Protein AF-0000000076971430 (afdb_homodimer)

Sequence (1250 aa):
MPGMEDLVKLFNVWEIQLLVLLSFTLQIFLFFTGSLRRHSSSMLLRLSIWAAYLGADFVAVYTLGLVSRLGDITTKGDITTEMHTPGKISPLAFFWAPFLLIHLAGQDTITAFAMEDNNLWLRHLLNLVVQAVLAIYVFWKSIGRHSPMLIVSGVFVFVVGIIKYAERTWSLKSGCYKSFESSGGHHYKKLPDHDCVEDMNKDGYDDIVYIALWSTPRAHNIISGHNILSIPDDLPDWPGRDESKTIIKMVGIILSVMYADLYTKALVVRTKSGIILRCISQMSAVVAFGMFLASDKQRYSKTDIAITYSLFGGGFFLELCAVFISMMSPWTWAWLKVRKWHKLAMLSWLIFSSDLGWPEKKQCFVKSMGQYNFSSWMTGSTQARTFRQRVMAMVKWFARLVHVEKKKIFWMSKLLDTEYVDVDETTMECIAEQICLLRDHEGSTQFSSKWINWFGNIPDFGIGIVVLHLITEKHLSEIHEAKSAGVGMNMMEVCRKLSRYLMYLLATHPSMLPLNASPEAIFLKDPVELEGIVRDALDVVVSSNRNLLKLEELAYVWARLLIYAAGKSRPERHMEQLGTGGELITFVWMLMYIHGLGDSQWRRIALGNADDRGRRMEEVYAFPSMPGMEDLVKLFNVWEIQLLVLLSFTLQIFLFFTGSLRRHSSSMLLRLSIWAAYLGADFVAVYTLGLVSRLGDITTKGDITTEMHTPGKISPLAFFWAPFLLIHLAGQDTITAFAMEDNNLWLRHLLNLVVQAVLAIYVFWKSIGRHSPMLIVSGVFVFVVGIIKYAERTWSLKSGCYKSFESSGGHHYKKLPDHDCVEDMNKDGYDDIVYIALWSTPRAHNIISGHNILSIPDDLPDWPGRDESKTIIKMVGIILSVMYADLYTKALVVRTKSGIILRCISQMSAVVAFGMFLASDKQRYSKTDIAITYSLFGGGFFLELCAVFISMMSPWTWAWLKVRKWHKLAMLSWLIFSSDLGWPEKKQCFVKSMGQYNFSSWMTGSTQARTFRQRVMAMVKWFARLVHVEKKKIFWMSKLLDTEYVDVDETTMECIAEQICLLRDHEGSTQFSSKWINWFGNIPDFGIGIVVLHLITEKHLSEIHEAKSAGVGMNMMEVCRKLSRYLMYLLATHPSMLPLNASPEAIFLKDPVELEGIVRDALDVVVSSNRNLLKLEELAYVWARLLIYAAGKSRPERHMEQLGTGGELITFVWMLMYIHGLGDSQWRRIALGNADDRGRRMEEVYAFPS

Nearest PDB structures (foldseek):
  8ga7-assembly1_A  TM=1.452E-01  e=3.710E+00  synthetic construct
  4hyj-assembly2_B  TM=1.465E-01  e=7.655E+00  Exiguobacterium artemiae

pLDDT: mean 80.22, std 14.4, range [31.47, 96.88]

Structure (mmCIF, N/CA/C/O backbone):
data_AF-0000000076971430-model_v1
#
loop_
_entity.id
_entity.type
_entity.pdbx_description
1 polymer 'DUF4220 domain-containing protein'
#
loop_
_atom_site.group_PDB
_atom_site.id
_atom_site.type_symbol
_atom_site.label_atom_id
_atom_site.label_alt_id
_atom_site.label_comp_id
_atom_site.label_asym_id
_atom_site.label_entity_id
_atom_site.label_seq_id
_atom_site.pdbx_PDB_ins_code
_atom_site.Cartn_x
_atom_site.Cartn_y
_atom_site.Cartn_z
_atom_site.occupancy
_atom_site.B_iso_or_equiv
_atom_site.auth_seq_id
_atom_site.auth_comp_id
_atom_site.auth_asym_id
_atom_site.auth_atom_id
_atom_site.pdbx_PDB_model_num
ATOM 1 N N . MET A 1 1 ? 10.242 28.953 36.75 1 39.78 1 MET A N 1
ATOM 2 C CA . MET A 1 1 ? 11.516 28.906 36.031 1 39.78 1 MET A CA 1
ATOM 3 C C . MET A 1 1 ? 11.578 29.984 34.969 1 39.78 1 MET A C 1
ATOM 5 O O . MET A 1 1 ? 10.805 29.953 34 1 39.78 1 MET A O 1
ATOM 9 N N . PRO A 1 2 ? 12.016 31.094 35.156 1 55.59 2 PRO A N 1
ATOM 10 C CA . PRO A 1 2 ? 12.148 32.281 34.281 1 55.59 2 PRO A CA 1
ATOM 11 C C . PRO A 1 2 ? 12.828 31.984 32.969 1 55.59 2 PRO A C 1
ATOM 13 O O . PRO A 1 2 ? 12.445 32.562 31.938 1 55.59 2 PRO A O 1
ATOM 16 N N . GLY A 1 3 ? 13.742 31.109 33.031 1 52.34 3 GLY A N 1
ATOM 17 C CA . GLY A 1 3 ? 14.484 30.766 31.828 1 52.34 3 GLY A CA 1
ATOM 18 C C . GLY A 1 3 ? 13.609 30.141 30.75 1 52.34 3 GLY A C 1
ATOM 19 O O . GLY A 1 3 ? 13.742 30.453 29.578 1 52.34 3 GLY A O 1
ATOM 20 N N . MET A 1 4 ? 12.859 29.25 31.188 1 57.53 4 MET A N 1
ATOM 21 C CA . MET A 1 4 ? 11.938 28.594 30.266 1 57.53 4 MET A CA 1
ATOM 22 C C . MET A 1 4 ? 10.93 29.609 29.703 1 57.53 4 MET A C 1
ATOM 24 O O . MET A 1 4 ? 10.586 29.547 28.531 1 57.53 4 MET A O 1
ATOM 28 N N . GLU A 1 5 ? 10.555 30.484 30.5 1 58.97 5 GLU A N 1
ATOM 29 C CA . GLU A 1 5 ? 9.625 31.516 30.047 1 58.97 5 GLU A CA 1
ATOM 30 C C . GLU A 1 5 ? 10.266 32.438 29.016 1 58.97 5 GLU A C 1
ATOM 32 O O . GLU A 1 5 ? 9.625 32.844 28.047 1 58.97 5 GLU A O 1
ATOM 37 N N . ASP A 1 6 ? 11.531 32.719 29.266 1 60.03 6 ASP A N 1
ATOM 38 C CA . ASP A 1 6 ? 12.234 33.562 28.297 1 60.03 6 ASP A CA 1
ATOM 39 C C . ASP A 1 6 ? 12.406 32.812 26.969 1 60.03 6 ASP A C 1
ATOM 41 O O . ASP A 1 6 ? 12.297 33.438 25.906 1 60.03 6 ASP A O 1
ATOM 45 N N . LEU A 1 7 ? 12.609 31.609 27.094 1 60.22 7 LEU A N 1
ATOM 46 C CA . LEU A 1 7 ? 12.766 30.812 25.875 1 60.22 7 LEU A CA 1
ATOM 47 C C . LEU A 1 7 ? 11.453 30.734 25.094 1 60.22 7 LEU A C 1
ATOM 49 O O . LEU A 1 7 ? 11.453 30.812 23.875 1 60.22 7 LEU A O 1
ATOM 53 N N . VAL A 1 8 ? 10.523 30.641 25.812 1 64.06 8 VAL A N 1
ATOM 54 C CA . VAL A 1 8 ? 9.211 30.578 25.188 1 64.06 8 VAL A CA 1
ATOM 55 C C . VAL A 1 8 ? 8.867 31.938 24.562 1 64.06 8 VAL A C 1
ATOM 57 O O . VAL A 1 8 ? 8.297 32 23.469 1 64.06 8 VAL A O 1
ATOM 60 N N . LYS A 1 9 ? 9.258 33 25.281 1 61.19 9 LYS A N 1
ATOM 61 C CA . LYS A 1 9 ? 9.039 34.344 24.719 1 61.19 9 LYS A CA 1
ATOM 62 C C . LYS A 1 9 ? 9.844 34.531 23.438 1 61.19 9 LYS A C 1
ATOM 64 O O . LYS A 1 9 ? 9.328 35.094 22.453 1 61.19 9 LYS A O 1
ATOM 69 N N . LEU A 1 10 ? 11.047 34.125 23.531 1 58.41 10 LEU A N 1
ATOM 70 C CA . LEU A 1 10 ? 11.914 34.219 22.359 1 58.41 10 LEU A CA 1
ATOM 71 C C . LEU A 1 10 ? 11.375 33.375 21.219 1 58.41 10 LEU A C 1
ATOM 73 O O . LEU A 1 10 ? 11.406 33.781 20.062 1 58.41 10 LEU A O 1
ATOM 77 N N . PHE A 1 11 ? 10.906 32.281 21.547 1 64.44 11 PHE A N 1
ATOM 78 C CA . PHE A 1 11 ? 10.344 31.391 20.547 1 64.44 11 PHE A CA 1
ATOM 79 C C . PHE A 1 11 ? 9.102 32 19.906 1 64.44 11 PHE A C 1
ATOM 81 O O . PHE A 1 11 ? 8.898 31.922 18.703 1 64.44 11 PHE A O 1
ATOM 88 N N . ASN A 1 12 ? 8.492 32.656 20.625 1 63.53 12 ASN A N 1
ATOM 89 C CA . ASN A 1 12 ? 7.254 33.219 20.125 1 63.53 12 ASN A CA 1
ATOM 90 C C . ASN A 1 12 ? 7.523 34.406 19.188 1 63.53 12 ASN A C 1
ATOM 92 O O . ASN A 1 12 ? 6.805 34.594 18.203 1 63.53 12 ASN A O 1
ATOM 96 N N . VAL A 1 13 ? 8.609 35.156 19.516 1 64.88 13 VAL A N 1
ATOM 97 C CA . VAL A 1 13 ? 8.953 36.312 18.672 1 64.88 13 VAL A CA 1
ATOM 98 C C . VAL A 1 13 ? 9.562 35.812 17.359 1 64.88 13 VAL A C 1
ATOM 100 O O . VAL A 1 13 ? 9.312 36.375 16.297 1 64.88 13 VAL A O 1
ATOM 103 N N . TRP A 1 14 ? 10.234 34.656 17.469 1 79.44 14 TRP A N 1
ATOM 104 C CA . TRP A 1 14 ? 10.969 34.156 16.312 1 79.44 14 TRP A CA 1
ATOM 105 C C . TRP A 1 14 ? 10.344 32.844 15.789 1 79.44 14 TRP A C 1
ATOM 107 O O . TRP A 1 14 ? 11.031 32.031 15.164 1 79.44 14 TRP A O 1
ATOM 117 N N . GLU A 1 15 ? 9.117 32.688 16.031 1 82.69 15 GLU A N 1
ATOM 118 C CA . GLU A 1 15 ? 8.492 31.406 15.734 1 82.69 15 GLU A CA 1
ATOM 119 C C . GLU A 1 15 ? 8.5 31.125 14.242 1 82.69 15 GLU A C 1
ATOM 121 O O . GLU A 1 15 ? 8.953 30.047 13.805 1 82.69 15 GLU A O 1
ATOM 126 N N . ILE A 1 16 ? 8.141 32.094 13.484 1 86 16 ILE A N 1
ATOM 127 C CA . ILE A 1 16 ? 8.023 31.859 12.047 1 86 16 ILE A CA 1
ATOM 128 C C . ILE A 1 16 ? 9.414 31.703 11.438 1 86 16 ILE A C 1
ATOM 130 O O . ILE A 1 16 ? 9.633 30.844 10.586 1 86 16 ILE A O 1
ATOM 134 N N . GLN A 1 17 ? 10.352 32.5 11.93 1 91.25 17 GLN A N 1
ATOM 135 C CA . GLN A 1 17 ? 11.719 32.438 11.422 1 91.25 17 GLN A CA 1
ATOM 136 C C . GLN A 1 17 ? 12.359 31.094 11.734 1 91.25 17 GLN A C 1
ATOM 138 O O . GLN A 1 17 ? 12.984 30.484 10.859 1 91.25 17 GLN A O 1
ATOM 143 N N . LEU A 1 18 ? 12.062 30.641 12.867 1 90.31 18 LEU A N 1
ATOM 144 C CA . LEU A 1 18 ? 12.641 29.359 13.258 1 90.31 18 LEU A CA 1
ATOM 145 C C . LEU A 1 18 ? 12 28.219 12.492 1 90.31 18 LEU A C 1
ATOM 147 O O . LEU A 1 18 ? 12.68 27.25 12.117 1 90.31 18 LEU A O 1
ATOM 151 N N . LEU A 1 19 ? 10.758 28.312 12.25 1 92.25 19 LEU A N 1
ATOM 152 C CA . LEU A 1 19 ? 10.055 27.25 11.531 1 92.25 19 LEU A CA 1
ATOM 153 C C . LEU A 1 19 ? 10.469 27.219 10.062 1 92.25 19 LEU A C 1
ATOM 155 O O . LEU A 1 19 ? 10.617 26.141 9.477 1 92.25 19 LEU A O 1
ATOM 159 N N . VAL A 1 20 ? 10.648 28.375 9.523 1 94.06 20 VAL A N 1
ATOM 160 C CA . VAL A 1 20 ? 11.086 28.453 8.133 1 94.06 20 VAL A CA 1
ATOM 161 C C . VAL A 1 20 ? 12.492 27.875 7.996 1 94.06 20 VAL A C 1
ATOM 163 O O . VAL A 1 20 ? 12.766 27.094 7.082 1 94.06 20 VAL A O 1
ATOM 166 N N . LEU A 1 21 ? 13.312 28.203 8.961 1 94.81 21 LEU A N 1
ATOM 167 C CA . LEU A 1 21 ? 14.672 27.672 8.945 1 94.81 21 LEU A CA 1
ATOM 168 C C . LEU A 1 21 ? 14.688 26.172 9.211 1 94.81 21 LEU A C 1
ATOM 170 O O . LEU A 1 21 ? 15.492 25.438 8.633 1 94.81 21 LEU A O 1
ATOM 174 N N . LEU A 1 22 ? 13.797 25.781 10.055 1 95.19 22 LEU A N 1
ATOM 175 C CA . LEU A 1 22 ? 13.688 24.344 10.312 1 95.19 22 LEU A CA 1
ATOM 176 C C . LEU A 1 22 ? 13.234 23.594 9.062 1 95.19 22 LEU A C 1
ATOM 178 O O . LEU A 1 22 ? 13.773 22.531 8.742 1 95.19 22 LEU A O 1
ATOM 182 N N . SER A 1 23 ? 12.297 24.125 8.414 1 95.75 23 SER A N 1
ATOM 183 C CA . SER A 1 23 ? 11.836 23.516 7.168 1 95.75 23 SER A CA 1
ATOM 184 C C . SER A 1 23 ? 12.969 23.422 6.152 1 95.75 23 SER A C 1
ATOM 186 O O . SER A 1 23 ? 13.141 22.391 5.5 1 95.75 23 SER A O 1
ATOM 188 N N . PHE A 1 24 ? 13.758 24.453 6.098 1 96.56 24 PHE A N 1
ATOM 189 C CA . PHE A 1 24 ? 14.875 24.484 5.168 1 96.56 24 PHE A CA 1
ATOM 190 C C . PHE A 1 24 ? 15.938 23.469 5.566 1 96.56 24 PHE A C 1
ATOM 192 O O . PHE A 1 24 ? 16.484 22.766 4.715 1 96.56 24 PHE A O 1
ATOM 199 N N . THR A 1 25 ? 16.188 23.375 6.793 1 96.69 25 THR A N 1
ATOM 200 C CA . THR A 1 25 ? 17.188 22.438 7.293 1 96.69 25 THR A CA 1
ATOM 201 C C . THR A 1 25 ? 16.766 21 7.016 1 96.69 25 THR A C 1
ATOM 203 O O . THR A 1 25 ? 17.594 20.156 6.66 1 96.69 25 THR A O 1
ATOM 206 N N . LEU A 1 26 ? 15.516 20.75 7.152 1 96.56 26 LEU A N 1
ATOM 207 C CA . LEU A 1 26 ? 15.016 19.406 6.875 1 96.56 26 LEU A CA 1
ATOM 208 C C . LEU A 1 26 ? 15.164 19.062 5.395 1 96.56 26 LEU A C 1
ATOM 210 O O . LEU A 1 26 ? 15.445 17.922 5.039 1 96.56 26 LEU A O 1
ATOM 214 N N . GLN A 1 27 ? 15.039 20.062 4.555 1 95.75 27 GLN A N 1
ATOM 215 C CA . GLN A 1 27 ? 15.219 19.828 3.123 1 95.75 27 GLN A CA 1
ATOM 216 C C . GLN A 1 27 ? 16.672 19.484 2.799 1 95.75 27 GLN A C 1
ATOM 218 O O . GLN A 1 27 ? 16.938 18.578 2.002 1 95.75 27 GLN A O 1
ATOM 223 N N . ILE A 1 28 ? 17.531 20.188 3.395 1 95.5 28 ILE A N 1
ATOM 224 C CA . ILE A 1 28 ? 18.953 19.922 3.176 1 95.5 28 ILE A CA 1
ATOM 225 C C . ILE A 1 28 ? 19.297 18.531 3.672 1 95.5 28 ILE A C 1
ATOM 227 O O . ILE A 1 28 ? 19.984 17.766 2.979 1 95.5 28 ILE A O 1
ATOM 231 N N . PHE A 1 29 ? 18.812 18.172 4.801 1 95.56 29 PHE A N 1
ATOM 232 C CA . PHE A 1 29 ? 19.047 16.859 5.391 1 95.56 29 PHE A CA 1
ATOM 233 C C . PHE A 1 29 ? 18.516 15.758 4.48 1 95.56 29 PHE A C 1
ATOM 235 O O . PHE A 1 29 ? 19.219 14.773 4.215 1 95.56 29 PHE A O 1
ATOM 242 N N . LEU A 1 30 ? 17.312 15.922 3.963 1 95.5 30 LEU A N 1
ATOM 243 C CA . LEU A 1 30 ? 16.688 14.906 3.125 1 95.5 30 LEU A CA 1
ATOM 244 C C . LEU A 1 30 ? 17.406 14.797 1.782 1 95.5 30 LEU A C 1
ATOM 246 O O . LEU A 1 30 ? 17.5 13.703 1.214 1 95.5 30 LEU A O 1
ATOM 250 N N . PHE A 1 31 ? 17.906 15.852 1.275 1 94.19 31 PHE A N 1
ATOM 251 C CA . PHE A 1 31 ? 18.609 15.828 0.001 1 94.19 31 PHE A CA 1
ATOM 252 C C . PHE A 1 31 ? 19.844 14.93 0.076 1 94.19 31 PHE A C 1
ATOM 254 O O . PHE A 1 31 ? 20.047 14.078 -0.794 1 94.19 31 PHE A O 1
ATOM 261 N N . PHE A 1 32 ? 20.516 14.953 1.13 1 90.06 32 PHE A N 1
ATOM 262 C CA . PHE A 1 32 ? 21.766 14.219 1.226 1 90.06 32 PHE A CA 1
ATOM 263 C C . PHE A 1 32 ? 21.531 12.805 1.741 1 90.06 32 PHE A C 1
ATOM 265 O O . PHE A 1 32 ? 22.188 11.859 1.311 1 90.06 32 PHE A O 1
ATOM 272 N N . THR A 1 33 ? 20.562 12.648 2.551 1 90.5 33 THR A N 1
ATOM 273 C CA . THR A 1 33 ? 20.328 11.328 3.125 1 90.5 33 THR A CA 1
ATOM 274 C C . THR A 1 33 ? 19.484 10.477 2.184 1 90.5 33 THR A C 1
ATOM 276 O O . THR A 1 33 ? 19.469 9.25 2.281 1 90.5 33 THR A O 1
ATOM 279 N N . GLY A 1 34 ? 18.75 11.125 1.346 1 86.69 34 GLY A N 1
ATOM 280 C CA . GLY A 1 34 ? 17.969 10.375 0.38 1 86.69 34 GLY A CA 1
ATOM 281 C C . GLY A 1 34 ? 18.797 9.461 -0.493 1 86.69 34 GLY A C 1
ATOM 282 O O . GLY A 1 34 ? 18.406 8.32 -0.771 1 86.69 34 GLY A O 1
ATOM 283 N N . SER A 1 35 ? 19.984 9.797 -0.788 1 81.31 35 SER A N 1
ATOM 284 C CA . SER A 1 35 ? 20.875 9.008 -1.625 1 81.31 35 SER A CA 1
ATOM 285 C C . SER A 1 35 ? 21.516 7.875 -0.83 1 81.31 35 SER A C 1
ATOM 287 O O . SER A 1 35 ? 21.844 6.828 -1.388 1 81.31 35 SER A O 1
ATOM 289 N N . LEU A 1 36 ? 21.594 8.086 0.438 1 83.31 36 LEU A N 1
ATOM 290 C CA . LEU A 1 36 ? 22.219 7.082 1.298 1 83.31 36 LEU A CA 1
ATOM 291 C C . LEU A 1 36 ? 21.25 5.934 1.579 1 83.31 36 LEU A C 1
ATOM 293 O O . LEU A 1 36 ? 21.672 4.805 1.822 1 83.31 36 LEU A O 1
ATOM 297 N N . ARG A 1 37 ? 20.047 6.223 1.503 1 85.69 37 ARG A N 1
ATOM 298 C CA . ARG A 1 37 ? 19.016 5.254 1.831 1 85.69 37 ARG A CA 1
ATOM 299 C C . ARG A 1 37 ? 19.016 4.09 0.844 1 85.69 37 ARG A C 1
ATOM 301 O O . ARG A 1 37 ? 18.641 2.969 1.196 1 85.69 37 ARG A O 1
ATOM 308 N N . ARG A 1 38 ? 19.5 4.277 -0.266 1 81.44 38 ARG A N 1
ATOM 309 C CA . ARG A 1 38 ? 19.5 3.281 -1.331 1 81.44 38 ARG A CA 1
ATOM 310 C C . ARG A 1 38 ? 20.344 2.066 -0.948 1 81.44 38 ARG A C 1
ATOM 312 O O . ARG A 1 38 ? 20 0.937 -1.308 1 81.44 38 ARG A O 1
ATOM 319 N N . HIS A 1 39 ? 21.391 2.316 -0.151 1 77.94 39 HIS A N 1
ATOM 320 C CA . HIS A 1 39 ? 22.344 1.234 0.093 1 77.94 39 HIS A CA 1
ATOM 321 C C . HIS A 1 39 ? 22.469 0.939 1.583 1 77.94 39 HIS A C 1
ATOM 323 O O . HIS A 1 39 ? 23.297 0.118 1.989 1 77.94 39 HIS A O 1
ATOM 329 N N . SER A 1 40 ? 21.688 1.623 2.297 1 78.75 40 SER A N 1
ATOM 330 C CA . SER A 1 40 ? 21.891 1.454 3.732 1 78.75 40 SER A CA 1
ATOM 331 C C . SER A 1 40 ? 20.688 0.773 4.379 1 78.75 40 SER A C 1
ATOM 333 O O . SER A 1 40 ? 19.547 1.163 4.141 1 78.75 40 SER A O 1
ATOM 335 N N . SER A 1 41 ? 21.109 -0.226 5.141 1 77.19 41 SER A N 1
ATOM 336 C CA . SER A 1 41 ? 20.062 -0.928 5.875 1 77.19 41 SER A CA 1
ATOM 337 C C . SER A 1 41 ? 20.047 -0.512 7.34 1 77.19 41 SER A C 1
ATOM 339 O O . SER A 1 41 ? 19.406 -1.168 8.172 1 77.19 41 SER A O 1
ATOM 341 N N . SER A 1 42 ? 20.688 0.619 7.617 1 79.88 42 SER A N 1
ATOM 342 C CA . SER A 1 42 ? 20.75 1.063 9.008 1 79.88 42 SER A CA 1
ATOM 343 C C . SER A 1 42 ? 19.375 1.521 9.5 1 79.88 42 SER A C 1
ATOM 345 O O . SER A 1 42 ? 18.734 2.35 8.859 1 79.88 42 SER A O 1
ATOM 347 N N . MET A 1 43 ? 19.062 1.025 10.602 1 82.06 43 MET A N 1
ATOM 348 C CA . MET A 1 43 ? 17.766 1.362 11.18 1 82.06 43 MET A CA 1
ATOM 349 C C . MET A 1 43 ? 17.75 2.812 11.656 1 82.06 43 MET A C 1
ATOM 351 O O . MET A 1 43 ? 16.734 3.496 11.531 1 82.06 43 MET A O 1
ATOM 355 N N . LEU A 1 44 ? 18.812 3.24 12.195 1 86 44 LEU A N 1
ATOM 356 C CA . LEU A 1 44 ? 18.875 4.605 12.695 1 86 44 LEU A CA 1
ATOM 357 C C . LEU A 1 44 ? 18.766 5.613 11.562 1 86 44 LEU A C 1
ATOM 359 O O . LEU A 1 44 ? 18.078 6.629 11.695 1 86 44 LEU A O 1
ATOM 363 N N . LEU A 1 45 ? 19.422 5.316 10.539 1 89.69 45 LEU A N 1
ATOM 364 C CA . LEU A 1 45 ? 19.328 6.195 9.375 1 89.69 45 LEU A CA 1
ATOM 365 C C . LEU A 1 45 ? 17.906 6.199 8.82 1 89.69 45 LEU A C 1
ATOM 367 O O . LEU A 1 45 ? 17.359 7.254 8.484 1 89.69 45 LEU A O 1
ATOM 371 N N . ARG A 1 46 ? 17.328 5.098 8.844 1 91 46 ARG A N 1
ATOM 372 C CA . ARG A 1 46 ? 15.969 4.98 8.328 1 91 46 ARG A CA 1
ATOM 373 C C . ARG A 1 46 ? 14.984 5.75 9.203 1 91 46 ARG A C 1
ATOM 375 O O . ARG A 1 46 ? 14.109 6.449 8.688 1 91 46 ARG A O 1
ATOM 382 N N . LEU A 1 47 ? 15.18 5.633 10.477 1 92.06 47 LEU A N 1
ATOM 383 C CA . LEU A 1 47 ? 14.289 6.332 11.398 1 92.06 47 LEU A CA 1
ATOM 384 C C . LEU A 1 47 ? 14.469 7.844 11.289 1 92.06 47 LEU A C 1
ATOM 386 O O . LEU A 1 47 ? 13.492 8.594 11.336 1 92.06 47 LEU A O 1
ATOM 390 N N . SER A 1 48 ? 15.648 8.242 11.117 1 94.75 48 SER A N 1
ATOM 391 C CA . SER A 1 48 ? 15.914 9.672 10.992 1 94.75 48 SER A CA 1
ATOM 392 C C . SER A 1 48 ? 15.344 10.234 9.695 1 94.75 48 SER A C 1
ATOM 394 O O . SER A 1 48 ? 14.75 11.32 9.688 1 94.75 48 SER A O 1
ATOM 396 N N . ILE A 1 49 ? 15.492 9.5 8.609 1 94.75 49 ILE A N 1
ATOM 397 C CA . ILE A 1 49 ? 14.953 9.945 7.332 1 94.75 49 ILE A CA 1
ATOM 398 C C . ILE A 1 49 ? 13.43 9.953 7.383 1 94.75 49 ILE A C 1
ATOM 400 O O . ILE A 1 49 ? 12.789 10.867 6.863 1 94.75 49 ILE A O 1
ATOM 404 N N . TRP A 1 50 ? 12.922 8.945 8.016 1 94.56 50 TRP A N 1
ATOM 405 C CA . TRP A 1 50 ? 11.469 8.852 8.164 1 94.56 50 TRP A CA 1
ATOM 406 C C . TRP A 1 50 ? 10.93 10.047 8.938 1 94.56 50 TRP A C 1
ATOM 408 O O . TRP A 1 50 ? 9.953 10.68 8.516 1 94.56 50 TRP A O 1
ATOM 418 N N . ALA A 1 51 ? 11.562 10.398 10 1 94.19 51 ALA A N 1
ATOM 419 C CA . ALA A 1 51 ? 11.148 11.531 10.82 1 94.19 51 ALA A CA 1
ATOM 420 C C . ALA A 1 51 ? 11.289 12.844 10.055 1 94.19 51 ALA A C 1
ATOM 422 O O . ALA A 1 51 ? 10.398 13.703 10.109 1 94.19 51 ALA A O 1
ATOM 423 N N . ALA A 1 52 ? 12.328 12.938 9.383 1 95.81 52 ALA A N 1
ATOM 424 C CA . ALA A 1 52 ? 12.562 14.156 8.602 1 95.81 52 ALA A CA 1
ATOM 425 C C . ALA A 1 52 ? 11.555 14.273 7.461 1 95.81 52 ALA A C 1
ATOM 427 O O . ALA A 1 52 ? 11.078 15.367 7.156 1 95.81 52 ALA A O 1
ATOM 428 N N . TYR A 1 53 ? 11.289 13.203 6.844 1 95.56 53 TYR A N 1
ATOM 429 C CA . TYR A 1 53 ? 10.352 13.18 5.73 1 95.56 53 TYR A CA 1
ATOM 430 C C . TYR A 1 53 ? 8.961 13.609 6.176 1 95.56 53 TYR A C 1
ATOM 432 O O . TYR A 1 53 ? 8.32 14.438 5.531 1 95.56 53 TYR A O 1
ATOM 440 N N . LEU A 1 54 ? 8.531 13.102 7.273 1 93.75 54 LEU A N 1
ATOM 441 C CA . LEU A 1 54 ? 7.23 13.469 7.812 1 93.75 54 LEU A CA 1
ATOM 442 C C . LEU A 1 54 ? 7.262 14.875 8.406 1 93.75 54 LEU A C 1
ATOM 444 O O . LEU A 1 54 ? 6.309 15.641 8.25 1 93.75 54 LEU A O 1
ATOM 448 N N . GLY A 1 55 ? 8.352 15.141 9.008 1 93.31 55 GLY A N 1
ATOM 449 C CA . GLY A 1 55 ? 8.5 16.453 9.625 1 93.31 55 GLY A CA 1
ATOM 450 C C . GLY A 1 55 ? 8.539 17.578 8.617 1 93.31 55 GLY A C 1
ATOM 451 O O . GLY A 1 55 ? 8.016 18.672 8.875 1 93.31 55 GLY A O 1
ATOM 452 N N . ALA A 1 56 ? 9.125 17.312 7.5 1 94.62 56 ALA A N 1
ATOM 453 C CA . ALA A 1 56 ? 9.25 18.359 6.484 1 94.62 56 ALA A CA 1
ATOM 454 C C . ALA A 1 56 ? 7.875 18.812 6 1 94.62 56 ALA A C 1
ATOM 456 O O . ALA A 1 56 ? 7.613 20.016 5.91 1 94.62 56 ALA A O 1
ATOM 457 N N . ASP A 1 57 ? 7.023 17.891 5.738 1 91.31 57 ASP A N 1
ATOM 458 C CA . ASP A 1 57 ? 5.68 18.234 5.293 1 91.31 57 ASP A CA 1
ATOM 459 C C . ASP A 1 57 ? 4.879 18.906 6.414 1 91.31 57 ASP A C 1
ATOM 461 O O . ASP A 1 57 ? 4.195 19.906 6.188 1 91.31 57 ASP A O 1
ATOM 465 N N . PHE A 1 58 ? 5.082 18.422 7.543 1 89.31 58 PHE A N 1
ATOM 466 C CA . PHE A 1 58 ? 4.34 18.938 8.688 1 89.31 58 PHE A CA 1
ATOM 467 C C . PHE A 1 58 ? 4.734 20.375 8.984 1 89.31 58 PHE A C 1
ATOM 469 O O . PHE A 1 58 ? 3.871 21.25 9.141 1 89.31 58 PHE A O 1
ATOM 476 N N . VAL A 1 59 ? 5.965 20.641 9.055 1 90.81 59 VAL A N 1
ATOM 477 C CA . VAL A 1 59 ? 6.469 21.969 9.406 1 90.81 59 VAL A CA 1
ATOM 478 C C . VAL A 1 59 ? 6.062 22.984 8.328 1 90.81 59 VAL A C 1
ATOM 480 O O . VAL A 1 59 ? 5.641 24.094 8.648 1 90.81 59 VAL A O 1
ATOM 483 N N . ALA A 1 60 ? 6.152 22.531 7.137 1 92.38 60 ALA A N 1
ATOM 484 C CA . ALA A 1 60 ? 5.816 23.453 6.043 1 92.38 60 ALA A CA 1
ATOM 485 C C . ALA A 1 60 ? 4.328 23.797 6.059 1 92.38 60 ALA A C 1
ATOM 487 O O . ALA A 1 60 ? 3.959 24.969 5.934 1 92.38 60 ALA A O 1
ATOM 488 N N . VAL A 1 61 ? 3.518 22.859 6.238 1 88.5 61 VAL A N 1
ATOM 489 C CA . VAL A 1 61 ? 2.078 23.094 6.254 1 88.5 61 VAL A CA 1
ATOM 490 C C . VAL A 1 61 ? 1.701 23.922 7.48 1 88.5 61 VAL A C 1
ATOM 492 O O . VAL A 1 61 ? 0.915 24.859 7.383 1 88.5 61 VAL A O 1
ATOM 495 N N . TYR A 1 62 ? 2.297 23.609 8.562 1 84.69 62 TYR A N 1
ATOM 496 C CA . TYR A 1 62 ? 2.025 24.328 9.797 1 84.69 62 TYR A CA 1
ATOM 497 C C . TYR A 1 62 ? 2.445 25.797 9.68 1 84.69 62 TYR A C 1
ATOM 499 O O . TYR A 1 62 ? 1.708 26.688 10.094 1 84.69 62 TYR A O 1
ATOM 507 N N . THR A 1 63 ? 3.549 26 9.164 1 88.25 63 THR A N 1
ATOM 508 C CA . THR A 1 63 ? 4.07 27.359 9.016 1 88.25 63 THR A CA 1
ATOM 509 C C . THR A 1 63 ? 3.227 28.156 8.031 1 88.25 63 THR A C 1
ATOM 511 O O . THR A 1 63 ? 2.947 29.344 8.258 1 88.25 63 THR A O 1
ATOM 514 N N . LEU A 1 64 ? 2.889 27.516 6.973 1 87.88 64 LEU A N 1
ATOM 515 C CA . LEU A 1 64 ? 2.045 28.188 5.996 1 87.88 64 LEU A CA 1
ATOM 516 C C . LEU A 1 64 ? 0.709 28.594 6.613 1 87.88 64 LEU A C 1
ATOM 518 O O . LEU A 1 64 ? 0.196 29.672 6.34 1 87.88 64 LEU A O 1
ATOM 522 N N . GLY A 1 65 ? 0.194 27.734 7.398 1 81.94 65 GLY A N 1
ATOM 523 C CA . GLY A 1 65 ? -1.023 28.062 8.125 1 81.94 65 GLY A CA 1
ATOM 524 C C . GLY A 1 65 ? -0.846 29.219 9.086 1 81.94 65 GLY A C 1
ATOM 525 O O . GLY A 1 65 ? -1.721 30.078 9.195 1 81.94 65 GLY A O 1
ATOM 526 N N . LEU A 1 66 ? 0.28 29.312 9.68 1 81.94 66 LEU A N 1
ATOM 527 C CA . LEU A 1 66 ? 0.586 30.391 10.617 1 81.94 66 LEU A CA 1
ATOM 528 C C . LEU A 1 66 ? 0.736 31.719 9.891 1 81.94 66 LEU A C 1
ATOM 530 O O . LEU A 1 66 ? 0.237 32.75 10.352 1 81.94 66 LEU A O 1
ATOM 534 N N . VAL A 1 67 ? 1.394 31.688 8.812 1 83.5 67 VAL A N 1
ATOM 535 C CA . VAL A 1 67 ? 1.616 32.906 8.023 1 83.5 67 VAL A CA 1
ATOM 536 C C . VAL A 1 67 ? 0.285 33.406 7.492 1 83.5 67 VAL A C 1
ATOM 538 O O . VAL A 1 67 ? 0.058 34.625 7.453 1 83.5 67 VAL A O 1
ATOM 541 N N . SER A 1 68 ? -0.561 32.562 7.117 1 78.31 68 SER A N 1
ATOM 542 C CA . SER A 1 68 ? -1.861 32.969 6.586 1 78.31 68 SER A CA 1
ATOM 543 C C . SER A 1 68 ? -2.723 33.625 7.66 1 78.31 68 SER A C 1
ATOM 545 O O . SER A 1 68 ? -3.459 34.562 7.379 1 78.31 68 SER A O 1
ATOM 547 N N . ARG A 1 69 ? -2.555 33.25 8.812 1 74 69 ARG A N 1
ATOM 548 C CA . ARG A 1 69 ? -3.357 33.781 9.922 1 74 69 ARG A CA 1
ATOM 549 C C . ARG A 1 69 ? -2.84 35.125 10.398 1 74 69 ARG A C 1
ATOM 551 O O . ARG A 1 69 ? -3.627 36 10.742 1 74 69 ARG A O 1
ATOM 558 N N . LEU A 1 70 ? -1.618 35.219 10.477 1 67.19 70 LEU A N 1
ATOM 559 C CA . LEU A 1 70 ? -1.017 36.469 10.945 1 67.19 70 LEU A CA 1
ATOM 560 C C . LEU A 1 70 ? -1.303 37.625 9.969 1 67.19 70 LEU A C 1
ATOM 562 O O . LEU A 1 70 ? -1.46 38.75 10.391 1 67.19 70 LEU A O 1
ATOM 566 N N . GLY A 1 71 ? -1.41 37.281 8.711 1 61.22 71 GLY A N 1
ATOM 567 C CA . GLY A 1 71 ? -1.793 38.312 7.746 1 61.22 71 GLY A CA 1
ATOM 568 C C . GLY A 1 71 ? -3.18 38.875 7.992 1 61.22 71 GLY A C 1
ATOM 569 O O . GLY A 1 71 ? -3.439 40.031 7.707 1 61.22 71 GLY A O 1
ATOM 570 N N . ASP A 1 72 ? -4.008 38.156 8.641 1 58.91 72 ASP A N 1
ATOM 571 C CA . ASP A 1 72 ? -5.379 38.562 8.914 1 58.91 72 ASP A CA 1
ATOM 572 C C . ASP A 1 72 ? -5.434 39.531 10.102 1 58.91 72 ASP A C 1
ATOM 574 O O . ASP A 1 72 ? -6.188 40.5 10.086 1 58.91 72 ASP A O 1
ATOM 578 N N . ILE A 1 73 ? -4.59 39.312 11.094 1 51.81 73 ILE A N 1
ATOM 579 C CA . ILE A 1 73 ? -4.566 40.156 12.289 1 51.81 73 ILE A CA 1
ATOM 580 C C . ILE A 1 73 ? -4.012 41.531 11.953 1 51.81 73 ILE A C 1
ATOM 582 O O . ILE A 1 73 ? -4.504 42.531 12.453 1 51.81 73 ILE A O 1
ATOM 586 N N . THR A 1 74 ? -3.008 41.625 11.125 1 50.62 74 THR A N 1
ATOM 587 C CA . THR A 1 74 ? -2.398 42.906 10.758 1 50.62 74 THR A CA 1
ATOM 588 C C . THR A 1 74 ? -3.334 43.719 9.875 1 50.62 74 THR A C 1
ATOM 590 O O . THR A 1 74 ? -3.295 44.938 9.891 1 50.62 74 THR A O 1
ATOM 593 N N . THR A 1 75 ? -4.016 43.125 9.016 1 47.72 75 THR A N 1
ATOM 594 C CA . THR A 1 75 ? -4.91 43.906 8.172 1 47.72 75 THR A CA 1
ATOM 595 C C . THR A 1 75 ? -6.016 44.562 9 1 47.72 75 THR A C 1
ATOM 597 O O . THR A 1 75 ? -6.539 45.625 8.633 1 47.72 75 THR A O 1
ATOM 600 N N . LYS A 1 76 ? -6.461 44.094 10.117 1 49.12 76 LYS A N 1
ATOM 601 C CA . LYS A 1 76 ? -7.559 44.688 10.883 1 49.12 76 LYS A CA 1
ATOM 602 C C . LYS A 1 76 ? -7.062 45.812 11.773 1 49.12 76 LYS A C 1
ATOM 604 O O . LYS A 1 76 ? -7.863 46.625 12.289 1 49.12 76 LYS A O 1
ATOM 609 N N . GLY A 1 77 ? -6.051 45.719 12.547 1 39.78 77 GLY A N 1
ATOM 610 C CA . GLY A 1 77 ? -5.703 46.844 13.422 1 39.78 77 GLY A CA 1
ATOM 611 C C . GLY A 1 77 ? -5.293 48.094 12.664 1 39.78 77 GLY A C 1
ATOM 612 O O . GLY A 1 77 ? -4.746 48 11.562 1 39.78 77 GLY A O 1
ATOM 613 N N . ASP A 1 78 ? -5.984 49.25 12.945 1 34.59 78 ASP A N 1
ATOM 614 C CA . ASP A 1 78 ? -5.582 50.656 12.836 1 34.59 78 ASP A CA 1
ATOM 615 C C . ASP A 1 78 ? -4.07 50.812 13.016 1 34.59 78 ASP A C 1
ATOM 617 O O . ASP A 1 78 ? -3.498 50.281 13.977 1 34.59 78 ASP A O 1
ATOM 621 N N . ILE A 1 79 ? -3.227 51.219 12.078 1 35.22 79 ILE A N 1
ATOM 622 C CA . ILE A 1 79 ? -1.861 51.719 12.016 1 35.22 79 ILE A CA 1
ATOM 623 C C . ILE A 1 79 ? -1.466 52.312 13.367 1 35.22 79 ILE A C 1
ATOM 625 O O . ILE A 1 79 ? -0.282 52.531 13.633 1 35.22 79 ILE A O 1
ATOM 629 N N . THR A 1 80 ? -2.342 53.094 14.102 1 31.52 80 THR A N 1
ATOM 630 C CA . THR A 1 80 ? -1.907 54 15.156 1 31.52 80 THR A CA 1
ATOM 631 C C . THR A 1 80 ? -1.309 53.219 16.328 1 31.52 80 THR A C 1
ATOM 633 O O . THR A 1 80 ? -0.408 53.719 17.016 1 31.52 80 THR A O 1
ATOM 636 N N . THR A 1 81 ? -2.051 52.469 17.031 1 32.28 81 THR A N 1
ATOM 637 C CA . THR A 1 81 ? -1.517 51.906 18.266 1 32.28 81 THR A CA 1
ATOM 638 C C . THR A 1 81 ? -0.625 50.688 17.969 1 32.28 81 THR A C 1
ATOM 640 O O . THR A 1 81 ? -0.477 49.781 18.797 1 32.28 81 THR A O 1
ATOM 643 N N . GLU A 1 82 ? -0.418 50.312 16.812 1 36.78 82 GLU A N 1
ATOM 644 C CA . GLU A 1 82 ? 0.36 49.125 16.422 1 36.78 82 GLU A CA 1
ATOM 645 C C . GLU A 1 82 ? 1.818 49.281 16.844 1 36.78 82 GLU A C 1
ATOM 647 O O . GLU A 1 82 ? 2.695 48.594 16.312 1 36.78 82 GLU A O 1
ATOM 652 N N . MET A 1 83 ? 2.172 50.375 17.5 1 32.72 83 MET A N 1
ATOM 653 C CA . MET A 1 83 ? 3.596 50.406 17.828 1 32.72 83 MET A CA 1
ATOM 654 C C . MET A 1 83 ? 4.078 49.031 18.312 1 32.72 83 MET A C 1
ATOM 656 O O . MET A 1 83 ? 5.055 48.5 17.797 1 32.72 83 MET A O 1
ATOM 660 N N . HIS A 1 84 ? 4.398 48.906 19.766 1 31.94 84 HIS A N 1
ATOM 661 C CA . HIS A 1 84 ? 5.297 48.094 20.562 1 31.94 84 HIS A CA 1
ATOM 662 C C . HIS A 1 84 ? 4.723 46.688 20.781 1 31.94 84 HIS A C 1
ATOM 664 O O . HIS A 1 84 ? 5.086 46 21.75 1 31.94 84 HIS A O 1
ATOM 670 N N . THR A 1 85 ? 3.617 46.406 20.297 1 36.12 85 THR A N 1
ATOM 671 C CA . THR A 1 85 ? 3.367 45.062 20.797 1 36.12 85 THR A CA 1
ATOM 672 C C . THR A 1 85 ? 4.473 44.094 20.344 1 36.12 85 THR A C 1
ATOM 674 O O . THR A 1 85 ? 4.809 44.031 19.156 1 36.12 85 THR A O 1
ATOM 677 N N . PRO A 1 86 ? 5.43 43.781 21.141 1 39.94 86 PRO A N 1
ATOM 678 C CA . PRO A 1 86 ? 6.691 43.031 20.984 1 39.94 86 PRO A CA 1
ATOM 679 C C . PRO A 1 86 ? 6.582 41.875 20 1 39.94 86 PRO A C 1
ATOM 681 O O . PRO A 1 86 ? 7.586 41.25 19.688 1 39.94 86 PRO A O 1
ATOM 684 N N . GLY A 1 87 ? 5.465 41.406 19.625 1 43.81 87 GLY A N 1
ATOM 685 C CA . GLY A 1 87 ? 5.477 40.25 18.766 1 43.81 87 GLY A CA 1
ATOM 686 C C . GLY A 1 87 ? 5.352 40.594 17.297 1 43.81 87 GLY A C 1
ATOM 687 O O . GLY A 1 87 ? 4.277 40.438 16.703 1 43.81 87 GLY A O 1
ATOM 688 N N . LYS A 1 88 ? 5.863 41.656 16.781 1 47.66 88 LYS A N 1
ATOM 689 C CA . LYS A 1 88 ? 5.941 42.219 15.438 1 47.66 88 LYS A CA 1
ATOM 690 C C . LYS A 1 88 ? 6.133 41.094 14.398 1 47.66 88 LYS A C 1
ATOM 692 O O . LYS A 1 88 ? 7.102 40.344 14.469 1 47.66 88 LYS A O 1
ATOM 697 N N . ILE A 1 89 ? 5.039 40.625 13.852 1 55.69 89 ILE A N 1
ATOM 698 C CA . ILE A 1 89 ? 5.047 39.719 12.711 1 55.69 89 ILE A CA 1
ATOM 699 C C . ILE A 1 89 ? 5.977 40.25 11.625 1 55.69 89 ILE A C 1
ATOM 701 O O . ILE A 1 89 ? 5.906 41.438 11.266 1 55.69 89 ILE A O 1
ATOM 705 N N . SER A 1 90 ? 7.035 39.531 11.344 1 64.62 90 SER A N 1
ATOM 706 C CA . SER A 1 90 ? 8 39.906 10.32 1 64.62 90 SER A CA 1
ATOM 707 C C . SER A 1 90 ? 7.312 40.281 9.016 1 64.62 90 SER A C 1
ATOM 709 O O . SER A 1 90 ? 6.523 39.5 8.477 1 64.62 90 SER A O 1
ATOM 711 N N . PRO A 1 91 ? 7.27 41.5 8.633 1 73.69 91 PRO A N 1
ATOM 712 C CA . PRO A 1 91 ? 6.629 41.938 7.391 1 73.69 91 PRO A CA 1
ATOM 713 C C . PRO A 1 91 ? 7.016 41.062 6.195 1 73.69 91 PRO A C 1
ATOM 715 O O . PRO A 1 91 ? 6.285 41.031 5.199 1 73.69 91 PRO A O 1
ATOM 718 N N . LEU A 1 92 ? 8.102 40.344 6.312 1 83.81 92 LEU A N 1
ATOM 719 C CA . LEU A 1 92 ? 8.547 39.562 5.184 1 83.81 92 LEU A CA 1
ATOM 720 C C . LEU A 1 92 ? 7.988 38.125 5.27 1 83.81 92 LEU A C 1
ATOM 722 O O . LEU A 1 92 ? 8.273 37.312 4.41 1 83.81 92 LEU A O 1
ATOM 726 N N . ALA A 1 93 ? 7.129 37.906 6.199 1 84.81 93 ALA A N 1
ATOM 727 C CA . ALA A 1 93 ? 6.598 36.562 6.41 1 84.81 93 ALA A CA 1
ATOM 728 C C . ALA A 1 93 ? 5.758 36.094 5.219 1 84.81 93 ALA A C 1
ATOM 730 O O . ALA A 1 93 ? 5.754 34.938 4.863 1 84.81 93 ALA A O 1
ATOM 731 N N . PHE A 1 94 ? 5.133 37.031 4.586 1 84.38 94 PHE A N 1
ATOM 732 C CA . PHE A 1 94 ? 4.312 36.688 3.428 1 84.38 94 PHE A CA 1
ATOM 733 C C . PHE A 1 94 ? 5.18 36.188 2.279 1 84.38 94 PHE A C 1
ATOM 735 O O . PHE A 1 94 ? 4.75 35.344 1.492 1 84.38 94 PHE A O 1
ATOM 742 N N . PHE A 1 95 ? 6.438 36.656 2.273 1 89.62 95 PHE A N 1
ATOM 743 C CA . PHE A 1 95 ? 7.359 36.312 1.194 1 89.62 95 PHE A CA 1
ATOM 744 C C . PHE A 1 95 ? 7.91 34.906 1.366 1 89.62 95 PHE A C 1
ATOM 746 O O . PHE A 1 95 ? 8.406 34.312 0.411 1 89.62 95 PHE A O 1
ATOM 753 N N . TRP A 1 96 ? 7.734 34.344 2.465 1 92.75 96 TRP A N 1
ATOM 754 C CA . TRP A 1 96 ? 8.273 33 2.721 1 92.75 96 TRP A CA 1
ATOM 755 C C . TRP A 1 96 ? 7.242 31.938 2.4 1 92.75 96 TRP A C 1
ATOM 757 O O . TRP A 1 96 ? 7.578 30.75 2.314 1 92.75 96 TRP A O 1
ATOM 767 N N . ALA A 1 97 ? 5.98 32.25 2.16 1 91.69 97 ALA A N 1
ATOM 768 C CA . ALA A 1 97 ? 4.93 31.281 1.843 1 91.69 97 ALA A CA 1
ATOM 769 C C . ALA A 1 97 ? 5.262 30.5 0.574 1 91.69 97 ALA A C 1
ATOM 771 O O . ALA A 1 97 ? 5.207 29.266 0.562 1 91.69 97 ALA A O 1
ATOM 772 N N . PRO A 1 98 ? 5.727 31.156 -0.419 1 93.06 98 PRO A N 1
ATOM 773 C CA . PRO A 1 98 ? 6.078 30.391 -1.615 1 93.06 98 PRO A CA 1
ATOM 774 C C . PRO A 1 98 ? 7.293 29.484 -1.399 1 93.06 98 PRO A C 1
ATOM 776 O O . PRO A 1 98 ? 7.398 28.438 -2.029 1 93.06 98 PRO A O 1
ATOM 779 N N . PHE A 1 99 ? 8.188 29.906 -0.542 1 94.81 99 PHE A N 1
ATOM 780 C CA . PHE A 1 99 ? 9.32 29.047 -0.238 1 94.81 99 PHE A CA 1
ATOM 781 C C . PHE A 1 99 ? 8.867 27.781 0.471 1 94.81 99 PHE A C 1
ATOM 783 O O . PHE A 1 99 ? 9.438 26.703 0.258 1 94.81 99 PHE A O 1
ATOM 790 N N . LEU A 1 100 ? 7.867 27.938 1.239 1 94.62 100 LEU A N 1
ATOM 791 C CA . LEU A 1 100 ? 7.336 26.766 1.921 1 94.62 100 LEU A CA 1
ATOM 792 C C . LEU A 1 100 ? 6.68 25.812 0.929 1 94.62 100 LEU A C 1
ATOM 794 O O . LEU A 1 100 ? 6.711 24.594 1.118 1 94.62 100 LEU A O 1
ATOM 798 N N . LEU A 1 101 ? 6.152 26.328 -0.094 1 93.81 101 LEU A N 1
ATOM 799 C CA . LEU A 1 101 ? 5.621 25.5 -1.162 1 93.81 101 LEU A CA 1
ATOM 800 C C . LEU A 1 101 ? 6.738 24.719 -1.854 1 93.81 101 LEU A C 1
ATOM 802 O O . LEU A 1 101 ? 6.559 23.547 -2.215 1 93.81 101 LEU A O 1
ATOM 806 N N . ILE A 1 102 ? 7.848 25.391 -2.014 1 94.94 102 ILE A N 1
ATOM 807 C CA . ILE A 1 102 ? 9.008 24.734 -2.605 1 94.94 102 ILE A CA 1
ATOM 808 C C . ILE A 1 102 ? 9.477 23.594 -1.697 1 94.94 102 ILE A C 1
ATOM 810 O O . ILE A 1 102 ? 9.836 22.516 -2.176 1 94.94 102 ILE A O 1
ATOM 814 N N . HIS A 1 103 ? 9.422 23.891 -0.432 1 94.62 103 HIS A N 1
ATOM 815 C CA . HIS A 1 103 ? 9.852 22.875 0.52 1 94.62 103 HIS A CA 1
ATOM 816 C C . HIS A 1 103 ? 8.898 21.672 0.514 1 94.62 103 HIS A C 1
ATOM 818 O O . HIS A 1 103 ? 9.328 20.531 0.698 1 94.62 103 HIS A O 1
ATOM 824 N N . LEU A 1 104 ? 7.66 21.859 0.223 1 90.38 104 LEU A N 1
ATOM 825 C CA . LEU A 1 104 ? 6.68 20.797 0.166 1 90.38 104 LEU A CA 1
ATOM 826 C C . LEU A 1 104 ? 6.883 19.938 -1.078 1 90.38 104 LEU A C 1
ATOM 828 O O . LEU A 1 104 ? 6.402 18.797 -1.142 1 90.38 104 LEU A O 1
ATOM 832 N N . ALA A 1 105 ? 7.516 20.469 -2.018 1 92 105 ALA A N 1
ATOM 833 C CA . ALA A 1 105 ? 7.805 19.734 -3.246 1 92 105 ALA A CA 1
ATOM 834 C C . ALA A 1 105 ? 8.836 18.641 -3 1 92 105 ALA A C 1
ATOM 836 O O . ALA A 1 105 ? 8.984 17.719 -3.809 1 92 105 ALA A O 1
ATOM 837 N N . GLY A 1 106 ? 9.469 18.672 -1.91 1 85.19 106 GLY A N 1
ATOM 838 C CA . GLY A 1 106 ? 10.461 17.656 -1.607 1 85.19 106 GLY A CA 1
ATOM 839 C C . GLY A 1 106 ? 11.703 17.75 -2.471 1 85.19 106 GLY A C 1
ATOM 840 O O . GLY A 1 106 ? 11.766 18.578 -3.385 1 85.19 106 GLY A O 1
ATOM 841 N N . GLN A 1 107 ? 12.586 16.922 -2.23 1 89.44 107 GLN A N 1
ATOM 842 C CA . GLN A 1 107 ? 13.867 16.953 -2.928 1 89.44 107 GLN A CA 1
ATOM 843 C C . GLN A 1 107 ? 13.906 15.898 -4.039 1 89.44 107 GLN A C 1
ATOM 845 O O . GLN A 1 107 ? 13.109 14.961 -4.039 1 89.44 107 GLN A O 1
ATOM 850 N N . ASP A 1 108 ? 14.773 16.031 -4.93 1 90.94 108 ASP A N 1
ATOM 851 C CA . ASP A 1 108 ? 14.898 15.148 -6.078 1 90.94 108 ASP A CA 1
ATOM 852 C C . ASP A 1 108 ? 15.367 13.758 -5.648 1 90.94 108 ASP A C 1
ATOM 854 O O . ASP A 1 108 ? 15.086 12.766 -6.328 1 90.94 108 ASP A O 1
ATOM 858 N N . THR A 1 109 ? 16 13.68 -4.551 1 91.12 109 THR A N 1
ATOM 859 C CA . THR A 1 109 ? 16.641 12.438 -4.129 1 91.12 109 THR A CA 1
ATOM 860 C C . THR A 1 109 ? 15.672 11.578 -3.324 1 91.12 109 THR A C 1
ATOM 862 O O . THR A 1 109 ? 15.945 10.406 -3.062 1 91.12 109 THR A O 1
ATOM 865 N N . ILE A 1 110 ? 14.555 12.148 -2.912 1 93.12 110 ILE A N 1
ATOM 866 C CA . ILE A 1 110 ? 13.578 11.367 -2.15 1 93.12 110 ILE A CA 1
ATOM 867 C C . ILE A 1 110 ? 12.18 11.938 -2.363 1 93.12 110 ILE A C 1
ATOM 869 O O . ILE A 1 110 ? 11.867 13.031 -1.877 1 93.12 110 ILE A O 1
ATOM 873 N N . THR A 1 111 ? 11.406 11.328 -3.082 1 93 111 THR A N 1
ATOM 874 C CA . THR A 1 111 ? 10.039 11.766 -3.316 1 93 111 THR A CA 1
ATOM 875 C C . THR A 1 111 ? 9.062 10.945 -2.477 1 93 111 THR A C 1
ATOM 877 O O . THR A 1 111 ? 8.008 11.445 -2.076 1 93 111 THR A O 1
ATOM 880 N N . ALA A 1 112 ? 9.375 9.734 -2.287 1 95.19 112 ALA A N 1
ATOM 881 C CA . ALA A 1 112 ? 8.555 8.82 -1.492 1 95.19 112 ALA A CA 1
ATOM 882 C C . ALA A 1 112 ? 9.414 8.039 -0.505 1 95.19 112 ALA A C 1
ATOM 884 O O . ALA A 1 112 ? 10.539 7.641 -0.828 1 95.19 112 ALA A O 1
ATOM 885 N N . PHE A 1 113 ? 8.922 7.91 0.654 1 94.69 113 PHE A N 1
ATOM 886 C CA . PHE A 1 113 ? 9.617 7.086 1.635 1 94.69 113 PHE A CA 1
ATOM 887 C C . PHE A 1 113 ? 9.164 5.637 1.55 1 94.69 113 PHE A C 1
ATOM 889 O O . PHE A 1 113 ? 9.977 4.715 1.66 1 94.69 113 PHE A O 1
ATOM 896 N N . ALA A 1 114 ? 7.871 5.473 1.393 1 94.31 114 ALA A N 1
ATOM 897 C CA . ALA A 1 114 ? 7.262 4.152 1.242 1 94.31 114 ALA A CA 1
ATOM 898 C C . ALA A 1 114 ? 6.406 4.086 -0.018 1 94.31 114 ALA A C 1
ATOM 900 O O . ALA A 1 114 ? 6.004 5.117 -0.562 1 94.31 114 ALA A O 1
ATOM 901 N N . MET A 1 115 ? 6.156 2.885 -0.458 1 94.69 115 MET A N 1
ATOM 902 C CA . MET A 1 115 ? 5.34 2.693 -1.653 1 94.69 115 MET A CA 1
ATOM 903 C C . MET A 1 115 ? 3.939 3.262 -1.451 1 94.69 115 MET A C 1
ATOM 905 O O . MET A 1 115 ? 3.311 3.73 -2.402 1 94.69 115 MET A O 1
ATOM 909 N N . GLU A 1 116 ? 3.494 3.279 -0.216 1 95.44 116 GLU A N 1
ATOM 910 C CA . GLU A 1 116 ? 2.174 3.805 0.114 1 95.44 116 GLU A CA 1
ATOM 911 C C . GLU A 1 116 ? 2.078 5.293 -0.198 1 95.44 116 GLU A C 1
ATOM 913 O O . GLU A 1 116 ? 0.999 5.801 -0.515 1 95.44 116 GLU A O 1
ATOM 918 N N . ASP A 1 117 ? 3.197 5.969 -0.14 1 95.62 117 ASP A N 1
ATOM 919 C CA . ASP A 1 117 ? 3.209 7.387 -0.491 1 95.62 117 ASP A CA 1
ATOM 920 C C . ASP A 1 117 ? 2.908 7.586 -1.975 1 95.62 117 ASP A C 1
ATOM 922 O O . ASP A 1 117 ? 2.186 8.516 -2.346 1 95.62 117 ASP A O 1
ATOM 926 N N . ASN A 1 118 ? 3.518 6.711 -2.744 1 95.94 118 ASN A N 1
ATOM 927 C CA . ASN A 1 118 ? 3.227 6.766 -4.172 1 95.94 118 ASN A CA 1
ATOM 928 C C . ASN A 1 118 ? 1.758 6.461 -4.457 1 95.94 118 ASN A C 1
ATOM 930 O O . ASN A 1 118 ? 1.111 7.168 -5.23 1 95.94 118 ASN A O 1
ATOM 934 N N . ASN A 1 119 ? 1.263 5.496 -3.77 1 94.25 119 ASN A N 1
ATOM 935 C CA . ASN A 1 119 ? -0.101 5.043 -4.023 1 94.25 119 ASN A CA 1
ATOM 936 C C . ASN A 1 119 ? -1.126 6.094 -3.602 1 94.25 119 ASN A C 1
ATOM 938 O O . ASN A 1 119 ? -2.238 6.129 -4.133 1 94.25 119 ASN A O 1
ATOM 942 N N . LEU A 1 120 ? -0.717 6.926 -2.699 1 95.62 120 LEU A N 1
ATOM 943 C CA . LEU A 1 120 ? -1.621 7.961 -2.211 1 95.62 120 LEU A CA 1
ATOM 944 C C . LEU A 1 120 ? -1.319 9.305 -2.871 1 95.62 120 LEU A C 1
ATOM 946 O O . LEU A 1 120 ? -1.427 10.352 -2.23 1 95.62 120 LEU A O 1
ATOM 950 N N . TRP A 1 121 ? -0.901 9.266 -4.105 1 94.75 121 TRP A N 1
ATOM 951 C CA . TRP A 1 121 ? -0.518 10.484 -4.816 1 94.75 121 TRP A CA 1
ATOM 952 C C . TRP A 1 121 ? -1.691 11.453 -4.914 1 94.75 121 TRP A C 1
ATOM 954 O O . TRP A 1 121 ? -1.498 12.672 -4.941 1 94.75 121 TRP A O 1
ATOM 964 N N . LEU A 1 122 ? -2.943 10.969 -4.887 1 94 122 LEU A N 1
ATOM 965 C CA . LEU A 1 122 ? -4.113 11.836 -4.969 1 94 122 LEU A CA 1
ATOM 966 C C . LEU A 1 122 ? -4.207 12.742 -3.746 1 94 122 LEU A C 1
ATOM 968 O O . LEU A 1 122 ? -4.66 13.883 -3.846 1 94 122 LEU A O 1
ATOM 972 N N . ARG A 1 123 ? -3.807 12.211 -2.629 1 93.25 123 ARG A N 1
ATOM 973 C CA . ARG A 1 123 ? -3.781 13.031 -1.424 1 93.25 123 ARG A CA 1
ATOM 974 C C . ARG A 1 123 ? -2.74 14.141 -1.537 1 93.25 123 ARG A C 1
ATOM 976 O O . ARG A 1 123 ? -2.959 15.25 -1.056 1 93.25 123 ARG A O 1
ATOM 983 N N . HIS A 1 124 ? -1.672 13.828 -2.178 1 92 124 HIS A N 1
ATOM 984 C CA . HIS A 1 124 ? -0.642 14.828 -2.406 1 92 124 HIS A CA 1
ATOM 985 C C . HIS A 1 124 ? -1.115 15.891 -3.4 1 92 124 HIS A C 1
ATOM 987 O O . HIS A 1 124 ? -0.772 17.062 -3.271 1 92 124 HIS A O 1
ATOM 993 N N . LEU A 1 125 ? -1.872 15.453 -4.336 1 94.19 125 LEU A N 1
ATOM 994 C CA . LEU A 1 125 ? -2.443 16.406 -5.285 1 94.19 125 LEU A CA 1
ATOM 995 C C . LEU A 1 125 ? -3.418 17.344 -4.59 1 94.19 125 LEU A C 1
ATOM 997 O O . L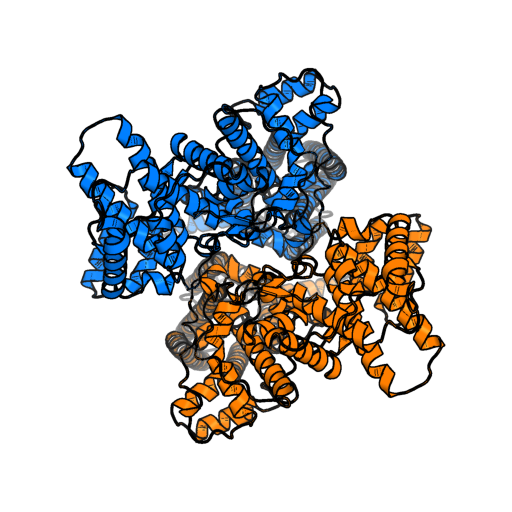EU A 1 125 ? -3.396 18.562 -4.828 1 94.19 125 LEU A O 1
ATOM 1001 N N . LEU A 1 126 ? -4.18 16.797 -3.742 1 92.62 126 LEU A N 1
ATOM 1002 C CA . LEU A 1 126 ? -5.102 17.625 -2.967 1 92.62 126 LEU A CA 1
ATOM 1003 C C . LEU A 1 126 ? -4.344 18.609 -2.088 1 92.62 126 LEU A C 1
ATOM 1005 O O . LEU A 1 126 ? -4.707 19.781 -2.008 1 92.62 126 LEU A O 1
ATOM 1009 N N . ASN A 1 127 ? -3.322 18.109 -1.494 1 89.75 127 ASN A N 1
ATOM 1010 C CA . ASN A 1 127 ? -2.498 18.969 -0.651 1 89.75 127 ASN A CA 1
ATOM 1011 C C . ASN A 1 127 ? -1.856 20.094 -1.457 1 89.75 127 ASN A C 1
ATOM 1013 O O . ASN A 1 127 ? -1.739 21.219 -0.972 1 89.75 127 ASN A O 1
ATOM 1017 N N . LEU A 1 128 ? -1.461 19.781 -2.619 1 91.88 128 LEU A N 1
ATOM 1018 C CA . LEU A 1 128 ? -0.895 20.797 -3.498 1 91.88 128 LEU A CA 1
ATOM 1019 C C . LEU A 1 128 ? -1.913 21.891 -3.785 1 91.88 128 LEU A C 1
ATOM 1021 O O . LEU A 1 128 ? -1.601 23.078 -3.672 1 91.88 128 LEU A O 1
ATOM 1025 N N . VAL A 1 129 ? -3.092 21.516 -4.031 1 92.31 129 VAL A N 1
ATOM 1026 C CA . VAL A 1 129 ? -4.137 22.484 -4.367 1 92.31 129 VAL A CA 1
ATOM 1027 C C . VAL A 1 129 ? -4.461 23.344 -3.148 1 92.31 129 VAL A C 1
ATOM 1029 O O . VAL A 1 129 ? -4.516 24.562 -3.242 1 92.31 129 VAL A O 1
ATOM 1032 N N . VAL A 1 130 ? -4.535 22.719 -2.055 1 89.31 130 VAL A N 1
ATOM 1033 C CA . VAL A 1 130 ? -4.887 23.422 -0.831 1 89.31 130 VAL A CA 1
ATOM 1034 C C . VAL A 1 130 ? -3.766 24.391 -0.449 1 89.31 130 VAL A C 1
ATOM 1036 O O . VAL A 1 130 ? -4.02 25.547 -0.125 1 89.31 130 VAL A O 1
ATOM 1039 N N . GLN A 1 131 ? -2.596 23.953 -0.536 1 90.31 131 GLN A N 1
ATOM 1040 C CA . GLN A 1 131 ? -1.466 24.797 -0.138 1 90.31 131 GLN A CA 1
ATOM 1041 C C . GLN A 1 131 ? -1.225 25.906 -1.149 1 90.31 131 GLN A C 1
ATOM 1043 O O . GLN A 1 131 ? -0.809 27 -0.78 1 90.31 131 GLN A O 1
ATOM 1048 N N . ALA A 1 132 ? -1.464 25.609 -2.371 1 92 132 ALA A N 1
ATOM 1049 C CA . ALA A 1 132 ? -1.358 26.656 -3.389 1 92 132 ALA A CA 1
ATOM 1050 C C . ALA A 1 132 ? -2.391 27.75 -3.156 1 92 132 ALA A C 1
ATOM 1052 O O . ALA A 1 132 ? -2.066 28.938 -3.219 1 92 132 ALA A O 1
ATOM 1053 N N . VAL A 1 133 ? -3.553 27.359 -2.852 1 89.88 133 VAL A N 1
ATOM 1054 C CA . VAL A 1 133 ? -4.621 28.312 -2.604 1 89.88 133 VAL A CA 1
ATOM 1055 C C . VAL A 1 133 ? -4.297 29.141 -1.361 1 89.88 133 VAL A C 1
ATOM 1057 O O . VAL A 1 133 ? -4.496 30.359 -1.349 1 89.88 133 VAL A O 1
ATOM 1060 N N . LEU A 1 134 ? -3.787 28.484 -0.392 1 86.19 134 LEU A N 1
ATOM 1061 C CA . LEU A 1 134 ? -3.406 29.188 0.829 1 86.19 134 LEU A CA 1
ATOM 1062 C C . LEU A 1 134 ? -2.293 30.188 0.555 1 86.19 134 LEU A C 1
ATOM 1064 O O . LEU A 1 134 ? -2.318 31.312 1.071 1 86.19 134 LEU A O 1
ATOM 1068 N N . ALA A 1 135 ? -1.377 29.781 -0.193 1 88.19 135 ALA A N 1
ATOM 1069 C CA . ALA A 1 135 ? -0.278 30.672 -0.534 1 88.19 135 ALA A CA 1
ATOM 1070 C C . ALA A 1 135 ? -0.775 31.875 -1.347 1 88.19 135 ALA A C 1
ATOM 1072 O O . ALA A 1 135 ? -0.356 33 -1.114 1 88.19 135 ALA A O 1
ATOM 1073 N N . ILE A 1 136 ? -1.672 31.641 -2.242 1 88.12 136 ILE A N 1
ATOM 1074 C CA . ILE A 1 136 ? -2.254 32.719 -3.037 1 88.12 136 ILE A CA 1
ATOM 1075 C C . ILE A 1 136 ? -3.021 33.656 -2.129 1 88.12 136 ILE A C 1
ATOM 1077 O O . ILE A 1 136 ? -2.947 34.875 -2.299 1 88.12 136 ILE A O 1
ATOM 1081 N N . TYR A 1 137 ? -3.65 33.094 -1.213 1 84.19 137 TYR A N 1
ATOM 1082 C CA . TYR A 1 137 ? -4.41 33.906 -0.259 1 84.19 137 TYR A CA 1
ATOM 1083 C C . TYR A 1 137 ? -3.49 34.812 0.544 1 84.19 137 TYR A C 1
ATOM 1085 O O . TYR A 1 137 ? -3.795 36 0.745 1 84.19 137 TYR A O 1
ATOM 1093 N N . VAL A 1 138 ? -2.424 34.312 0.968 1 82.38 138 VAL A N 1
ATOM 1094 C CA . VAL A 1 138 ? -1.448 35.094 1.718 1 82.38 138 VAL A CA 1
ATOM 1095 C C . VAL A 1 138 ? -0.908 36.219 0.842 1 82.38 138 VAL A C 1
ATOM 1097 O O . VAL A 1 138 ? -0.771 37.375 1.298 1 82.38 138 VAL A O 1
ATOM 1100 N N . PHE A 1 139 ? -0.69 36 -0.401 1 82.44 139 PHE A N 1
ATOM 1101 C CA . PHE A 1 139 ? -0.192 37 -1.337 1 82.44 139 PHE A CA 1
ATOM 1102 C C . PHE A 1 139 ? -1.252 38.062 -1.61 1 82.44 139 PHE A C 1
ATOM 1104 O O . PHE A 1 139 ? -0.942 39.25 -1.682 1 82.44 139 PHE A O 1
ATOM 1111 N N . TRP A 1 140 ? -2.385 37.594 -1.749 1 81.31 140 TRP A N 1
ATOM 1112 C CA . TRP A 1 140 ? -3.479 38.5 -2.055 1 81.31 140 TRP A CA 1
ATOM 1113 C C . TRP A 1 140 ? -3.678 39.5 -0.927 1 81.31 140 TRP A C 1
ATOM 1115 O O . TRP A 1 140 ? -3.93 40.688 -1.178 1 81.31 140 TRP A O 1
ATOM 1125 N N . LYS A 1 141 ? -3.441 39.125 0.218 1 78.06 141 LYS A N 1
ATOM 1126 C CA . LYS A 1 141 ? -3.6 40 1.379 1 78.06 141 LYS A CA 1
ATOM 1127 C C . LYS A 1 141 ? -2.436 41 1.493 1 78.06 141 LYS A C 1
ATOM 1129 O O . LYS A 1 141 ? -2.568 42.031 2.107 1 78.06 141 LYS A O 1
ATOM 1134 N N . SER A 1 142 ? -1.368 40.625 0.955 1 76.69 142 SER A N 1
ATOM 1135 C CA . SER A 1 142 ? -0.163 41.438 1.106 1 76.69 142 SER A CA 1
ATOM 1136 C C . SER A 1 142 ? -0.011 42.406 -0.047 1 76.69 142 SER A C 1
ATOM 1138 O O . SER A 1 142 ? 0.845 43.312 -0.005 1 76.69 142 SER A O 1
ATOM 1140 N N . ILE A 1 143 ? -0.952 42.281 -0.992 1 76.81 143 ILE A N 1
ATOM 1141 C CA . ILE A 1 143 ? -0.89 43.156 -2.143 1 76.81 143 ILE A CA 1
ATOM 1142 C C . ILE A 1 143 ? -1.169 44.594 -1.699 1 76.81 143 ILE A C 1
ATOM 1144 O O . ILE A 1 143 ? -2.123 44.844 -0.959 1 76.81 143 ILE A O 1
ATOM 1148 N N . GLY A 1 144 ? -0.347 45.656 -1.947 1 73.5 144 GLY A N 1
ATOM 1149 C CA . GLY A 1 144 ? -0.519 47.062 -1.638 1 73.5 144 GLY A CA 1
ATOM 1150 C C . GLY A 1 144 ? 0.302 47.531 -0.445 1 73.5 144 GLY A C 1
ATOM 1151 O O . GLY A 1 144 ? 0.483 48.719 -0.23 1 73.5 144 GLY A O 1
ATOM 1152 N N . ARG A 1 145 ? 0.863 46.594 0.279 1 76.81 145 ARG A N 1
ATOM 1153 C CA . ARG A 1 145 ? 1.572 46.938 1.502 1 76.81 145 ARG A CA 1
ATOM 1154 C C . ARG A 1 145 ? 3.082 46.938 1.282 1 76.81 145 ARG A C 1
ATOM 1156 O O . ARG A 1 145 ? 3.834 47.469 2.096 1 76.81 145 ARG A O 1
ATOM 1163 N N . HIS A 1 146 ? 3.418 46.281 0.226 1 82.81 146 HIS A N 1
ATOM 1164 C CA . HIS A 1 146 ? 4.844 46.094 -0.006 1 82.81 146 HIS A CA 1
ATOM 1165 C C . HIS A 1 146 ? 5.254 46.625 -1.373 1 82.81 146 HIS A C 1
ATOM 1167 O O . HIS A 1 146 ? 4.398 47 -2.182 1 82.81 146 HIS A O 1
ATOM 1173 N N . SER A 1 147 ? 6.465 46.781 -1.579 1 84.81 147 SER A N 1
ATOM 1174 C CA . SER A 1 147 ? 7.004 47.281 -2.84 1 84.81 147 SER A CA 1
ATOM 1175 C C . SER A 1 147 ? 6.637 46.344 -4 1 84.81 147 SER A C 1
ATOM 1177 O O . SER A 1 147 ? 6.586 45.125 -3.838 1 84.81 147 SER A O 1
ATOM 1179 N N . PRO A 1 148 ? 6.316 46.875 -5.129 1 87.12 148 PRO A N 1
ATOM 1180 C CA . PRO A 1 148 ? 5.949 46.094 -6.301 1 87.12 148 PRO A CA 1
ATOM 1181 C C . PRO A 1 148 ? 7.043 45.094 -6.707 1 87.12 148 PRO A C 1
ATOM 1183 O O . PRO A 1 148 ? 6.746 44 -7.16 1 87.12 148 PRO A O 1
ATOM 1186 N N . MET A 1 149 ? 8.281 45.531 -6.566 1 91.06 149 MET A N 1
ATOM 1187 C CA . MET A 1 149 ? 9.375 44.625 -6.934 1 91.06 149 MET A CA 1
ATOM 1188 C C . MET A 1 149 ? 9.383 43.375 -6.059 1 91.06 149 MET A C 1
ATOM 1190 O O . MET A 1 149 ? 9.664 42.281 -6.539 1 91.06 149 MET A O 1
ATOM 1194 N N . LEU A 1 150 ? 9.039 43.531 -4.848 1 91.31 150 LEU A N 1
ATOM 1195 C CA . LEU A 1 150 ? 9 42.406 -3.932 1 91.31 150 LEU A CA 1
ATOM 1196 C C . LEU A 1 150 ? 7.836 41.469 -4.258 1 91.31 150 LEU A C 1
ATOM 1198 O O . LEU A 1 150 ? 7.965 40.25 -4.18 1 91.31 150 LEU A O 1
ATOM 1202 N N . ILE A 1 151 ? 6.766 42 -4.672 1 89.75 151 ILE A N 1
ATOM 1203 C CA . ILE A 1 151 ? 5.59 41.219 -5.027 1 89.75 151 ILE A CA 1
ATOM 1204 C C . ILE A 1 151 ? 5.871 40.406 -6.293 1 89.75 151 ILE A C 1
ATOM 1206 O O . ILE A 1 151 ? 5.523 39.25 -6.375 1 89.75 151 ILE A O 1
ATOM 1210 N N . VAL A 1 152 ? 6.52 41.062 -7.242 1 92.06 152 VAL A N 1
ATOM 1211 C CA . VAL A 1 152 ? 6.863 40.375 -8.477 1 92.06 152 VAL A CA 1
ATOM 1212 C C . VAL A 1 152 ? 7.855 39.25 -8.18 1 92.06 152 VAL A C 1
ATOM 1214 O O . VAL A 1 152 ? 7.754 38.156 -8.734 1 92.06 152 VAL A O 1
ATOM 1217 N N . SER A 1 153 ? 8.789 39.531 -7.309 1 94.38 153 SER A N 1
ATOM 1218 C CA . SER A 1 153 ? 9.719 38.5 -6.879 1 94.38 153 SER A CA 1
ATOM 1219 C C . SER A 1 153 ? 8.969 37.312 -6.254 1 94.38 153 SER A C 1
ATOM 1221 O O . SER A 1 153 ? 9.25 36.156 -6.57 1 94.38 153 SER A O 1
ATOM 1223 N N . GLY A 1 154 ? 7.973 37.594 -5.43 1 92.75 154 GLY A N 1
ATOM 1224 C CA . GLY A 1 154 ? 7.18 36.562 -4.793 1 92.75 154 GLY A CA 1
ATOM 1225 C C . GLY A 1 154 ? 6.383 35.719 -5.777 1 92.75 154 GLY A C 1
ATOM 1226 O O . GLY A 1 154 ? 6.23 34.531 -5.594 1 92.75 154 GLY A O 1
ATOM 1227 N N . VAL A 1 155 ? 5.914 36.344 -6.797 1 93.56 155 VAL A N 1
ATOM 1228 C CA . VAL A 1 155 ? 5.141 35.625 -7.812 1 93.56 155 VAL A CA 1
ATOM 1229 C C . VAL A 1 155 ? 6.039 34.656 -8.539 1 93.56 155 VAL A C 1
ATOM 1231 O O . VAL A 1 155 ? 5.633 33.5 -8.805 1 93.56 155 VAL A O 1
ATOM 1234 N N . PHE A 1 156 ? 7.23 35.031 -8.812 1 95.88 156 PHE A N 1
ATOM 1235 C CA . PHE A 1 156 ? 8.148 34.125 -9.5 1 95.88 156 PHE A CA 1
ATOM 1236 C C . PHE A 1 156 ? 8.547 32.969 -8.586 1 95.88 156 PHE A C 1
ATOM 1238 O O . PHE A 1 156 ? 8.68 31.844 -9.047 1 95.88 156 PHE A O 1
ATOM 1245 N N . VAL A 1 157 ? 8.719 33.25 -7.309 1 95.62 157 VAL A N 1
ATOM 1246 C CA . VAL A 1 157 ? 9.008 32.156 -6.379 1 95.62 157 VAL A CA 1
ATOM 1247 C C . VAL A 1 157 ? 7.809 31.219 -6.289 1 95.62 157 VAL A C 1
ATOM 1249 O O . VAL A 1 157 ? 7.973 30 -6.168 1 95.62 157 VAL A O 1
ATOM 1252 N N . PHE A 1 158 ? 6.645 31.828 -6.367 1 95.44 158 PHE A N 1
ATOM 1253 C CA . PHE A 1 158 ? 5.422 31.031 -6.348 1 95.44 158 PHE A CA 1
ATOM 1254 C C . PHE A 1 158 ? 5.359 30.109 -7.551 1 95.44 158 PHE A C 1
ATOM 1256 O O . PHE A 1 158 ? 4.984 28.938 -7.418 1 95.44 158 PHE A O 1
ATOM 1263 N N . VAL A 1 159 ? 5.742 30.578 -8.648 1 95.69 159 VAL A N 1
ATOM 1264 C CA . VAL A 1 159 ? 5.762 29.75 -9.859 1 95.69 159 VAL A CA 1
ATOM 1265 C C . VAL A 1 159 ? 6.75 28.609 -9.68 1 95.69 159 VAL A C 1
ATOM 1267 O O . VAL A 1 159 ? 6.445 27.469 -10.031 1 95.69 159 VAL A O 1
ATOM 1270 N N . VAL A 1 160 ? 7.883 28.859 -9.109 1 96.19 160 VAL A N 1
ATOM 1271 C CA . VAL A 1 160 ? 8.859 27.812 -8.828 1 96.19 160 VAL A CA 1
ATOM 1272 C C . VAL A 1 160 ? 8.258 26.766 -7.895 1 96.19 160 VAL A C 1
ATOM 1274 O O . VAL A 1 160 ? 8.383 25.562 -8.133 1 96.19 160 VAL A O 1
ATOM 1277 N N . GLY A 1 161 ? 7.566 27.281 -6.891 1 95.44 161 GLY A N 1
ATOM 1278 C CA . GLY A 1 161 ? 6.957 26.391 -5.926 1 95.44 161 GLY A CA 1
ATOM 1279 C C . GLY A 1 161 ? 5.898 25.484 -6.535 1 95.44 161 GLY A C 1
ATOM 1280 O O . GLY A 1 161 ? 5.867 24.281 -6.266 1 95.44 161 GLY A O 1
ATOM 1281 N N . ILE A 1 162 ? 5.133 25.984 -7.371 1 95.38 162 ILE A N 1
ATOM 1282 C CA . ILE A 1 162 ? 4.062 25.219 -7.996 1 95.38 162 ILE A CA 1
ATOM 1283 C C . ILE A 1 162 ? 4.652 24.188 -8.945 1 95.38 162 ILE A C 1
ATOM 1285 O O . ILE A 1 162 ? 4.207 23.031 -8.984 1 95.38 162 ILE A O 1
ATOM 1289 N N . ILE A 1 163 ? 5.621 24.531 -9.633 1 95.62 163 ILE A N 1
ATOM 1290 C CA . ILE A 1 163 ? 6.234 23.625 -10.594 1 95.62 163 ILE A CA 1
ATOM 1291 C C . ILE A 1 163 ? 6.91 22.469 -9.859 1 95.62 163 ILE A C 1
ATOM 1293 O O . ILE A 1 163 ? 6.719 21.297 -10.211 1 95.62 163 ILE A O 1
ATOM 1297 N N . LYS A 1 164 ? 7.625 22.781 -8.883 1 95.12 164 LYS A N 1
ATOM 1298 C CA . LYS A 1 164 ? 8.344 21.734 -8.141 1 95.12 164 LYS A CA 1
ATOM 1299 C C . LYS A 1 164 ? 7.371 20.812 -7.422 1 95.12 164 LYS A C 1
ATOM 1301 O O . LYS A 1 164 ? 7.594 19.594 -7.371 1 95.12 164 LYS A O 1
ATOM 1306 N N . TYR A 1 165 ? 6.383 21.391 -6.891 1 95.56 165 TYR A N 1
ATOM 1307 C CA . TYR A 1 165 ? 5.391 20.562 -6.211 1 95.56 165 TYR A CA 1
ATOM 1308 C C . TYR A 1 165 ? 4.617 19.719 -7.207 1 95.56 165 TYR A C 1
ATOM 1310 O O . TYR A 1 165 ? 4.281 18.562 -6.922 1 95.56 165 TYR A O 1
ATOM 1318 N N . ALA A 1 166 ? 4.387 20.297 -8.328 1 95 166 ALA A N 1
ATOM 1319 C CA . ALA A 1 166 ? 3.734 19.531 -9.383 1 95 166 ALA A CA 1
ATOM 1320 C C . ALA A 1 166 ? 4.625 18.375 -9.852 1 95 166 ALA A C 1
ATOM 1322 O O . ALA A 1 166 ? 4.141 17.281 -10.117 1 95 166 ALA A O 1
ATOM 1323 N N . GLU A 1 167 ? 5.867 18.609 -9.891 1 95 167 GLU A N 1
ATOM 1324 C CA . GLU A 1 167 ? 6.82 17.562 -10.25 1 95 167 GLU A CA 1
ATOM 1325 C C . GLU A 1 167 ? 6.793 16.422 -9.242 1 95 167 GLU A C 1
ATOM 1327 O O . GLU A 1 167 ? 6.852 15.25 -9.617 1 95 167 GLU A O 1
ATOM 1332 N N . ARG A 1 168 ? 6.723 16.734 -8.031 1 95.31 168 ARG A N 1
ATOM 1333 C CA . ARG A 1 168 ? 6.66 15.719 -6.988 1 95.31 168 ARG A CA 1
ATOM 1334 C C . ARG A 1 168 ? 5.41 14.859 -7.133 1 95.31 168 ARG A C 1
ATOM 1336 O O . ARG A 1 168 ? 5.484 13.633 -7.082 1 95.31 168 ARG A O 1
ATOM 1343 N N . THR A 1 169 ? 4.344 15.547 -7.332 1 95.81 169 THR A N 1
ATOM 1344 C CA . THR A 1 169 ? 3.072 14.836 -7.465 1 95.81 169 THR A CA 1
ATOM 1345 C C . THR A 1 169 ? 3.074 13.953 -8.711 1 95.81 169 THR A C 1
ATOM 1347 O O . THR A 1 169 ? 2.586 12.82 -8.672 1 95.81 169 THR A O 1
ATOM 1350 N N . TRP A 1 170 ? 3.686 14.516 -9.688 1 94.81 170 TRP A N 1
ATOM 1351 C CA . TRP A 1 170 ? 3.803 13.75 -10.93 1 94.81 170 TRP A CA 1
ATOM 1352 C C . TRP A 1 170 ? 4.695 12.531 -10.742 1 94.81 170 TRP A C 1
ATOM 1354 O O . TRP A 1 170 ? 4.406 11.453 -11.258 1 94.81 170 TRP A O 1
ATOM 1364 N N . SER A 1 171 ? 5.719 12.68 -10.07 1 94.5 171 SER A N 1
ATOM 1365 C CA . SER A 1 171 ? 6.621 11.562 -9.797 1 94.5 171 SER A CA 1
ATOM 1366 C C . SER A 1 171 ? 5.945 10.508 -8.938 1 94.5 171 SER A C 1
ATOM 1368 O O . SER A 1 171 ? 6.117 9.305 -9.172 1 94.5 171 SER A O 1
ATOM 1370 N N . LEU A 1 172 ? 5.152 10.945 -7.957 1 96.44 172 LEU A N 1
ATOM 1371 C CA . LEU A 1 172 ? 4.418 10.008 -7.117 1 96.44 172 LEU A CA 1
ATOM 1372 C C . LEU A 1 172 ? 3.4 9.227 -7.941 1 96.44 172 LEU A C 1
ATOM 1374 O O . LEU A 1 172 ? 3.252 8.016 -7.762 1 96.44 172 LEU A O 1
ATOM 1378 N N . LYS A 1 173 ? 2.809 9.883 -8.836 1 94.62 173 LYS A N 1
ATOM 1379 C CA . LYS A 1 173 ? 1.833 9.227 -9.703 1 94.62 173 LYS A CA 1
ATOM 1380 C C . LYS A 1 173 ? 2.506 8.195 -10.609 1 94.62 173 LYS A C 1
ATOM 1382 O O . LYS A 1 173 ? 2.006 7.082 -10.773 1 94.62 173 LYS A O 1
ATOM 1387 N N . SER A 1 174 ? 3.615 8.555 -11.086 1 91.88 174 SER A N 1
ATOM 1388 C CA . SER A 1 174 ? 4.328 7.664 -11.992 1 91.88 174 SER A CA 1
ATOM 1389 C C . SER A 1 174 ? 4.906 6.465 -11.25 1 91.88 174 SER A C 1
ATOM 1391 O O . SER A 1 174 ? 5.09 5.395 -11.836 1 91.88 174 SER A O 1
ATOM 1393 N N . GLY A 1 175 ? 5.211 6.645 -10.016 1 92 175 GLY A N 1
ATOM 1394 C CA . GLY A 1 175 ? 5.809 5.578 -9.227 1 92 175 GLY A CA 1
ATOM 1395 C C . GLY A 1 175 ? 4.781 4.715 -8.516 1 92 175 GLY A C 1
ATOM 1396 O O . GLY A 1 175 ? 5.141 3.758 -7.824 1 92 175 GLY A O 1
ATOM 1397 N N . CYS A 1 176 ? 3.492 5.066 -8.648 1 93.06 176 CYS A N 1
ATOM 1398 C CA . CYS A 1 176 ? 2.463 4.254 -8 1 93.06 176 CYS A CA 1
ATOM 1399 C C . CYS A 1 176 ? 2.32 2.906 -8.695 1 93.06 176 CYS A C 1
ATOM 1401 O O . CYS A 1 176 ? 2.549 2.797 -9.906 1 93.06 176 CYS A O 1
ATOM 1403 N N . TYR A 1 177 ? 1.911 1.924 -7.945 1 88.56 177 TYR A N 1
ATOM 1404 C CA . TYR A 1 177 ? 1.855 0.552 -8.438 1 88.56 177 TYR A CA 1
ATOM 1405 C C . TYR A 1 177 ? 0.979 0.453 -9.68 1 88.56 177 TYR A C 1
ATOM 1407 O O . TYR A 1 177 ? 1.394 -0.11 -10.695 1 88.56 177 TYR A O 1
ATOM 1415 N N . LYS A 1 178 ? -0.152 1.047 -9.688 1 85.06 178 LYS A N 1
ATOM 1416 C CA . LYS A 1 178 ? -1.12 0.927 -10.773 1 85.06 178 LYS A CA 1
ATOM 1417 C C . LYS A 1 178 ? -0.605 1.595 -12.047 1 85.06 178 LYS A C 1
ATOM 1419 O O . LYS A 1 178 ? -0.697 1.023 -13.141 1 85.06 178 LYS A O 1
ATOM 1424 N N . SER A 1 179 ? -0.003 2.727 -11.875 1 85 179 SER A N 1
ATOM 1425 C CA . SER A 1 179 ? 0.531 3.439 -13.031 1 85 179 SER A CA 1
ATOM 1426 C C . SER A 1 179 ? 1.8 2.775 -13.555 1 85 179 SER A C 1
ATOM 1428 O O . SER A 1 179 ? 2.01 2.691 -14.766 1 85 179 SER A O 1
ATOM 1430 N N . PHE A 1 180 ? 2.553 2.289 -12.688 1 86.31 180 PHE A N 1
ATOM 1431 C CA . PHE A 1 180 ? 3.811 1.65 -13.055 1 86.31 180 PHE A CA 1
ATOM 1432 C C . PHE A 1 180 ? 3.561 0.377 -13.852 1 86.31 180 PHE A C 1
ATOM 1434 O O . PHE A 1 180 ? 4.223 0.13 -14.859 1 86.31 180 PHE A O 1
ATOM 1441 N N . GLU A 1 181 ? 2.611 -0.312 -13.406 1 82.19 181 GLU A N 1
ATOM 1442 C CA . GLU A 1 181 ? 2.225 -1.546 -14.086 1 82.19 181 GLU A CA 1
ATOM 1443 C C . GLU A 1 181 ? 1.606 -1.255 -15.453 1 82.19 181 GLU A C 1
ATOM 1445 O O . GLU A 1 181 ? 1.804 -2.014 -16.406 1 82.19 181 GLU A O 1
ATOM 1450 N N . SER A 1 182 ? 0.952 -0.169 -15.516 1 77.19 182 SER A N 1
ATOM 1451 C CA . SER A 1 182 ? 0.23 0.138 -16.75 1 77.19 182 SER A CA 1
ATOM 1452 C C . SER A 1 182 ? 1.155 0.753 -17.797 1 77.19 182 SER A C 1
ATOM 1454 O O . SER A 1 182 ? 0.83 0.774 -18.984 1 77.19 182 SER A O 1
ATOM 1456 N N . SER A 1 183 ? 2.322 1.162 -17.281 1 76.38 183 SER A N 1
ATOM 1457 C CA . SER A 1 183 ? 3.262 1.761 -18.219 1 76.38 183 SER A CA 1
ATOM 1458 C C . SER A 1 183 ? 4.211 0.714 -18.781 1 76.38 183 SER A C 1
ATOM 1460 O O . SER A 1 183 ? 4.578 -0.241 -18.094 1 76.38 183 SER A O 1
ATOM 1462 N N . GLY A 1 184 ? 4.301 0.353 -20.031 1 65.75 184 GLY A N 1
ATOM 1463 C CA . GLY A 1 184 ? 5.164 -0.631 -20.672 1 65.75 184 GLY A CA 1
ATOM 1464 C C . GLY A 1 184 ? 6.633 -0.249 -20.625 1 65.75 184 GLY A C 1
ATOM 1465 O O . GLY A 1 184 ? 7.426 -0.723 -21.438 1 65.75 184 GLY A O 1
ATOM 1466 N N . GLY A 1 185 ? 6.977 0.621 -19.625 1 64.5 185 GLY A N 1
ATOM 1467 C CA . GLY A 1 185 ? 8.367 1.038 -19.594 1 64.5 185 GLY A CA 1
ATOM 1468 C C . GLY A 1 185 ? 8.711 2.023 -20.703 1 64.5 185 GLY A C 1
ATOM 1469 O O . GLY A 1 185 ? 9.891 2.25 -20.984 1 64.5 185 GLY A O 1
ATOM 1470 N N . HIS A 1 186 ? 7.746 2.473 -21.281 1 63.16 186 HIS A N 1
ATOM 1471 C CA . HIS A 1 186 ? 7.957 3.381 -22.406 1 63.16 186 HIS A CA 1
ATOM 1472 C C . HIS A 1 186 ? 8.711 4.633 -21.969 1 63.16 186 HIS A C 1
ATOM 1474 O O . HIS A 1 186 ? 9.305 5.328 -22.797 1 63.16 186 HIS A O 1
ATOM 1480 N N . HIS A 1 187 ? 8.656 4.633 -20.703 1 65.75 187 HIS A N 1
ATOM 1481 C CA . HIS A 1 187 ? 9.375 5.816 -20.234 1 65.75 187 HIS A CA 1
ATOM 1482 C C . HIS A 1 187 ? 10.875 5.68 -20.484 1 65.75 187 HIS A C 1
ATOM 1484 O O . HIS A 1 187 ? 11.602 6.68 -20.484 1 65.75 187 HIS A O 1
ATOM 1490 N N . TYR A 1 188 ? 11.219 4.324 -20.766 1 67.81 188 TYR A N 1
ATOM 1491 C CA . TYR A 1 188 ? 12.633 4.117 -21.031 1 67.81 188 TYR A CA 1
ATOM 1492 C C . TYR A 1 188 ? 12.914 4.172 -22.531 1 67.81 188 TYR A C 1
ATOM 1494 O O . TYR A 1 188 ? 12.211 3.541 -23.328 1 67.81 188 TYR A O 1
ATOM 1502 N N . LYS A 1 189 ? 13.445 5.324 -22.906 1 63.97 189 LYS A N 1
ATOM 1503 C CA . LYS A 1 189 ? 13.797 5.406 -24.328 1 63.97 189 LYS A CA 1
ATOM 1504 C C . LYS A 1 189 ? 14.641 4.207 -24.75 1 63.97 189 LYS A C 1
ATOM 1506 O O . LYS A 1 189 ? 15.609 3.85 -24.078 1 63.97 189 LYS A O 1
ATOM 1511 N N . LYS A 1 190 ? 14.125 3.504 -25.641 1 69.62 190 LYS A N 1
ATOM 1512 C CA . LYS A 1 190 ? 14.828 2.338 -26.156 1 69.62 190 LYS A CA 1
ATOM 1513 C C . LYS A 1 190 ? 16.234 2.709 -26.625 1 69.62 190 LYS A C 1
ATOM 1515 O O . LYS A 1 190 ? 16.406 3.617 -27.438 1 69.62 190 LYS A O 1
ATOM 1520 N N . LEU A 1 191 ? 17.234 2.225 -25.906 1 77.12 191 LEU A N 1
ATOM 1521 C CA . LEU A 1 191 ? 18.625 2.391 -26.312 1 77.12 191 LEU A CA 1
ATOM 1522 C C . LEU A 1 191 ? 18.969 1.479 -27.484 1 77.12 191 LEU A C 1
ATOM 1524 O O . LEU A 1 191 ? 18.469 0.357 -27.578 1 77.12 191 LEU A O 1
ATOM 1528 N N . PRO A 1 192 ? 19.672 2.141 -28.406 1 72.44 192 PRO A N 1
ATOM 1529 C CA . PRO A 1 192 ? 20.109 1.271 -29.5 1 72.44 192 PRO A CA 1
ATOM 1530 C C . PRO A 1 192 ? 20.906 0.066 -29.016 1 72.44 192 PRO A C 1
ATOM 1532 O O . PRO A 1 192 ? 21.422 0.076 -27.891 1 72.44 192 PRO A O 1
ATOM 1535 N N . ASP A 1 193 ? 20.891 -0.912 -29.859 1 71.62 193 ASP A N 1
ATOM 1536 C CA . ASP A 1 193 ? 21.609 -2.137 -29.531 1 71.62 193 ASP A CA 1
ATOM 1537 C C . ASP A 1 193 ? 23.094 -1.85 -29.297 1 71.62 193 ASP A C 1
ATOM 1539 O O . ASP A 1 193 ? 23.656 -0.926 -29.906 1 71.62 193 ASP A O 1
ATOM 1543 N N . HIS A 1 194 ? 23.672 -2.537 -28.406 1 67.44 194 HIS A N 1
ATOM 1544 C CA . HIS A 1 194 ? 25.047 -2.406 -27.938 1 67.44 194 HIS A CA 1
ATOM 1545 C C . HIS A 1 194 ? 26.016 -2.383 -29.125 1 67.44 194 HIS A C 1
ATOM 1547 O O . HIS A 1 194 ? 27.016 -1.65 -29.109 1 67.44 194 HIS A O 1
ATOM 1553 N N . ASP A 1 195 ? 25.672 -3.117 -30.016 1 65.69 195 ASP A N 1
ATOM 1554 C CA . ASP A 1 195 ? 26.578 -3.26 -31.156 1 65.69 195 ASP A CA 1
ATOM 1555 C C . ASP A 1 195 ? 26.609 -1.983 -31.984 1 65.69 195 ASP A C 1
ATOM 1557 O O . ASP A 1 195 ? 27.562 -1.753 -32.75 1 65.69 195 ASP A O 1
ATOM 1561 N N . CYS A 1 196 ? 25.672 -1.19 -31.703 1 64.31 196 CYS A N 1
ATOM 1562 C CA . CYS A 1 196 ? 25.547 0.001 -32.531 1 64.31 196 CYS A CA 1
ATOM 1563 C C . CYS A 1 196 ? 26.281 1.183 -31.906 1 64.31 196 CYS A C 1
ATOM 1565 O O . CYS A 1 196 ? 26.422 2.234 -32.531 1 64.31 196 CYS A O 1
ATOM 1567 N N . VAL A 1 197 ? 26.688 0.937 -30.719 1 68.69 197 VAL A N 1
ATOM 1568 C CA . VAL A 1 197 ? 27.328 2.076 -30.062 1 68.69 197 VAL A CA 1
ATOM 1569 C C . VAL A 1 197 ? 28.844 1.989 -30.25 1 68.69 197 VAL A C 1
ATOM 1571 O O . VAL A 1 197 ? 29.453 0.978 -29.906 1 68.69 197 VAL A O 1
ATOM 1574 N N . GLU A 1 198 ? 29.359 2.92 -30.922 1 66.81 198 GLU A N 1
ATOM 1575 C CA . GLU A 1 198 ? 30.781 2.998 -31.25 1 66.81 198 GLU A CA 1
ATOM 1576 C C . GLU A 1 198 ? 31.609 3.248 -30 1 66.81 198 GLU A C 1
ATOM 1578 O O . GLU A 1 198 ? 31.141 3.863 -29.031 1 66.81 198 GLU A O 1
ATOM 1583 N N . ASP A 1 199 ? 32.812 2.699 -29.844 1 68.69 199 ASP A N 1
ATOM 1584 C CA . ASP A 1 199 ? 33.875 3.035 -28.891 1 68.69 199 ASP A CA 1
ATOM 1585 C C . ASP A 1 199 ? 33.562 2.504 -27.5 1 68.69 199 ASP A C 1
ATOM 1587 O O . ASP A 1 199 ? 33.844 3.164 -26.5 1 68.69 199 ASP A O 1
ATOM 1591 N N . MET A 1 200 ? 32.781 1.493 -27.547 1 76 200 MET A N 1
ATOM 1592 C CA . MET A 1 200 ? 32.594 0.868 -26.25 1 76 200 MET A CA 1
ATOM 1593 C C . MET A 1 200 ? 33.594 -0.26 -26.016 1 76 200 MET A C 1
ATOM 1595 O O . MET A 1 200 ? 33.875 -1.022 -26.938 1 76 200 MET A O 1
ATOM 1599 N N . ASN A 1 201 ? 34.406 -0.158 -24.984 1 70.81 201 ASN A N 1
ATOM 1600 C CA . ASN A 1 201 ? 35.281 -1.274 -24.641 1 70.81 201 ASN A CA 1
ATOM 1601 C C . ASN A 1 201 ? 34.5 -2.523 -24.281 1 70.81 201 ASN A C 1
ATOM 1603 O O . ASN A 1 201 ? 33.781 -2.545 -23.281 1 70.81 201 ASN A O 1
ATOM 1607 N N . LYS A 1 202 ? 34.656 -3.424 -25.156 1 69.81 202 LYS A N 1
ATOM 1608 C CA . LYS A 1 202 ? 33.969 -4.688 -24.922 1 69.81 202 LYS A CA 1
ATOM 1609 C C . LYS A 1 202 ? 34.406 -5.32 -23.609 1 69.81 202 LYS A C 1
ATOM 1611 O O . LYS A 1 202 ? 35.594 -5.438 -23.344 1 69.81 202 LYS A O 1
ATOM 1616 N N . ASP A 1 203 ? 33.719 -5.332 -22.5 1 71.56 203 ASP A N 1
ATOM 1617 C CA . ASP A 1 203 ? 33.969 -5.984 -21.219 1 71.56 203 ASP A CA 1
ATOM 1618 C C . ASP A 1 203 ? 34.281 -4.953 -20.125 1 71.56 203 ASP A C 1
ATOM 1620 O O . ASP A 1 203 ? 34.688 -5.316 -19.031 1 71.56 203 ASP A O 1
ATOM 1624 N N . GLY A 1 204 ? 34.312 -3.701 -20.594 1 80 204 GLY A N 1
ATOM 1625 C CA . GLY A 1 204 ? 34.531 -2.67 -19.578 1 80 204 GLY A CA 1
ATOM 1626 C C . GLY A 1 204 ? 33.281 -2.365 -18.766 1 80 204 GLY A C 1
ATOM 1627 O O . GLY A 1 204 ? 32.219 -2.906 -19.031 1 80 204 GLY A O 1
ATOM 1628 N N . TYR A 1 205 ? 33.562 -1.602 -17.75 1 84.62 205 TYR A N 1
ATOM 1629 C CA . TYR A 1 205 ? 32.469 -1.188 -16.891 1 84.62 205 TYR A CA 1
ATOM 1630 C C . TYR A 1 205 ? 31.422 -0.413 -17.688 1 84.62 205 TYR A C 1
ATOM 1632 O O . TYR A 1 205 ? 30.234 -0.507 -17.406 1 84.62 205 TYR A O 1
ATOM 1640 N N . ASP A 1 206 ? 31.844 0.306 -18.719 1 84.38 206 ASP A N 1
ATOM 1641 C CA . ASP A 1 206 ? 30.922 1.078 -19.562 1 84.38 206 ASP A CA 1
ATOM 1642 C C . ASP A 1 206 ? 29.984 0.16 -20.344 1 84.38 206 ASP A C 1
ATOM 1644 O O . ASP A 1 206 ? 28.797 0.465 -20.5 1 84.38 206 ASP A O 1
ATOM 1648 N N . ASP A 1 207 ? 30.5 -0.914 -20.719 1 85.56 207 ASP A N 1
ATOM 1649 C CA . ASP A 1 207 ? 29.688 -1.89 -21.438 1 85.56 207 ASP A CA 1
ATOM 1650 C C . ASP A 1 207 ? 28.641 -2.516 -20.516 1 85.56 207 ASP A C 1
ATOM 1652 O O . ASP A 1 207 ? 27.484 -2.699 -20.906 1 85.56 207 ASP A O 1
ATOM 1656 N N . ILE A 1 208 ? 29.062 -2.814 -19.312 1 84.06 208 ILE A N 1
ATOM 1657 C CA . ILE A 1 208 ? 28.172 -3.406 -18.328 1 84.06 208 ILE A CA 1
ATOM 1658 C C . ILE A 1 208 ? 27.016 -2.449 -18.031 1 84.06 208 ILE A C 1
ATOM 1660 O O . ILE A 1 208 ? 25.859 -2.863 -17.984 1 84.06 208 ILE A O 1
ATOM 1664 N N . VAL A 1 209 ? 27.359 -1.231 -17.922 1 87.25 209 VAL A N 1
ATOM 1665 C CA . VAL A 1 209 ? 26.359 -0.212 -17.609 1 87.25 209 VAL A CA 1
ATOM 1666 C C . VAL A 1 209 ? 25.375 -0.063 -18.766 1 87.25 209 VAL A C 1
ATOM 1668 O O . VAL A 1 209 ? 24.172 0.017 -18.562 1 87.25 209 VAL A O 1
ATOM 1671 N N . TYR A 1 210 ? 25.906 -0.06 -19.969 1 87.62 210 TYR A N 1
ATOM 1672 C CA . TYR A 1 210 ? 25.062 0.123 -21.141 1 87.62 210 TYR A CA 1
ATOM 1673 C C . TYR A 1 210 ? 24.094 -1.043 -21.312 1 87.62 210 TYR A C 1
ATOM 1675 O O . TYR A 1 210 ? 22.906 -0.839 -21.562 1 87.62 210 TYR A O 1
ATOM 1683 N N . ILE A 1 211 ? 24.594 -2.227 -21.109 1 84.25 211 ILE A N 1
ATOM 1684 C CA . ILE A 1 211 ? 23.766 -3.414 -21.25 1 84.25 211 ILE A CA 1
ATOM 1685 C C . ILE A 1 211 ? 22.688 -3.432 -20.156 1 84.25 211 ILE A C 1
ATOM 1687 O O . ILE A 1 211 ? 21.547 -3.822 -20.406 1 84.25 211 ILE A O 1
ATOM 1691 N N . ALA A 1 212 ? 23.062 -3.062 -18.984 1 87.06 212 ALA A N 1
ATOM 1692 C CA . ALA A 1 212 ? 22.109 -2.98 -17.875 1 87.06 212 ALA A CA 1
ATOM 1693 C C . ALA A 1 212 ? 20.984 -2.008 -18.203 1 87.06 212 ALA A C 1
ATOM 1695 O O . ALA A 1 212 ? 19.812 -2.314 -17.984 1 87.06 212 ALA A O 1
ATOM 1696 N N . LEU A 1 213 ? 21.344 -0.886 -18.797 1 88.5 213 LEU A N 1
ATOM 1697 C CA . LEU A 1 213 ? 20.359 0.124 -19.125 1 88.5 213 LEU A CA 1
ATOM 1698 C C . LEU A 1 213 ? 19.469 -0.347 -20.281 1 88.5 213 LEU A C 1
ATOM 1700 O O . LEU A 1 213 ? 18.266 -0.081 -20.297 1 88.5 213 LEU A O 1
ATOM 1704 N N . TRP A 1 214 ? 20.109 -0.994 -21.141 1 86.5 214 TRP A N 1
ATOM 1705 C CA . TRP A 1 214 ? 19.375 -1.532 -22.297 1 86.5 214 TRP A CA 1
ATOM 1706 C C . TRP A 1 214 ? 18.344 -2.564 -21.844 1 86.5 214 TRP A C 1
ATOM 1708 O O . TRP A 1 214 ? 17.312 -2.719 -22.484 1 86.5 214 TRP A O 1
ATOM 1718 N N . SER A 1 215 ? 18.531 -3.221 -20.734 1 83.44 215 SER A N 1
ATOM 1719 C CA . SER A 1 215 ? 17.656 -4.273 -20.219 1 83.44 215 SER A CA 1
ATOM 1720 C C . SER A 1 215 ? 16.594 -3.707 -19.281 1 83.44 215 SER A C 1
ATOM 1722 O O . SER A 1 215 ? 15.75 -4.445 -18.781 1 83.44 215 SER A O 1
ATOM 1724 N N . THR A 1 216 ? 16.594 -2.434 -19.062 1 87.12 216 THR A N 1
ATOM 1725 C CA . THR A 1 216 ? 15.734 -1.828 -18.047 1 87.12 216 THR A CA 1
ATOM 1726 C C . THR A 1 216 ? 14.266 -1.959 -18.438 1 87.12 216 THR A C 1
ATOM 1728 O O . THR A 1 216 ? 13.406 -2.172 -17.578 1 87.12 216 THR A O 1
ATOM 1731 N N . PRO A 1 217 ? 13.883 -1.845 -19.719 1 83.88 217 PRO A N 1
ATOM 1732 C CA . PRO A 1 217 ? 12.469 -2.053 -20.062 1 83.88 217 PRO A CA 1
ATOM 1733 C C . PRO A 1 217 ? 11.977 -3.455 -19.703 1 83.88 217 PRO A C 1
ATOM 1735 O O . PRO A 1 217 ? 10.836 -3.621 -19.281 1 83.88 217 PRO A O 1
ATOM 1738 N N . ARG A 1 218 ? 12.805 -4.379 -19.844 1 82 218 ARG A N 1
ATOM 1739 C CA . ARG A 1 218 ? 12.461 -5.746 -19.453 1 82 218 ARG A CA 1
ATOM 1740 C C . ARG A 1 218 ? 12.344 -5.871 -17.938 1 82 218 ARG A C 1
ATOM 1742 O O . ARG A 1 218 ? 11.43 -6.523 -17.438 1 82 218 ARG A O 1
ATOM 1749 N N . ALA A 1 219 ? 13.328 -5.281 -17.312 1 86.31 219 ALA A N 1
ATOM 1750 C CA . ALA A 1 219 ? 13.281 -5.285 -15.852 1 86.31 219 ALA A CA 1
ATOM 1751 C C . ALA A 1 219 ? 12.016 -4.605 -15.336 1 86.31 219 ALA A C 1
ATOM 1753 O O . ALA A 1 219 ? 11.438 -5.031 -14.328 1 86.31 219 ALA A O 1
ATOM 1754 N N . HIS A 1 220 ? 11.57 -3.607 -16.031 1 88.19 220 HIS A N 1
ATOM 1755 C CA . HIS A 1 220 ? 10.336 -2.92 -15.688 1 88.19 220 HIS A CA 1
ATOM 1756 C C . HIS A 1 220 ? 9.133 -3.859 -15.789 1 88.19 220 HIS A C 1
ATOM 1758 O O . HIS A 1 220 ? 8.266 -3.861 -14.914 1 88.19 220 HIS A O 1
ATOM 1764 N N . ASN A 1 221 ? 9.125 -4.633 -16.766 1 83.5 221 ASN A N 1
ATOM 1765 C CA . ASN A 1 221 ? 8.031 -5.586 -16.953 1 83.5 221 ASN A CA 1
ATOM 1766 C C . ASN A 1 221 ? 8.039 -6.66 -15.867 1 83.5 221 ASN A C 1
ATOM 1768 O O . ASN A 1 221 ? 6.984 -7.074 -15.391 1 83.5 221 ASN A O 1
ATOM 1772 N N . ILE A 1 222 ? 9.203 -7.02 -15.492 1 83.75 222 ILE A N 1
ATOM 1773 C CA . ILE A 1 222 ? 9.352 -8.039 -14.461 1 83.75 222 ILE A CA 1
ATOM 1774 C C . ILE A 1 222 ? 8.859 -7.496 -13.125 1 83.75 222 ILE A C 1
ATOM 1776 O O . ILE A 1 222 ? 8.078 -8.148 -12.422 1 83.75 222 ILE A O 1
ATOM 1780 N N . ILE A 1 223 ? 9.273 -6.312 -12.836 1 87.56 223 ILE A N 1
ATOM 1781 C CA . ILE A 1 223 ? 8.953 -5.727 -11.539 1 87.56 223 ILE A CA 1
ATOM 1782 C C . ILE A 1 223 ? 7.461 -5.391 -11.484 1 87.56 223 ILE A C 1
ATOM 1784 O O . ILE A 1 223 ? 6.863 -5.375 -10.406 1 87.56 223 ILE A O 1
ATOM 1788 N N . SER A 1 224 ? 6.852 -5.199 -12.688 1 85.38 224 SER A N 1
ATOM 1789 C CA . SER A 1 224 ? 5.426 -4.898 -12.766 1 85.38 224 SER A CA 1
ATOM 1790 C C . SER A 1 224 ? 4.59 -6.172 -12.695 1 85.38 224 SER A C 1
ATOM 1792 O O . SER A 1 224 ? 3.361 -6.105 -12.586 1 85.38 224 SER A O 1
ATOM 1794 N N . GLY A 1 225 ? 5.219 -7.348 -12.695 1 78.25 225 GLY A N 1
ATOM 1795 C CA . GLY A 1 225 ? 4.52 -8.617 -12.562 1 78.25 225 GLY A CA 1
ATOM 1796 C C . GLY A 1 225 ? 3.936 -9.117 -13.867 1 78.25 225 GLY A C 1
ATOM 1797 O O . GLY A 1 225 ? 2.992 -9.914 -13.867 1 78.25 225 GLY A O 1
ATOM 1798 N N . HIS A 1 226 ? 4.391 -8.617 -14.945 1 79.31 226 HIS A N 1
ATOM 1799 C CA . HIS A 1 226 ? 3.908 -9.094 -16.234 1 79.31 226 HIS A CA 1
ATOM 1800 C C . HIS A 1 226 ? 4.484 -10.469 -16.562 1 79.31 226 HIS A C 1
ATOM 1802 O O . HIS A 1 226 ? 5.629 -10.766 -16.219 1 79.31 226 HIS A O 1
ATOM 1808 N N . ASN A 1 227 ? 3.576 -11.305 -17.078 1 69.06 227 ASN A N 1
ATOM 1809 C CA . ASN A 1 227 ? 4.012 -12.641 -17.484 1 69.06 227 ASN A CA 1
ATOM 1810 C C . ASN A 1 227 ? 4.77 -12.617 -18.812 1 69.06 227 ASN A C 1
ATOM 1812 O O . ASN A 1 227 ? 4.242 -12.148 -19.812 1 69.06 227 ASN A O 1
ATOM 1816 N N . ILE A 1 228 ? 6.016 -12.906 -18.656 1 61.94 228 ILE A N 1
ATOM 1817 C CA . ILE A 1 228 ? 6.828 -12.93 -19.875 1 61.94 228 ILE A CA 1
ATOM 1818 C C . ILE A 1 228 ? 6.926 -14.359 -20.406 1 61.94 228 ILE A C 1
ATOM 1820 O O . ILE A 1 228 ? 7.684 -15.172 -19.875 1 61.94 228 ILE A O 1
ATOM 1824 N N . LEU A 1 229 ? 5.961 -14.758 -21.25 1 59.31 229 LEU A N 1
ATOM 1825 C CA . LEU A 1 229 ? 5.844 -16.125 -21.734 1 59.31 229 LEU A CA 1
ATOM 1826 C C . LEU A 1 229 ? 6.883 -16.422 -22.812 1 59.31 229 LEU A C 1
ATOM 1828 O O . LEU A 1 229 ? 7.145 -17.578 -23.141 1 59.31 229 LEU A O 1
ATOM 1832 N N . SER A 1 230 ? 7.352 -15.383 -23.469 1 55.69 230 SER A N 1
ATOM 1833 C CA . SER A 1 230 ? 8.328 -15.695 -24.5 1 55.69 230 SER A CA 1
ATOM 1834 C C . SER A 1 230 ? 9.703 -15.117 -24.172 1 55.69 230 SER A C 1
ATOM 1836 O O . SER A 1 230 ? 9.797 -14.07 -23.531 1 55.69 230 SER A O 1
ATOM 1838 N N . ILE A 1 231 ? 10.641 -16.047 -24.172 1 51.97 231 ILE A N 1
ATOM 1839 C CA . ILE A 1 231 ? 12.016 -15.578 -24.047 1 51.97 231 ILE A CA 1
ATOM 1840 C C . ILE A 1 231 ? 12.297 -14.5 -25.094 1 51.97 231 ILE A C 1
ATOM 1842 O O . ILE A 1 231 ? 12.156 -14.742 -26.297 1 51.97 231 ILE A O 1
ATOM 1846 N N . PRO A 1 232 ? 12.312 -13.273 -24.625 1 54.09 232 PRO A N 1
ATOM 1847 C CA . PRO A 1 232 ? 12.641 -12.344 -25.719 1 54.09 232 PRO A CA 1
ATOM 1848 C C . PRO A 1 232 ? 13.898 -12.75 -26.469 1 54.09 232 PRO A C 1
ATOM 1850 O O . PRO A 1 232 ? 14.852 -13.258 -25.875 1 54.09 232 PRO A O 1
ATOM 1853 N N . ASP A 1 233 ? 13.805 -12.906 -27.75 1 50.03 233 ASP A N 1
ATOM 1854 C CA . ASP A 1 233 ? 14.93 -13.18 -28.625 1 50.03 233 ASP A CA 1
ATOM 1855 C C . ASP A 1 233 ? 16.141 -12.336 -28.266 1 50.03 233 ASP A C 1
ATOM 1857 O O . ASP A 1 233 ? 17.281 -12.68 -28.609 1 50.03 233 ASP A O 1
ATOM 1861 N N . ASP A 1 234 ? 15.984 -11.289 -27.688 1 51.47 234 ASP A N 1
ATOM 1862 C CA . ASP A 1 234 ? 17.078 -10.328 -27.531 1 51.47 234 ASP A CA 1
ATOM 1863 C C . ASP A 1 234 ? 17.719 -10.469 -26.156 1 51.47 234 ASP A C 1
ATOM 1865 O O . ASP A 1 234 ? 18.062 -9.469 -25.516 1 51.47 234 ASP A O 1
ATOM 1869 N N . LEU A 1 235 ? 17.625 -11.609 -25.578 1 54.47 235 LEU A N 1
ATOM 1870 C CA . LEU A 1 235 ? 18.422 -11.703 -24.375 1 54.47 235 LEU A CA 1
ATOM 1871 C C . LEU A 1 235 ? 19.906 -11.523 -24.688 1 54.47 235 LEU A C 1
ATOM 1873 O O . LEU A 1 235 ? 20.438 -12.211 -25.562 1 54.47 235 LEU A O 1
ATOM 1877 N N . PRO A 1 236 ? 20.516 -10.445 -24.328 1 53 236 PRO A N 1
ATOM 1878 C CA . PRO A 1 236 ? 21.953 -10.367 -24.609 1 53 236 PRO A CA 1
ATOM 1879 C C . PRO A 1 236 ? 22.688 -11.656 -24.266 1 53 236 PRO A C 1
ATOM 1881 O O . PRO A 1 236 ? 22.328 -12.344 -23.297 1 53 236 PRO A O 1
ATOM 1884 N N . ASP A 1 237 ? 23.219 -12.305 -25.25 1 50.31 237 ASP A N 1
ATOM 1885 C CA . ASP A 1 237 ? 24.156 -13.391 -24.969 1 50.31 237 ASP A CA 1
ATOM 1886 C C . ASP A 1 237 ? 25.047 -13.055 -23.781 1 50.31 237 ASP A C 1
ATOM 1888 O O . ASP A 1 237 ? 25.859 -12.125 -23.844 1 50.31 237 ASP A O 1
ATOM 1892 N N . TRP A 1 238 ? 24.531 -13.227 -22.625 1 52.25 238 TRP A N 1
ATOM 1893 C CA . TRP A 1 238 ? 25.375 -12.961 -21.453 1 52.25 238 TRP A CA 1
ATOM 1894 C C . TRP A 1 238 ? 26.688 -13.727 -21.547 1 52.25 238 TRP A C 1
ATOM 1896 O O . TRP A 1 238 ? 26.703 -14.945 -21.719 1 52.25 238 TRP A O 1
ATOM 1906 N N . PRO A 1 239 ? 27.781 -13.273 -21.891 1 46.25 239 PRO A N 1
ATOM 1907 C CA . PRO A 1 239 ? 29.031 -14.023 -22.078 1 46.25 239 PRO A CA 1
ATOM 1908 C C . PRO A 1 239 ? 29.25 -15.078 -21 1 46.25 239 PRO A C 1
ATOM 1910 O O . PRO A 1 239 ? 28.594 -15.039 -19.953 1 46.25 239 PRO A O 1
ATOM 1913 N N . GLY A 1 240 ? 30.406 -16 -20.906 1 42.41 240 GLY A N 1
ATOM 1914 C CA . GLY A 1 240 ? 31.031 -17.125 -20.25 1 42.41 240 GLY A CA 1
ATOM 1915 C C . GLY A 1 240 ? 31.062 -17 -18.734 1 42.41 240 GLY A C 1
ATOM 1916 O O . GLY A 1 240 ? 30.578 -16 -18.188 1 42.41 240 GLY A O 1
ATOM 1917 N N . ARG A 1 241 ? 31.906 -17.953 -17.938 1 47.66 241 ARG A N 1
ATOM 1918 C CA . ARG A 1 241 ? 32.188 -18.234 -16.547 1 47.66 241 ARG A CA 1
ATOM 1919 C C . ARG A 1 241 ? 32.438 -16.953 -15.766 1 47.66 241 ARG A C 1
ATOM 1921 O O . ARG A 1 241 ? 31.953 -16.812 -14.633 1 47.66 241 ARG A O 1
ATOM 1928 N N . ASP A 1 242 ? 33.281 -15.977 -16.203 1 53.28 242 ASP A N 1
ATOM 1929 C CA . ASP A 1 242 ? 33.594 -14.664 -15.641 1 53.28 242 ASP A CA 1
ATOM 1930 C C . ASP A 1 242 ? 32.375 -13.742 -15.68 1 53.28 242 ASP A C 1
ATOM 1932 O O . ASP A 1 242 ? 32.438 -12.586 -15.258 1 53.28 242 ASP A O 1
ATOM 1936 N N . GLU A 1 243 ? 31.156 -14.484 -15.805 1 61.44 243 GLU A N 1
ATOM 1937 C CA . GLU A 1 243 ? 29.844 -13.961 -16.172 1 61.44 243 GLU A CA 1
ATOM 1938 C C . GLU A 1 243 ? 28.984 -13.688 -14.945 1 61.44 243 GLU A C 1
ATOM 1940 O O . GLU A 1 243 ? 28.219 -12.719 -14.914 1 61.44 243 GLU A O 1
ATOM 1945 N N . SER A 1 244 ? 29.531 -14.438 -13.922 1 71.94 244 SER A N 1
ATOM 1946 C CA . SER A 1 244 ? 28.672 -14.258 -12.75 1 71.94 244 SER A CA 1
ATOM 1947 C C . SER A 1 244 ? 28.891 -12.891 -12.109 1 71.94 244 SER A C 1
ATOM 1949 O O . SER A 1 244 ? 27.938 -12.211 -11.742 1 71.94 244 SER A O 1
ATOM 1951 N N . LYS A 1 245 ? 30.219 -12.469 -12.117 1 76.62 245 LYS A N 1
ATOM 1952 C CA . LYS A 1 245 ? 30.516 -11.172 -11.508 1 76.62 245 LYS A CA 1
ATOM 1953 C C . LYS A 1 245 ? 29.906 -10.031 -12.328 1 76.62 245 LYS A C 1
ATOM 1955 O O . LYS A 1 245 ? 29.391 -9.062 -11.766 1 76.62 245 LYS A O 1
ATOM 1960 N N . THR A 1 246 ? 29.984 -10.203 -13.539 1 79.62 246 THR A N 1
ATOM 1961 C CA . THR A 1 246 ? 29.438 -9.172 -14.43 1 79.62 246 THR A CA 1
ATOM 1962 C C . THR A 1 246 ? 27.922 -9.094 -14.305 1 79.62 246 THR A C 1
ATOM 1964 O O . THR A 1 246 ? 27.359 -8 -14.266 1 79.62 246 THR A O 1
ATOM 1967 N N . ILE A 1 247 ? 27.391 -10.211 -14.148 1 81.44 247 ILE A N 1
ATOM 1968 C CA . ILE A 1 247 ? 25.922 -10.25 -14.062 1 81.44 247 ILE A CA 1
ATOM 1969 C C . ILE A 1 247 ? 25.469 -9.672 -12.727 1 81.44 247 ILE A C 1
ATOM 1971 O O . ILE A 1 247 ? 24.438 -9 -12.656 1 81.44 247 ILE A O 1
ATOM 1975 N N . ILE A 1 248 ? 26.266 -9.953 -11.734 1 83.56 248 ILE A N 1
ATOM 1976 C CA . ILE A 1 248 ? 25.938 -9.43 -10.406 1 83.56 248 ILE A CA 1
ATOM 1977 C C . ILE A 1 248 ? 26 -7.902 -10.422 1 83.56 248 ILE A C 1
ATOM 1979 O O . ILE A 1 248 ? 25.125 -7.242 -9.859 1 83.56 248 ILE A O 1
ATOM 1983 N N . LYS A 1 249 ? 26.938 -7.418 -11.141 1 84.12 249 LYS A N 1
ATOM 1984 C CA . LYS A 1 249 ? 27.062 -5.965 -11.258 1 84.12 249 LYS A CA 1
ATOM 1985 C C . LYS A 1 249 ? 25.906 -5.387 -12.078 1 84.12 249 LYS A C 1
ATOM 1987 O O . LYS A 1 249 ? 25.375 -4.328 -11.742 1 84.12 249 LYS A O 1
ATOM 1992 N N . MET A 1 250 ? 25.609 -6.039 -13.047 1 86.38 250 MET A N 1
ATOM 1993 C CA . MET A 1 250 ? 24.516 -5.59 -13.914 1 86.38 250 MET A CA 1
ATOM 1994 C C . MET A 1 250 ? 23.203 -5.523 -13.141 1 86.38 250 MET A C 1
ATOM 1996 O O . MET A 1 250 ? 22.469 -4.543 -13.242 1 86.38 250 MET A O 1
ATOM 2000 N N . VAL A 1 251 ? 22.953 -6.543 -12.367 1 89.25 251 VAL A N 1
ATOM 2001 C CA . VAL A 1 251 ? 21.719 -6.598 -11.586 1 89.25 251 VAL A CA 1
ATOM 2002 C C . VAL A 1 251 ? 21.719 -5.465 -10.555 1 89.25 251 VAL A C 1
ATOM 2004 O O . VAL A 1 251 ? 20.672 -4.863 -10.305 1 89.25 251 VAL A O 1
ATOM 2007 N N . GLY A 1 252 ? 22.906 -5.16 -10.062 1 87.75 252 GLY A N 1
ATOM 2008 C CA . GLY A 1 252 ? 23 -4.051 -9.125 1 87.75 252 GLY A CA 1
ATOM 2009 C C . GLY A 1 252 ? 22.625 -2.717 -9.742 1 87.75 252 GLY A C 1
ATOM 2010 O O . GLY A 1 252 ? 21.938 -1.907 -9.109 1 87.75 252 GLY A O 1
ATOM 2011 N N . ILE A 1 253 ? 22.969 -2.545 -10.922 1 88.38 253 ILE A N 1
ATOM 2012 C CA . ILE A 1 253 ? 22.672 -1.301 -11.625 1 88.38 253 ILE A CA 1
ATOM 2013 C C . ILE A 1 253 ? 21.172 -1.244 -11.953 1 88.38 253 ILE A C 1
ATOM 2015 O O . ILE A 1 253 ? 20.531 -0.204 -11.781 1 88.38 253 ILE A O 1
ATOM 2019 N N . ILE A 1 254 ? 20.672 -2.334 -12.375 1 90.06 254 ILE A N 1
ATOM 2020 C CA . ILE A 1 254 ? 19.25 -2.393 -12.734 1 90.06 254 ILE A CA 1
ATOM 2021 C C . ILE A 1 254 ? 18.391 -2.07 -11.516 1 90.06 254 ILE A C 1
ATOM 2023 O O . ILE A 1 254 ? 17.453 -1.277 -11.602 1 90.06 254 ILE A O 1
ATOM 2027 N N . LEU A 1 255 ? 18.75 -2.643 -10.422 1 91.25 255 LEU A N 1
ATOM 2028 C CA . LEU A 1 255 ? 17.984 -2.414 -9.195 1 91.25 255 LEU A CA 1
ATOM 2029 C C . LEU A 1 255 ? 18.125 -0.969 -8.727 1 91.25 255 LEU A C 1
ATOM 2031 O O . LEU A 1 255 ? 17.188 -0.391 -8.188 1 91.25 255 LEU A O 1
ATOM 2035 N N . SER A 1 256 ? 19.234 -0.397 -8.992 1 89 256 SER A N 1
ATOM 2036 C CA . SER A 1 256 ? 19.438 1.003 -8.633 1 89 256 SER A CA 1
ATOM 2037 C C . SER A 1 256 ? 18.578 1.925 -9.492 1 89 256 SER A C 1
ATOM 2039 O O . SER A 1 256 ? 18.062 2.93 -9.008 1 89 256 SER A O 1
ATOM 2041 N N . VAL A 1 257 ? 18.516 1.58 -10.68 1 89.69 257 VAL A N 1
ATOM 2042 C CA . VAL A 1 257 ? 17.672 2.367 -11.578 1 89.69 257 VAL A CA 1
ATOM 2043 C C . VAL A 1 257 ? 16.203 2.217 -11.18 1 89.69 257 VAL A C 1
ATOM 2045 O O . VAL A 1 257 ? 15.453 3.193 -11.188 1 89.69 257 VAL A O 1
ATOM 2048 N N . MET A 1 258 ? 15.828 1.045 -10.828 1 91.19 258 MET A N 1
ATOM 2049 C CA . MET A 1 258 ? 14.445 0.82 -10.398 1 91.19 258 MET A CA 1
ATOM 2050 C C . MET A 1 258 ? 14.148 1.59 -9.117 1 91.19 258 MET A C 1
ATOM 2052 O O . MET A 1 258 ? 13.055 2.135 -8.953 1 91.19 258 MET A O 1
ATOM 2056 N N . TYR A 1 259 ? 15.125 1.654 -8.188 1 92.62 259 TYR A N 1
ATOM 2057 C CA . TYR A 1 259 ? 14.969 2.463 -6.98 1 92.62 259 TYR A CA 1
ATOM 2058 C C . TYR A 1 259 ? 14.734 3.926 -7.332 1 92.62 259 TYR A C 1
ATOM 2060 O O . TYR A 1 259 ? 13.836 4.566 -6.777 1 92.62 259 TYR A O 1
ATOM 2068 N N . ALA A 1 260 ? 15.484 4.383 -8.234 1 90.5 260 ALA A N 1
ATOM 2069 C CA . ALA A 1 260 ? 15.375 5.785 -8.625 1 90.5 260 ALA A CA 1
ATOM 2070 C C . ALA A 1 260 ? 14.008 6.074 -9.25 1 90.5 260 ALA A C 1
ATOM 2072 O O . ALA A 1 260 ? 13.438 7.145 -9.031 1 90.5 260 ALA A O 1
ATOM 2073 N N . ASP A 1 261 ? 13.523 5.199 -9.945 1 91 261 ASP A N 1
ATOM 2074 C CA . ASP A 1 261 ? 12.234 5.383 -10.609 1 91 261 ASP A CA 1
ATOM 2075 C C . ASP A 1 261 ? 11.094 5.41 -9.594 1 91 261 ASP A C 1
ATOM 2077 O O . ASP A 1 261 ? 10.141 6.172 -9.75 1 91 261 ASP A O 1
ATOM 2081 N N . LEU A 1 262 ? 11.227 4.637 -8.586 1 93.31 262 LEU A N 1
ATOM 2082 C CA . LEU A 1 262 ? 10.109 4.473 -7.656 1 93.31 262 LEU A CA 1
ATOM 2083 C C . LEU A 1 262 ? 10.18 5.5 -6.531 1 93.31 262 LEU A C 1
ATOM 2085 O O . LEU A 1 262 ? 9.148 5.938 -6.02 1 93.31 262 LEU A O 1
ATOM 2089 N N . TYR A 1 263 ? 11.398 5.934 -6.121 1 94.25 263 TYR A N 1
ATOM 2090 C CA . TYR A 1 263 ? 11.492 6.668 -4.863 1 94.25 263 TYR A CA 1
ATOM 2091 C C . TYR A 1 263 ? 12.133 8.031 -5.074 1 94.25 263 TYR A C 1
ATOM 2093 O O . TYR A 1 263 ? 12.352 8.773 -4.113 1 94.25 263 TYR A O 1
ATOM 2101 N N . THR A 1 264 ? 12.461 8.344 -6.301 1 93.38 264 THR A N 1
ATOM 2102 C CA . THR A 1 264 ? 12.984 9.664 -6.629 1 93.38 264 THR A CA 1
ATOM 2103 C C . THR A 1 264 ? 12.211 10.281 -7.789 1 93.38 264 THR A C 1
ATOM 2105 O O . THR A 1 264 ? 11.234 9.703 -8.266 1 93.38 264 THR A O 1
ATOM 2108 N N . LYS A 1 265 ? 12.633 11.484 -8.219 1 92.81 265 LYS A N 1
ATOM 2109 C CA . LYS A 1 265 ? 11.953 12.18 -9.305 1 92.81 265 LYS A CA 1
ATOM 2110 C C . LYS A 1 265 ? 12.523 11.781 -10.656 1 92.81 265 LYS A C 1
ATOM 2112 O O . LYS A 1 265 ? 12.242 12.43 -11.672 1 92.81 265 LYS A O 1
ATOM 2117 N N . ALA A 1 266 ? 13.188 10.734 -10.781 1 88.94 266 ALA A N 1
ATOM 2118 C CA . ALA A 1 266 ? 13.953 10.375 -11.969 1 88.94 266 ALA A CA 1
ATOM 2119 C C . ALA A 1 266 ? 13.039 10.156 -13.172 1 88.94 266 ALA A C 1
ATOM 2121 O O . ALA A 1 266 ? 13.367 10.57 -14.281 1 88.94 266 ALA A O 1
ATOM 2122 N N . LEU A 1 267 ? 11.883 9.617 -12.984 1 87.94 267 LEU A N 1
ATOM 2123 C CA . LEU A 1 267 ? 10.992 9.297 -14.094 1 87.94 267 LEU A CA 1
ATOM 2124 C C . LEU A 1 267 ? 10.477 10.57 -14.758 1 87.94 267 LEU A C 1
ATOM 2126 O O . LEU A 1 267 ? 10.203 10.586 -15.961 1 87.94 267 LEU A O 1
ATOM 2130 N N . VAL A 1 268 ? 10.383 11.594 -13.969 1 89.06 268 VAL A N 1
ATOM 2131 C CA . VAL A 1 268 ? 9.82 12.836 -14.484 1 89.06 268 VAL A CA 1
ATOM 2132 C C . VAL A 1 268 ? 10.938 13.727 -15.023 1 89.06 268 VAL A C 1
ATOM 2134 O O . VAL A 1 268 ? 10.805 14.312 -16.094 1 89.06 268 VAL A O 1
ATOM 2137 N N . VAL A 1 269 ? 12.023 13.758 -14.375 1 86.31 269 VAL A N 1
ATOM 2138 C CA . VAL A 1 269 ? 13.109 14.664 -14.727 1 86.31 269 VAL A CA 1
ATOM 2139 C C . VAL A 1 269 ? 13.773 14.203 -16.016 1 86.31 269 VAL A C 1
ATOM 2141 O O . VAL A 1 269 ? 14.352 15.016 -16.75 1 86.31 269 VAL A O 1
ATOM 2144 N N . ARG A 1 270 ? 13.578 12.961 -16.406 1 81.75 270 ARG A N 1
ATOM 2145 C CA . ARG A 1 270 ? 14.211 12.406 -17.594 1 81.75 270 ARG A CA 1
ATOM 2146 C C . ARG A 1 270 ? 13.336 12.633 -18.828 1 81.75 270 ARG A C 1
ATOM 2148 O O . ARG A 1 270 ? 13.781 12.406 -19.953 1 81.75 270 ARG A O 1
ATOM 2155 N N . THR A 1 271 ? 12.266 13.102 -18.656 1 84.06 271 THR A N 1
ATOM 2156 C CA . THR A 1 271 ? 11.367 13.344 -19.781 1 84.06 271 THR A CA 1
ATOM 2157 C C . THR A 1 271 ? 11.578 14.742 -20.344 1 84.06 271 THR A C 1
ATOM 2159 O O . THR A 1 271 ? 12.109 15.625 -19.672 1 84.06 271 THR A O 1
ATOM 2162 N N . LYS A 1 272 ? 11.195 14.977 -21.562 1 85.06 272 LYS A N 1
ATOM 2163 C CA . LYS A 1 272 ? 11.305 16.281 -22.188 1 85.06 272 LYS A CA 1
ATOM 2164 C C . LYS A 1 272 ? 10.484 17.328 -21.438 1 85.06 272 LYS A C 1
ATOM 2166 O O . LYS A 1 272 ? 10.953 18.453 -21.219 1 85.06 272 LYS A O 1
ATOM 2171 N N . SER A 1 273 ? 9.32 16.922 -21.078 1 89.5 273 SER A N 1
ATOM 2172 C CA . SER A 1 273 ? 8.469 17.844 -20.328 1 89.5 273 SER A CA 1
ATOM 2173 C C . SER A 1 273 ? 9.094 18.219 -19 1 89.5 273 SER A C 1
ATOM 2175 O O . SER A 1 273 ? 9.016 19.375 -18.562 1 89.5 273 SER A O 1
ATOM 2177 N N . GLY A 1 274 ? 9.68 17.25 -18.406 1 89.25 274 GLY A N 1
ATOM 2178 C CA . GLY A 1 274 ? 10.336 17.516 -17.125 1 89.25 274 GLY A CA 1
ATOM 2179 C C . GLY A 1 274 ? 11.508 18.469 -17.234 1 89.25 274 GLY A C 1
ATOM 2180 O O . GLY A 1 274 ? 11.688 19.344 -16.391 1 89.25 274 GLY A O 1
ATOM 2181 N N . ILE A 1 275 ? 12.195 18.422 -18.281 1 87.94 275 ILE A N 1
ATOM 2182 C CA . ILE A 1 275 ? 13.344 19.281 -18.5 1 87.94 275 ILE A CA 1
ATOM 2183 C C . ILE A 1 275 ? 12.875 20.703 -18.797 1 87.94 275 ILE A C 1
ATOM 2185 O O . ILE A 1 275 ? 13.453 21.672 -18.281 1 87.94 275 ILE A O 1
ATOM 2189 N N . ILE A 1 276 ? 11.875 20.797 -19.547 1 93.06 276 ILE A N 1
ATOM 2190 C CA . ILE A 1 276 ? 11.328 22.109 -19.859 1 93.06 276 ILE A CA 1
ATOM 2191 C C . ILE A 1 276 ? 10.836 22.797 -18.594 1 93.06 276 ILE A C 1
ATOM 2193 O O . ILE A 1 276 ? 11.125 23.969 -18.344 1 93.06 276 ILE A O 1
ATOM 2197 N N . LEU A 1 277 ? 1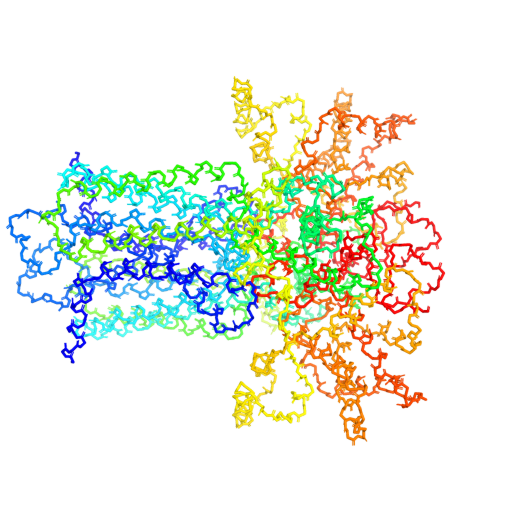0.156 22.062 -17.828 1 93.75 277 LEU A N 1
ATOM 2198 C CA . LEU A 1 277 ? 9.641 22.609 -16.578 1 93.75 277 LEU A CA 1
ATOM 2199 C C . LEU A 1 277 ? 10.781 23.016 -15.648 1 93.75 277 LEU A C 1
ATOM 2201 O O . LEU A 1 277 ? 10.703 24.031 -14.969 1 93.75 277 LEU A O 1
ATOM 2205 N N . ARG A 1 278 ? 11.766 22.25 -15.656 1 91.12 278 ARG A N 1
ATOM 2206 C CA . ARG A 1 278 ? 12.922 22.562 -14.82 1 91.12 278 ARG A CA 1
ATOM 2207 C C . ARG A 1 278 ? 13.617 23.828 -15.297 1 91.12 278 ARG A C 1
ATOM 2209 O O . ARG A 1 278 ? 14.078 24.641 -14.492 1 91.12 278 ARG A O 1
ATOM 2216 N N . CYS A 1 279 ? 13.664 24.031 -16.562 1 92.69 279 CYS A N 1
ATOM 2217 C CA . CYS A 1 279 ? 14.258 25.25 -17.109 1 92.69 279 CYS A CA 1
ATOM 2218 C C . CYS A 1 279 ? 13.438 26.484 -16.734 1 92.69 279 CYS A C 1
ATOM 2220 O O . CYS A 1 279 ? 13.984 27.5 -16.328 1 92.69 279 CYS A O 1
ATOM 2222 N N . ILE A 1 280 ? 12.195 26.281 -16.828 1 95.38 280 ILE A N 1
ATOM 2223 C CA . ILE A 1 280 ? 11.305 27.391 -16.469 1 95.38 280 ILE A CA 1
ATOM 2224 C C . ILE A 1 280 ? 11.453 27.688 -14.977 1 95.38 280 ILE A C 1
ATOM 2226 O O . ILE A 1 280 ? 11.508 28.859 -14.578 1 95.38 280 ILE A O 1
ATOM 2230 N N . SER A 1 281 ? 11.547 26.672 -14.188 1 94.5 281 SER A N 1
ATOM 2231 C CA . SER A 1 281 ? 11.688 26.844 -12.742 1 94.5 281 SER A CA 1
ATOM 2232 C C . SER A 1 281 ? 13.008 27.531 -12.398 1 94.5 281 SER A C 1
ATOM 2234 O O . SER A 1 281 ? 13.039 28.453 -11.578 1 94.5 281 SER A O 1
ATOM 2236 N N . GLN A 1 282 ? 14.047 27.234 -13.117 1 93.25 282 GLN A N 1
ATOM 2237 C CA . GLN A 1 282 ? 15.352 27.828 -12.844 1 93.25 282 GLN A CA 1
ATOM 2238 C C . GLN A 1 282 ? 15.406 29.281 -13.289 1 93.25 282 GLN A C 1
ATOM 2240 O O . GLN A 1 282 ? 15.945 30.141 -12.586 1 93.25 282 GLN A O 1
ATOM 2245 N N . MET A 1 283 ? 14.836 29.5 -14.391 1 95.69 283 MET A N 1
ATOM 2246 C CA . MET A 1 283 ? 14.797 30.875 -14.875 1 95.69 283 MET A CA 1
ATOM 2247 C C . MET A 1 283 ? 13.969 31.766 -13.945 1 95.69 283 MET A C 1
ATOM 2249 O O . MET A 1 283 ? 14.359 32.906 -13.648 1 95.69 283 MET A O 1
ATOM 2253 N N . SER A 1 284 ? 12.891 31.203 -13.516 1 96.5 284 SER A N 1
ATOM 2254 C CA . SER A 1 284 ? 12.039 31.938 -12.594 1 96.5 284 SER A CA 1
ATOM 2255 C C . SER A 1 284 ? 12.758 32.219 -11.273 1 96.5 284 SER A C 1
ATOM 2257 O O . SER A 1 284 ? 12.602 33.281 -10.695 1 96.5 284 SER A O 1
ATOM 2259 N N . ALA A 1 285 ? 13.5 31.281 -10.82 1 95.31 285 ALA A N 1
ATOM 2260 C CA . ALA A 1 285 ? 14.234 31.453 -9.578 1 95.31 285 ALA A CA 1
ATOM 2261 C C . ALA A 1 285 ? 15.289 32.562 -9.719 1 95.31 285 ALA A C 1
ATOM 2263 O O . ALA A 1 285 ? 15.484 33.344 -8.805 1 95.31 285 ALA A O 1
ATOM 2264 N N . VAL A 1 286 ? 15.922 32.688 -10.852 1 95.31 286 VAL A N 1
ATOM 2265 C CA . VAL A 1 286 ? 16.953 33.688 -11.094 1 95.31 286 VAL A CA 1
ATOM 2266 C C . VAL A 1 286 ? 16.328 35.062 -11.172 1 95.31 286 VAL A C 1
ATOM 2268 O O . VAL A 1 286 ? 16.828 36.031 -10.578 1 95.31 286 VAL A O 1
ATOM 2271 N N . VAL A 1 287 ? 15.219 35.094 -11.82 1 96.56 287 VAL A N 1
ATOM 2272 C CA . VAL A 1 287 ? 14.508 36.375 -11.938 1 96.56 287 VAL A CA 1
ATOM 2273 C C . VAL A 1 287 ? 14.023 36.812 -10.555 1 96.56 287 VAL A C 1
ATOM 2275 O O . VAL A 1 287 ? 14.148 37.969 -10.203 1 96.56 287 VAL A O 1
ATOM 2278 N N . ALA A 1 288 ? 13.492 35.844 -9.812 1 96.81 288 ALA A N 1
ATOM 2279 C CA . ALA A 1 288 ? 13.023 36.156 -8.461 1 96.81 288 ALA A CA 1
ATOM 2280 C C . ALA A 1 288 ? 14.156 36.688 -7.598 1 96.81 288 ALA A C 1
ATOM 2282 O O . ALA A 1 288 ? 13.977 37.688 -6.883 1 96.81 288 ALA A O 1
ATOM 2283 N N . PHE A 1 289 ? 15.289 36.125 -7.723 1 96.44 289 PHE A N 1
ATOM 2284 C CA . PHE A 1 289 ? 16.438 36.562 -6.938 1 96.44 289 PHE A CA 1
ATOM 2285 C C . PHE A 1 289 ? 16.906 37.938 -7.375 1 96.44 289 PHE A C 1
ATOM 2287 O O . PHE A 1 289 ? 17.203 38.812 -6.535 1 96.44 289 PHE A O 1
ATOM 2294 N N . GLY A 1 290 ? 16.969 38.219 -8.672 1 95.69 290 GLY A N 1
ATOM 2295 C CA . GLY A 1 290 ? 17.328 39.531 -9.188 1 95.69 290 GLY A CA 1
ATOM 2296 C C . GLY A 1 290 ? 16.391 40.625 -8.727 1 95.69 290 GLY A C 1
ATOM 2297 O O . GLY A 1 290 ? 16.844 41.719 -8.336 1 95.69 290 GLY A O 1
ATOM 2298 N N . MET A 1 291 ? 15.125 40.344 -8.727 1 95.81 291 MET A N 1
ATOM 2299 C CA . MET A 1 291 ? 14.133 41.312 -8.297 1 95.81 291 MET A CA 1
ATOM 2300 C C . MET A 1 291 ? 14.242 41.562 -6.797 1 95.81 291 MET A C 1
ATOM 2302 O O . MET A 1 291 ? 14.039 42.688 -6.34 1 95.81 291 MET A O 1
ATOM 2306 N N . PHE A 1 292 ? 14.547 40.562 -6.016 1 94.69 292 PHE A N 1
ATOM 2307 C CA . PHE A 1 292 ? 14.711 40.75 -4.578 1 94.69 292 PHE A CA 1
ATOM 2308 C C . PHE A 1 292 ? 15.945 41.594 -4.27 1 94.69 292 PHE A C 1
ATOM 2310 O O . PHE A 1 292 ? 15.914 42.438 -3.373 1 94.69 292 PHE A O 1
ATOM 2317 N N . LEU A 1 293 ? 16.969 41.375 -5.066 1 94.06 293 LEU A N 1
ATOM 2318 C CA . LEU A 1 293 ? 18.188 42.156 -4.891 1 94.06 293 LEU A CA 1
ATOM 2319 C C . LEU A 1 293 ? 17.938 43.656 -5.195 1 94.06 293 LEU A C 1
ATOM 2321 O O . LEU A 1 293 ? 18.484 44.531 -4.531 1 94.06 293 LEU A O 1
ATOM 2325 N N . ALA A 1 294 ? 17.031 43.906 -6.078 1 92.56 294 ALA A N 1
ATOM 2326 C CA . ALA A 1 294 ? 16.75 45.25 -6.527 1 92.56 294 ALA A CA 1
ATOM 2327 C C . ALA A 1 294 ? 15.734 45.938 -5.621 1 92.56 294 ALA A C 1
ATOM 2329 O O . ALA A 1 294 ? 15.578 47.156 -5.664 1 92.56 294 ALA A O 1
ATOM 2330 N N . SER A 1 295 ? 15.102 45.156 -4.82 1 90.75 295 SER A N 1
ATOM 2331 C CA . SER A 1 295 ? 14.047 45.719 -3.984 1 90.75 295 SER A CA 1
ATOM 2332 C C . SER A 1 295 ? 14.625 46.5 -2.807 1 90.75 295 SER A C 1
ATOM 2334 O O . SER A 1 295 ? 15.75 46.25 -2.369 1 90.75 295 SER A O 1
ATOM 2336 N N . ASP A 1 296 ? 13.852 47.5 -2.367 1 86.25 296 ASP A N 1
ATOM 2337 C CA . ASP A 1 296 ? 14.227 48.312 -1.2 1 86.25 296 ASP A CA 1
ATOM 2338 C C . ASP A 1 296 ? 14.008 47.5 0.09 1 86.25 296 ASP A C 1
ATOM 2340 O O . ASP A 1 296 ? 12.883 47.125 0.399 1 86.25 296 ASP A O 1
ATOM 2344 N N . LYS A 1 297 ? 15.055 47.281 0.818 1 85.94 297 LYS A N 1
ATOM 2345 C CA . LYS A 1 297 ? 14.977 46.438 2 1 85.94 297 LYS A CA 1
ATOM 2346 C C . LYS A 1 297 ? 15.117 47.25 3.279 1 85.94 297 LYS A C 1
ATOM 2348 O O . LYS A 1 297 ? 15.312 46.688 4.363 1 85.94 297 LYS A O 1
ATOM 2353 N N . GLN A 1 298 ? 14.953 48.5 3.271 1 82.81 298 GLN A N 1
ATOM 2354 C CA . GLN A 1 298 ? 15.172 49.375 4.434 1 82.81 298 GLN A CA 1
ATOM 2355 C C . GLN A 1 298 ? 14.062 49.188 5.465 1 82.81 298 GLN A C 1
ATOM 2357 O O . GLN A 1 298 ? 14.281 49.375 6.664 1 82.81 298 GLN A O 1
ATOM 2362 N N . ARG A 1 299 ? 12.969 48.719 5.027 1 80.44 299 ARG A N 1
ATOM 2363 C CA . ARG A 1 299 ? 11.812 48.625 5.91 1 80.44 299 ARG A CA 1
ATOM 2364 C C . ARG A 1 299 ? 11.789 47.281 6.641 1 80.44 299 ARG A C 1
ATOM 2366 O O . ARG A 1 299 ? 10.992 47.094 7.566 1 80.44 299 ARG A O 1
ATOM 2373 N N . TYR A 1 300 ? 12.766 46.469 6.254 1 86.69 300 TYR A N 1
ATOM 2374 C CA . TYR A 1 300 ? 12.695 45.094 6.801 1 86.69 300 TYR A CA 1
ATOM 2375 C C . TYR A 1 300 ? 13.867 44.844 7.742 1 86.69 300 TYR A C 1
ATOM 2377 O O . TYR A 1 300 ? 14.898 45.5 7.652 1 86.69 300 TYR A O 1
ATOM 2385 N N . SER A 1 301 ? 13.625 43.969 8.672 1 88.06 301 SER A N 1
ATOM 2386 C CA . SER A 1 301 ? 14.656 43.594 9.633 1 88.06 301 SER A CA 1
ATOM 2387 C C . SER A 1 301 ? 15.828 42.906 8.953 1 88.06 301 SER A C 1
ATOM 2389 O O . SER A 1 301 ? 15.633 42.156 7.98 1 88.06 301 SER A O 1
ATOM 2391 N N . LYS A 1 302 ? 17 43.062 9.453 1 90 302 LYS A N 1
ATOM 2392 C CA . LYS A 1 302 ? 18.219 42.438 8.906 1 90 302 LYS A CA 1
ATOM 2393 C C . LYS A 1 302 ? 18.156 40.906 9.008 1 90 302 LYS A C 1
ATOM 2395 O O . LYS A 1 302 ? 18.656 40.219 8.133 1 90 302 LYS A O 1
ATOM 2400 N N . THR A 1 303 ? 17.609 40.438 10.094 1 89.25 303 THR A N 1
ATOM 2401 C CA . THR A 1 303 ? 17.484 38.969 10.266 1 89.25 303 THR A CA 1
ATOM 2402 C C . THR A 1 303 ? 16.594 38.375 9.18 1 89.25 303 THR A C 1
ATOM 2404 O O . THR A 1 303 ? 16.906 37.344 8.617 1 89.25 303 THR A O 1
ATOM 2407 N N . ASP A 1 304 ? 15.484 39.062 8.898 1 91.69 304 ASP A N 1
ATOM 2408 C CA . ASP A 1 304 ? 14.562 38.562 7.871 1 91.69 304 ASP A CA 1
ATOM 2409 C C . ASP A 1 304 ? 15.227 38.594 6.492 1 91.69 304 ASP A C 1
ATOM 2411 O O . ASP A 1 304 ? 15 37.688 5.68 1 91.69 304 ASP A O 1
ATOM 2415 N N . ILE A 1 305 ? 16.031 39.594 6.289 1 93.81 305 ILE A N 1
ATOM 2416 C CA . ILE A 1 305 ? 16.75 39.688 5.02 1 93.81 305 ILE A CA 1
ATOM 2417 C C . ILE A 1 305 ? 17.766 38.562 4.914 1 93.81 305 ILE A C 1
ATOM 2419 O O . ILE A 1 305 ? 17.891 37.938 3.863 1 93.81 305 ILE A O 1
ATOM 2423 N N . ALA A 1 306 ? 18.422 38.281 6.016 1 93.88 306 ALA A N 1
ATOM 2424 C CA . ALA A 1 306 ? 19.406 37.219 6.02 1 93.88 306 ALA A CA 1
ATOM 2425 C C . ALA A 1 306 ? 18.75 35.875 5.77 1 93.88 306 ALA A C 1
ATOM 2427 O O . ALA A 1 306 ? 19.312 35.031 5.055 1 93.88 306 ALA A O 1
ATOM 2428 N N . ILE A 1 307 ? 17.609 35.625 6.352 1 94.25 307 ILE A N 1
ATOM 2429 C CA . ILE A 1 307 ? 16.891 34.375 6.16 1 94.25 307 ILE A CA 1
ATOM 2430 C C . ILE A 1 307 ? 16.484 34.219 4.695 1 94.25 307 ILE A C 1
ATOM 2432 O O . ILE A 1 307 ? 16.625 33.156 4.105 1 94.25 307 ILE A O 1
ATOM 2436 N N . THR A 1 308 ? 16.031 35.281 4.129 1 94.94 308 THR A N 1
ATOM 2437 C CA . THR A 1 308 ? 15.594 35.25 2.736 1 94.94 308 THR A CA 1
ATOM 2438 C C . THR A 1 308 ? 16.781 34.938 1.811 1 94.94 308 THR A C 1
ATOM 2440 O O . THR A 1 308 ? 16.656 34.156 0.871 1 94.94 308 THR A O 1
ATOM 2443 N N . TYR A 1 309 ? 17.906 35.594 2.111 1 95.44 309 TYR A N 1
ATOM 2444 C CA . TYR A 1 309 ? 19.094 35.312 1.319 1 95.44 309 TYR A CA 1
ATOM 2445 C C . TYR A 1 309 ? 19.531 33.875 1.496 1 95.44 309 TYR A C 1
ATOM 2447 O O . TYR A 1 309 ? 20 33.219 0.547 1 95.44 309 TYR A O 1
ATOM 2455 N N . SER A 1 310 ? 19.375 33.344 2.682 1 95.69 310 SER A N 1
ATOM 2456 C CA . SER A 1 310 ? 19.703 31.938 2.924 1 95.69 310 SER A CA 1
ATOM 2457 C C . SER A 1 310 ? 18.781 31.016 2.145 1 95.69 310 SER A C 1
ATOM 2459 O O . SER A 1 310 ? 19.219 29.984 1.634 1 95.69 310 SER A O 1
ATOM 2461 N N . LEU A 1 311 ? 17.531 31.344 2.043 1 96.25 311 LEU A N 1
ATOM 2462 C CA . LEU A 1 311 ? 16.578 30.531 1.301 1 96.25 311 LEU A CA 1
ATOM 2463 C C . LEU A 1 311 ? 16.906 30.531 -0.191 1 96.25 311 LEU A C 1
ATOM 2465 O O . LEU A 1 311 ? 16.891 29.484 -0.84 1 96.25 311 LEU A O 1
ATOM 2469 N N . PHE A 1 312 ? 17.234 31.719 -0.7 1 96.12 312 PHE A N 1
ATOM 2470 C CA . PHE A 1 312 ? 17.594 31.812 -2.107 1 96.12 312 PHE A CA 1
ATOM 2471 C C . PHE A 1 312 ? 18.922 31.109 -2.375 1 96.12 312 PHE A C 1
ATOM 2473 O O . PHE A 1 312 ? 19.016 30.297 -3.293 1 96.12 312 PHE A O 1
ATOM 2480 N N . GLY A 1 313 ? 19.906 31.422 -1.567 1 94.25 313 GLY A N 1
ATOM 2481 C CA . GLY A 1 313 ? 21.219 30.812 -1.741 1 94.25 313 GLY A CA 1
ATOM 2482 C C . GLY A 1 313 ? 21.203 29.312 -1.554 1 94.25 313 GLY A C 1
ATOM 2483 O O . GLY A 1 313 ? 21.766 28.578 -2.371 1 94.25 313 GLY A O 1
ATOM 2484 N N . GLY A 1 314 ? 20.578 28.875 -0.486 1 93.38 314 GLY A N 1
ATOM 2485 C CA . GLY A 1 314 ? 20.453 27.453 -0.242 1 93.38 314 GLY A CA 1
ATOM 2486 C C . GLY A 1 314 ? 19.641 26.734 -1.299 1 93.38 314 GLY A C 1
ATOM 2487 O O . GLY A 1 314 ? 19.984 25.625 -1.711 1 93.38 314 GLY A O 1
ATOM 2488 N N . GLY A 1 315 ? 18.547 27.359 -1.663 1 92.88 315 GLY A N 1
ATOM 2489 C CA . GLY A 1 315 ? 17.75 26.781 -2.736 1 92.88 315 GLY A CA 1
ATOM 2490 C C . GLY A 1 315 ? 18.531 26.625 -4.035 1 92.88 315 GLY A C 1
ATOM 2491 O O . GLY A 1 315 ? 18.438 25.594 -4.695 1 92.88 315 GLY A O 1
ATOM 2492 N N . PHE A 1 316 ? 19.297 27.625 -4.402 1 91.75 316 PHE A N 1
ATOM 2493 C CA . PHE A 1 316 ? 20.125 27.578 -5.602 1 91.75 316 PHE A CA 1
ATOM 2494 C C . PHE A 1 316 ? 21.172 26.484 -5.488 1 91.75 316 PHE A C 1
ATOM 2496 O O . PHE A 1 316 ? 21.438 25.766 -6.453 1 91.75 316 PHE A O 1
ATOM 2503 N N . PHE A 1 317 ? 21.641 26.406 -4.379 1 93 317 PHE A N 1
ATOM 2504 C CA . PHE A 1 317 ? 22.656 25.391 -4.141 1 93 317 PHE A CA 1
ATOM 2505 C C . PHE A 1 317 ? 22.078 23.984 -4.312 1 93 317 PHE A C 1
ATOM 2507 O O . PHE A 1 317 ? 22.688 23.141 -4.98 1 93 317 PHE A O 1
ATOM 2514 N N . LEU A 1 318 ? 20.953 23.75 -3.75 1 92.5 318 LEU A N 1
ATOM 2515 C CA . LEU A 1 318 ? 20.328 22.438 -3.869 1 92.5 318 LEU A CA 1
ATOM 2516 C C . LEU A 1 318 ? 19.953 22.141 -5.32 1 92.5 318 LEU A C 1
ATOM 2518 O O . LEU A 1 318 ? 20.078 21 -5.773 1 92.5 318 LEU A O 1
ATOM 2522 N N . GLU A 1 319 ? 19.562 23.141 -6 1 90.94 319 GLU A N 1
ATOM 2523 C CA . GLU A 1 319 ? 19.219 22.969 -7.41 1 90.94 319 GLU A CA 1
ATOM 2524 C C . GLU A 1 319 ? 20.453 22.625 -8.242 1 90.94 319 GLU A C 1
ATOM 2526 O O . GLU A 1 319 ? 20.391 21.797 -9.148 1 90.94 319 GLU A O 1
ATOM 2531 N N . LEU A 1 320 ? 21.484 23.266 -7.941 1 88 320 LEU A N 1
ATOM 2532 C CA . LEU A 1 320 ? 22.734 22.969 -8.633 1 88 320 LEU A CA 1
ATOM 2533 C C . LEU A 1 320 ? 23.172 21.531 -8.352 1 88 320 LEU A C 1
ATOM 2535 O O . LEU A 1 320 ? 23.594 20.812 -9.273 1 88 320 LEU A O 1
ATOM 2539 N N . CYS A 1 321 ? 23 21.156 -7.168 1 88.5 321 CYS A N 1
ATOM 2540 C CA . CYS A 1 321 ? 23.344 19.797 -6.805 1 88.5 321 CYS A CA 1
ATOM 2541 C C . CYS A 1 321 ? 22.453 18.797 -7.523 1 88.5 321 CYS A C 1
ATOM 2543 O O . CYS A 1 321 ? 22.922 17.734 -7.957 1 88.5 321 CYS A O 1
ATOM 2545 N N . ALA A 1 322 ? 21.25 19.109 -7.59 1 88 322 ALA A N 1
ATOM 2546 C CA . ALA A 1 322 ? 20.297 18.219 -8.258 1 88 322 ALA A CA 1
ATOM 2547 C C . ALA A 1 322 ? 20.641 18.062 -9.734 1 88 322 ALA A C 1
ATOM 2549 O O . ALA A 1 322 ? 20.562 16.969 -10.289 1 88 322 ALA A O 1
ATOM 2550 N N . VAL A 1 323 ? 21.047 19.125 -10.359 1 83.75 323 VAL A N 1
ATOM 2551 C CA . VAL A 1 323 ? 21.438 19.078 -11.758 1 83.75 323 VAL A CA 1
ATOM 2552 C C . VAL A 1 323 ? 22.688 18.219 -11.914 1 83.75 323 VAL A C 1
ATOM 2554 O O . VAL A 1 323 ? 22.797 17.422 -12.852 1 83.75 323 VAL A O 1
ATOM 2557 N N . PHE A 1 324 ? 23.5 18.312 -11 1 82.38 324 PHE A N 1
ATOM 2558 C CA . PHE A 1 324 ? 24.719 17.531 -11.031 1 82.38 324 PHE A CA 1
ATOM 2559 C C . PHE A 1 324 ? 24.406 16.047 -10.875 1 82.38 324 PHE A C 1
ATOM 2561 O O . PHE A 1 324 ? 24.984 15.203 -11.562 1 82.38 324 PHE A O 1
ATOM 2568 N N . ILE A 1 325 ? 23.5 15.742 -10.008 1 80.25 325 ILE A N 1
ATOM 2569 C CA . ILE A 1 325 ? 23.125 14.352 -9.789 1 80.25 325 ILE A CA 1
ATOM 2570 C C . ILE A 1 325 ? 22.453 13.789 -11.047 1 80.25 325 ILE A C 1
ATOM 2572 O O . ILE A 1 325 ? 22.703 12.648 -11.43 1 80.25 325 ILE A O 1
ATOM 2576 N N . SER A 1 326 ? 21.688 14.562 -11.656 1 79.31 326 SER A N 1
ATOM 2577 C CA . SER A 1 326 ? 21.016 14.133 -12.883 1 79.31 326 SER A CA 1
ATOM 2578 C C . SER A 1 326 ? 22.016 13.914 -14.008 1 79.31 326 SER A C 1
ATOM 2580 O O . SER A 1 326 ? 21.875 12.984 -14.805 1 79.31 326 SER A O 1
ATOM 2582 N N . MET A 1 327 ? 23.031 14.711 -13.992 1 74.94 327 MET A N 1
ATOM 2583 C CA . MET A 1 327 ? 24.078 14.586 -15.016 1 74.94 327 MET A CA 1
ATOM 2584 C C . MET A 1 327 ? 24.938 13.359 -14.758 1 74.94 327 MET A C 1
ATOM 2586 O O . MET A 1 327 ? 25.531 12.805 -15.688 1 74.94 327 MET A O 1
ATOM 2590 N N . MET A 1 328 ? 24.906 12.953 -13.531 1 75.44 328 MET A N 1
ATOM 2591 C CA . MET A 1 328 ? 25.719 11.797 -13.133 1 75.44 328 MET A CA 1
ATOM 2592 C C . MET A 1 328 ? 24.906 10.508 -13.266 1 75.44 328 MET A C 1
ATOM 2594 O O . MET A 1 328 ? 25.422 9.422 -12.984 1 75.44 328 MET A O 1
ATOM 2598 N N . SER A 1 329 ? 23.828 10.562 -13.758 1 79.19 329 SER A N 1
ATOM 2599 C CA . SER A 1 329 ? 23 9.367 -13.914 1 79.19 329 SER A CA 1
ATOM 2600 C C . SER A 1 329 ? 23.453 8.539 -15.109 1 79.19 329 SER A C 1
ATOM 2602 O O . SER A 1 329 ? 23.891 9.086 -16.125 1 79.19 329 SER A O 1
ATOM 2604 N N . PRO A 1 330 ? 23.406 7.262 -14.953 1 84.25 330 PRO A N 1
ATOM 2605 C CA . PRO A 1 330 ? 23.797 6.402 -16.078 1 84.25 330 PRO A CA 1
ATOM 2606 C C . PRO A 1 330 ? 22.969 6.656 -17.328 1 84.25 330 PRO A C 1
ATOM 2608 O O . PRO A 1 330 ? 23.469 6.52 -18.453 1 84.25 330 PRO A O 1
ATOM 2611 N N . TRP A 1 331 ? 21.844 7.145 -17.203 1 83.56 331 TRP A N 1
ATOM 2612 C CA . TRP A 1 331 ? 20.969 7.418 -18.328 1 83.56 331 TRP A CA 1
ATOM 2613 C C . TRP A 1 331 ? 21.469 8.617 -19.125 1 83.56 331 TRP A C 1
ATOM 2615 O O . TRP A 1 331 ? 21.391 8.625 -20.359 1 83.56 331 TRP A O 1
ATOM 2625 N N . THR A 1 332 ? 21.875 9.555 -18.391 1 83.56 332 THR A N 1
ATOM 2626 C CA . THR A 1 332 ? 22.391 10.727 -19.078 1 83.56 332 THR A CA 1
ATOM 2627 C C . THR A 1 332 ? 23.641 10.383 -19.875 1 83.56 332 THR A C 1
ATOM 2629 O O . THR A 1 332 ? 23.812 10.836 -21.016 1 83.56 332 THR A O 1
ATOM 2632 N N . TRP A 1 333 ? 24.453 9.594 -19.297 1 86.94 333 TRP A N 1
ATOM 2633 C CA . TRP A 1 333 ? 25.656 9.156 -20 1 86.94 333 TRP A CA 1
ATOM 2634 C C . TRP A 1 333 ? 25.297 8.383 -21.266 1 86.94 333 TRP A C 1
ATOM 2636 O O . TRP A 1 333 ? 25.844 8.656 -22.344 1 86.94 333 TRP A O 1
ATOM 2646 N N . ALA A 1 334 ? 24.375 7.41 -21.109 1 86.44 334 ALA A N 1
ATOM 2647 C CA . ALA A 1 334 ? 23.969 6.602 -22.25 1 86.44 334 ALA A CA 1
ATOM 2648 C C . ALA A 1 334 ? 23.344 7.465 -23.344 1 86.44 334 ALA A C 1
ATOM 2650 O O . ALA A 1 334 ? 23.578 7.25 -24.531 1 86.44 334 ALA A O 1
ATOM 2651 N N . TRP A 1 335 ? 22.594 8.406 -22.953 1 83.81 335 TRP A N 1
ATOM 2652 C CA . TRP A 1 335 ? 21.938 9.312 -23.891 1 83.81 335 TRP A CA 1
ATOM 2653 C C . TRP A 1 335 ? 22.969 10.148 -24.641 1 83.81 335 TRP A C 1
ATOM 2655 O O . TRP A 1 335 ? 22.844 10.336 -25.859 1 83.81 335 TRP A O 1
ATOM 2665 N N . LEU A 1 336 ? 23.984 10.625 -23.984 1 84.5 336 LEU A N 1
ATOM 2666 C CA . LEU A 1 336 ? 25.031 11.43 -24.594 1 84.5 336 LEU A CA 1
ATOM 2667 C C . LEU A 1 336 ? 25.891 10.578 -25.516 1 84.5 336 LEU A C 1
ATOM 2669 O O . LEU A 1 336 ? 26.312 11.047 -26.578 1 84.5 336 LEU A O 1
ATOM 2673 N N . LYS A 1 337 ? 26.031 9.414 -25.125 1 85.94 337 LYS A N 1
ATOM 2674 C CA . LYS A 1 337 ? 26.828 8.5 -25.938 1 85.94 337 LYS A CA 1
ATOM 2675 C C . LYS A 1 337 ? 26.125 8.172 -27.25 1 85.94 337 LYS A C 1
ATOM 2677 O O . LYS A 1 337 ? 26.766 8.141 -28.297 1 85.94 337 LYS A O 1
ATOM 2682 N N . VAL A 1 338 ? 24.906 7.871 -27.141 1 84.44 338 VAL A N 1
ATOM 2683 C CA . VAL A 1 338 ? 24.125 7.527 -28.328 1 84.44 338 VAL A CA 1
ATOM 2684 C C . VAL A 1 338 ? 24.062 8.719 -29.281 1 84.44 338 VAL A C 1
ATOM 2686 O O . VAL A 1 338 ? 24.078 8.547 -30.5 1 84.44 338 VAL A O 1
ATOM 2689 N N . ARG A 1 339 ? 24.047 9.914 -28.75 1 84.19 339 ARG A N 1
ATOM 2690 C CA . ARG A 1 339 ? 23.969 11.117 -29.562 1 84.19 339 ARG A CA 1
ATOM 2691 C C . ARG A 1 339 ? 25.359 11.539 -30.047 1 84.19 339 ARG A C 1
ATOM 2693 O O . ARG A 1 339 ? 25.5 12.531 -30.766 1 84.19 339 ARG A O 1
ATOM 2700 N N . LYS A 1 340 ? 26.344 10.875 -29.656 1 85.25 340 LYS A N 1
ATOM 2701 C CA . LYS A 1 340 ? 27.719 11.031 -30.125 1 85.25 340 LYS A CA 1
ATOM 2702 C C . LYS A 1 340 ? 28.312 12.336 -29.594 1 85.25 340 LYS A C 1
ATOM 2704 O O . LYS A 1 340 ? 29.047 13.016 -30.328 1 85.25 340 LYS A O 1
ATOM 2709 N N . TRP A 1 341 ? 27.812 12.719 -28.484 1 87.12 341 TRP A N 1
ATOM 2710 C CA . TRP A 1 341 ? 28.469 13.82 -27.781 1 87.12 341 TRP A CA 1
ATOM 2711 C C . TRP A 1 341 ? 29.594 13.297 -26.891 1 87.12 341 TRP A C 1
ATOM 2713 O O . TRP A 1 341 ? 29.453 13.227 -25.672 1 87.12 341 TRP A O 1
ATOM 2723 N N . HIS A 1 342 ? 30.688 13.047 -27.422 1 85.5 342 HIS A N 1
ATOM 2724 C CA . HIS A 1 342 ? 31.75 12.266 -26.797 1 85.5 342 HIS A CA 1
ATOM 2725 C C . HIS A 1 342 ? 32.375 13.016 -25.625 1 85.5 342 HIS A C 1
ATOM 2727 O O . HIS A 1 342 ? 32.625 12.43 -24.578 1 85.5 342 HIS A O 1
ATOM 2733 N N . LYS A 1 343 ? 32.594 14.297 -25.734 1 87.56 343 LYS A N 1
ATOM 2734 C CA . LYS A 1 343 ? 33.219 15.062 -24.672 1 87.56 343 LYS A CA 1
ATOM 2735 C C . LYS A 1 343 ? 32.344 15.125 -23.438 1 87.56 343 LYS A C 1
ATOM 2737 O O . LYS A 1 343 ? 32.812 14.93 -22.312 1 87.56 343 LYS A O 1
ATOM 2742 N N . LEU A 1 344 ? 31.125 15.367 -23.688 1 86.38 344 LEU A N 1
ATOM 2743 C CA . LEU A 1 344 ? 30.188 15.445 -22.578 1 86.38 344 LEU A CA 1
ATOM 2744 C C . LEU A 1 344 ? 29.953 14.07 -21.953 1 86.38 344 LEU A C 1
ATOM 2746 O O . LEU A 1 344 ? 29.781 13.945 -20.75 1 86.38 344 LEU A O 1
ATOM 2750 N N . ALA A 1 345 ? 29.984 13.086 -22.797 1 86.56 345 ALA A N 1
ATOM 2751 C CA . ALA A 1 345 ? 29.828 11.719 -22.312 1 86.56 345 ALA A CA 1
ATOM 2752 C C . ALA A 1 345 ? 31 11.305 -21.438 1 86.56 345 ALA A C 1
ATOM 2754 O O . ALA A 1 345 ? 30.828 10.617 -20.422 1 86.56 345 ALA A O 1
ATOM 2755 N N . MET A 1 346 ? 32.125 11.758 -21.859 1 86.56 346 MET A N 1
ATOM 2756 C CA . MET A 1 346 ? 33.312 11.453 -21.062 1 86.56 346 MET A CA 1
ATOM 2757 C C . MET A 1 346 ? 33.281 12.141 -19.703 1 86.56 346 MET A C 1
ATOM 2759 O O . MET A 1 346 ? 33.625 11.547 -18.688 1 86.56 346 MET A O 1
ATOM 2763 N N . LEU A 1 347 ? 32.844 13.312 -19.734 1 84.25 347 LEU A N 1
ATOM 2764 C CA . LEU A 1 347 ? 32.688 14.039 -18.469 1 84.25 347 LEU A CA 1
ATOM 2765 C C . LEU A 1 347 ? 31.656 13.367 -17.562 1 84.25 347 LEU A C 1
ATOM 2767 O O . LEU A 1 347 ? 31.891 13.211 -16.375 1 84.25 347 LEU A O 1
ATOM 2771 N N . SER A 1 348 ? 30.594 13.016 -18.156 1 84.75 348 SER A N 1
ATOM 2772 C CA . SER A 1 348 ? 29.547 12.328 -17.406 1 84.75 348 SER A CA 1
ATOM 2773 C C . SER A 1 348 ? 30.047 10.992 -16.844 1 84.75 348 SER A C 1
ATOM 2775 O O . SER A 1 348 ? 29.703 10.617 -15.727 1 84.75 348 SER A O 1
ATOM 2777 N N . TRP A 1 349 ? 30.797 10.367 -17.594 1 84.38 349 TRP A N 1
ATOM 2778 C CA . TRP A 1 349 ? 31.359 9.086 -17.188 1 84.38 349 TRP A CA 1
ATOM 2779 C C . TRP A 1 349 ? 32.312 9.266 -15.992 1 84.38 349 TRP A C 1
ATOM 2781 O O . TRP A 1 349 ? 32.281 8.477 -15.047 1 84.38 349 TRP A O 1
ATOM 2791 N N . LEU A 1 350 ? 33.062 10.258 -16.062 1 82.12 350 LEU A N 1
ATOM 2792 C CA . LEU A 1 350 ? 34.031 10.516 -14.992 1 82.12 350 LEU A CA 1
ATOM 2793 C C . LEU A 1 350 ? 33.312 10.789 -13.672 1 82.12 350 LEU A C 1
ATOM 2795 O O . LEU A 1 350 ? 33.75 10.32 -12.625 1 82.12 350 LEU A O 1
ATOM 2799 N N . ILE A 1 351 ? 32.344 11.43 -13.805 1 77.06 351 ILE A N 1
ATOM 2800 C CA . ILE A 1 351 ? 31.578 11.773 -12.602 1 77.06 351 ILE A CA 1
ATOM 2801 C C . ILE A 1 351 ? 30.828 10.539 -12.102 1 77.06 351 ILE A C 1
ATOM 2803 O O . ILE A 1 351 ? 30.828 10.25 -10.898 1 77.06 351 ILE A O 1
ATOM 2807 N N . PHE A 1 352 ? 30.312 9.852 -13.031 1 77.75 352 PHE A N 1
ATOM 2808 C CA . PHE A 1 352 ? 29.547 8.656 -12.719 1 77.75 352 PHE A CA 1
ATOM 2809 C C . PHE A 1 352 ? 30.422 7.578 -12.102 1 77.75 352 PHE A C 1
ATOM 2811 O O . PHE A 1 352 ? 30.031 6.918 -11.141 1 77.75 352 PHE A O 1
ATOM 2818 N N . SER A 1 353 ? 31.547 7.41 -12.648 1 76.12 353 SER A N 1
ATOM 2819 C CA . SER A 1 353 ? 32.438 6.344 -12.211 1 76.12 353 SER A CA 1
ATOM 2820 C C . SER A 1 353 ? 33.188 6.738 -10.953 1 76.12 353 SER A C 1
ATOM 2822 O O . SER A 1 353 ? 33.875 5.91 -10.344 1 76.12 353 SER A O 1
ATOM 2824 N N . SER A 1 354 ? 32.906 7.957 -10.516 1 74.5 354 SER A N 1
ATOM 2825 C CA . SER A 1 354 ? 33.594 8.414 -9.305 1 74.5 354 SER A CA 1
ATOM 2826 C C . SER A 1 354 ? 32.875 7.887 -8.055 1 74.5 354 SER A C 1
ATOM 2828 O O . SER A 1 354 ? 31.828 7.25 -8.156 1 74.5 354 SER A O 1
ATOM 2830 N N . ASP A 1 355 ? 33.406 8.117 -6.934 1 67.19 355 ASP A N 1
ATOM 2831 C CA . ASP A 1 355 ? 32.906 7.613 -5.656 1 67.19 355 ASP A CA 1
ATOM 2832 C C . ASP A 1 355 ? 31.562 8.227 -5.312 1 67.19 355 ASP A C 1
ATOM 2834 O O . ASP A 1 355 ? 30.828 7.691 -4.488 1 67.19 355 ASP A O 1
ATOM 2838 N N . LEU A 1 356 ? 31.266 9.203 -6.082 1 67.56 356 LEU A N 1
ATOM 2839 C CA . LEU A 1 356 ? 30.016 9.898 -5.789 1 67.56 356 LEU A CA 1
ATOM 2840 C C . LEU A 1 356 ? 28.859 9.305 -6.594 1 67.56 356 LEU A C 1
ATOM 2842 O O . LEU A 1 356 ? 27.703 9.469 -6.23 1 67.56 356 LEU A O 1
ATOM 2846 N N . GLY A 1 357 ? 29.219 8.656 -7.633 1 72.62 357 GLY A N 1
ATOM 2847 C CA . GLY A 1 357 ? 28.203 8.07 -8.5 1 72.62 357 GLY A CA 1
ATOM 2848 C C . GLY A 1 357 ? 28.016 6.582 -8.266 1 72.62 357 GLY A C 1
ATOM 2849 O O . GLY A 1 357 ? 27.703 6.16 -7.152 1 72.62 357 GLY A O 1
ATOM 2850 N N . TRP A 1 358 ? 28.078 5.922 -9.32 1 75.38 358 TRP A N 1
ATOM 2851 C CA . TRP A 1 358 ? 27.906 4.473 -9.266 1 75.38 358 TRP A CA 1
ATOM 2852 C C . TRP A 1 358 ? 29.203 3.754 -9.656 1 75.38 358 TRP A C 1
ATOM 2854 O O . TRP A 1 358 ? 29.266 3.115 -10.703 1 75.38 358 TRP A O 1
ATOM 2864 N N . PRO A 1 359 ? 30.109 3.771 -8.695 1 76.44 359 PRO A N 1
ATOM 2865 C CA . PRO A 1 359 ? 31.391 3.133 -9.031 1 76.44 359 PRO A CA 1
ATOM 2866 C C . PRO A 1 359 ? 31.266 1.616 -9.156 1 76.44 359 PRO A C 1
ATOM 2868 O O . PRO A 1 359 ? 30.391 1.009 -8.555 1 76.44 359 PRO A O 1
ATOM 2871 N N . GLU A 1 360 ? 32.188 1.081 -9.977 1 77.62 360 GLU A N 1
ATOM 2872 C CA . GLU A 1 360 ? 32.219 -0.356 -10.234 1 77.62 360 GLU A CA 1
ATOM 2873 C C . GLU A 1 360 ? 32.438 -1.146 -8.953 1 77.62 360 GLU A C 1
ATOM 2875 O O . GLU A 1 360 ? 31.828 -2.195 -8.742 1 77.62 360 GLU A O 1
ATOM 2880 N N . LYS A 1 361 ? 33.312 -0.646 -8.133 1 67.62 361 LYS A N 1
ATOM 2881 C CA . LYS A 1 361 ? 33.719 -1.378 -6.938 1 67.62 361 LYS A CA 1
ATOM 2882 C C . LYS A 1 361 ? 32.594 -1.44 -5.918 1 67.62 361 LYS A C 1
ATOM 2884 O O . LYS A 1 361 ? 32.5 -2.387 -5.129 1 67.62 361 LYS A O 1
ATOM 2889 N N . LYS A 1 362 ? 31.766 -0.439 -5.953 1 61.62 362 LYS A N 1
ATOM 2890 C CA . LYS A 1 362 ? 30.734 -0.352 -4.914 1 61.62 362 LYS A CA 1
ATOM 2891 C C . LYS A 1 362 ? 29.391 -0.848 -5.426 1 61.62 362 LYS A C 1
ATOM 2893 O O . LYS A 1 362 ? 28.359 -0.649 -4.777 1 61.62 362 LYS A O 1
ATOM 2898 N N . GLN A 1 363 ? 29.422 -1.438 -6.594 1 57.16 363 GLN A N 1
ATOM 2899 C CA . GLN A 1 363 ? 28.125 -1.698 -7.207 1 57.16 363 GLN A CA 1
ATOM 2900 C C . GLN A 1 363 ? 27.422 -2.891 -6.551 1 57.16 363 GLN A C 1
ATOM 2902 O O . GLN A 1 363 ? 26.438 -3.412 -7.078 1 57.16 363 GLN A O 1
ATOM 2907 N N . CYS A 1 364 ? 27.844 -3.203 -5.324 1 59.22 364 CYS A N 1
ATOM 2908 C CA . CYS A 1 364 ? 27.031 -4.258 -4.719 1 59.22 364 CYS A CA 1
ATOM 2909 C C . CYS A 1 364 ? 25.75 -3.689 -4.117 1 59.22 364 CYS A C 1
ATOM 2911 O O . CYS A 1 364 ? 25.797 -2.873 -3.195 1 59.22 364 CYS A O 1
ATOM 2913 N N . PHE A 1 365 ? 24.625 -3.898 -4.891 1 68.06 365 PHE A N 1
ATOM 2914 C CA . PHE A 1 365 ? 23.312 -3.406 -4.492 1 68.06 365 PHE A CA 1
ATOM 2915 C C . PHE A 1 365 ? 23.016 -3.779 -3.047 1 68.06 365 PHE A C 1
ATOM 2917 O O . PHE A 1 365 ? 22.516 -2.951 -2.279 1 68.06 365 PHE A O 1
ATOM 2924 N N . VAL A 1 366 ? 23.422 -5.043 -2.723 1 75.94 366 VAL A N 1
ATOM 2925 C CA . VAL A 1 366 ? 23.094 -5.48 -1.369 1 75.94 366 VAL A CA 1
ATOM 2926 C C . VAL A 1 366 ? 24.375 -5.547 -0.53 1 75.94 366 VAL A C 1
ATOM 2928 O O . VAL A 1 366 ? 25.266 -6.352 -0.812 1 75.94 366 VAL A O 1
ATOM 2931 N N . LYS A 1 367 ? 24.5 -4.68 0.416 1 77.75 367 LYS A N 1
ATOM 2932 C CA . LYS A 1 367 ? 25.703 -4.648 1.23 1 77.75 367 LYS A CA 1
ATOM 2933 C C . LYS A 1 367 ? 25.547 -5.508 2.482 1 77.75 367 LYS A C 1
ATOM 2935 O O . LYS A 1 367 ? 26.516 -6.117 2.945 1 77.75 367 LYS A O 1
ATOM 2940 N N . SER A 1 368 ? 24.359 -5.543 2.863 1 86.19 368 SER A N 1
ATOM 2941 C CA . SER A 1 368 ? 24.156 -6.27 4.113 1 86.19 368 SER A CA 1
ATOM 2942 C C . SER A 1 368 ? 22.922 -7.16 4.039 1 86.19 368 SER A C 1
ATOM 2944 O O . SER A 1 368 ? 22.016 -6.91 3.242 1 86.19 368 SER A O 1
ATOM 2946 N N . MET A 1 369 ? 23.016 -8.25 4.754 1 90.38 369 MET A N 1
ATOM 2947 C CA . MET A 1 369 ? 21.875 -9.148 4.867 1 90.38 369 MET A CA 1
ATOM 2948 C C . MET A 1 369 ? 21.516 -9.406 6.328 1 90.38 369 MET A C 1
ATOM 2950 O O . MET A 1 369 ? 22.422 -9.516 7.168 1 90.38 369 MET A O 1
ATOM 2954 N N . GLY A 1 370 ? 20.266 -9.492 6.617 1 90.31 370 GLY A N 1
ATOM 2955 C CA . GLY A 1 370 ? 19.812 -9.805 7.965 1 90.31 370 GLY A CA 1
ATOM 2956 C C . GLY A 1 370 ? 20.047 -11.25 8.352 1 90.31 370 GLY A C 1
ATOM 2957 O O . GLY A 1 370 ? 19.984 -12.148 7.504 1 90.31 370 GLY A O 1
ATOM 2958 N N . GLN A 1 371 ? 20.406 -11.422 9.648 1 92.44 371 GLN A N 1
ATOM 2959 C CA . GLN A 1 371 ? 20.641 -12.75 10.188 1 92.44 371 GLN A CA 1
ATOM 2960 C C . GLN A 1 371 ? 19.797 -12.992 11.438 1 92.44 371 GLN A C 1
ATOM 2962 O O . GLN A 1 371 ? 19.688 -12.117 12.297 1 92.44 371 GLN A O 1
ATOM 2967 N N . TYR A 1 372 ? 19.156 -14.094 11.445 1 92.31 372 TYR A N 1
ATOM 2968 C CA . TYR A 1 372 ? 18.406 -14.492 12.641 1 92.31 372 TYR A CA 1
ATOM 2969 C C . TYR A 1 372 ? 18.703 -15.938 13.008 1 92.31 372 TYR A C 1
ATOM 2971 O O . TYR A 1 372 ? 18.641 -16.828 12.164 1 92.31 372 TYR A O 1
ATOM 2979 N N . ASN A 1 373 ? 19.047 -16.078 14.25 1 90.06 373 ASN A N 1
ATOM 2980 C CA . ASN A 1 373 ? 19.312 -17.422 14.758 1 90.06 373 ASN A CA 1
ATOM 2981 C C . ASN A 1 373 ? 18.203 -17.906 15.688 1 90.06 373 ASN A C 1
ATOM 2983 O O . ASN A 1 373 ? 18.172 -17.531 16.859 1 90.06 373 ASN A O 1
ATOM 2987 N N . PHE A 1 374 ? 17.422 -18.797 15.227 1 88.56 374 PHE A N 1
ATOM 2988 C CA . PHE A 1 374 ? 16.297 -19.328 15.984 1 88.56 374 PHE A CA 1
ATOM 2989 C C . PHE A 1 374 ? 16.766 -20.328 17.031 1 88.56 374 PHE A C 1
ATOM 2991 O O . PHE A 1 374 ? 16.109 -20.5 18.062 1 88.56 374 PHE A O 1
ATOM 2998 N N . SER A 1 375 ? 17.828 -20.969 16.734 1 84.44 375 SER A N 1
ATOM 2999 C CA . SER A 1 375 ? 18.359 -21.922 17.688 1 84.44 375 SER A CA 1
ATOM 3000 C C . SER A 1 375 ? 18.734 -21.25 19 1 84.44 375 SER A C 1
ATOM 3002 O O . SER A 1 375 ? 18.531 -21.812 20.078 1 84.44 375 SER A O 1
ATOM 3004 N N . SER A 1 376 ? 19.172 -20.078 18.875 1 81.81 376 SER A N 1
ATOM 3005 C CA . SER A 1 376 ? 19.531 -19.359 20.078 1 81.81 376 SER A CA 1
ATOM 3006 C C . SER A 1 376 ? 18.297 -18.984 20.891 1 81.81 376 SER A C 1
ATOM 3008 O O . SER A 1 376 ? 18.344 -18.922 22.125 1 81.81 376 SER A O 1
ATOM 3010 N N . TRP A 1 377 ? 17.266 -18.734 20.234 1 79.88 377 TRP A N 1
ATOM 3011 C CA . TRP A 1 377 ? 15.992 -18.438 20.891 1 79.88 377 TRP A CA 1
ATOM 3012 C C . TRP A 1 377 ? 15.445 -19.656 21.609 1 79.88 377 TRP A C 1
ATOM 3014 O O . TRP A 1 377 ? 14.938 -19.547 22.719 1 79.88 377 TRP A O 1
ATOM 3024 N N . MET A 1 378 ? 15.633 -20.734 21 1 77.75 378 MET A N 1
ATOM 3025 C CA . MET A 1 378 ? 15.094 -21.969 21.562 1 77.75 378 MET A CA 1
ATOM 3026 C C . MET A 1 378 ? 15.914 -22.438 22.766 1 77.75 378 MET A C 1
ATOM 3028 O O . MET A 1 378 ? 15.367 -22.875 23.766 1 77.75 378 MET A O 1
ATOM 3032 N N . THR A 1 379 ? 17.219 -22.359 22.609 1 73 379 THR A N 1
ATOM 3033 C CA . THR A 1 379 ? 18.094 -22.891 23.641 1 73 379 THR A CA 1
ATOM 3034 C C . THR A 1 379 ? 18.312 -21.844 24.734 1 73 379 THR A C 1
ATOM 3036 O O . THR A 1 379 ? 18.719 -22.172 25.859 1 73 379 THR A O 1
ATOM 3039 N N . GLY A 1 380 ? 17.922 -20.578 24.5 1 64.31 380 GLY A N 1
ATOM 3040 C CA . GLY A 1 380 ? 18.156 -19.516 25.484 1 64.31 380 GLY A CA 1
ATOM 3041 C C . GLY A 1 380 ? 19.609 -19.109 25.578 1 64.31 380 GLY A C 1
ATOM 3042 O O . GLY A 1 380 ? 19.969 -18.25 26.375 1 64.31 380 GLY A O 1
ATOM 3043 N N . SER A 1 381 ? 20.578 -19.766 24.828 1 61.47 381 SER A N 1
ATOM 3044 C CA . SER A 1 381 ? 22.016 -19.594 25.016 1 61.47 381 SER A CA 1
ATOM 3045 C C . SER A 1 381 ? 22.531 -18.375 24.266 1 61.47 381 SER A C 1
ATOM 3047 O O . SER A 1 381 ? 22.938 -18.469 23.109 1 61.47 381 SER A O 1
ATOM 3049 N N . THR A 1 382 ? 22.016 -17.266 24.391 1 58.81 382 THR A N 1
ATOM 3050 C CA . THR A 1 382 ? 22.562 -16.266 23.469 1 58.81 382 THR A CA 1
ATOM 3051 C C . THR A 1 382 ? 23.781 -15.57 24.078 1 58.81 382 THR A C 1
ATOM 3053 O O . THR A 1 382 ? 23.719 -15.055 25.188 1 58.81 382 THR A O 1
ATOM 3056 N N . GLN A 1 383 ? 25 -15.953 23.656 1 60.16 383 GLN A N 1
ATOM 3057 C CA . GLN A 1 383 ? 26.109 -15.039 23.906 1 60.16 383 GLN A CA 1
ATOM 3058 C C . GLN A 1 383 ? 25.859 -13.68 23.266 1 60.16 383 GLN A C 1
ATOM 3060 O O . GLN A 1 383 ? 25.781 -13.57 22.031 1 60.16 383 GLN A O 1
ATOM 3065 N N . ALA A 1 384 ? 25.453 -12.789 23.969 1 65.5 384 ALA A N 1
ATOM 3066 C CA . ALA A 1 384 ? 25.109 -11.445 23.5 1 65.5 384 ALA A CA 1
ATOM 3067 C C . ALA A 1 384 ? 26.344 -10.727 22.953 1 65.5 384 ALA A C 1
ATOM 3069 O O . ALA A 1 384 ? 27.281 -10.438 23.703 1 65.5 384 ALA A O 1
ATOM 3070 N N . ARG A 1 385 ? 26.641 -10.641 21.797 1 64.81 385 ARG A N 1
ATOM 3071 C CA . ARG A 1 385 ? 27.797 -9.961 21.219 1 64.81 385 ARG A CA 1
ATOM 3072 C C . ARG A 1 385 ? 27.469 -8.508 20.891 1 64.81 385 ARG A C 1
ATOM 3074 O O . ARG A 1 385 ? 28.359 -7.648 20.938 1 64.81 385 ARG A O 1
ATOM 3081 N N . THR A 1 386 ? 26.266 -8.234 20.516 1 74.88 386 THR A N 1
ATOM 3082 C CA . THR A 1 386 ? 25.859 -6.879 20.141 1 74.88 386 THR A CA 1
ATOM 3083 C C . THR A 1 386 ? 25.016 -6.246 21.234 1 74.88 386 THR A C 1
ATOM 3085 O O . THR A 1 386 ? 24.5 -6.941 22.125 1 74.88 386 THR A O 1
ATOM 3088 N N . PHE A 1 387 ? 25.016 -4.973 21.266 1 74.56 387 PHE A N 1
ATOM 3089 C CA . PHE A 1 387 ? 24.234 -4.234 22.25 1 74.56 387 PHE A CA 1
ATOM 3090 C C . PHE A 1 387 ? 22.766 -4.66 22.203 1 74.56 387 PHE A C 1
ATOM 3092 O O . PHE A 1 387 ? 22.141 -4.832 23.25 1 74.56 387 PHE A O 1
ATOM 3099 N N . ARG A 1 388 ? 22.281 -4.863 21.125 1 77.94 388 ARG A N 1
ATOM 3100 C CA . ARG A 1 388 ? 20.875 -5.266 20.969 1 77.94 388 ARG A CA 1
ATOM 3101 C C . ARG A 1 388 ? 20.625 -6.625 21.609 1 77.94 388 ARG A C 1
ATOM 3103 O O . ARG A 1 388 ? 19.594 -6.828 22.266 1 77.94 388 ARG A O 1
ATOM 3110 N N . GLN A 1 389 ? 21.547 -7.504 21.469 1 78.19 389 GLN A N 1
ATOM 3111 C CA . GLN A 1 389 ? 21.406 -8.836 22.047 1 78.19 389 GLN A CA 1
ATOM 3112 C C . GLN A 1 389 ? 21.484 -8.797 23.562 1 78.19 389 GLN A C 1
ATOM 3114 O O . GLN A 1 389 ? 20.844 -9.602 24.25 1 78.19 389 GLN A O 1
ATOM 3119 N N . ARG A 1 390 ? 22.203 -7.789 24.016 1 78.31 390 ARG A N 1
ATOM 3120 C CA . ARG A 1 390 ? 22.297 -7.629 25.469 1 78.31 390 ARG A CA 1
ATOM 3121 C C . ARG A 1 390 ? 20.969 -7.145 26.047 1 78.31 390 ARG A C 1
ATOM 3123 O O . ARG A 1 390 ? 20.531 -7.609 27.094 1 78.31 390 ARG A O 1
ATOM 3130 N N . VAL A 1 391 ? 20.406 -6.234 25.281 1 80 391 VAL A N 1
ATOM 3131 C CA . VAL A 1 391 ? 19.109 -5.738 25.688 1 80 391 VAL A CA 1
ATOM 3132 C C . VAL A 1 391 ? 18.094 -6.883 25.688 1 80 391 VAL A C 1
ATOM 3134 O O . VAL A 1 391 ? 17.281 -7.004 26.609 1 80 391 VAL A O 1
ATOM 3137 N N . MET A 1 392 ? 18.203 -7.668 24.781 1 81.44 392 MET A N 1
ATOM 3138 C CA . MET A 1 392 ? 17.281 -8.805 24.703 1 81.44 392 MET A CA 1
ATOM 3139 C C . MET A 1 392 ? 17.516 -9.773 25.859 1 81.44 392 MET A C 1
ATOM 3141 O O . MET A 1 392 ? 16.562 -10.328 26.406 1 81.44 392 MET A O 1
ATOM 3145 N N . ALA A 1 393 ? 18.75 -9.945 26.141 1 79.94 393 ALA A N 1
ATOM 3146 C CA . ALA A 1 393 ? 19.062 -10.812 27.266 1 79.94 393 ALA A CA 1
ATOM 3147 C C . ALA A 1 393 ? 18.453 -10.273 28.562 1 79.94 393 ALA A C 1
ATOM 3149 O O . ALA A 1 393 ? 17.938 -11.039 29.375 1 79.94 393 ALA A O 1
ATOM 3150 N N . MET A 1 394 ? 18.469 -9 28.641 1 80.25 394 MET A N 1
ATOM 3151 C CA . MET A 1 394 ? 17.859 -8.352 29.797 1 80.25 394 MET A CA 1
ATOM 3152 C C . MET A 1 394 ? 16.359 -8.539 29.812 1 80.25 394 MET A C 1
ATOM 3154 O O . MET A 1 394 ? 15.758 -8.812 30.844 1 80.25 394 MET A O 1
ATOM 3158 N N . VAL A 1 395 ? 15.836 -8.383 28.672 1 81.44 395 VAL A N 1
ATOM 3159 C CA . VAL A 1 395 ? 14.391 -8.531 28.531 1 81.44 395 VAL A CA 1
ATOM 3160 C C . VAL A 1 395 ? 13.984 -9.961 28.875 1 81.44 395 VAL A C 1
ATOM 3162 O O . VAL A 1 395 ? 12.984 -10.18 29.578 1 81.44 395 VAL A O 1
ATOM 3165 N N . LYS A 1 396 ? 14.711 -10.859 28.375 1 79.75 396 LYS A N 1
ATOM 3166 C CA . LYS A 1 396 ? 14.438 -12.258 28.688 1 79.75 396 LYS A CA 1
ATOM 3167 C C . LYS A 1 396 ? 14.539 -12.523 30.188 1 79.75 396 LYS A C 1
ATOM 3169 O O . LYS A 1 396 ? 13.727 -13.25 30.75 1 79.75 396 LYS A O 1
ATOM 3174 N N . TRP A 1 397 ? 15.5 -11.922 30.719 1 80.88 397 TRP A N 1
ATOM 3175 C CA . TRP A 1 397 ? 15.695 -12.047 32.156 1 80.88 397 TRP A CA 1
ATOM 3176 C C . TRP A 1 397 ? 14.516 -11.461 32.906 1 80.88 397 TRP A C 1
ATOM 3178 O O . TRP A 1 397 ? 13.984 -12.094 33.844 1 80.88 397 TRP A O 1
ATOM 3188 N N . PHE A 1 398 ? 14.102 -10.297 32.5 1 80.62 398 PHE A N 1
ATOM 3189 C CA . PHE A 1 398 ? 12.961 -9.641 33.125 1 80.62 398 PHE A CA 1
ATOM 3190 C C . PHE A 1 398 ? 11.688 -10.453 32.906 1 80.62 398 PHE A C 1
ATOM 3192 O O . PHE A 1 398 ? 10.852 -10.547 33.812 1 80.62 398 PHE A O 1
ATOM 3199 N N . ALA A 1 399 ? 11.516 -10.93 31.719 1 81.5 399 ALA A N 1
ATOM 3200 C CA . ALA A 1 399 ? 10.336 -11.727 31.406 1 81.5 399 ALA A CA 1
ATOM 3201 C C . ALA A 1 399 ? 10.281 -12.992 32.281 1 81.5 399 ALA A C 1
ATOM 3203 O O . ALA A 1 399 ? 9.211 -13.406 32.719 1 81.5 399 ALA A O 1
ATOM 3204 N N . ARG A 1 400 ? 11.406 -13.578 32.469 1 78.44 400 ARG A N 1
ATOM 3205 C CA . ARG A 1 400 ? 11.484 -14.75 33.344 1 78.44 400 ARG A CA 1
ATOM 3206 C C . ARG A 1 400 ? 11.133 -14.398 34.781 1 78.44 400 ARG A C 1
ATOM 3208 O O . ARG A 1 400 ? 10.484 -15.18 35.469 1 78.44 400 ARG A O 1
ATOM 3215 N N . LEU A 1 401 ? 11.406 -13.203 35.125 1 80 401 LEU A N 1
ATOM 3216 C CA . LEU A 1 401 ? 11.125 -12.742 36.469 1 80 401 LEU A CA 1
ATOM 3217 C C . LEU A 1 401 ? 9.633 -12.531 36.688 1 80 401 LEU A C 1
ATOM 3219 O O . LEU A 1 401 ? 9.086 -12.859 37.75 1 80 401 LEU A O 1
ATOM 3223 N N . VAL A 1 402 ? 8.977 -12 35.688 1 83.69 402 VAL A N 1
ATOM 3224 C CA . VAL A 1 402 ? 7.555 -11.672 35.812 1 83.69 402 VAL A CA 1
ATOM 3225 C C . VAL A 1 402 ? 6.715 -12.844 35.312 1 83.69 402 VAL A C 1
ATOM 3227 O O . VAL A 1 402 ? 5.484 -12.766 35.281 1 83.69 402 VAL A O 1
ATOM 3230 N N . HIS A 1 403 ? 7.281 -13.945 34.875 1 80 403 HIS A N 1
ATOM 3231 C CA . HIS A 1 403 ? 6.637 -15.172 34.438 1 80 403 HIS A CA 1
ATOM 3232 C C . HIS A 1 403 ? 5.805 -14.93 33.188 1 80 403 HIS A C 1
ATOM 3234 O O . HIS A 1 403 ? 4.66 -15.383 33.094 1 80 403 HIS A O 1
ATOM 3240 N N . VAL A 1 404 ? 6.324 -14.102 32.406 1 77.62 404 VAL A N 1
ATOM 3241 C CA . VAL A 1 404 ? 5.672 -13.891 31.125 1 77.62 404 VAL A CA 1
ATOM 3242 C C . VAL A 1 404 ? 6.094 -14.984 30.141 1 77.62 404 VAL A C 1
ATOM 3244 O O . VAL A 1 404 ? 7.262 -15.375 30.094 1 77.62 404 VAL A O 1
ATOM 3247 N N . GLU A 1 405 ? 5.07 -15.484 29.453 1 76.25 405 GLU A N 1
ATOM 3248 C CA . GLU A 1 405 ? 5.328 -16.531 28.484 1 76.25 405 GLU A CA 1
ATOM 3249 C C . GLU A 1 405 ? 6.266 -16.047 27.375 1 76.25 405 GLU A C 1
ATOM 3251 O O . GLU A 1 405 ? 6.148 -14.906 26.922 1 76.25 405 GLU A O 1
ATOM 3256 N N . LYS A 1 406 ? 7.242 -16.828 27.016 1 74.62 406 LYS A N 1
ATOM 3257 C CA . LYS A 1 406 ? 8.227 -16.531 25.984 1 74.62 406 LYS A CA 1
ATOM 3258 C C . LYS A 1 406 ? 7.547 -16.156 24.672 1 74.62 406 LYS A C 1
ATOM 3260 O O . LYS A 1 406 ? 8.062 -15.312 23.922 1 74.62 406 LYS A O 1
ATOM 3265 N N . LYS A 1 407 ? 6.402 -16.703 24.516 1 73.56 407 LYS A N 1
ATOM 3266 C CA . LYS A 1 407 ? 5.676 -16.469 23.266 1 73.56 407 LYS A CA 1
ATOM 3267 C C . LYS A 1 407 ? 5.27 -15.008 23.125 1 73.56 407 LYS A C 1
ATOM 3269 O O . LYS A 1 407 ? 5.234 -14.469 22.016 1 73.56 407 LYS A O 1
ATOM 3274 N N . LYS A 1 408 ? 5.148 -14.352 24.219 1 72.94 408 LYS A N 1
ATOM 3275 C CA . LYS A 1 408 ? 4.652 -12.977 24.219 1 72.94 408 LYS A CA 1
ATOM 3276 C C . LYS A 1 408 ? 5.781 -11.992 23.922 1 72.94 408 LYS A C 1
ATOM 3278 O O . LYS A 1 408 ? 5.527 -10.852 23.516 1 72.94 408 LYS A O 1
ATOM 3283 N N . ILE A 1 409 ? 7.023 -12.469 24.078 1 77.88 409 ILE A N 1
ATOM 3284 C CA . ILE A 1 409 ? 8.141 -11.547 23.891 1 77.88 409 ILE A CA 1
ATOM 3285 C C . ILE A 1 409 ? 8.852 -11.867 22.578 1 77.88 409 ILE A C 1
ATOM 3287 O O . ILE A 1 409 ? 9.906 -11.297 22.281 1 77.88 409 ILE A O 1
ATOM 3291 N N . PHE A 1 410 ? 8.312 -12.719 21.812 1 78.88 410 PHE A N 1
ATOM 3292 C CA . PHE A 1 410 ? 8.945 -13.148 20.562 1 78.88 410 PHE A CA 1
ATOM 3293 C C . PHE A 1 410 ? 9.094 -11.984 19.594 1 78.88 410 PHE A C 1
ATOM 3295 O O . PHE A 1 410 ? 10.078 -11.906 18.859 1 78.88 410 PHE A O 1
ATOM 3302 N N . TRP A 1 411 ? 8.141 -11.141 19.688 1 76 411 TRP A N 1
ATOM 3303 C CA . TRP A 1 411 ? 8.203 -10 18.781 1 76 411 TRP A CA 1
ATOM 3304 C C . TRP A 1 411 ? 9.438 -9.148 19.062 1 76 411 TRP A C 1
ATOM 3306 O O . TRP A 1 411 ? 10.047 -8.602 18.141 1 76 411 TRP A O 1
ATOM 3316 N N . MET A 1 412 ? 9.836 -9.078 20.297 1 80.5 412 MET A N 1
ATOM 3317 C CA . MET A 1 412 ? 11.031 -8.32 20.656 1 80.5 412 MET A CA 1
ATOM 3318 C C . MET A 1 412 ? 12.297 -9.031 20.188 1 80.5 412 MET A C 1
ATOM 3320 O O . MET A 1 412 ? 13.266 -8.391 19.781 1 80.5 412 MET A O 1
ATOM 3324 N N . SER A 1 413 ? 12.242 -10.281 20.234 1 81.88 413 SER A N 1
ATOM 3325 C CA . SER A 1 413 ? 13.383 -11.055 19.766 1 81.88 413 SER A CA 1
ATOM 3326 C C . SER A 1 413 ? 13.609 -10.859 18.266 1 81.88 413 SER A C 1
ATOM 3328 O O . SER A 1 413 ? 14.75 -10.742 17.812 1 81.88 413 SER A O 1
ATOM 3330 N N . LYS A 1 414 ? 12.555 -10.805 17.547 1 82.25 414 LYS A N 1
ATOM 3331 C CA . LYS A 1 414 ? 12.648 -10.602 16.109 1 82.25 414 LYS A CA 1
ATOM 3332 C C . LYS A 1 414 ? 13.367 -9.297 15.781 1 82.25 414 LYS A C 1
ATOM 3334 O O . LYS A 1 414 ? 14.133 -9.227 14.812 1 82.25 414 LYS A O 1
ATOM 3339 N N . LEU A 1 415 ? 13.211 -8.367 16.609 1 78.38 415 LEU A N 1
ATOM 3340 C CA . LEU A 1 415 ? 13.781 -7.047 16.359 1 78.38 415 LEU A CA 1
ATOM 3341 C C . LEU A 1 415 ? 15.195 -6.953 16.922 1 78.38 415 LEU A C 1
ATOM 3343 O O . LEU A 1 415 ? 16.094 -6.426 16.25 1 78.38 415 LEU A O 1
ATOM 3347 N N . LEU A 1 416 ? 15.367 -7.527 18.094 1 80.62 416 LEU A N 1
ATOM 3348 C CA . LEU A 1 416 ? 16.594 -7.262 18.828 1 80.62 416 LEU A CA 1
ATOM 3349 C C . LEU A 1 416 ? 17.656 -8.32 18.516 1 80.62 416 LEU A C 1
ATOM 3351 O O . LEU A 1 416 ? 18.859 -8.055 18.609 1 80.62 416 LEU A O 1
ATOM 3355 N N . ASP A 1 417 ? 17.234 -9.422 18.094 1 83.94 417 ASP A N 1
ATOM 3356 C CA . ASP A 1 417 ? 18.188 -10.492 17.844 1 83.94 417 ASP A CA 1
ATOM 3357 C C . ASP A 1 417 ? 18.609 -10.516 16.375 1 83.94 417 ASP A C 1
ATOM 3359 O O . ASP A 1 417 ? 19.453 -11.32 15.984 1 83.94 417 ASP A O 1
ATOM 3363 N N . THR A 1 418 ? 18.031 -9.734 15.578 1 87 418 THR A N 1
ATOM 3364 C CA . THR A 1 418 ? 18.422 -9.664 14.172 1 87 418 THR A CA 1
ATOM 3365 C C . THR A 1 418 ? 19.719 -8.883 14.016 1 87 418 THR A C 1
ATOM 3367 O O . THR A 1 418 ? 19.875 -7.789 14.562 1 87 418 THR A O 1
ATOM 3370 N N . GLU A 1 419 ? 20.641 -9.555 13.398 1 86.69 419 GLU A N 1
ATOM 3371 C CA . GLU A 1 419 ? 21.938 -8.93 13.109 1 86.69 419 GLU A CA 1
ATOM 3372 C C . GLU A 1 419 ? 22.125 -8.742 11.602 1 86.69 419 GLU A C 1
ATOM 3374 O O . GLU A 1 419 ? 21.578 -9.5 10.805 1 86.69 419 GLU A O 1
ATOM 3379 N N . TYR A 1 420 ? 22.875 -7.73 11.258 1 87.06 420 TYR A N 1
ATOM 3380 C CA . TYR A 1 420 ? 23.172 -7.492 9.852 1 87.06 420 TYR A CA 1
ATOM 3381 C C . TYR A 1 420 ? 24.656 -7.742 9.562 1 87.06 420 TYR A C 1
ATOM 3383 O O . TYR A 1 420 ? 25.531 -7.238 10.273 1 87.06 420 TYR A O 1
ATOM 3391 N N . VAL A 1 421 ? 24.828 -8.617 8.641 1 88.25 421 VAL A N 1
ATOM 3392 C CA . VAL A 1 421 ? 26.203 -8.945 8.234 1 88.25 421 VAL A CA 1
ATOM 3393 C C . VAL A 1 421 ? 26.406 -8.562 6.77 1 88.25 421 VAL A C 1
ATOM 3395 O O . VAL A 1 421 ? 25.438 -8.469 6.004 1 88.25 421 VAL A O 1
ATOM 3398 N N . ASP A 1 422 ? 27.578 -8.453 6.383 1 86 422 ASP A N 1
ATOM 3399 C CA . ASP A 1 422 ? 27.906 -8.109 5 1 86 422 ASP A CA 1
ATOM 3400 C C . ASP A 1 422 ? 27.734 -9.305 4.078 1 86 422 ASP A C 1
ATOM 3402 O O . ASP A 1 422 ? 28 -10.445 4.469 1 86 422 ASP A O 1
ATOM 3406 N N . VAL A 1 423 ? 27.219 -8.984 2.924 1 87.19 423 VAL A N 1
ATOM 3407 C CA . VAL A 1 423 ? 27.094 -10.039 1.92 1 87.19 423 VAL A CA 1
ATOM 3408 C C . VAL A 1 423 ? 28.453 -10.281 1.266 1 87.19 423 VAL A C 1
ATOM 3410 O O . VAL A 1 423 ? 29.031 -9.383 0.649 1 87.19 423 VAL A O 1
ATOM 3413 N N . ASP A 1 424 ? 28.953 -11.453 1.439 1 85.38 424 ASP A N 1
ATOM 3414 C CA . ASP A 1 424 ? 30.25 -11.797 0.883 1 85.38 424 ASP A CA 1
ATOM 3415 C C . ASP A 1 424 ? 30.141 -12.195 -0.588 1 85.38 424 ASP A C 1
ATOM 3417 O O . ASP A 1 424 ? 29.078 -12.633 -1.035 1 85.38 424 ASP A O 1
ATOM 3421 N N . GLU A 1 425 ? 31.203 -12.031 -1.267 1 82.5 425 GLU A N 1
ATOM 3422 C CA . GLU A 1 425 ? 31.266 -12.375 -2.684 1 82.5 425 GLU A CA 1
ATOM 3423 C C . GLU A 1 425 ? 31.078 -13.867 -2.9 1 82.5 425 GLU A C 1
ATOM 3425 O O . GLU A 1 425 ? 30.453 -14.289 -3.875 1 82.5 425 GLU A O 1
ATOM 3430 N N . THR A 1 426 ? 31.562 -14.594 -1.964 1 85.75 426 THR A N 1
ATOM 3431 C CA . THR A 1 426 ? 31.484 -16.047 -2.092 1 85.75 426 THR A CA 1
ATOM 3432 C C . THR A 1 426 ? 30.031 -16.516 -2.041 1 85.75 426 THR A C 1
ATOM 3434 O O . THR A 1 426 ? 29.641 -17.422 -2.785 1 85.75 426 THR A O 1
ATOM 3437 N N . THR A 1 427 ? 29.312 -15.883 -1.203 1 90.31 427 THR A N 1
ATOM 3438 C CA . THR A 1 427 ? 27.906 -16.25 -1.085 1 90.31 427 THR A CA 1
ATOM 3439 C C . THR A 1 427 ? 27.156 -15.883 -2.355 1 90.31 427 THR A C 1
ATOM 3441 O O . THR A 1 427 ? 26.344 -16.672 -2.852 1 90.31 427 THR A O 1
ATOM 3444 N N . MET A 1 428 ? 27.469 -14.773 -2.906 1 88.38 428 MET A N 1
ATOM 3445 C CA . MET A 1 428 ? 26.797 -14.32 -4.121 1 88.38 428 MET A CA 1
ATOM 3446 C C . MET A 1 428 ? 27.156 -15.211 -5.305 1 88.38 428 MET A C 1
ATOM 3448 O O . MET A 1 428 ? 26.312 -15.523 -6.137 1 88.38 428 MET A O 1
ATOM 3452 N N . GLU A 1 429 ? 28.359 -15.609 -5.324 1 86.69 429 GLU A N 1
ATOM 3453 C CA . GLU A 1 429 ? 28.812 -16.5 -6.398 1 86.69 429 GLU A CA 1
ATOM 3454 C C . GLU A 1 429 ? 28.156 -17.875 -6.297 1 86.69 429 GLU A C 1
ATOM 3456 O O . GLU A 1 429 ? 27.812 -18.469 -7.316 1 86.69 429 GLU A O 1
ATOM 3461 N N . CYS A 1 430 ? 28.031 -18.266 -5.113 1 88.44 430 CYS A N 1
ATOM 3462 C CA . CYS A 1 430 ? 27.375 -19.547 -4.895 1 88.44 430 CYS A CA 1
ATOM 3463 C C . CYS A 1 430 ? 25.938 -19.516 -5.41 1 88.44 430 CYS A C 1
ATOM 3465 O O . CYS A 1 430 ? 25.5 -20.438 -6.105 1 88.44 430 CYS A O 1
ATOM 3467 N N . ILE A 1 431 ? 25.25 -18.484 -5.145 1 91.19 431 ILE A N 1
ATOM 3468 C CA . ILE A 1 431 ? 23.859 -18.344 -5.566 1 91.19 431 ILE A CA 1
ATOM 3469 C C . ILE A 1 431 ? 23.797 -18.234 -7.086 1 91.19 431 ILE A C 1
ATOM 3471 O O . ILE A 1 431 ? 22.969 -18.891 -7.727 1 91.19 431 ILE A O 1
ATOM 3475 N N . ALA A 1 432 ? 24.672 -17.453 -7.613 1 88.56 432 ALA A N 1
ATOM 3476 C CA . ALA A 1 432 ? 24.688 -17.266 -9.062 1 88.56 432 ALA A CA 1
ATOM 3477 C C . ALA A 1 432 ? 24.984 -18.578 -9.781 1 88.56 432 ALA A C 1
ATOM 3479 O O . ALA A 1 432 ? 24.406 -18.859 -10.828 1 88.56 432 ALA A O 1
ATOM 3480 N N . GLU A 1 433 ? 25.859 -19.297 -9.219 1 86.25 433 GLU A N 1
ATOM 3481 C CA . GLU A 1 433 ? 26.203 -20.594 -9.797 1 86.25 433 GLU A CA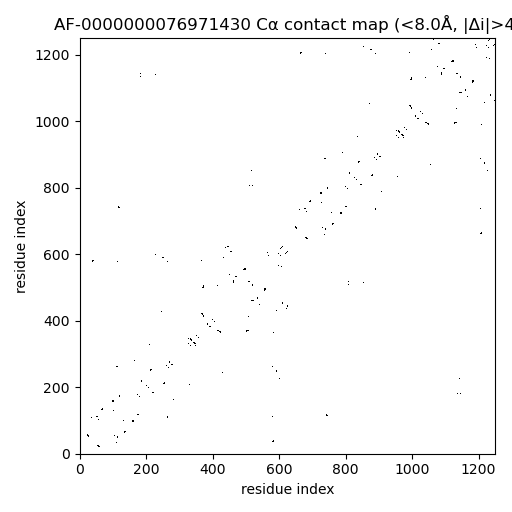 1
ATOM 3482 C C . GLU A 1 433 ? 25 -21.531 -9.797 1 86.25 433 GLU A C 1
ATOM 3484 O O . GLU A 1 433 ? 24.75 -22.234 -10.789 1 86.25 433 GLU A O 1
ATOM 3489 N N . GLN A 1 434 ? 24.312 -21.547 -8.742 1 88.06 434 GLN A N 1
ATOM 3490 C CA . GLN A 1 434 ? 23.156 -22.422 -8.656 1 88.06 434 GLN A CA 1
ATOM 3491 C C . GLN A 1 434 ? 22.062 -22 -9.633 1 88.06 434 GLN A C 1
ATOM 3493 O O . GLN A 1 434 ? 21.359 -22.844 -10.188 1 88.06 434 GLN A O 1
ATOM 3498 N N . ILE A 1 435 ? 21.891 -20.766 -9.883 1 88.31 435 ILE A N 1
ATOM 3499 C CA . ILE A 1 435 ? 20.906 -20.266 -10.828 1 88.31 435 ILE A CA 1
ATOM 3500 C C . ILE A 1 435 ? 21.297 -20.672 -12.25 1 88.31 435 ILE A C 1
ATOM 3502 O O . ILE A 1 435 ? 20.438 -21.094 -13.031 1 88.31 435 ILE A O 1
ATOM 3506 N N . CYS A 1 436 ? 22.594 -20.562 -12.477 1 82.75 436 CYS A N 1
ATOM 3507 C CA . CYS A 1 436 ? 23.078 -20.969 -13.797 1 82.75 436 CYS A CA 1
ATOM 3508 C C . CYS A 1 436 ? 22.875 -22.469 -14.016 1 82.75 436 CYS A C 1
ATOM 3510 O O . CYS A 1 436 ? 22.484 -22.891 -15.109 1 82.75 436 CYS A O 1
ATOM 3512 N N . LEU A 1 437 ? 23.062 -23.188 -13.016 1 82.19 437 LEU A N 1
ATOM 3513 C CA . LEU A 1 437 ? 22.891 -24.641 -13.109 1 82.19 437 LEU A CA 1
ATOM 3514 C C . LEU A 1 437 ? 21.422 -24.984 -13.336 1 82.19 437 LEU A C 1
ATOM 3516 O O . LEU A 1 437 ? 21.109 -25.922 -14.086 1 82.19 437 LEU A O 1
ATOM 3520 N N . LEU A 1 438 ? 20.547 -24.312 -12.75 1 81.69 438 LEU A N 1
ATOM 3521 C CA . LEU A 1 438 ? 19.125 -24.531 -12.922 1 81.69 438 LEU A CA 1
ATOM 3522 C C . LEU A 1 438 ? 18.672 -24.156 -14.328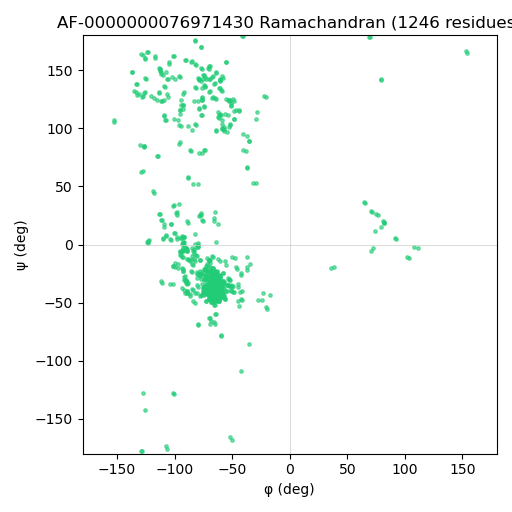 1 81.69 438 LEU A C 1
ATOM 3524 O O . LEU A 1 438 ? 17.797 -24.812 -14.898 1 81.69 438 LEU A O 1
ATOM 3528 N N . ARG A 1 439 ? 19.203 -23.172 -14.828 1 77.12 439 ARG A N 1
ATOM 3529 C CA . ARG A 1 439 ? 18.875 -22.719 -16.172 1 77.12 439 ARG A CA 1
ATOM 3530 C C . ARG A 1 439 ? 19.281 -23.75 -17.219 1 77.12 439 ARG A C 1
ATOM 3532 O O . ARG A 1 439 ? 18.531 -24.031 -18.141 1 77.12 439 ARG A O 1
ATOM 3539 N N . ASP A 1 440 ? 20.5 -24.219 -17.234 1 71.75 440 ASP A N 1
ATOM 3540 C CA . ASP A 1 440 ? 21.078 -25.094 -18.25 1 71.75 440 ASP A CA 1
ATOM 3541 C C . ASP A 1 440 ? 20.609 -26.531 -18.078 1 71.75 440 ASP A C 1
ATOM 3543 O O . ASP A 1 440 ? 20.953 -27.406 -18.875 1 71.75 440 ASP A O 1
ATOM 3547 N N . HIS A 1 441 ? 19.359 -26.828 -17.422 1 61.25 441 HIS A N 1
ATOM 3548 C CA . HIS A 1 441 ? 18.797 -28.156 -17.203 1 61.25 441 HIS A CA 1
ATOM 3549 C C . HIS A 1 441 ? 19.875 -29.172 -16.859 1 61.25 441 HIS A C 1
ATOM 3551 O O . HIS A 1 441 ? 19.594 -30.375 -16.734 1 61.25 441 HIS A O 1
ATOM 3557 N N . GLU A 1 442 ? 21.047 -28.859 -17.172 1 52.72 442 GLU A N 1
ATOM 3558 C CA . GLU A 1 442 ? 22.109 -29.859 -17.094 1 52.72 442 GLU A CA 1
ATOM 3559 C C . GLU A 1 442 ? 22.328 -30.328 -15.664 1 52.72 442 GLU A C 1
ATOM 3561 O O . GLU A 1 442 ? 22.75 -31.469 -15.43 1 52.72 442 GLU A O 1
ATOM 3566 N N . GLY A 1 443 ? 22.672 -29.531 -14.633 1 47.66 443 GLY A N 1
ATOM 3567 C CA . GLY A 1 443 ? 23.5 -29.859 -13.484 1 47.66 443 GLY A CA 1
ATOM 3568 C C . GLY A 1 443 ? 22.719 -30.438 -12.336 1 47.66 443 GLY A C 1
ATOM 3569 O O . GLY A 1 443 ? 22.25 -29.719 -11.461 1 47.66 443 GLY A O 1
ATOM 3570 N N . SER A 1 444 ? 22.109 -31.406 -12.633 1 50.62 444 SER A N 1
ATOM 3571 C CA . SER A 1 444 ? 21.703 -32.281 -11.547 1 50.62 444 SER A CA 1
ATOM 3572 C C . SER A 1 444 ? 22.734 -32.25 -10.414 1 50.62 444 SER A C 1
ATOM 3574 O O . SER A 1 444 ? 23.859 -32.75 -10.578 1 50.62 444 SER A O 1
ATOM 3576 N N . THR A 1 445 ? 23.062 -31.094 -9.938 1 54.19 445 THR A N 1
ATOM 3577 C CA . THR A 1 445 ? 23.719 -31.406 -8.68 1 54.19 445 THR A CA 1
ATOM 3578 C C . THR A 1 445 ? 23.078 -32.594 -8 1 54.19 445 THR A C 1
ATOM 3580 O O . THR A 1 445 ? 21.859 -32.656 -7.852 1 54.19 445 THR A O 1
ATOM 3583 N N . GLN A 1 446 ? 23.578 -33.688 -8.336 1 57.09 446 GLN A N 1
ATOM 3584 C CA . GLN A 1 446 ? 23.109 -34.938 -7.703 1 57.09 446 GLN A CA 1
ATOM 3585 C C . GLN A 1 446 ? 22.797 -34.719 -6.227 1 57.09 446 GLN A C 1
ATOM 3587 O O . GLN A 1 446 ? 23.703 -34.656 -5.398 1 57.09 446 GLN A O 1
ATOM 3592 N N . PHE A 1 447 ? 21.734 -33.906 -6.023 1 63.47 447 PHE A N 1
ATOM 3593 C CA . PHE A 1 447 ? 21.328 -33.906 -4.625 1 63.47 447 PHE A CA 1
ATOM 3594 C C . PHE A 1 447 ? 20.938 -35.312 -4.176 1 63.47 447 PHE A C 1
ATOM 3596 O O . PHE A 1 447 ? 20.453 -36.094 -4.977 1 63.47 447 PHE A O 1
ATOM 3603 N N . SER A 1 448 ? 21.484 -35.594 -3.076 1 64.5 448 SER A N 1
ATOM 3604 C CA . SER A 1 448 ? 21.141 -36.875 -2.516 1 64.5 448 SER A CA 1
ATOM 3605 C C . SER A 1 448 ? 19.625 -37.094 -2.508 1 64.5 448 SER A C 1
ATOM 3607 O O . SER A 1 448 ? 18.859 -36.125 -2.305 1 64.5 448 SER A O 1
ATOM 3609 N N . SER A 1 449 ? 19.172 -38.125 -3.094 1 63.31 449 SER A N 1
ATOM 3610 C CA . SER A 1 449 ? 17.766 -38.531 -3.094 1 63.31 449 SER A CA 1
ATOM 3611 C C . SER A 1 449 ? 17.109 -38.25 -1.753 1 63.31 449 SER A C 1
ATOM 3613 O O . SER A 1 449 ? 15.891 -38.062 -1.685 1 63.31 449 SER A O 1
ATOM 3615 N N . LYS A 1 450 ? 17.906 -38.094 -0.815 1 65.44 450 LYS A N 1
ATOM 3616 C CA . LYS A 1 450 ? 17.406 -37.875 0.537 1 65.44 450 LYS A CA 1
ATOM 3617 C C . LYS A 1 450 ? 16.781 -36.5 0.687 1 65.44 450 LYS A C 1
ATOM 3619 O O . LYS A 1 450 ? 15.719 -36.344 1.292 1 65.44 450 LYS A O 1
ATOM 3624 N N . TRP A 1 451 ? 17.422 -35.594 0.04 1 68.62 451 TRP A N 1
ATOM 3625 C CA . TRP A 1 451 ? 16.906 -34.25 0.144 1 68.62 451 TRP A CA 1
ATOM 3626 C C . TRP A 1 451 ? 15.578 -34.094 -0.587 1 68.62 451 TRP A C 1
ATOM 3628 O O . TRP A 1 451 ? 14.648 -33.469 -0.086 1 68.62 451 TRP A O 1
ATOM 3638 N N . ILE A 1 452 ? 15.477 -34.781 -1.642 1 65.25 452 ILE A N 1
ATOM 3639 C CA . ILE A 1 452 ? 14.273 -34.75 -2.467 1 65.25 452 ILE A CA 1
ATOM 3640 C C . ILE A 1 452 ? 13.094 -35.312 -1.683 1 65.25 452 ILE A C 1
ATOM 3642 O O . ILE A 1 452 ? 12.016 -34.719 -1.659 1 65.25 452 ILE A O 1
ATOM 3646 N N . ASN A 1 453 ? 13.328 -36.406 -1.098 1 64.69 453 ASN A N 1
ATOM 3647 C CA . ASN A 1 453 ? 12.266 -37.094 -0.346 1 64.69 453 ASN A CA 1
ATOM 3648 C C . ASN A 1 453 ? 11.836 -36.25 0.858 1 64.69 453 ASN A C 1
ATOM 3650 O O . ASN A 1 453 ? 10.648 -36.188 1.188 1 64.69 453 ASN A O 1
ATOM 3654 N N . TRP A 1 454 ? 12.75 -35.625 1.361 1 71.06 454 TRP A N 1
ATOM 3655 C CA . TRP A 1 454 ? 12.438 -34.844 2.557 1 71.06 454 TRP A CA 1
ATOM 3656 C C . TRP A 1 454 ? 11.609 -33.594 2.205 1 71.06 454 TRP A C 1
ATOM 3658 O O . TRP A 1 454 ? 10.57 -33.344 2.816 1 71.06 454 TRP A O 1
ATOM 3668 N N . PHE A 1 455 ? 12.031 -32.875 1.248 1 68.19 455 PHE A N 1
ATOM 3669 C CA . PHE A 1 455 ? 11.344 -31.641 0.899 1 68.19 455 PHE A CA 1
ATOM 3670 C C . PHE A 1 455 ? 10.016 -31.938 0.219 1 68.19 455 PHE A C 1
ATOM 3672 O O . PHE A 1 455 ? 9.078 -31.141 0.301 1 68.19 455 PHE A O 1
ATOM 3679 N N . GLY A 1 456 ? 9.938 -33.094 -0.415 1 62.88 456 GLY A N 1
ATOM 3680 C CA . GLY A 1 456 ? 8.672 -33.5 -1.011 1 62.88 456 GLY A CA 1
ATOM 3681 C C . GLY A 1 456 ? 7.594 -33.781 0.016 1 62.88 456 GLY A C 1
ATOM 3682 O O . GLY A 1 456 ? 6.402 -33.688 -0.293 1 62.88 456 GLY A O 1
ATOM 3683 N N . ASN A 1 457 ? 8.055 -34.031 1.246 1 63.28 457 ASN A N 1
ATOM 3684 C CA . ASN A 1 457 ? 7.09 -34.438 2.26 1 63.28 457 ASN A CA 1
ATOM 3685 C C . ASN A 1 457 ? 6.867 -33.375 3.301 1 63.28 457 ASN A C 1
ATOM 3687 O O . ASN A 1 457 ? 6.16 -33.562 4.285 1 63.28 457 ASN A O 1
ATOM 3691 N N . ILE A 1 458 ? 7.457 -32.281 3.072 1 65.19 458 ILE A N 1
ATOM 3692 C CA . ILE A 1 458 ? 7.281 -31.234 4.062 1 65.19 458 ILE A CA 1
ATOM 3693 C C . ILE A 1 458 ? 5.965 -30.5 3.807 1 65.19 458 ILE A C 1
ATOM 3695 O O . ILE A 1 458 ? 5.715 -30.031 2.695 1 65.19 458 ILE A O 1
ATOM 3699 N N . PRO A 1 459 ? 5.137 -30.469 4.793 1 64.06 459 PRO A N 1
ATOM 3700 C CA . PRO A 1 459 ? 3.811 -29.875 4.613 1 64.06 459 PRO A CA 1
ATOM 3701 C C . PRO A 1 459 ? 3.875 -28.375 4.371 1 64.06 459 PRO A C 1
ATOM 3703 O O . PRO A 1 459 ? 3.027 -27.812 3.66 1 64.06 459 PRO A O 1
ATOM 3706 N N . ASP A 1 460 ? 4.859 -27.719 5.121 1 77.81 460 ASP A N 1
ATOM 3707 C CA . ASP A 1 460 ? 4.934 -26.266 5.055 1 77.81 460 ASP A CA 1
ATOM 3708 C C . ASP A 1 460 ? 6.371 -25.797 4.848 1 77.81 460 ASP A C 1
ATOM 3710 O O . ASP A 1 460 ? 7.297 -26.312 5.48 1 77.81 460 ASP A O 1
ATOM 3714 N N . PHE A 1 461 ? 6.551 -24.922 3.906 1 85.06 461 PHE A N 1
ATOM 3715 C CA . PHE A 1 461 ? 7.863 -24.375 3.59 1 85.06 461 PHE A CA 1
ATOM 3716 C C . PHE A 1 461 ? 8.484 -23.719 4.816 1 85.06 461 PHE A C 1
ATOM 3718 O O . PHE A 1 461 ? 9.695 -23.828 5.035 1 85.06 461 PHE A O 1
ATOM 3725 N N . GLY A 1 462 ? 7.629 -23.125 5.664 1 87.44 462 GLY A N 1
ATOM 3726 C CA . GLY A 1 462 ? 8.133 -22.469 6.863 1 87.44 462 GLY A CA 1
ATOM 3727 C C . GLY A 1 462 ? 8.688 -23.453 7.883 1 87.44 462 GLY A C 1
ATOM 3728 O O . GLY A 1 462 ? 9.773 -23.234 8.43 1 87.44 462 GLY A O 1
ATOM 3729 N N . ILE A 1 463 ? 8.07 -24.484 8.023 1 85.38 463 ILE A N 1
ATOM 3730 C CA . ILE A 1 463 ? 8.539 -25.516 8.945 1 85.38 463 ILE A CA 1
ATOM 3731 C C . ILE A 1 463 ? 9.805 -26.172 8.391 1 85.38 463 ILE A C 1
ATOM 3733 O O . ILE A 1 463 ? 10.719 -26.516 9.156 1 85.38 463 ILE A O 1
ATOM 3737 N N . GLY A 1 464 ? 9.781 -26.297 7.102 1 86.5 464 GLY A N 1
ATOM 3738 C CA . GLY A 1 464 ? 10.977 -26.828 6.469 1 86.5 464 GLY A CA 1
ATOM 3739 C C . GLY A 1 464 ? 12.211 -25.984 6.73 1 86.5 464 GLY A C 1
ATOM 3740 O O . GLY A 1 464 ? 13.281 -26.531 7.016 1 86.5 464 GLY A O 1
ATOM 3741 N N . ILE A 1 465 ? 12.062 -24.703 6.715 1 91.69 465 ILE A N 1
ATOM 3742 C CA . ILE A 1 465 ? 13.172 -23.781 6.965 1 91.69 465 ILE A CA 1
ATOM 3743 C C . ILE A 1 465 ? 13.633 -23.906 8.414 1 91.69 465 ILE A C 1
ATOM 3745 O O . ILE A 1 465 ? 14.828 -23.984 8.695 1 91.69 465 ILE A O 1
ATOM 3749 N N . VAL A 1 466 ? 12.672 -24 9.289 1 90.38 466 VAL A N 1
ATOM 3750 C CA . VAL A 1 466 ? 13 -24.047 10.711 1 90.38 466 VAL A CA 1
ATOM 3751 C C . VAL A 1 466 ? 13.742 -25.344 11.023 1 90.38 466 VAL A C 1
ATOM 3753 O O . VAL A 1 466 ? 14.789 -25.328 11.68 1 90.38 466 VAL A O 1
ATOM 3756 N N . VAL A 1 467 ? 13.273 -26.406 10.523 1 87.94 467 VAL A N 1
ATOM 3757 C CA . VAL A 1 467 ? 13.859 -27.703 10.805 1 87.94 467 VAL A CA 1
ATOM 3758 C C . VAL A 1 467 ? 15.266 -27.781 10.211 1 87.94 467 VAL A C 1
ATOM 3760 O O . VAL A 1 467 ? 16.203 -28.188 10.891 1 87.94 467 VAL A O 1
ATOM 3763 N N . LEU A 1 468 ? 15.406 -27.391 9.016 1 89.56 468 LEU A N 1
ATOM 3764 C CA . LEU A 1 468 ? 16.703 -27.438 8.359 1 89.56 468 LEU A CA 1
ATOM 3765 C C . LEU A 1 468 ? 17.688 -26.5 9.047 1 89.56 468 LEU A C 1
ATOM 3767 O O . LEU A 1 468 ? 18.891 -26.797 9.125 1 89.56 468 LEU A O 1
ATOM 3771 N N . HIS A 1 469 ? 17.219 -25.406 9.516 1 92.75 469 HIS A N 1
ATOM 3772 C CA . HIS A 1 469 ? 18.062 -24.453 10.234 1 92.75 469 HIS A CA 1
ATOM 3773 C C . HIS A 1 469 ? 18.594 -25.062 11.531 1 92.75 469 HIS A C 1
ATOM 3775 O O . HIS A 1 469 ? 19.797 -24.938 11.828 1 92.75 469 HIS A O 1
ATOM 3781 N N . LEU A 1 470 ? 17.766 -25.703 12.227 1 88 470 LEU A N 1
ATOM 3782 C CA . LEU A 1 470 ? 18.188 -26.328 13.484 1 88 470 LEU A CA 1
ATOM 3783 C C . LEU A 1 470 ? 19.188 -27.453 13.227 1 88 470 LEU A C 1
ATOM 3785 O O . LEU A 1 470 ? 20.172 -27.594 13.953 1 88 470 LEU A O 1
ATOM 3789 N N . ILE A 1 471 ? 18.969 -28.156 12.195 1 84.44 471 ILE A N 1
ATOM 3790 C CA . ILE A 1 471 ? 19.875 -29.234 11.82 1 84.44 471 ILE A CA 1
ATOM 3791 C C . ILE A 1 471 ? 21.234 -28.641 11.406 1 84.44 471 ILE A C 1
ATOM 3793 O O . ILE A 1 471 ? 22.281 -29.172 11.781 1 84.44 471 ILE A O 1
ATOM 3797 N N . THR A 1 472 ? 21.141 -27.594 10.648 1 89 472 THR A N 1
ATOM 3798 C CA . THR A 1 472 ? 22.359 -26.938 10.172 1 89 472 THR A CA 1
ATOM 3799 C C . THR A 1 472 ? 23.156 -26.375 11.344 1 89 472 THR A C 1
ATOM 3801 O O . THR A 1 472 ? 24.375 -26.547 11.406 1 89 472 THR A O 1
ATOM 3804 N N . GLU A 1 473 ? 22.484 -25.734 12.258 1 87.69 473 GLU A N 1
ATOM 3805 C CA . GLU A 1 473 ? 23.188 -25.156 13.406 1 87.69 473 GLU A CA 1
ATOM 3806 C C . GLU A 1 473 ? 23.828 -26.25 14.266 1 87.69 473 GLU A C 1
ATOM 3808 O O . GLU A 1 473 ? 24.938 -26.078 14.766 1 87.69 473 GLU A O 1
ATOM 3813 N N . LYS A 1 474 ? 23.156 -27.266 14.406 1 82.5 474 LYS A N 1
ATOM 3814 C CA . LYS A 1 474 ? 23.703 -28.391 15.156 1 82.5 474 LYS A CA 1
ATOM 3815 C C . LYS A 1 474 ? 24.906 -29 14.43 1 82.5 474 LYS A C 1
ATOM 3817 O O . LYS A 1 474 ? 25.938 -29.281 15.047 1 82.5 474 LYS A O 1
ATOM 3822 N N . HIS A 1 475 ? 24.734 -29.172 13.188 1 83.38 475 HIS A N 1
ATOM 3823 C CA . HIS A 1 475 ? 25.797 -29.734 12.375 1 83.38 475 HIS A CA 1
ATOM 3824 C C . HIS A 1 475 ? 27.031 -28.828 12.375 1 83.38 475 HIS A C 1
ATOM 3826 O O . HIS A 1 475 ? 28.156 -29.297 12.516 1 83.38 475 HIS A O 1
ATOM 3832 N N . LEU A 1 476 ? 26.812 -27.578 12.227 1 86.19 476 LEU A N 1
ATOM 3833 C CA . LEU A 1 476 ? 27.906 -26.625 12.195 1 86.19 476 LEU A CA 1
ATOM 3834 C C . LEU A 1 476 ? 28.609 -26.562 13.555 1 86.19 476 LEU A C 1
ATOM 3836 O O . LEU A 1 476 ? 29.828 -26.391 13.625 1 86.19 476 LEU A O 1
ATOM 3840 N N . SER A 1 477 ? 27.875 -26.656 14.578 1 81.69 477 SER A N 1
ATOM 3841 C CA . SER A 1 477 ? 28.469 -26.656 15.914 1 81.69 477 SER A CA 1
ATOM 3842 C C . SER A 1 477 ? 29.328 -27.906 16.125 1 81.69 477 SER A C 1
ATOM 3844 O O . SER A 1 477 ? 30.375 -27.828 16.781 1 81.69 477 SER A O 1
ATOM 3846 N N . GLU A 1 478 ? 28.984 -28.938 15.594 1 78.88 478 GLU A N 1
ATOM 3847 C CA . GLU A 1 478 ? 29.75 -30.188 15.719 1 78.88 478 GLU A CA 1
ATOM 3848 C C . GLU A 1 478 ? 31.031 -30.125 14.906 1 78.88 478 GLU A C 1
ATOM 3850 O O . GLU A 1 478 ? 32.094 -30.609 15.344 1 78.88 478 GLU A O 1
ATOM 3855 N N . ILE A 1 479 ? 30.906 -29.578 13.742 1 76.69 479 ILE A N 1
ATOM 3856 C CA . ILE A 1 479 ? 32.094 -29.453 12.891 1 76.69 479 ILE A CA 1
ATOM 3857 C C . ILE A 1 479 ? 33.094 -28.484 13.531 1 76.69 479 ILE A C 1
ATOM 3859 O O . ILE A 1 479 ? 34.281 -28.703 13.484 1 76.69 479 ILE A O 1
ATOM 3863 N N . HIS A 1 480 ? 32.531 -27.328 13.914 1 71.25 480 HIS A N 1
ATOM 3864 C CA . HIS A 1 480 ? 33.375 -26.328 14.539 1 71.25 480 HIS A CA 1
ATOM 3865 C C . HIS A 1 480 ? 34.156 -26.922 15.711 1 71.25 480 HIS A C 1
ATOM 3867 O O . HIS A 1 480 ? 35.344 -26.594 15.914 1 71.25 480 HIS A O 1
ATOM 3873 N N . GLU A 1 481 ? 33.562 -27.781 16.391 1 59.94 481 GLU A N 1
ATOM 3874 C CA . GLU A 1 481 ? 34.219 -28.438 17.531 1 59.94 481 GLU A CA 1
ATOM 3875 C C . GLU A 1 481 ? 35.281 -29.438 17.047 1 59.94 481 GLU A C 1
ATOM 3877 O O . GLU A 1 481 ? 36.312 -29.625 17.703 1 59.94 481 GLU A O 1
ATOM 3882 N N . ALA A 1 482 ? 34.906 -30.031 15.969 1 58.88 482 ALA A N 1
ATOM 3883 C CA . ALA A 1 482 ? 35.812 -31.062 15.469 1 58.88 482 ALA A CA 1
ATOM 3884 C C . ALA A 1 482 ? 37 -30.422 14.703 1 58.88 482 ALA A C 1
ATOM 3886 O O . ALA A 1 482 ? 38.125 -30.922 14.766 1 58.88 482 ALA A O 1
ATOM 3887 N N . LYS A 1 483 ? 36.906 -29.766 13.461 1 58.59 483 LYS A N 1
ATOM 3888 C CA . LYS A 1 483 ? 37.906 -29.484 12.438 1 58.59 483 LYS A CA 1
ATOM 3889 C C . LYS A 1 483 ? 38.469 -28.078 12.602 1 58.59 483 LYS A C 1
ATOM 3891 O O . LYS A 1 483 ? 37.719 -27.094 12.625 1 58.59 483 LYS A O 1
ATOM 3896 N N . SER A 1 484 ? 39.562 -27.781 13.086 1 45.16 484 SER A N 1
ATOM 3897 C CA . SER A 1 484 ? 40.469 -26.625 12.953 1 45.16 484 SER A CA 1
ATOM 3898 C C . SER A 1 484 ? 40.562 -26.172 11.508 1 45.16 484 SER A C 1
ATOM 3900 O O . SER A 1 484 ? 41.312 -25.25 11.195 1 45.16 484 SER A O 1
ATOM 3902 N N . ALA A 1 485 ? 40.625 -26.938 10.25 1 44.81 485 ALA A N 1
ATOM 3903 C CA . ALA A 1 485 ? 41.375 -26.656 9.031 1 44.81 485 ALA A CA 1
ATOM 3904 C C . ALA A 1 485 ? 40.594 -25.719 8.109 1 44.81 485 ALA A C 1
ATOM 3906 O O . ALA A 1 485 ? 39.375 -25.578 8.234 1 44.81 485 ALA A O 1
ATOM 3907 N N . GLY A 1 486 ? 41.156 -24.859 7.074 1 47.25 486 GLY A N 1
ATOM 3908 C CA . GLY A 1 486 ? 41.188 -23.719 6.168 1 47.25 486 GLY A CA 1
ATOM 3909 C C . GLY A 1 486 ? 40 -23.719 5.207 1 47.25 486 GLY A C 1
ATOM 3910 O O . GLY A 1 486 ? 39.281 -22.719 5.094 1 47.25 486 GLY A O 1
ATOM 3911 N N . VAL A 1 487 ? 40.031 -24.562 4.105 1 48.81 487 VAL A N 1
ATOM 3912 C CA . VAL A 1 487 ? 39.25 -24.516 2.881 1 48.81 487 VAL A CA 1
ATOM 3913 C C . VAL A 1 487 ? 37.75 -24.688 3.215 1 48.81 487 VAL A C 1
ATOM 3915 O O . VAL A 1 487 ? 36.906 -24.031 2.613 1 48.81 487 VAL A O 1
ATOM 3918 N N . GLY A 1 488 ? 37.344 -25.375 4.238 1 60.84 488 GLY A N 1
ATOM 3919 C CA . GLY A 1 488 ? 36 -25.766 4.641 1 60.84 488 GLY A CA 1
ATOM 3920 C C . GLY A 1 488 ? 35.281 -24.672 5.395 1 60.84 488 GLY A C 1
ATOM 3921 O O . GLY A 1 488 ? 34.062 -24.766 5.602 1 60.84 488 GLY A O 1
ATOM 3922 N N . MET A 1 489 ? 36.062 -23.625 5.484 1 68.38 489 MET A N 1
ATOM 3923 C CA . MET A 1 489 ? 35.562 -22.578 6.359 1 68.38 489 MET A CA 1
ATOM 3924 C C . MET A 1 489 ? 34.688 -21.609 5.578 1 68.38 489 MET A C 1
ATOM 3926 O O . MET A 1 489 ? 33.688 -21.109 6.102 1 68.38 489 MET A O 1
ATOM 3930 N N . ASN A 1 490 ? 35.062 -21.453 4.293 1 79.75 490 ASN A N 1
ATOM 3931 C CA . ASN A 1 490 ? 34.281 -20.516 3.5 1 79.75 490 ASN A CA 1
ATOM 3932 C C . ASN A 1 490 ? 32.875 -21.047 3.246 1 79.75 490 ASN A C 1
ATOM 3934 O O . ASN A 1 490 ? 31.906 -20.297 3.363 1 79.75 490 ASN A O 1
ATOM 3938 N N . MET A 1 491 ? 32.844 -22.328 3.016 1 84.12 491 MET A N 1
ATOM 3939 C CA . MET A 1 491 ? 31.531 -22.906 2.729 1 84.12 491 MET A CA 1
ATOM 3940 C C . MET A 1 491 ? 30.688 -23 3.996 1 84.12 491 MET A C 1
ATOM 3942 O O . MET A 1 491 ? 29.453 -22.906 3.938 1 84.12 491 MET A O 1
ATOM 3946 N N . MET A 1 492 ? 31.406 -23.141 5.012 1 87.94 492 MET A N 1
ATOM 3947 C CA . MET A 1 492 ? 30.703 -23.141 6.293 1 87.94 492 MET A CA 1
ATOM 3948 C C . MET A 1 492 ? 30.031 -21.797 6.547 1 87.94 492 MET A C 1
ATOM 3950 O O . MET A 1 492 ? 28.891 -21.75 7 1 87.94 492 MET A O 1
ATOM 3954 N N . GLU A 1 493 ? 30.734 -20.844 6.199 1 89.69 493 GLU A N 1
ATOM 3955 C CA . GLU A 1 493 ? 30.203 -19.5 6.395 1 89.69 493 GLU A CA 1
ATOM 3956 C C . GLU A 1 493 ? 29.031 -19.234 5.445 1 89.69 493 GLU A C 1
ATOM 3958 O O . GLU A 1 493 ? 28.047 -18.594 5.824 1 89.69 493 GLU A O 1
ATOM 3963 N N . VAL A 1 494 ? 29.172 -19.703 4.277 1 92 494 VAL A N 1
ATOM 3964 C CA . VAL A 1 494 ? 28.109 -19.547 3.303 1 92 494 VAL A CA 1
ATOM 3965 C C . VAL A 1 494 ? 26.844 -20.25 3.793 1 92 494 VAL A C 1
ATOM 3967 O O . VAL A 1 494 ? 25.75 -19.688 3.752 1 92 494 VAL A O 1
ATOM 3970 N N . CYS A 1 495 ? 27.062 -21.406 4.27 1 91.94 495 CYS A N 1
ATOM 3971 C CA . CYS A 1 495 ? 25.938 -22.188 4.781 1 91.94 495 CYS A CA 1
ATOM 3972 C C . CYS A 1 495 ? 25.281 -21.5 5.957 1 91.94 495 CYS A C 1
ATOM 3974 O O . CYS A 1 495 ? 24.047 -21.359 6 1 91.94 495 CYS A O 1
ATOM 3976 N N . ARG A 1 496 ? 26.078 -21.047 6.797 1 92.56 496 ARG A N 1
ATOM 3977 C CA . ARG A 1 496 ? 25.562 -20.359 7.98 1 92.56 496 ARG A CA 1
ATOM 3978 C C . ARG A 1 496 ? 24.812 -19.094 7.598 1 92.56 496 ARG A C 1
ATOM 3980 O O . ARG A 1 496 ? 23.719 -18.844 8.094 1 92.56 496 ARG A O 1
ATOM 3987 N N . LYS A 1 497 ? 25.328 -18.359 6.738 1 94.06 497 LYS A N 1
ATOM 3988 C CA . LYS A 1 497 ? 24.734 -17.094 6.32 1 94.06 497 LYS A CA 1
ATOM 3989 C C . LYS A 1 497 ? 23.406 -17.312 5.613 1 94.06 497 LYS A C 1
ATOM 3991 O O . LYS A 1 497 ? 22.438 -16.609 5.879 1 94.06 497 LYS A O 1
ATOM 3996 N N . LEU A 1 498 ? 23.375 -18.297 4.793 1 96.12 498 LEU A N 1
ATOM 3997 C CA . LEU A 1 498 ? 22.141 -18.547 4.047 1 96.12 498 LEU A CA 1
ATOM 3998 C C . LEU A 1 498 ? 21.062 -19.125 4.957 1 96.12 498 LEU A C 1
ATOM 4000 O O . LEU A 1 498 ? 19.891 -18.781 4.832 1 96.12 498 LEU A O 1
ATOM 4004 N N . SER A 1 499 ? 21.484 -19.984 5.84 1 95.5 499 SER A N 1
ATOM 4005 C CA . SER A 1 499 ? 20.547 -20.562 6.797 1 95.5 499 SER A CA 1
ATOM 4006 C C . SER A 1 499 ? 19.938 -19.484 7.688 1 95.5 499 SER A C 1
ATOM 4008 O O . SER A 1 499 ? 18.719 -19.375 7.805 1 95.5 499 SER A O 1
ATOM 4010 N N . ARG A 1 500 ? 20.766 -18.609 8.195 1 95.44 500 ARG A N 1
ATOM 4011 C CA . ARG A 1 500 ? 20.297 -17.562 9.094 1 95.44 500 ARG A CA 1
ATOM 4012 C C . ARG A 1 500 ? 19.531 -16.484 8.328 1 95.44 500 ARG A C 1
ATOM 4014 O O . ARG A 1 500 ? 18.656 -15.82 8.891 1 95.44 500 ARG A O 1
ATOM 4021 N N . TYR A 1 501 ? 19.859 -16.344 7.094 1 96.12 501 TYR A N 1
ATOM 4022 C CA . TYR A 1 501 ? 19.141 -15.359 6.293 1 96.12 501 TYR A CA 1
ATOM 4023 C C . TYR A 1 501 ? 17.703 -15.82 6.031 1 96.12 501 TYR A C 1
ATOM 4025 O O . TYR A 1 501 ? 16.766 -15.031 6.145 1 96.12 501 TYR A O 1
ATOM 4033 N N . LEU A 1 502 ? 17.547 -17.047 5.664 1 96.81 502 LEU A N 1
ATOM 4034 C CA . LEU A 1 502 ? 16.203 -17.562 5.43 1 96.81 502 LEU A CA 1
ATOM 4035 C C . LEU A 1 502 ? 15.391 -17.547 6.715 1 96.81 502 LEU A C 1
ATOM 4037 O O . LEU A 1 502 ? 14.18 -17.312 6.688 1 96.81 502 LEU A O 1
ATOM 4041 N N . MET A 1 503 ? 16.062 -17.781 7.777 1 94.19 503 MET A N 1
ATOM 4042 C CA . MET A 1 503 ? 15.383 -17.672 9.07 1 94.19 503 MET A CA 1
ATOM 4043 C C . MET A 1 503 ? 14.969 -16.234 9.352 1 94.19 503 MET A C 1
ATOM 4045 O O . MET A 1 503 ? 13.883 -15.984 9.891 1 94.19 503 MET A O 1
ATOM 4049 N N . TYR A 1 504 ? 15.836 -15.352 8.992 1 93.81 504 TYR A N 1
ATOM 4050 C CA . TYR A 1 504 ? 15.531 -13.93 9.117 1 93.81 504 TYR A CA 1
ATOM 4051 C C . TYR A 1 504 ? 14.312 -13.555 8.281 1 93.81 504 TYR A C 1
ATOM 4053 O O . TYR A 1 504 ? 13.438 -12.812 8.75 1 93.81 504 TYR A O 1
ATOM 4061 N N . LEU A 1 505 ? 14.234 -14.07 7.047 1 94.25 505 LEU A N 1
ATOM 4062 C CA . LEU A 1 505 ? 13.094 -13.789 6.184 1 94.25 505 LEU A CA 1
ATOM 4063 C C . LEU A 1 505 ? 11.805 -14.328 6.797 1 94.25 505 LEU A C 1
ATOM 4065 O O . LEU A 1 505 ? 10.766 -13.664 6.758 1 94.25 505 LEU A O 1
ATOM 4069 N N . LEU A 1 506 ? 11.898 -15.445 7.352 1 92.69 506 LEU A N 1
ATOM 4070 C CA . LEU A 1 506 ? 10.727 -16.062 7.969 1 92.69 506 LEU A CA 1
ATOM 4071 C C . LEU A 1 506 ? 10.266 -15.242 9.172 1 92.69 506 LEU A C 1
ATOM 4073 O O . LEU A 1 506 ? 9.062 -15.102 9.406 1 92.69 506 LEU A O 1
ATOM 4077 N N . ALA A 1 507 ? 11.164 -14.672 9.82 1 90 507 ALA A N 1
ATOM 4078 C CA . ALA A 1 507 ? 10.844 -13.953 11.055 1 90 507 ALA A CA 1
ATOM 4079 C C . ALA A 1 507 ? 10.383 -12.531 10.758 1 90 507 ALA A C 1
ATOM 4081 O O . ALA A 1 507 ? 9.445 -12.039 11.375 1 90 507 ALA A O 1
ATOM 4082 N N . THR A 1 508 ? 11 -11.867 9.766 1 88.62 508 THR A N 1
ATOM 4083 C CA . THR A 1 508 ? 10.781 -10.43 9.609 1 88.62 508 THR A CA 1
ATOM 4084 C C . THR A 1 508 ? 10 -10.141 8.328 1 88.62 508 THR A C 1
ATOM 4086 O O . THR A 1 508 ? 9.258 -9.156 8.266 1 88.62 508 THR A O 1
ATOM 4089 N N . HIS A 1 509 ? 10.203 -10.977 7.316 1 90.25 509 HIS A N 1
ATOM 4090 C CA . HIS A 1 509 ? 9.531 -10.758 6.039 1 90.25 509 HIS A CA 1
ATOM 4091 C C . HIS A 1 509 ? 8.828 -12.016 5.562 1 90.25 509 HIS A C 1
ATOM 4093 O O . HIS A 1 509 ? 9.07 -12.484 4.449 1 90.25 509 HIS A O 1
ATOM 4099 N N . PRO A 1 510 ? 7.91 -12.422 6.309 1 89.69 510 PRO A N 1
ATOM 4100 C CA . PRO A 1 510 ? 7.254 -13.672 5.918 1 89.69 510 PRO A CA 1
ATOM 4101 C C . PRO A 1 510 ? 6.418 -13.531 4.648 1 89.69 510 PRO A C 1
ATOM 4103 O O . PRO A 1 510 ? 6.18 -14.516 3.947 1 89.69 510 PRO A O 1
ATOM 4106 N N . SER A 1 511 ? 6.066 -12.359 4.312 1 86.69 511 SER A N 1
ATOM 4107 C CA . SER A 1 511 ? 5.23 -12.125 3.141 1 86.69 511 SER A CA 1
ATOM 4108 C C . SER A 1 511 ? 5.984 -12.414 1.851 1 86.69 511 SER A C 1
ATOM 4110 O O . SER A 1 511 ? 5.379 -12.547 0.786 1 86.69 511 SER A O 1
ATOM 4112 N N . MET A 1 512 ? 7.293 -12.547 1.948 1 90.5 512 MET A N 1
ATOM 4113 C CA . MET A 1 512 ? 8.094 -12.812 0.76 1 90.5 512 MET A CA 1
ATOM 4114 C C . MET A 1 512 ? 8.297 -14.312 0.566 1 90.5 512 MET A C 1
ATOM 4116 O O . MET A 1 512 ? 8.859 -14.742 -0.44 1 90.5 512 MET A O 1
ATOM 4120 N N . LEU A 1 513 ? 7.832 -15.102 1.527 1 90.62 513 LEU A N 1
ATOM 4121 C CA . LEU A 1 513 ? 7.992 -16.547 1.464 1 90.62 513 LEU A CA 1
ATOM 4122 C C . LEU A 1 513 ? 6.664 -17.234 1.132 1 90.62 513 LEU A C 1
ATOM 4124 O O . LEU A 1 513 ? 5.598 -16.719 1.484 1 90.62 513 LEU A O 1
ATOM 4128 N N . PRO A 1 514 ? 6.73 -18.25 0.367 1 86.75 514 PRO A N 1
ATOM 4129 C CA . PRO A 1 514 ? 5.516 -19.016 0.09 1 86.75 514 PRO A CA 1
ATOM 4130 C C . PRO A 1 514 ? 5.082 -19.875 1.273 1 86.75 514 PRO A C 1
ATOM 4132 O O . PRO A 1 514 ? 5.289 -21.094 1.265 1 86.75 514 PRO A O 1
ATOM 4135 N N . LEU A 1 515 ? 4.418 -19.328 2.23 1 85.81 515 LEU A N 1
ATOM 4136 C CA . LEU A 1 515 ? 4.055 -20.016 3.463 1 85.81 515 LEU A CA 1
ATOM 4137 C C . LEU A 1 515 ? 2.639 -20.578 3.371 1 85.81 515 LEU A C 1
ATOM 4139 O O . LEU A 1 515 ? 1.767 -19.984 2.742 1 85.81 515 LEU A O 1
ATOM 4143 N N . ASN A 1 516 ? 2.457 -21.672 3.959 1 77.38 516 ASN A N 1
ATOM 4144 C CA . ASN A 1 516 ? 1.136 -22.281 4.051 1 77.38 516 ASN A CA 1
ATOM 4145 C C . ASN A 1 516 ? 0.411 -21.859 5.324 1 77.38 516 ASN A C 1
ATOM 4147 O O . ASN A 1 516 ? -0.817 -21.938 5.398 1 77.38 516 ASN A O 1
ATOM 4151 N N . ALA A 1 517 ? 1.206 -21.578 6.27 1 77.19 517 ALA A N 1
ATOM 4152 C CA . ALA A 1 517 ? 0.651 -21.156 7.551 1 77.19 517 ALA A CA 1
ATOM 4153 C C . ALA A 1 517 ? 1.273 -19.844 8.016 1 77.19 517 ALA A C 1
ATOM 4155 O O . ALA A 1 517 ? 2.312 -19.422 7.496 1 77.19 517 ALA A O 1
ATOM 4156 N N . SER A 1 518 ? 0.568 -19.281 8.938 1 82.56 518 SER A N 1
ATOM 4157 C CA . SER A 1 518 ? 1.087 -18.031 9.5 1 82.56 518 SER A CA 1
ATOM 4158 C C . SER A 1 518 ? 2.395 -18.266 10.25 1 82.56 518 SER A C 1
ATOM 4160 O O . SER A 1 518 ? 2.582 -19.312 10.867 1 82.56 518 SER A O 1
ATOM 4162 N N . PRO A 1 519 ? 3.328 -17.359 10.07 1 82.38 519 PRO A N 1
ATOM 4163 C CA . PRO A 1 519 ? 4.59 -17.484 10.805 1 82.38 519 PRO A CA 1
ATOM 4164 C C . PRO A 1 519 ? 4.387 -17.609 12.312 1 82.38 519 PRO A C 1
ATOM 4166 O O . PRO A 1 519 ? 5.145 -18.312 12.984 1 82.38 519 PRO A O 1
ATOM 4169 N N . GLU A 1 520 ? 3.381 -16.922 12.789 1 80.94 520 GLU A N 1
ATOM 4170 C CA . GLU A 1 520 ? 3.107 -17 14.219 1 80.94 520 GLU A CA 1
ATOM 4171 C C . GLU A 1 520 ? 2.758 -18.422 14.633 1 80.94 520 GLU A C 1
ATOM 4173 O O . GLU A 1 520 ? 3.16 -18.891 15.703 1 80.94 520 GLU A O 1
ATOM 4178 N N . ALA A 1 521 ? 2.072 -19.062 13.789 1 78.38 521 ALA A N 1
ATOM 4179 C CA . ALA A 1 521 ? 1.71 -20.453 14.086 1 78.38 521 ALA A CA 1
ATOM 4180 C C . ALA A 1 521 ? 2.938 -21.359 14.062 1 78.38 521 ALA A C 1
ATOM 4182 O O . ALA A 1 521 ? 3.006 -22.344 14.805 1 78.38 521 ALA A O 1
ATOM 4183 N N . ILE A 1 522 ? 3.877 -21.016 13.32 1 78.94 522 ILE A N 1
ATOM 4184 C CA . ILE A 1 522 ? 5.098 -21.812 13.18 1 78.94 522 ILE A CA 1
ATOM 4185 C C . ILE A 1 522 ? 5.988 -21.594 14.406 1 78.94 522 ILE A C 1
ATOM 4187 O O . ILE A 1 522 ? 6.492 -22.562 14.992 1 78.94 522 ILE A O 1
ATOM 4191 N N . PHE A 1 523 ? 6.121 -20.375 14.836 1 81.06 523 PHE A N 1
ATOM 4192 C CA . PHE A 1 523 ? 7.031 -20.047 15.922 1 81.06 523 PHE A CA 1
ATOM 4193 C C . PHE A 1 523 ? 6.422 -20.406 17.266 1 81.06 523 PHE A C 1
ATOM 4195 O O . PHE A 1 523 ? 7.145 -20.672 18.234 1 81.06 523 PHE A O 1
ATOM 4202 N N . LEU A 1 524 ? 5.07 -20.438 17.312 1 75.88 524 LEU A N 1
ATOM 4203 C CA . LEU A 1 524 ? 4.395 -20.719 18.578 1 75.88 524 LEU A CA 1
ATOM 4204 C C . LEU A 1 524 ? 4.105 -22.203 18.719 1 75.88 524 LEU A C 1
ATOM 4206 O O . LEU A 1 524 ? 3.449 -22.625 19.672 1 75.88 524 LEU A O 1
ATOM 4210 N N . LYS A 1 525 ? 4.539 -22.906 17.75 1 75.62 525 LYS A N 1
ATOM 4211 C CA . LYS A 1 525 ? 4.379 -24.344 17.875 1 75.62 525 LYS A CA 1
ATOM 4212 C C . LYS A 1 525 ? 5.121 -24.891 19.094 1 75.62 525 LYS A C 1
ATOM 4214 O O . LYS A 1 525 ? 6.16 -24.344 19.484 1 75.62 525 LYS A O 1
ATOM 4219 N N . ASP A 1 526 ? 4.531 -25.797 19.703 1 72.5 526 ASP A N 1
ATOM 4220 C CA . ASP A 1 526 ? 5.125 -26.406 20.891 1 72.5 526 ASP A CA 1
ATOM 4221 C C . ASP A 1 526 ? 6.543 -26.891 20.594 1 72.5 526 ASP A C 1
ATOM 4223 O O . ASP A 1 526 ? 6.777 -27.594 19.609 1 72.5 526 ASP A O 1
ATOM 4227 N N . PRO A 1 527 ? 7.457 -26.406 21.391 1 71.5 527 PRO A N 1
ATOM 4228 C CA . PRO A 1 527 ? 8.859 -26.797 21.188 1 71.5 527 PRO A CA 1
ATOM 4229 C C . PRO A 1 527 ? 9.039 -28.312 21.141 1 71.5 527 PRO A C 1
ATOM 4231 O O . PRO A 1 527 ? 9.898 -28.812 20.391 1 71.5 527 PRO A O 1
ATOM 4234 N N . VAL A 1 528 ? 8.172 -28.953 21.859 1 72.5 528 VAL A N 1
ATOM 4235 C CA . VAL A 1 528 ? 8.273 -30.406 21.906 1 72.5 528 VAL A CA 1
ATOM 4236 C C . VAL A 1 528 ? 7.867 -30.984 20.547 1 72.5 528 VAL A C 1
ATOM 4238 O O . VAL A 1 528 ? 8.508 -31.922 20.047 1 72.5 528 VAL A O 1
ATOM 4241 N N . GLU A 1 529 ? 6.902 -30.438 20.016 1 77.38 529 GLU A N 1
ATOM 4242 C CA . GLU A 1 529 ? 6.465 -30.875 18.703 1 77.38 529 GLU A CA 1
ATOM 4243 C C . GLU A 1 529 ? 7.512 -30.562 17.641 1 77.38 529 GLU A C 1
ATOM 4245 O O . GLU A 1 529 ? 7.773 -31.391 16.75 1 77.38 529 GLU A O 1
ATOM 4250 N N . LEU A 1 530 ? 8.047 -29.453 17.812 1 76.44 530 LEU A N 1
ATOM 4251 C CA . LEU A 1 530 ? 9.062 -29.031 16.844 1 76.44 530 LEU A CA 1
ATOM 4252 C C . LEU A 1 530 ? 10.305 -29.922 16.953 1 76.44 530 LEU A C 1
ATOM 4254 O O . LEU A 1 530 ? 10.898 -30.281 15.938 1 76.44 530 LEU A O 1
ATOM 4258 N N . GLU A 1 531 ? 10.68 -30.203 18.156 1 76 531 GLU A N 1
ATOM 4259 C CA . GLU A 1 531 ? 11.82 -31.094 18.375 1 76 531 GLU A CA 1
ATOM 4260 C C . GLU A 1 531 ? 11.562 -32.469 17.812 1 76 531 GLU A C 1
ATOM 4262 O O . GLU A 1 531 ? 12.477 -33.125 17.297 1 76 531 GLU A O 1
ATOM 4267 N N . GLY A 1 532 ? 10.344 -32.812 17.953 1 75.69 532 GLY A N 1
ATOM 4268 C CA . GLY A 1 532 ? 9.969 -34.094 17.359 1 75.69 532 GLY A CA 1
ATOM 4269 C C . GLY A 1 532 ? 10.094 -34.094 15.844 1 75.69 532 GLY A C 1
ATOM 4270 O O . GLY A 1 532 ? 10.617 -35.062 15.273 1 75.69 532 GLY A O 1
ATOM 4271 N N . ILE A 1 533 ? 9.75 -33.062 15.289 1 76 533 ILE A N 1
ATOM 4272 C CA . ILE A 1 533 ? 9.828 -32.938 13.836 1 76 533 ILE A CA 1
ATOM 4273 C C . ILE A 1 533 ? 11.289 -32.906 13.398 1 76 533 ILE A C 1
ATOM 4275 O O . ILE A 1 533 ? 11.664 -33.5 12.391 1 76 533 ILE A O 1
ATOM 4279 N N . VAL A 1 534 ? 12.078 -32.281 14.164 1 76 534 VAL A N 1
ATOM 4280 C CA . VAL A 1 534 ? 13.5 -32.156 13.875 1 76 534 VAL A CA 1
ATOM 4281 C C . VAL A 1 534 ? 14.164 -33.531 13.977 1 76 534 VAL A C 1
ATOM 4283 O O . VAL A 1 534 ? 14.977 -33.906 13.133 1 76 534 VAL A O 1
ATOM 4286 N N . ARG A 1 535 ? 13.836 -34.219 14.961 1 76.56 535 ARG A N 1
ATOM 4287 C CA . ARG A 1 535 ? 14.391 -35.531 15.164 1 76.56 535 ARG A CA 1
ATOM 4288 C C . ARG A 1 535 ? 14.016 -36.469 14.008 1 76.56 535 ARG A C 1
ATOM 4290 O O . ARG A 1 535 ? 14.852 -37.219 13.516 1 76.56 535 ARG A O 1
ATOM 4297 N N . ASP A 1 536 ? 12.82 -36.344 13.656 1 73.44 536 ASP A N 1
ATOM 4298 C CA . ASP A 1 536 ? 12.359 -37.156 12.531 1 73.44 536 ASP A CA 1
ATOM 4299 C C . ASP A 1 536 ? 13.109 -36.781 11.25 1 73.44 536 ASP A C 1
ATOM 4301 O O . ASP A 1 536 ? 13.484 -37.688 10.477 1 73.44 536 ASP A O 1
ATOM 4305 N N . ALA A 1 537 ? 13.328 -35.531 11.141 1 73.31 537 ALA A N 1
ATOM 4306 C CA . ALA A 1 537 ? 14.031 -35.062 9.953 1 73.31 537 ALA A CA 1
ATOM 4307 C C . ALA A 1 537 ? 15.5 -35.5 9.992 1 73.31 537 ALA A C 1
ATOM 4309 O O . ALA A 1 537 ? 16.062 -35.875 8.961 1 73.31 537 ALA A O 1
ATOM 4310 N N . LEU A 1 538 ? 16.016 -35.406 11.141 1 71.56 538 LEU A N 1
ATOM 4311 C CA . LEU A 1 538 ? 17.406 -35.812 11.328 1 71.56 538 LEU A CA 1
ATOM 4312 C C . LEU A 1 538 ? 17.578 -37.281 11.031 1 71.56 538 LEU A C 1
ATOM 4314 O O . LEU A 1 538 ? 18.578 -37.688 10.414 1 71.56 538 LEU A O 1
ATOM 4318 N N . ASP A 1 539 ? 16.688 -38.031 11.492 1 69.44 539 ASP A N 1
ATOM 4319 C CA . ASP A 1 539 ? 16.734 -39.469 11.258 1 69.44 539 ASP A CA 1
ATOM 4320 C C . ASP A 1 539 ? 16.641 -39.781 9.773 1 69.44 539 ASP A C 1
ATOM 4322 O O . ASP A 1 539 ? 17.297 -40.719 9.289 1 69.44 539 ASP A O 1
ATOM 4326 N N . VAL A 1 540 ? 15.891 -39 9.125 1 64.19 540 VAL A N 1
ATOM 4327 C CA . VAL A 1 540 ? 15.688 -39.219 7.699 1 64.19 540 VAL A CA 1
ATOM 4328 C C . VAL A 1 540 ? 16.922 -38.781 6.926 1 64.19 540 VAL A C 1
ATOM 4330 O O . VAL A 1 540 ? 17.359 -39.438 5.977 1 64.19 540 VAL A O 1
ATOM 4333 N N . VAL A 1 541 ? 17.422 -37.656 7.402 1 61.69 541 VAL A N 1
ATOM 4334 C CA . VAL A 1 541 ? 18.516 -37.062 6.656 1 61.69 541 VAL A CA 1
ATOM 4335 C C . VAL A 1 541 ? 19.844 -37.656 7.105 1 61.69 541 VAL A C 1
ATOM 4337 O O . VAL A 1 541 ? 20.719 -37.906 6.281 1 61.69 541 VAL A O 1
ATOM 4340 N N . VAL A 1 542 ? 20.109 -37.875 8.5 1 57.5 542 VAL A N 1
ATOM 4341 C CA . VAL A 1 542 ? 21.406 -38.25 9.047 1 57.5 542 VAL A CA 1
ATOM 4342 C C . VAL A 1 542 ? 21.5 -39.781 9.102 1 57.5 542 VAL A C 1
ATOM 4344 O O . VAL A 1 542 ? 22.594 -40.344 9.086 1 57.5 542 VAL A O 1
ATOM 4347 N N . SER A 1 543 ? 20.438 -40.531 9.508 1 52.66 543 SER A N 1
ATOM 4348 C CA . SER A 1 543 ? 20.656 -41.938 9.773 1 52.66 543 SER A CA 1
ATOM 4349 C C . SER A 1 543 ? 21.578 -42.562 8.719 1 52.66 543 SER A C 1
ATOM 4351 O O . SER A 1 543 ? 22.156 -43.625 8.945 1 52.66 543 SER A O 1
ATOM 4353 N N . SER A 1 544 ? 21.391 -42.375 7.477 1 47.81 544 SER A N 1
ATOM 4354 C CA . SER A 1 544 ? 22.188 -43.344 6.738 1 47.81 544 SER A CA 1
ATOM 4355 C C . SER A 1 544 ? 23.688 -43.062 6.871 1 47.81 544 SER A C 1
ATOM 4357 O O . SER A 1 544 ? 24.516 -43.938 6.742 1 47.81 544 SER A O 1
ATOM 4359 N N . ASN A 1 545 ? 24.531 -42.062 6.484 1 45.56 545 ASN A N 1
ATOM 4360 C CA . ASN A 1 545 ? 25.969 -41.844 6.613 1 45.56 545 ASN A CA 1
ATOM 4361 C C . ASN A 1 545 ? 26.297 -40.5 7.242 1 45.56 545 ASN A C 1
ATOM 4363 O O . ASN A 1 545 ? 26.094 -39.469 6.613 1 45.56 545 ASN A O 1
ATOM 4367 N N . ARG A 1 546 ? 26.344 -40.281 8.516 1 48.38 546 ARG A N 1
ATOM 4368 C CA . ARG A 1 546 ? 26.781 -39.156 9.297 1 48.38 546 ARG A CA 1
ATOM 4369 C C . ARG A 1 546 ? 27.797 -38.312 8.523 1 48.38 546 ARG A C 1
ATOM 4371 O O . ARG A 1 546 ? 27.891 -37.094 8.727 1 48.38 546 ARG A O 1
ATOM 4378 N N . ASN A 1 547 ? 28.75 -39 7.961 1 45.97 547 ASN A N 1
ATOM 4379 C CA . ASN A 1 547 ? 29.828 -38.375 7.207 1 45.97 547 ASN A CA 1
ATOM 4380 C C . ASN A 1 547 ? 29.312 -37.5 6.078 1 45.97 547 ASN A C 1
ATOM 4382 O O . ASN A 1 547 ? 30.078 -36.812 5.41 1 45.97 547 ASN A O 1
ATOM 4386 N N . LEU A 1 548 ? 28.016 -37.625 5.707 1 47.78 548 LEU A N 1
ATOM 4387 C CA . LEU A 1 548 ? 27.562 -37.406 4.34 1 47.78 548 LEU A CA 1
ATOM 4388 C C . LEU A 1 548 ? 26.953 -36 4.191 1 47.78 548 LEU A C 1
ATOM 4390 O O . LEU A 1 548 ? 26.688 -35.562 3.074 1 47.78 548 LEU A O 1
ATOM 4394 N N . LEU A 1 549 ? 26.578 -35.219 5.348 1 58.78 549 LEU A N 1
ATOM 4395 C CA . LEU A 1 549 ? 26.094 -33.938 4.867 1 58.78 549 LEU A CA 1
ATOM 4396 C C . LEU A 1 549 ? 27.25 -33 4.496 1 58.78 549 LEU A C 1
ATOM 4398 O O . LEU A 1 549 ? 27.859 -32.375 5.363 1 58.78 549 LEU A O 1
ATOM 4402 N N . LYS A 1 550 ? 27.812 -33.25 3.295 1 74.12 550 LYS A N 1
ATOM 4403 C CA . LYS A 1 550 ? 28.859 -32.344 2.803 1 74.12 550 LYS A CA 1
ATOM 4404 C C . LYS A 1 550 ? 28.406 -30.891 2.869 1 74.12 550 LYS A C 1
ATOM 4406 O O . LYS A 1 550 ? 27.281 -30.562 2.492 1 74.12 550 LYS A O 1
ATOM 4411 N N . LEU A 1 551 ? 29.203 -30.219 3.586 1 81.56 551 LEU A N 1
ATOM 4412 C CA . LEU A 1 551 ? 28.953 -28.781 3.77 1 81.56 551 LEU A CA 1
ATOM 4413 C C . LEU A 1 551 ? 28.594 -28.125 2.443 1 81.56 551 LEU A C 1
ATOM 4415 O O . LEU A 1 551 ? 27.734 -27.25 2.396 1 81.56 551 LEU A O 1
ATOM 4419 N N . GLU A 1 552 ? 29.203 -28.578 1.438 1 82.88 552 GLU A N 1
ATOM 4420 C CA . GLU A 1 552 ? 28.953 -28.016 0.119 1 82.88 552 GLU A CA 1
ATOM 4421 C C . GLU A 1 552 ? 27.531 -28.312 -0.351 1 82.88 552 GLU A C 1
ATOM 4423 O O . GLU A 1 552 ? 26.859 -27.453 -0.903 1 82.88 552 GLU A O 1
ATOM 4428 N N . GLU A 1 553 ? 27.094 -29.469 -0.054 1 83.38 553 GLU A N 1
ATOM 4429 C CA . GLU A 1 553 ? 25.734 -29.844 -0.436 1 83.38 553 GLU A CA 1
ATOM 4430 C C . GLU A 1 553 ? 24.703 -29.047 0.348 1 83.38 553 GLU A C 1
ATOM 4432 O O . GLU A 1 553 ? 23.688 -28.641 -0.208 1 83.38 553 GLU A O 1
ATOM 4437 N N . LEU A 1 554 ? 25.016 -28.922 1.549 1 86.38 554 LEU A N 1
ATOM 4438 C CA . LEU A 1 554 ? 24.094 -28.172 2.395 1 86.38 554 LEU A CA 1
ATOM 4439 C C . LEU A 1 554 ? 23.984 -26.719 1.938 1 86.38 554 LEU A C 1
ATOM 4441 O O . LEU A 1 554 ? 22.906 -26.125 1.943 1 86.38 554 LEU A O 1
ATOM 4445 N N . ALA A 1 555 ? 25.109 -26.156 1.603 1 89.69 555 ALA A N 1
ATOM 4446 C CA . ALA A 1 555 ? 25.125 -24.781 1.097 1 89.69 555 ALA A CA 1
ATOM 4447 C C . ALA A 1 555 ? 24.297 -24.672 -0.178 1 89.69 555 ALA A C 1
ATOM 4449 O O . ALA A 1 555 ? 23.531 -23.703 -0.349 1 89.69 555 ALA A O 1
ATOM 4450 N N . TYR A 1 556 ? 24.422 -25.672 -0.953 1 89.12 556 TYR A N 1
ATOM 4451 C CA . TYR A 1 556 ? 23.656 -25.672 -2.201 1 89.12 556 TYR A CA 1
ATOM 4452 C C . TYR A 1 556 ? 22.172 -25.812 -1.934 1 89.12 556 TYR A C 1
ATOM 4454 O O . TYR A 1 556 ?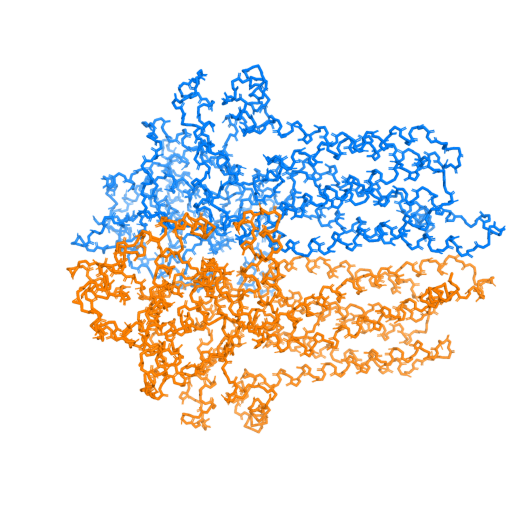 21.344 -25.219 -2.631 1 89.12 556 TYR A O 1
ATOM 4462 N N . VAL A 1 557 ? 21.844 -26.594 -0.972 1 88.88 557 VAL A N 1
ATOM 4463 C CA . VAL A 1 557 ? 20.438 -26.766 -0.611 1 88.88 557 VAL A CA 1
ATOM 4464 C C . VAL A 1 557 ? 19.844 -25.438 -0.174 1 88.88 557 VAL A C 1
ATOM 4466 O O . VAL A 1 557 ? 18.766 -25.062 -0.614 1 88.88 557 VAL A O 1
ATOM 4469 N N . TRP A 1 558 ? 20.547 -24.734 0.625 1 93.44 558 TRP A N 1
ATOM 4470 C CA . TRP A 1 558 ? 20.062 -23.453 1.1 1 93.44 558 TRP A CA 1
ATOM 4471 C C . TRP A 1 558 ? 19.969 -22.453 -0.047 1 93.44 558 TRP A C 1
ATOM 4473 O O . TRP A 1 558 ? 19.031 -21.656 -0.108 1 93.44 558 TRP A O 1
ATOM 4483 N N . ALA A 1 559 ? 20.906 -22.484 -0.917 1 93.12 559 ALA A N 1
ATOM 4484 C CA . ALA A 1 559 ? 20.859 -21.609 -2.082 1 93.12 559 ALA A CA 1
ATOM 4485 C C . ALA A 1 559 ? 19.625 -21.906 -2.939 1 93.12 559 ALA A C 1
ATOM 4487 O O . ALA A 1 559 ? 18.938 -20.984 -3.385 1 93.12 559 ALA A O 1
ATOM 4488 N N . ARG A 1 560 ? 19.359 -23.141 -3.07 1 91.56 560 ARG A N 1
ATOM 4489 C CA . ARG A 1 560 ? 18.203 -23.547 -3.877 1 91.56 560 ARG A CA 1
ATOM 4490 C C . ARG A 1 560 ? 16.906 -23.156 -3.203 1 91.56 560 ARG A C 1
ATOM 4492 O O . ARG A 1 560 ? 15.938 -22.797 -3.879 1 91.56 560 ARG A O 1
ATOM 4499 N N . LEU A 1 561 ? 16.875 -23.266 -1.922 1 92.44 561 LEU A N 1
ATOM 4500 C CA . LEU A 1 561 ? 15.68 -22.844 -1.19 1 92.44 561 LEU A CA 1
ATOM 4501 C C . LEU A 1 561 ? 15.453 -21.344 -1.332 1 92.44 561 LEU A C 1
ATOM 4503 O O . LEU A 1 561 ? 14.32 -20.891 -1.459 1 92.44 561 LEU A O 1
ATOM 4507 N N . LEU A 1 562 ? 16.516 -20.609 -1.299 1 95.06 562 LEU A N 1
ATOM 4508 C CA . LEU A 1 562 ? 16.406 -19.172 -1.488 1 95.06 562 LEU A CA 1
ATOM 4509 C C . LEU A 1 562 ? 15.93 -18.844 -2.895 1 95.06 562 LEU A C 1
ATOM 4511 O O . LEU A 1 562 ? 15.094 -17.953 -3.074 1 95.06 562 LEU A O 1
ATOM 4515 N N . ILE A 1 563 ? 16.438 -19.562 -3.816 1 93.12 563 ILE A N 1
ATOM 4516 C CA . ILE A 1 563 ? 16.031 -19.359 -5.203 1 93.12 563 ILE A CA 1
ATOM 4517 C C . ILE A 1 563 ? 14.547 -19.688 -5.367 1 93.12 563 ILE A C 1
ATOM 4519 O O . ILE A 1 563 ? 13.812 -18.938 -6.02 1 93.12 563 ILE A O 1
ATOM 4523 N N . TYR A 1 564 ? 14.086 -20.734 -4.758 1 90.75 564 TYR A N 1
ATOM 4524 C CA . TYR A 1 564 ? 12.672 -21.109 -4.797 1 90.75 564 TYR A CA 1
ATOM 4525 C C . TYR A 1 564 ? 11.812 -20.016 -4.16 1 90.75 564 TYR A C 1
ATOM 4527 O O . TYR A 1 564 ? 10.789 -19.625 -4.727 1 90.75 564 TYR A O 1
ATOM 4535 N N . ALA A 1 565 ? 12.266 -19.594 -3.043 1 92.38 565 ALA A N 1
ATOM 4536 C CA . ALA A 1 565 ? 11.531 -18.531 -2.342 1 92.38 565 ALA A CA 1
ATOM 4537 C C . ALA A 1 565 ? 11.461 -17.266 -3.18 1 92.38 565 ALA A C 1
ATOM 4539 O O . ALA A 1 565 ? 10.406 -16.625 -3.264 1 92.38 565 ALA A O 1
ATOM 4540 N N . ALA A 1 566 ? 12.539 -16.906 -3.766 1 93.31 566 ALA A N 1
ATOM 4541 C CA . ALA A 1 566 ? 12.578 -15.703 -4.605 1 93.31 566 ALA A CA 1
ATOM 4542 C C . ALA A 1 566 ? 11.633 -15.836 -5.797 1 93.31 566 ALA A C 1
ATOM 4544 O O . ALA A 1 566 ? 10.977 -14.867 -6.18 1 93.31 566 ALA A O 1
ATOM 4545 N N . GLY A 1 567 ? 11.555 -17.016 -6.336 1 88.5 567 GLY A N 1
ATOM 4546 C CA . GLY A 1 567 ? 10.688 -17.266 -7.48 1 88.5 567 GLY A CA 1
ATOM 4547 C C . GLY A 1 567 ? 9.211 -17.172 -7.137 1 88.5 567 GLY A C 1
ATOM 4548 O O . GLY A 1 567 ? 8.398 -16.781 -7.984 1 88.5 567 GLY A O 1
ATOM 4549 N N . LYS A 1 568 ? 8.898 -17.453 -5.93 1 87.12 568 LYS A N 1
ATOM 4550 C CA . LYS A 1 568 ? 7.5 -17.469 -5.508 1 87.12 568 LYS A CA 1
ATOM 4551 C C . LYS A 1 568 ? 7.105 -16.125 -4.883 1 87.12 568 LYS A C 1
ATOM 4553 O O . LYS A 1 568 ? 5.926 -15.891 -4.605 1 87.12 568 LYS A O 1
ATOM 4558 N N . SER A 1 569 ? 8.07 -15.242 -4.703 1 89.81 569 SER A N 1
ATOM 4559 C CA . SER A 1 569 ? 7.797 -13.953 -4.074 1 89.81 569 SER A CA 1
ATOM 4560 C C . SER A 1 569 ? 7.062 -13.016 -5.027 1 89.81 569 SER A C 1
ATOM 4562 O O . SER A 1 569 ? 7.312 -13.031 -6.234 1 89.81 569 SER A O 1
ATOM 4564 N N . ARG A 1 570 ? 6.211 -12.211 -4.496 1 85.88 570 ARG A N 1
ATOM 4565 C CA . ARG A 1 570 ? 5.418 -11.273 -5.289 1 85.88 570 ARG A CA 1
ATOM 4566 C C . ARG A 1 570 ? 6.234 -10.039 -5.66 1 85.88 570 ARG A C 1
ATOM 4568 O O . ARG A 1 570 ? 7.008 -9.531 -4.844 1 85.88 570 ARG A O 1
ATOM 4575 N N . PRO A 1 571 ? 6.023 -9.539 -6.836 1 88.75 571 PRO A N 1
ATOM 4576 C CA . PRO A 1 571 ? 6.797 -8.383 -7.293 1 88.75 571 PRO A CA 1
ATOM 4577 C C . PRO A 1 571 ? 6.562 -7.137 -6.434 1 88.75 571 PRO A C 1
ATOM 4579 O O . PRO A 1 571 ? 7.484 -6.344 -6.223 1 88.75 571 PRO A O 1
ATOM 4582 N N . GLU A 1 572 ? 5.406 -6.973 -5.859 1 89.12 572 GLU A N 1
ATOM 4583 C CA . GLU A 1 572 ? 5.094 -5.789 -5.066 1 89.12 572 GLU A CA 1
ATOM 4584 C C . GLU A 1 572 ? 5.961 -5.723 -3.812 1 89.12 572 GLU A C 1
ATOM 4586 O O . GLU A 1 572 ? 6.344 -4.637 -3.373 1 89.12 572 GLU A O 1
ATOM 4591 N N . ARG A 1 573 ? 6.246 -6.863 -3.299 1 91.44 573 ARG A N 1
ATOM 4592 C CA . ARG A 1 573 ? 7.074 -6.906 -2.098 1 91.44 573 ARG A CA 1
ATOM 4593 C C . ARG A 1 573 ? 8.516 -6.508 -2.408 1 91.44 573 ARG A C 1
ATOM 4595 O O . ARG A 1 573 ? 9.18 -5.883 -1.585 1 91.44 573 ARG A O 1
ATOM 4602 N N . HIS A 1 574 ? 8.938 -6.855 -3.539 1 92.69 574 HIS A N 1
ATOM 4603 C CA . HIS A 1 574 ? 10.281 -6.469 -3.941 1 92.69 574 HIS A CA 1
ATOM 4604 C C . HIS A 1 574 ? 10.375 -4.965 -4.184 1 92.69 574 HIS A C 1
ATOM 4606 O O . HIS A 1 574 ? 11.391 -4.34 -3.859 1 92.69 574 HIS A O 1
ATOM 4612 N N . MET A 1 575 ? 9.289 -4.387 -4.754 1 92.88 575 MET A N 1
ATOM 4613 C CA . MET A 1 575 ? 9.242 -2.936 -4.922 1 92.88 575 MET A CA 1
ATOM 4614 C C . MET A 1 575 ? 9.352 -2.229 -3.576 1 92.88 575 MET A C 1
ATOM 4616 O O . MET A 1 575 ? 10.062 -1.234 -3.447 1 92.88 575 MET A O 1
ATOM 4620 N N . GLU A 1 576 ? 8.656 -2.795 -2.629 1 92.38 576 GLU A N 1
ATOM 4621 C CA . GLU A 1 576 ? 8.68 -2.211 -1.292 1 92.38 576 GLU A CA 1
ATOM 4622 C C . GLU A 1 576 ? 10.062 -2.324 -0.661 1 92.38 576 GLU A C 1
ATOM 4624 O O . GLU A 1 576 ? 10.531 -1.39 -0.006 1 92.38 576 GLU A O 1
ATOM 4629 N N . GLN A 1 577 ? 10.719 -3.387 -0.884 1 91.38 577 GLN A N 1
ATOM 4630 C CA . GLN A 1 577 ? 12.008 -3.646 -0.241 1 91.38 577 GLN A CA 1
ATOM 4631 C C . GLN A 1 577 ? 13.109 -2.781 -0.843 1 91.38 577 GLN A C 1
ATOM 4633 O O . GLN A 1 577 ? 14.133 -2.531 -0.2 1 91.38 577 GLN A O 1
ATOM 4638 N N . LEU A 1 578 ? 12.898 -2.309 -2.033 1 91.12 578 LEU A N 1
ATOM 4639 C CA . LEU A 1 578 ? 13.883 -1.415 -2.633 1 91.12 578 LEU A CA 1
ATOM 4640 C C . LEU A 1 578 ? 14.016 -0.129 -1.822 1 91.12 578 LEU A C 1
ATOM 4642 O O . LEU A 1 578 ? 15.086 0.475 -1.777 1 91.12 578 LEU A O 1
ATOM 4646 N N . GLY A 1 579 ? 12.992 0.26 -1.108 1 88.88 579 GLY A N 1
ATOM 4647 C CA . GLY A 1 579 ? 13.016 1.483 -0.322 1 88.88 579 GLY A CA 1
ATOM 4648 C C . GLY A 1 579 ? 13.719 1.32 1.016 1 88.88 579 GLY A C 1
ATOM 4649 O O . GLY A 1 579 ? 13.992 2.307 1.703 1 88.88 579 GLY A O 1
ATOM 4650 N N . THR A 1 580 ? 14.016 0.115 1.362 1 86.44 580 THR A N 1
ATOM 4651 C CA . THR A 1 580 ? 14.633 -0.138 2.662 1 86.44 580 THR A CA 1
ATOM 4652 C C . THR A 1 580 ? 16.078 -0.585 2.498 1 86.44 580 THR A C 1
ATOM 4654 O O . THR A 1 580 ? 16.656 -1.192 3.404 1 86.44 580 THR A O 1
ATOM 4657 N N . GLY A 1 581 ? 16.672 -0.273 1.372 1 79 581 GLY A N 1
ATOM 4658 C CA . GLY A 1 581 ? 18.062 -0.615 1.132 1 79 581 GLY A CA 1
ATOM 4659 C C . GLY A 1 581 ? 18.234 -1.955 0.444 1 79 581 GLY A C 1
ATOM 4660 O O . GLY A 1 581 ? 19.359 -2.436 0.288 1 79 581 GLY A O 1
ATOM 4661 N N . GLY A 1 582 ? 17.109 -2.557 0.074 1 76.94 582 GLY A N 1
ATOM 4662 C CA . GLY A 1 582 ? 17.172 -3.787 -0.698 1 76.94 582 GLY A CA 1
ATOM 4663 C C . GLY A 1 582 ? 17.469 -5.012 0.15 1 76.94 582 GLY A C 1
ATOM 4664 O O . GLY A 1 582 ? 18.188 -4.918 1.147 1 76.94 582 GLY A O 1
ATOM 4665 N N . GLU A 1 583 ? 16.859 -6.082 -0.156 1 85.5 583 GLU A N 1
ATOM 4666 C CA . GLU A 1 583 ? 17.078 -7.391 0.45 1 85.5 583 GLU A CA 1
ATOM 4667 C C . GLU A 1 583 ? 17.75 -8.344 -0.527 1 85.5 583 GLU A C 1
ATOM 4669 O O . GLU A 1 583 ? 17.641 -8.188 -1.744 1 85.5 583 GLU A O 1
ATOM 4674 N N . LEU A 1 584 ? 18.562 -9.18 0.006 1 92.12 584 LEU A N 1
ATOM 4675 C CA . LEU A 1 584 ? 19.25 -10.164 -0.827 1 92.12 584 LEU A CA 1
ATOM 4676 C C . LEU A 1 584 ? 18.266 -10.914 -1.711 1 92.12 584 LEU A C 1
ATOM 4678 O O . LEU A 1 584 ? 18.547 -11.172 -2.883 1 92.12 584 LEU A O 1
ATOM 4682 N N . ILE A 1 585 ? 17.141 -11.242 -1.222 1 94.69 585 ILE A N 1
ATOM 4683 C CA . ILE A 1 585 ? 16.156 -12.023 -1.969 1 94.69 585 ILE A CA 1
ATOM 4684 C C . ILE A 1 585 ? 15.711 -11.242 -3.201 1 94.69 585 ILE A C 1
ATOM 4686 O O . ILE A 1 585 ? 15.398 -11.828 -4.238 1 94.69 585 ILE A O 1
ATOM 4690 N N . THR A 1 586 ? 15.641 -9.93 -3.104 1 93.31 586 THR A N 1
ATOM 4691 C CA . THR A 1 586 ? 15.281 -9.094 -4.246 1 93.31 586 THR A CA 1
ATOM 4692 C C . THR A 1 586 ? 16.359 -9.164 -5.324 1 93.31 586 THR A C 1
ATOM 4694 O O . THR A 1 586 ? 16.047 -9.195 -6.516 1 93.31 586 THR A O 1
ATOM 4697 N N . PHE A 1 587 ? 17.562 -9.172 -4.859 1 92.38 587 PHE A N 1
ATOM 4698 C CA . PHE A 1 587 ? 18.672 -9.32 -5.793 1 92.38 587 PHE A CA 1
ATOM 4699 C C . PHE A 1 587 ? 18.609 -10.672 -6.496 1 92.38 587 PHE A C 1
ATOM 4701 O O . PHE A 1 587 ? 18.734 -10.75 -7.719 1 92.38 587 PHE A O 1
ATOM 4708 N N . VAL A 1 588 ? 18.422 -11.703 -5.754 1 93.5 588 VAL A N 1
ATOM 4709 C CA . VAL A 1 588 ? 18.344 -13.055 -6.305 1 93.5 588 VAL A CA 1
ATOM 4710 C C . VAL A 1 588 ? 17.156 -13.156 -7.262 1 93.5 588 VAL A C 1
ATOM 4712 O O . VAL A 1 588 ? 17.266 -13.773 -8.328 1 93.5 588 VAL A O 1
ATOM 4715 N N . TRP A 1 589 ? 16.031 -12.57 -6.867 1 93.44 589 TRP A N 1
ATOM 4716 C CA . TRP A 1 589 ? 14.828 -12.555 -7.688 1 93.44 589 TRP A CA 1
ATOM 4717 C C . TRP A 1 589 ? 15.109 -11.938 -9.055 1 93.44 589 TRP A C 1
ATOM 4719 O O . TRP A 1 589 ? 14.758 -12.508 -10.086 1 93.44 589 TRP A O 1
ATOM 4729 N N . MET A 1 590 ? 15.789 -10.812 -9.062 1 90.88 590 MET A N 1
ATOM 4730 C CA . MET A 1 590 ? 16.109 -10.141 -10.32 1 90.88 590 MET A CA 1
ATOM 4731 C C . MET A 1 590 ? 17.109 -10.953 -11.125 1 90.88 590 MET A C 1
ATOM 4733 O O . MET A 1 590 ? 17 -11.047 -12.352 1 90.88 590 MET A O 1
ATOM 4737 N N . LEU A 1 591 ? 18.047 -11.508 -10.469 1 89.56 591 LEU A N 1
ATOM 4738 C CA . LEU A 1 591 ? 19.047 -12.336 -11.133 1 89.56 591 LEU A CA 1
ATOM 4739 C C . LEU A 1 591 ? 18.391 -13.531 -11.82 1 89.56 591 LEU A C 1
ATOM 4741 O O . LEU A 1 591 ? 18.719 -13.859 -12.961 1 89.56 591 LEU A O 1
ATOM 4745 N N . MET A 1 592 ? 17.484 -14.125 -11.188 1 89.31 592 MET A N 1
ATOM 4746 C CA . MET A 1 592 ? 16.766 -15.266 -11.742 1 89.31 592 MET A CA 1
ATOM 4747 C C . MET A 1 592 ? 15.977 -14.859 -12.984 1 89.31 592 MET A C 1
ATOM 4749 O O . MET A 1 592 ? 15.984 -15.578 -13.992 1 89.31 592 MET A O 1
ATOM 4753 N N . TYR A 1 593 ? 15.406 -13.797 -12.898 1 81.81 593 TYR A N 1
ATOM 4754 C CA . TYR A 1 593 ? 14.531 -13.359 -13.977 1 81.81 593 TYR A CA 1
ATOM 4755 C C . TYR A 1 593 ? 15.352 -13 -15.219 1 81.81 593 TYR A C 1
ATOM 4757 O O . TYR A 1 593 ? 14.906 -13.227 -16.344 1 81.81 593 TYR A O 1
ATOM 4765 N N . ILE A 1 594 ? 16.484 -12.453 -14.977 1 78 594 ILE A N 1
ATOM 4766 C CA . ILE A 1 594 ? 17.359 -12.133 -16.094 1 78 594 ILE A CA 1
ATOM 4767 C C . ILE A 1 594 ? 17.781 -13.422 -16.797 1 78 594 ILE A C 1
ATOM 4769 O O . ILE A 1 594 ? 17.984 -13.43 -18.016 1 78 594 ILE A O 1
ATOM 4773 N N . HIS A 1 595 ? 17.719 -14.508 -16.031 1 80.31 595 HIS A N 1
ATOM 4774 C CA . HIS A 1 595 ? 18.062 -15.805 -16.609 1 80.31 595 HIS A CA 1
ATOM 4775 C C . HIS A 1 595 ? 16.828 -16.547 -17.109 1 80.31 595 HIS A C 1
ATOM 4777 O O . HIS A 1 595 ? 16.906 -17.703 -17.484 1 80.31 595 HIS A O 1
ATOM 4783 N N . GLY A 1 596 ? 15.703 -15.852 -17.047 1 78.81 596 GLY A N 1
ATOM 4784 C CA . GLY A 1 596 ? 14.484 -16.406 -17.609 1 78.81 596 GLY A CA 1
ATOM 4785 C C . GLY A 1 596 ? 13.797 -17.391 -16.672 1 78.81 596 GLY A C 1
ATOM 4786 O O . GLY A 1 596 ? 13.008 -18.234 -17.109 1 78.81 596 GLY A O 1
ATOM 4787 N N . LEU A 1 597 ? 14.172 -17.266 -15.406 1 82.38 597 LEU A N 1
ATOM 4788 C CA . LEU A 1 597 ? 13.57 -18.141 -14.414 1 82.38 597 LEU A CA 1
ATOM 4789 C C . LEU A 1 597 ? 12.609 -17.375 -13.516 1 82.38 597 LEU A C 1
ATOM 4791 O O . LEU A 1 597 ? 12.867 -16.219 -13.18 1 82.38 597 LEU A O 1
ATOM 4795 N N . GLY A 1 598 ? 11.445 -17.906 -13.242 1 77.06 598 GLY A N 1
ATOM 4796 C CA . GLY A 1 598 ? 10.477 -17.281 -12.359 1 77.06 598 GLY A CA 1
ATOM 4797 C C . GLY A 1 598 ? 9.047 -17.688 -12.641 1 77.06 598 GLY A C 1
ATOM 4798 O O . GLY A 1 598 ? 8.766 -18.281 -13.688 1 77.06 598 GLY A O 1
ATOM 4799 N N . ASP A 1 599 ? 8.188 -17.438 -11.758 1 73.25 599 ASP A N 1
ATOM 4800 C CA . ASP A 1 599 ? 6.789 -17.859 -11.906 1 73.25 599 ASP A CA 1
ATOM 4801 C C . ASP A 1 599 ? 6.105 -17.078 -13.031 1 73.25 599 ASP A C 1
ATOM 4803 O O . ASP A 1 599 ? 5.152 -17.578 -13.641 1 73.25 599 ASP A O 1
ATOM 4807 N N . SER A 1 600 ? 6.645 -15.906 -13.25 1 68.94 600 SER A N 1
ATOM 4808 C CA . SER A 1 600 ? 6.051 -15.102 -14.312 1 68.94 600 SER A CA 1
ATOM 4809 C C . SER A 1 600 ? 6.844 -15.227 -15.609 1 68.94 600 SER A C 1
ATOM 4811 O O . SER A 1 600 ? 6.535 -14.562 -16.609 1 68.94 600 SER A O 1
ATOM 4813 N N . GLN A 1 601 ? 7.805 -16.125 -15.523 1 70.38 601 GLN A N 1
ATOM 4814 C CA . GLN A 1 601 ? 8.656 -16.281 -16.703 1 70.38 601 GLN A CA 1
ATOM 4815 C C . GLN A 1 601 ? 8.352 -17.594 -17.422 1 70.38 601 GLN A C 1
ATOM 4817 O O . GLN A 1 601 ? 7.391 -18.281 -17.078 1 70.38 601 GLN A O 1
ATOM 4822 N N . TRP A 1 602 ? 9.156 -17.812 -18.359 1 67.5 602 TRP A N 1
ATOM 4823 C CA . TRP A 1 602 ? 8.977 -18.969 -19.219 1 67.5 602 TRP A CA 1
ATOM 4824 C C . TRP A 1 602 ? 9.117 -20.266 -18.438 1 67.5 602 TRP A C 1
ATOM 4826 O O . TRP A 1 602 ? 8.383 -21.234 -18.672 1 67.5 602 TRP A O 1
ATOM 4836 N N . ARG A 1 603 ? 10.055 -20.219 -17.469 1 75.62 603 ARG A N 1
ATOM 4837 C CA . ARG A 1 603 ? 10.289 -21.406 -16.656 1 75.62 603 ARG A CA 1
ATOM 4838 C C . ARG A 1 603 ? 9.992 -21.141 -15.188 1 75.62 603 ARG A C 1
ATOM 4840 O O . ARG A 1 603 ? 10.547 -20.219 -14.594 1 75.62 603 ARG A O 1
ATOM 4847 N N . ARG A 1 604 ? 9.156 -22 -14.711 1 77.81 604 ARG A N 1
ATOM 4848 C CA . ARG A 1 604 ? 8.773 -21.875 -13.305 1 77.81 604 ARG A CA 1
ATOM 4849 C C . ARG A 1 604 ? 9.555 -22.844 -12.43 1 77.81 604 ARG A C 1
ATOM 4851 O O . ARG A 1 604 ? 9.883 -23.953 -12.859 1 77.81 604 ARG A O 1
ATOM 4858 N N . ILE A 1 605 ? 9.867 -22.328 -11.297 1 77.44 605 ILE A N 1
ATOM 4859 C CA . ILE A 1 605 ? 10.641 -23.172 -10.383 1 77.44 605 ILE A CA 1
ATOM 4860 C C . ILE A 1 605 ? 9.703 -23.891 -9.422 1 77.44 605 ILE A C 1
ATOM 4862 O O . ILE A 1 605 ? 8.828 -23.266 -8.812 1 77.44 605 ILE A O 1
ATOM 4866 N N . ALA A 1 606 ? 9.773 -25.188 -9.359 1 76 606 ALA A N 1
ATOM 4867 C CA . ALA A 1 606 ? 9.023 -26 -8.406 1 76 606 ALA A CA 1
ATOM 4868 C C . ALA A 1 606 ? 9.961 -26.656 -7.383 1 76 606 ALA A C 1
ATOM 4870 O O . ALA A 1 606 ? 11.156 -26.812 -7.641 1 76 606 ALA A O 1
ATOM 4871 N N . LEU A 1 607 ? 9.562 -26.875 -6.176 1 71.81 607 LEU A N 1
ATOM 4872 C CA . LEU A 1 607 ? 10.414 -27.406 -5.121 1 71.81 607 LEU A CA 1
ATOM 4873 C C . LEU A 1 607 ? 10.742 -28.875 -5.383 1 71.81 607 LEU A C 1
ATOM 4875 O O . LEU A 1 607 ? 11.891 -29.297 -5.266 1 71.81 607 LEU A O 1
ATOM 4879 N N . GLY A 1 608 ? 10 -29.906 -5.453 1 59.28 608 GLY A N 1
ATOM 4880 C CA . GLY A 1 608 ? 10.32 -31.328 -5.574 1 59.28 608 GLY A CA 1
ATOM 4881 C C . GLY A 1 608 ? 9.641 -32 -6.754 1 59.28 608 GLY A C 1
ATOM 4882 O O . GLY A 1 608 ? 9.312 -31.344 -7.746 1 59.28 608 GLY A O 1
ATOM 4883 N N . ASN A 1 609 ? 9.047 -33.531 -6.73 1 51.94 609 ASN A N 1
ATOM 4884 C CA . ASN A 1 609 ? 9.016 -34.938 -7.137 1 51.94 609 ASN A CA 1
ATOM 4885 C C . ASN A 1 609 ? 8.375 -35.094 -8.508 1 51.94 609 ASN A C 1
ATOM 4887 O O . ASN A 1 609 ? 7.277 -35.656 -8.617 1 51.94 609 ASN A O 1
ATOM 4891 N N . ALA A 1 610 ? 8.359 -34.125 -9.406 1 47.25 610 ALA A N 1
ATOM 4892 C CA . ALA A 1 610 ? 7.457 -34.781 -10.344 1 47.25 610 ALA A CA 1
ATOM 4893 C C . ALA A 1 610 ? 8.039 -36.094 -10.828 1 47.25 610 ALA A C 1
ATOM 4895 O O . ALA A 1 610 ? 9.258 -36.25 -10.93 1 47.25 610 ALA A O 1
ATOM 4896 N N . ASP A 1 611 ? 7.492 -37.188 -10.477 1 43.09 611 ASP A N 1
ATOM 4897 C CA . ASP A 1 611 ? 7.777 -38.406 -11.211 1 43.09 611 ASP A CA 1
ATOM 4898 C C . ASP A 1 611 ? 8.281 -38.094 -12.625 1 43.09 611 ASP A C 1
ATOM 4900 O O . ASP A 1 611 ? 7.949 -37.062 -13.188 1 43.09 611 ASP A O 1
ATOM 4904 N N . ASP A 1 612 ? 9.469 -38.688 -13.008 1 42.75 612 ASP A N 1
ATOM 4905 C CA . ASP A 1 612 ? 10.211 -38.719 -14.266 1 42.75 612 ASP A CA 1
ATOM 4906 C C . ASP A 1 612 ? 9.305 -38.375 -15.445 1 42.75 612 ASP A C 1
ATOM 4908 O O . ASP A 1 612 ? 9.766 -37.844 -16.469 1 42.75 612 ASP A O 1
ATOM 4912 N N . ARG A 1 613 ? 8.242 -39.062 -15.562 1 44.22 613 ARG A N 1
ATOM 4913 C CA . ARG A 1 613 ? 7.562 -39.219 -16.844 1 44.22 613 ARG A CA 1
ATOM 4914 C C . ARG A 1 613 ? 6.988 -37.906 -17.328 1 44.22 613 ARG A C 1
ATOM 4916 O O . ARG A 1 613 ? 6.613 -37.781 -18.5 1 44.22 613 ARG A O 1
ATOM 4923 N N . GLY A 1 614 ? 6.551 -36.812 -16.531 1 44.47 614 GLY A N 1
ATOM 4924 C CA . GLY A 1 614 ? 5.836 -35.719 -17.156 1 44.47 614 GLY A CA 1
ATOM 4925 C C . GLY A 1 614 ? 6.559 -34.375 -17.031 1 44.47 614 GLY A C 1
ATOM 4926 O O . GLY A 1 614 ? 5.938 -33.375 -16.75 1 44.47 614 GLY A O 1
ATOM 4927 N N . ARG A 1 615 ? 7.832 -34.375 -17.297 1 50.34 615 ARG A N 1
ATOM 4928 C CA . ARG A 1 615 ? 8.688 -33.188 -17.281 1 50.34 615 ARG A CA 1
ATOM 4929 C C . ARG A 1 615 ? 8.195 -32.125 -18.266 1 50.34 615 ARG A C 1
ATOM 4931 O O . ARG A 1 615 ? 8.102 -32.406 -19.469 1 50.34 615 ARG A O 1
ATOM 4938 N N . ARG A 1 616 ? 7.504 -31.109 -17.828 1 56.06 616 ARG A N 1
ATOM 4939 C CA . ARG A 1 616 ? 7.141 -29.984 -18.672 1 56.06 616 ARG A CA 1
ATOM 4940 C C . ARG A 1 616 ? 8.336 -29.062 -18.906 1 56.06 616 ARG A C 1
ATOM 4942 O O . ARG A 1 616 ? 9.172 -28.891 -18.016 1 56.06 616 ARG A O 1
ATOM 4949 N N . MET A 1 617 ? 8.633 -28.797 -20.062 1 56.56 617 MET A N 1
ATOM 4950 C CA . MET A 1 617 ? 9.688 -27.875 -20.469 1 56.56 617 MET A CA 1
ATOM 4951 C C . MET A 1 617 ? 9.57 -26.531 -19.734 1 56.56 617 MET A C 1
ATOM 4953 O O . MET A 1 617 ? 10.555 -25.812 -19.578 1 56.56 617 MET A O 1
ATOM 4957 N N . GLU A 1 618 ? 8.398 -26.359 -19.031 1 68.06 618 GLU A N 1
ATOM 4958 C CA . GLU A 1 618 ? 8.164 -25.031 -18.453 1 68.06 618 GLU A CA 1
ATOM 4959 C C . GLU A 1 618 ? 8.406 -25.047 -16.953 1 68.06 618 GLU A C 1
ATOM 4961 O O . GLU A 1 618 ? 8.312 -24 -16.297 1 68.06 618 GLU A O 1
ATOM 4966 N N . GLU A 1 619 ? 8.898 -26.234 -16.391 1 72.38 619 GLU A N 1
ATOM 4967 C CA . GLU A 1 619 ? 9.117 -26.266 -14.953 1 72.38 619 GLU A CA 1
ATOM 4968 C C . GLU A 1 619 ? 10.531 -26.75 -14.617 1 72.38 619 GLU A C 1
ATOM 4970 O O . GLU A 1 619 ? 11.047 -27.672 -15.25 1 72.38 619 GLU A O 1
ATOM 4975 N N . VAL A 1 620 ? 11.258 -25.984 -13.82 1 73.06 620 VAL A N 1
ATOM 4976 C CA . VAL A 1 620 ? 12.562 -26.359 -13.289 1 73.06 620 VAL A CA 1
ATOM 4977 C C . VAL A 1 620 ? 12.438 -26.719 -11.812 1 73.06 620 VAL A C 1
ATOM 4979 O O . VAL A 1 620 ? 11.828 -25.969 -11.039 1 73.06 620 VAL A O 1
ATOM 4982 N N . TYR A 1 621 ? 12.93 -27.906 -11.492 1 73.5 621 TYR A N 1
ATOM 4983 C CA . TYR A 1 621 ? 12.836 -28.344 -10.109 1 73.5 621 TYR A CA 1
ATOM 4984 C C . TYR A 1 621 ? 14.078 -27.953 -9.32 1 73.5 621 TYR A C 1
ATOM 4986 O O . TYR A 1 621 ? 15.203 -28.156 -9.773 1 73.5 621 TYR A O 1
ATOM 4994 N N . ALA A 1 622 ? 13.82 -27.375 -8.188 1 77.5 622 ALA A N 1
ATOM 4995 C CA . ALA A 1 622 ? 14.938 -27 -7.328 1 77.5 622 ALA A CA 1
ATOM 4996 C C . ALA A 1 622 ? 15.711 -28.219 -6.871 1 77.5 622 ALA A C 1
ATOM 4998 O O . ALA A 1 622 ? 16.938 -28.172 -6.719 1 77.5 622 ALA A O 1
ATOM 4999 N N . PHE A 1 623 ? 14.93 -29.328 -6.637 1 75.88 623 PHE A N 1
ATOM 5000 C CA . PHE A 1 623 ? 15.547 -30.594 -6.262 1 75.88 623 PHE A CA 1
ATOM 5001 C C . PHE A 1 623 ? 15.094 -31.703 -7.191 1 75.88 623 PHE A C 1
ATOM 5003 O O . PHE A 1 623 ? 14.148 -32.438 -6.883 1 75.88 623 PHE A O 1
ATOM 5010 N N . PRO A 1 624 ? 15.82 -31.797 -8.359 1 65.12 624 PRO A N 1
ATOM 5011 C CA . PRO A 1 624 ? 15.414 -32.812 -9.336 1 65.12 624 PRO A CA 1
ATOM 5012 C C . PRO A 1 624 ? 15.703 -34.25 -8.859 1 65.12 624 PRO A C 1
ATOM 5014 O O . PRO A 1 624 ? 16.641 -34.469 -8.102 1 65.12 624 PRO A O 1
ATOM 5017 N N . SER A 1 625 ? 14.695 -35.188 -9.234 1 60.28 625 SER A N 1
ATOM 5018 C CA . SER A 1 625 ? 14.938 -36.594 -8.945 1 60.28 625 SER A CA 1
ATOM 5019 C C . SER A 1 625 ? 16.031 -37.156 -9.828 1 60.28 625 SER A C 1
ATOM 5021 O O . SER A 1 625 ? 16.219 -36.719 -10.961 1 60.28 625 SER A O 1
ATOM 5023 N N . MET B 1 1 ? -16.109 45.219 -0.588 1 39.41 1 MET B N 1
ATOM 5024 C CA . MET B 1 1 ? -17.312 44.469 -0.279 1 39.41 1 MET B CA 1
ATOM 5025 C C . MET B 1 1 ? -17.438 44.25 1.225 1 39.41 1 MET B C 1
ATOM 5027 O O . MET B 1 1 ? -16.625 43.562 1.837 1 39.41 1 MET B O 1
ATOM 5031 N N . PRO B 1 2 ? -18.031 45 1.964 1 55.38 2 PRO B N 1
ATOM 5032 C CA . PRO B 1 2 ? -18.25 45.031 3.412 1 55.38 2 PRO B CA 1
ATOM 5033 C C . PRO B 1 2 ? -18.797 43.719 3.953 1 55.38 2 PRO B C 1
ATOM 5035 O O . PRO B 1 2 ? -18.406 43.281 5.047 1 55.38 2 PRO B O 1
ATOM 5038 N N . GLY B 1 3 ? -19.609 43.125 3.164 1 52.12 3 GLY B N 1
ATOM 5039 C CA . GLY B 1 3 ? -20.219 41.875 3.586 1 52.12 3 GLY B CA 1
ATOM 5040 C C . GLY B 1 3 ? -19.219 40.75 3.789 1 52.12 3 GLY B C 1
ATOM 5041 O O . GLY B 1 3 ? -19.297 40 4.754 1 52.12 3 GLY B O 1
ATOM 5042 N N . MET B 1 4 ? -18.391 40.656 2.863 1 57.03 4 MET B N 1
ATOM 5043 C CA . MET B 1 4 ? -17.328 39.656 2.973 1 57.03 4 MET B CA 1
ATOM 5044 C C . MET B 1 4 ? -16.422 39.969 4.16 1 57.03 4 MET B C 1
ATOM 5046 O O . MET B 1 4 ? -15.984 39.031 4.859 1 57.03 4 MET B O 1
ATOM 5050 N N . GLU B 1 5 ? -16.203 41.156 4.402 1 58.5 5 GLU B N 1
ATOM 5051 C CA . GLU B 1 5 ? -15.375 41.531 5.543 1 58.5 5 GLU B CA 1
ATOM 5052 C C . GLU B 1 5 ? -16.062 41.188 6.863 1 58.5 5 GLU B C 1
ATOM 5054 O O . GLU B 1 5 ? -15.406 40.75 7.809 1 58.5 5 GLU B O 1
ATOM 5059 N N . ASP B 1 6 ? -17.359 41.406 6.863 1 59.84 6 ASP B N 1
ATOM 5060 C CA . ASP B 1 6 ? -18.094 41.062 8.07 1 59.84 6 ASP B CA 1
ATOM 5061 C C . ASP B 1 6 ? -18.094 39.531 8.297 1 59.84 6 ASP B C 1
ATOM 5063 O O . ASP B 1 6 ? -17.984 39.094 9.43 1 59.84 6 ASP B O 1
ATOM 5067 N N . LEU B 1 7 ? -18.141 38.875 7.25 1 60.47 7 LEU B N 1
ATOM 5068 C CA . LEU B 1 7 ? -18.109 37.438 7.355 1 60.47 7 LEU B CA 1
ATOM 5069 C C . LEU B 1 7 ? -16.75 36.938 7.848 1 60.47 7 LEU B C 1
ATOM 5071 O O . LEU B 1 7 ? -16.672 36 8.656 1 60.47 7 LEU B O 1
ATOM 5075 N N . VAL B 1 8 ? -15.875 37.562 7.383 1 64.06 8 VAL B N 1
ATOM 5076 C CA . VAL B 1 8 ? -14.523 37.219 7.797 1 64.06 8 VAL B CA 1
ATOM 5077 C C . VAL B 1 8 ? -14.32 37.562 9.266 1 64.06 8 VAL B C 1
ATOM 5079 O O . VAL B 1 8 ? -13.688 36.812 10.016 1 64.06 8 VAL B O 1
ATOM 5082 N N . LYS B 1 9 ? -14.883 38.719 9.656 1 61.25 9 LYS B N 1
ATOM 5083 C CA . LYS B 1 9 ? -14.797 39.094 11.062 1 61.25 9 LYS B CA 1
ATOM 5084 C C . LYS B 1 9 ? -15.531 38.125 11.953 1 61.25 9 LYS B C 1
ATOM 5086 O O . LYS B 1 9 ? -15.031 37.719 13.016 1 61.25 9 LYS B O 1
ATOM 5091 N N . LEU B 1 10 ? -16.688 37.781 11.484 1 58.75 10 LEU B N 1
ATOM 5092 C CA . LEU B 1 10 ? -17.484 36.812 12.227 1 58.75 10 LEU B CA 1
ATOM 5093 C C . LEU B 1 10 ? -16.766 35.469 12.289 1 58.75 10 LEU B C 1
ATOM 5095 O O . LEU B 1 10 ? -16.766 34.781 13.328 1 58.75 10 LEU B O 1
ATOM 5099 N N . PHE B 1 11 ? -16.172 35.125 11.266 1 64.69 11 PHE B N 1
ATOM 5100 C CA . PHE B 1 11 ? -15.438 33.875 11.219 1 64.69 11 PHE B CA 1
ATOM 5101 C C . PHE B 1 11 ? -14.242 33.906 12.164 1 64.69 11 PHE B C 1
ATOM 5103 O O . PHE B 1 11 ? -13.945 32.938 12.836 1 64.69 11 PHE B O 1
ATOM 5110 N N . ASN B 1 12 ? -13.766 34.938 12.258 1 63.59 12 ASN B N 1
ATOM 5111 C CA . ASN B 1 12 ? -12.578 35.062 13.094 1 63.59 12 ASN B CA 1
ATOM 5112 C C . ASN B 1 12 ? -12.93 34.969 14.578 1 63.59 12 ASN B C 1
ATOM 5114 O O . ASN B 1 12 ? -12.18 34.406 15.375 1 63.59 12 ASN B O 1
ATOM 5118 N N . VAL B 1 13 ? -14.117 35.562 14.906 1 65.25 13 VAL B N 1
ATOM 5119 C CA . VAL B 1 13 ? -14.539 35.531 16.312 1 65.25 13 VAL B CA 1
ATOM 5120 C C . VAL B 1 13 ? -14.992 34.125 16.688 1 65.25 13 VAL B C 1
ATOM 5122 O O . VAL B 1 13 ? -14.742 33.688 17.797 1 65.25 13 VAL B O 1
ATOM 5125 N N . TRP B 1 14 ? -15.531 33.438 15.672 1 79.88 14 TRP B N 1
ATOM 5126 C CA . TRP B 1 14 ? -16.109 32.156 15.945 1 79.88 14 TRP B CA 1
ATOM 5127 C C . TRP B 1 14 ? -15.297 31.031 15.289 1 79.88 14 TRP B C 1
ATOM 5129 O O . TRP B 1 14 ? -15.82 29.953 15 1 79.88 14 TRP B O 1
ATOM 5139 N N . GLU B 1 15 ? -14.07 31.281 15.094 1 82.81 15 GLU B N 1
ATOM 5140 C CA . GLU B 1 15 ? -13.266 30.359 14.297 1 82.81 15 GLU B CA 1
ATOM 5141 C C . GLU B 1 15 ? -13.133 29.016 14.992 1 82.81 15 GLU B C 1
ATOM 5143 O O . GLU B 1 15 ? -13.406 27.969 14.391 1 82.81 15 GLU B O 1
ATOM 5148 N N . ILE B 1 16 ? -12.859 29.031 16.234 1 86.12 16 ILE B N 1
ATOM 5149 C CA . ILE B 1 16 ? -12.617 27.781 16.953 1 86.12 16 ILE B CA 1
ATOM 5150 C C . ILE B 1 16 ? -13.938 27.031 17.109 1 86.12 16 ILE B C 1
ATOM 5152 O O . ILE B 1 16 ? -13.977 25.797 16.938 1 86.12 16 ILE B O 1
ATOM 5156 N N . GLN B 1 17 ? -15 27.781 17.391 1 91.25 17 GLN B N 1
ATOM 5157 C CA . GLN B 1 17 ? -16.312 27.156 17.562 1 91.25 17 GLN B CA 1
ATOM 5158 C C . GLN B 1 17 ? -16.781 26.5 16.266 1 91.25 17 GLN B C 1
ATOM 5160 O O . GLN B 1 17 ? -17.266 25.359 16.281 1 91.25 17 GLN B O 1
ATOM 5165 N N . LEU B 1 18 ? -16.516 27.172 15.234 1 90.38 18 LEU B N 1
ATOM 5166 C CA . LEU B 1 18 ? -16.938 26.641 13.945 1 90.38 18 LEU B CA 1
ATOM 5167 C C . LEU B 1 18 ? -16.109 25.422 13.555 1 90.38 18 LEU B C 1
ATOM 5169 O O . LEU B 1 18 ? -16.625 24.469 12.984 1 90.38 18 LEU B O 1
ATOM 5173 N N . LEU B 1 19 ? -14.875 25.469 13.859 1 92.38 19 LEU B N 1
ATOM 5174 C CA . LEU B 1 19 ? -13.992 24.359 13.508 1 92.38 19 LEU B CA 1
ATOM 5175 C C . LEU B 1 19 ? -14.305 23.125 14.352 1 92.38 19 LEU B C 1
ATOM 5177 O O . LEU B 1 19 ? -14.273 22 13.852 1 92.38 19 LEU B O 1
ATOM 5181 N N . VAL B 1 20 ? -14.594 23.359 15.586 1 94.19 20 VAL B N 1
ATOM 5182 C CA . VAL B 1 20 ? -14.938 22.25 16.469 1 94.19 20 VAL B CA 1
ATOM 5183 C C . VAL B 1 20 ? -16.25 21.609 16 1 94.19 20 VAL B C 1
ATOM 5185 O O . VAL B 1 20 ? -16.359 20.391 15.938 1 94.19 20 VAL B O 1
ATOM 5188 N N . LEU B 1 21 ? -17.172 22.453 15.617 1 94.81 21 LEU B N 1
ATOM 5189 C CA . LEU B 1 21 ? -18.453 21.953 15.133 1 94.81 21 LEU B CA 1
ATOM 5190 C C . LEU B 1 21 ? -18.281 21.25 13.781 1 94.81 21 LEU B C 1
ATOM 5192 O O . LEU B 1 21 ? -18.938 20.25 13.516 1 94.81 21 LEU B O 1
ATOM 5196 N N . LEU B 1 22 ? -17.391 21.797 13.008 1 95.31 22 LEU B N 1
ATOM 5197 C CA . LEU B 1 22 ? -17.125 21.156 11.727 1 95.31 22 LEU B CA 1
ATOM 5198 C C . LEU B 1 22 ? -16.5 19.781 11.93 1 95.31 22 LEU B C 1
ATOM 5200 O O . LEU B 1 22 ? -16.859 18.812 11.258 1 95.31 22 LEU B O 1
ATOM 5204 N N . SER B 1 23 ? -15.586 19.719 12.805 1 95.81 23 SER B N 1
ATOM 5205 C CA . SER B 1 23 ? -14.969 18.422 13.125 1 95.81 23 SER B CA 1
ATOM 5206 C C . SER B 1 23 ? -16.016 17.422 13.594 1 95.81 23 SER B C 1
ATOM 5208 O O . SER B 1 23 ? -16 16.266 13.172 1 95.81 23 SER B O 1
ATOM 5210 N N . PHE B 1 24 ? -16.922 17.891 14.391 1 96.62 24 PHE B N 1
ATOM 5211 C CA . PHE B 1 24 ? -17.969 17.031 14.914 1 96.62 24 PHE B CA 1
ATOM 5212 C C . PHE B 1 24 ? -18.922 16.594 13.797 1 96.62 24 PHE B C 1
ATOM 5214 O O . PHE B 1 24 ? -19.312 15.43 13.727 1 96.62 24 PHE B O 1
ATOM 5221 N N . THR B 1 25 ? -19.219 17.469 12.953 1 96.75 25 THR B N 1
ATOM 5222 C CA . THR B 1 25 ? -20.125 17.172 11.844 1 96.75 25 THR B CA 1
ATOM 5223 C C . THR B 1 25 ? -19.5 16.141 10.906 1 96.75 25 THR B C 1
ATOM 5225 O O . THR B 1 25 ? -20.188 15.25 10.406 1 96.75 25 THR B O 1
ATOM 5228 N N . LEU B 1 26 ? -18.25 16.266 10.711 1 96.56 26 LEU B N 1
ATOM 5229 C CA . LEU B 1 26 ? -17.562 15.297 9.859 1 96.56 26 LEU B CA 1
ATOM 5230 C C . LEU B 1 26 ? -17.562 13.906 10.492 1 96.56 26 LEU B C 1
ATOM 5232 O O . LEU B 1 26 ? -17.672 12.906 9.789 1 96.56 26 LEU B O 1
ATOM 5236 N N . GLN B 1 27 ? -17.516 13.867 11.797 1 95.88 27 GLN B N 1
ATOM 5237 C CA . GLN B 1 27 ? -17.562 12.578 12.484 1 95.88 27 GLN B CA 1
ATOM 5238 C C . GLN B 1 27 ? -18.938 11.93 12.312 1 95.88 27 GLN B C 1
ATOM 5240 O O . GLN B 1 27 ? -19.031 10.719 12.07 1 95.88 27 GLN B O 1
ATOM 5245 N N . ILE B 1 28 ? -19.922 12.703 12.438 1 95.62 28 ILE B N 1
ATOM 5246 C CA . ILE B 1 28 ? -21.281 12.188 12.273 1 95.62 28 ILE B CA 1
ATOM 5247 C C . ILE B 1 28 ? -21.469 11.688 10.844 1 95.62 28 ILE B C 1
ATOM 5249 O O . ILE B 1 28 ? -22 10.602 10.625 1 95.62 28 ILE B O 1
ATOM 5253 N N . PHE B 1 29 ? -21 12.438 9.906 1 95.62 29 PHE B N 1
ATOM 5254 C CA . PHE B 1 29 ? -21.109 12.078 8.5 1 95.62 29 PHE B CA 1
ATOM 5255 C C . PHE B 1 29 ? -20.391 10.766 8.219 1 95.62 29 PHE B C 1
ATOM 5257 O O . PHE B 1 29 ? -20.938 9.875 7.566 1 95.62 29 PHE B O 1
ATOM 5264 N N . LEU B 1 30 ? -19.203 10.625 8.75 1 95.56 30 LEU B N 1
ATOM 5265 C CA . LEU B 1 30 ? -18.391 9.438 8.5 1 95.56 30 LEU B CA 1
ATOM 5266 C C . LEU B 1 30 ? -19 8.219 9.195 1 95.56 30 LEU B C 1
ATOM 5268 O O . LEU B 1 30 ? -18.906 7.102 8.68 1 95.56 30 LEU B O 1
ATOM 5272 N N . PHE B 1 31 ? -19.594 8.391 10.297 1 94.25 31 PHE B N 1
ATOM 5273 C CA . PHE B 1 31 ? -20.219 7.289 11.023 1 94.25 31 PHE B CA 1
ATOM 5274 C C . PHE B 1 31 ? -21.312 6.645 10.188 1 94.25 31 PHE B C 1
ATOM 5276 O O . PHE B 1 31 ? -21.359 5.422 10.047 1 94.25 31 PHE B O 1
ATOM 5283 N N . PHE B 1 32 ? -22.047 7.391 9.516 1 90 32 PHE B N 1
ATOM 5284 C CA . PHE B 1 32 ? -23.203 6.863 8.797 1 90 32 PHE B CA 1
ATOM 5285 C C . PHE B 1 32 ? -22.812 6.453 7.383 1 90 32 PHE B C 1
ATOM 5287 O O . PHE B 1 32 ? -23.344 5.469 6.855 1 90 32 PHE B O 1
ATOM 5294 N N . THR B 1 33 ? -21.891 7.105 6.824 1 90.5 33 THR B N 1
ATOM 5295 C CA . THR B 1 33 ? -21.516 6.797 5.445 1 90.5 33 THR B CA 1
ATOM 5296 C C . THR B 1 33 ? -20.5 5.66 5.398 1 90.5 33 THR B C 1
ATOM 5298 O O . THR B 1 33 ? -20.344 5.004 4.367 1 90.5 33 THR B O 1
ATOM 5301 N N . GLY B 1 34 ? -19.828 5.492 6.48 1 86.62 34 GLY B N 1
ATOM 5302 C CA . GLY B 1 34 ? -18.875 4.391 6.52 1 86.62 34 GLY B CA 1
ATOM 5303 C C . GLY B 1 34 ? -19.531 3.039 6.277 1 86.62 34 GLY B C 1
ATOM 5304 O O . GLY B 1 34 ? -18.969 2.195 5.57 1 86.62 34 GLY B O 1
ATOM 5305 N N . SER B 1 35 ? -20.719 2.85 6.648 1 81.5 35 SER B N 1
ATOM 5306 C CA . SER B 1 35 ? -21.438 1.592 6.48 1 81.5 35 SER B CA 1
ATOM 5307 C C . SER B 1 35 ? -21.984 1.453 5.062 1 81.5 35 SER B C 1
ATOM 5309 O O . SER B 1 35 ? -22.125 0.34 4.555 1 81.5 35 SER B O 1
ATOM 5311 N N . LEU B 1 36 ? -22.156 2.57 4.449 1 83.56 36 LEU B N 1
ATOM 5312 C CA . LEU B 1 36 ? -22.703 2.561 3.092 1 83.56 36 LEU B CA 1
ATOM 5313 C C . LEU B 1 36 ? -21.609 2.219 2.078 1 83.56 36 LEU B C 1
ATOM 5315 O O . LEU B 1 36 ? -21.906 1.669 1.014 1 83.56 36 LEU B O 1
ATOM 5319 N N . ARG B 1 37 ? -20.469 2.494 2.428 1 85.75 37 ARG B N 1
ATOM 5320 C CA . ARG B 1 37 ? -19.328 2.299 1.53 1 85.75 37 ARG B CA 1
ATOM 5321 C C . ARG B 1 37 ? -19.125 0.82 1.227 1 85.75 37 ARG B C 1
ATOM 5323 O O . ARG B 1 37 ? -18.625 0.465 0.157 1 85.75 37 ARG B O 1
ATOM 5330 N N . ARG B 1 38 ? -19.578 0.005 2.031 1 81.69 38 ARG B N 1
ATOM 5331 C CA . ARG B 1 38 ? -19.375 -1.435 1.899 1 81.69 38 ARG B CA 1
ATOM 5332 C C . ARG B 1 38 ? -20.078 -1.973 0.658 1 81.69 38 ARG B C 1
ATOM 5334 O O . ARG B 1 38 ? -19.594 -2.898 0.011 1 81.69 38 ARG B O 1
ATOM 5341 N N . HIS B 1 39 ? -21.203 -1.323 0.295 1 78.44 39 HIS B N 1
ATOM 5342 C CA . HIS B 1 39 ? -22.016 -1.908 -0.764 1 78.44 39 HIS B CA 1
ATOM 5343 C C . HIS B 1 39 ? -22.203 -0.93 -1.92 1 78.44 39 HIS B C 1
ATOM 5345 O O . HIS B 1 39 ? -22.922 -1.218 -2.871 1 78.44 39 HIS B O 1
ATOM 5351 N N . SER B 1 40 ? -21.578 0.155 -1.783 1 78.88 40 SER B N 1
ATOM 5352 C CA . SER B 1 40 ? -21.844 1.156 -2.811 1 78.88 40 SER B CA 1
ATOM 5353 C C . SER B 1 40 ? -20.609 1.419 -3.66 1 78.88 40 SER B C 1
ATOM 5355 O O . SER B 1 40 ? -19.516 1.621 -3.129 1 78.88 40 SER B O 1
ATOM 5357 N N . SER B 1 41 ? -20.922 1.355 -4.938 1 77.19 41 SER B N 1
ATOM 5358 C CA . SER B 1 41 ? -19.828 1.652 -5.867 1 77.19 41 SER B CA 1
ATOM 5359 C C . SER B 1 41 ? -19.969 3.059 -6.441 1 77.19 41 SER B C 1
ATOM 5361 O O . SER B 1 41 ? -19.297 3.4 -7.422 1 77.19 41 SER B O 1
ATOM 5363 N N . SER B 1 42 ? -20.781 3.877 -5.766 1 80 42 SER B N 1
ATOM 5364 C CA . SER B 1 42 ? -21 5.227 -6.277 1 80 42 SER B CA 1
ATOM 5365 C C . SER B 1 42 ? -19.734 6.074 -6.141 1 80 42 SER B C 1
ATOM 5367 O O . SER B 1 42 ? -19.141 6.148 -5.059 1 80 42 SER B O 1
ATOM 5369 N N . MET B 1 43 ? -19.453 6.691 -7.188 1 82 43 MET B N 1
ATOM 5370 C CA . MET B 1 43 ? -18.25 7.527 -7.199 1 82 43 MET B CA 1
ATOM 5371 C C . MET B 1 43 ? -18.438 8.773 -6.344 1 82 43 MET B C 1
ATOM 5373 O O . MET B 1 43 ? -17.516 9.219 -5.664 1 82 43 MET B O 1
ATOM 5377 N N . LEU B 1 44 ? -19.594 9.312 -6.402 1 86.06 44 LEU B N 1
ATOM 5378 C CA . LEU B 1 44 ? -19.859 10.523 -5.637 1 86.06 44 LEU B CA 1
ATOM 5379 C C . LEU B 1 44 ? -19.797 10.242 -4.137 1 86.06 44 LEU B C 1
ATOM 5381 O O . LEU B 1 44 ? -19.25 11.047 -3.377 1 86.06 44 LEU B O 1
ATOM 5385 N N . LEU B 1 45 ? -20.344 9.172 -3.783 1 89.56 45 LEU B N 1
ATOM 5386 C CA . LEU B 1 45 ? -20.281 8.797 -2.373 1 89.56 45 LEU B CA 1
ATOM 5387 C C . LEU B 1 45 ? -18.844 8.539 -1.948 1 89.56 45 LEU B C 1
ATOM 5389 O O . LEU B 1 45 ? -18.406 8.984 -0.877 1 89.56 45 LEU B O 1
ATOM 5393 N N . ARG B 1 46 ? -18.141 7.973 -2.795 1 90.88 46 ARG B N 1
ATOM 5394 C CA . ARG B 1 46 ? -16.75 7.672 -2.49 1 90.88 46 ARG B CA 1
ATOM 5395 C C . ARG B 1 46 ? -15.93 8.945 -2.352 1 90.88 46 ARG B C 1
ATOM 5397 O O . ARG B 1 46 ? -15.117 9.078 -1.433 1 90.88 46 ARG B O 1
ATOM 5404 N N . LEU B 1 47 ? -16.188 9.867 -3.23 1 92 47 LEU B N 1
ATOM 5405 C CA . LEU B 1 47 ? -15.453 11.133 -3.191 1 92 47 LEU B CA 1
ATOM 5406 C C . LEU B 1 47 ? -15.812 11.93 -1.941 1 92 47 LEU B C 1
ATOM 5408 O O . LEU B 1 47 ? -14.945 12.531 -1.313 1 92 47 LEU B O 1
ATOM 5412 N N . SER B 1 48 ? -17.016 11.867 -1.579 1 94.81 48 SER B N 1
ATOM 5413 C CA . SER B 1 48 ? -17.453 12.602 -0.392 1 94.81 48 SER B CA 1
ATOM 5414 C C . SER B 1 48 ? -16.875 11.984 0.877 1 94.81 48 SER B C 1
ATOM 5416 O O . SER B 1 48 ? -16.422 12.703 1.773 1 94.81 48 SER B O 1
ATOM 5418 N N . ILE B 1 49 ? -16.859 10.672 0.948 1 94.81 49 ILE B N 1
ATOM 5419 C CA . ILE B 1 49 ? -16.297 10 2.113 1 94.81 49 ILE B CA 1
ATOM 5420 C C . ILE B 1 49 ? -14.797 10.242 2.184 1 94.81 49 ILE B C 1
ATOM 5422 O O . ILE B 1 49 ? -14.242 10.461 3.266 1 94.81 49 ILE B O 1
ATOM 5426 N N . TRP B 1 50 ? -14.203 10.195 1.024 1 94.56 50 TRP B N 1
ATOM 5427 C CA . TRP B 1 50 ? -12.766 10.445 0.953 1 94.56 50 TRP B CA 1
ATOM 5428 C C . TRP B 1 50 ? -12.43 11.844 1.463 1 94.56 50 TRP B C 1
ATOM 5430 O O . TRP B 1 50 ? -11.523 12.008 2.277 1 94.56 50 TRP B O 1
ATOM 5440 N N . ALA B 1 51 ? -13.18 12.812 1.049 1 94.19 51 ALA B N 1
ATOM 5441 C CA . ALA B 1 51 ? -12.969 14.195 1.475 1 94.19 51 ALA B CA 1
ATOM 5442 C C . ALA B 1 51 ? -13.227 14.352 2.971 1 94.19 51 ALA B C 1
ATOM 5444 O O . ALA B 1 51 ? -12.461 15.023 3.668 1 94.19 51 ALA B O 1
ATOM 5445 N N . ALA B 1 52 ? -14.219 13.742 3.395 1 95.81 52 ALA B N 1
ATOM 5446 C CA . ALA B 1 52 ? -14.555 13.82 4.812 1 95.81 52 ALA B CA 1
ATOM 5447 C C . ALA B 1 52 ? -13.508 13.117 5.664 1 95.81 52 ALA B C 1
ATOM 5449 O O . ALA B 1 52 ? -13.156 13.594 6.746 1 95.81 52 ALA B O 1
ATOM 5450 N N . TYR B 1 53 ? -13.07 12.023 5.215 1 95.62 53 TYR B N 1
ATOM 5451 C CA . TYR B 1 53 ? -12.07 11.25 5.934 1 95.62 53 TYR B CA 1
ATOM 5452 C C . TYR B 1 53 ? -10.773 12.039 6.082 1 95.62 53 TYR B C 1
ATOM 5454 O O . TYR B 1 53 ? -10.195 12.102 7.172 1 95.62 53 TYR B O 1
ATOM 5462 N N . LEU B 1 54 ? -10.359 12.656 5.039 1 93.81 54 LEU B N 1
ATOM 5463 C CA . LEU B 1 54 ? -9.148 13.469 5.078 1 93.81 54 LEU B CA 1
ATOM 5464 C C . LEU B 1 54 ? -9.391 14.773 5.824 1 93.81 54 LEU B C 1
ATOM 5466 O O . LEU B 1 54 ? -8.531 15.234 6.582 1 93.81 54 LEU B O 1
ATOM 5470 N N . GLY B 1 55 ? -10.539 15.281 5.605 1 93.38 55 GLY B N 1
ATOM 5471 C CA . GLY B 1 55 ? -10.898 16.531 6.254 1 93.38 55 GLY B CA 1
ATOM 5472 C C . GLY B 1 55 ? -11.016 16.422 7.762 1 93.38 55 GLY B C 1
ATOM 5473 O O . GLY B 1 55 ? -10.656 17.344 8.492 1 93.38 55 GLY B O 1
ATOM 5474 N N . ALA B 1 56 ? -11.492 15.297 8.195 1 94.75 56 ALA B N 1
ATOM 5475 C CA . ALA B 1 56 ? -11.688 15.109 9.625 1 94.75 56 ALA B CA 1
ATOM 5476 C C . ALA B 1 56 ? -10.367 15.188 10.383 1 94.75 56 ALA B C 1
ATOM 5478 O O . ALA B 1 56 ? -10.266 15.883 11.391 1 94.75 56 ALA B O 1
ATOM 5479 N N . ASP B 1 57 ? -9.383 14.539 9.883 1 91.31 57 ASP B N 1
ATOM 5480 C CA . ASP B 1 57 ? -8.07 14.57 10.523 1 91.31 57 ASP B CA 1
ATOM 5481 C C . ASP B 1 57 ? -7.441 15.961 10.398 1 91.31 57 ASP B C 1
ATOM 5483 O O . ASP B 1 57 ? -6.883 16.484 11.367 1 91.31 57 ASP B O 1
ATOM 5487 N N . PHE B 1 58 ? -7.645 16.531 9.32 1 89.44 58 PHE B N 1
ATOM 5488 C CA . PHE B 1 58 ? -7.055 17.844 9.062 1 89.44 58 PHE B CA 1
ATOM 5489 C C . PHE B 1 58 ? -7.656 18.891 9.984 1 89.44 58 PHE B C 1
ATOM 5491 O O . PHE B 1 58 ? -6.926 19.656 10.625 1 89.44 58 PHE B O 1
ATOM 5498 N N . VAL B 1 59 ? -8.914 18.938 10.07 1 91 59 VAL B N 1
ATOM 5499 C CA . VAL B 1 59 ? -9.617 19.953 10.867 1 91 59 VAL B CA 1
ATOM 5500 C C . VAL B 1 59 ? -9.273 19.766 12.344 1 91 59 VAL B C 1
ATOM 5502 O O . VAL B 1 59 ? -9.031 20.75 13.055 1 91 59 VAL B O 1
ATOM 5505 N N . ALA B 1 60 ? -9.227 18.547 12.734 1 92.38 60 ALA B N 1
ATOM 5506 C CA . ALA B 1 60 ? -8.945 18.297 14.141 1 92.38 60 ALA B CA 1
ATOM 5507 C C . ALA B 1 60 ? -7.523 18.719 14.5 1 92.38 60 ALA B C 1
ATOM 5509 O O . ALA B 1 60 ? -7.301 19.359 15.523 1 92.38 60 ALA B O 1
ATOM 5510 N N . VAL B 1 61 ? -6.605 18.375 13.695 1 88.44 61 VAL B N 1
ATOM 5511 C CA . VAL B 1 61 ? -5.211 18.719 13.961 1 88.44 61 VAL B CA 1
ATOM 5512 C C . VAL B 1 61 ? -5.027 20.234 13.883 1 88.44 61 VAL B C 1
ATOM 5514 O O . VAL B 1 61 ? -4.371 20.828 14.742 1 88.44 61 VAL B O 1
ATOM 5517 N N . TYR B 1 62 ? -5.648 20.828 12.938 1 84.75 62 TYR B N 1
ATOM 5518 C CA . TYR B 1 62 ? -5.555 22.266 12.766 1 84.75 62 TYR B CA 1
ATOM 5519 C C . TYR B 1 62 ? -6.156 23 13.961 1 84.75 62 TYR B C 1
ATOM 5521 O O . TYR B 1 62 ? -5.574 23.969 14.461 1 84.75 62 TYR B O 1
ATOM 5529 N N . THR B 1 63 ? -7.246 22.578 14.383 1 88.31 63 THR B N 1
ATOM 5530 C CA . THR B 1 63 ? -7.93 23.203 15.508 1 88.31 63 THR B CA 1
ATOM 5531 C C . THR B 1 63 ? -7.133 23.016 16.797 1 88.31 63 THR B C 1
ATOM 5533 O O . THR B 1 63 ? -7.023 23.953 17.594 1 88.31 63 THR B O 1
ATOM 5536 N N . LEU B 1 64 ? -6.641 21.844 16.953 1 88 64 LEU B N 1
ATOM 5537 C CA . LEU B 1 64 ? -5.828 21.594 18.141 1 88 64 LEU B CA 1
ATOM 5538 C C . LEU B 1 64 ? -4.598 22.5 18.156 1 88 64 LEU B C 1
ATOM 5540 O O . LEU B 1 64 ? -4.215 23.016 19.203 1 88 64 LEU B O 1
ATOM 5544 N N . GLY B 1 65 ? -4.039 22.656 17.031 1 82 65 GLY B N 1
ATOM 5545 C CA . GLY B 1 65 ? -2.928 23.594 16.922 1 82 65 GLY B CA 1
ATOM 5546 C C . GLY B 1 65 ? -3.32 25.031 17.234 1 82 65 GLY B C 1
ATOM 5547 O O . GLY B 1 65 ? -2.572 25.75 17.891 1 82 65 GLY B O 1
ATOM 5548 N N . LEU B 1 66 ? -4.473 25.406 16.859 1 81.88 66 LEU B N 1
ATOM 5549 C CA . LEU B 1 66 ? -4.98 26.75 17.109 1 81.88 66 LEU B CA 1
ATOM 5550 C C . LEU B 1 66 ? -5.254 26.953 18.594 1 81.88 66 LEU B C 1
ATOM 5552 O O . LEU B 1 66 ? -4.93 28.016 19.141 1 81.88 66 LEU B O 1
ATOM 5556 N N . VAL B 1 67 ? -5.828 26 19.188 1 83.56 67 VAL B N 1
ATOM 5557 C CA . VAL B 1 67 ? -6.152 26.094 20.609 1 83.56 67 VAL B CA 1
ATOM 5558 C C . VAL B 1 67 ? -4.867 26.172 21.422 1 83.56 67 VAL B C 1
ATOM 5560 O O . VAL B 1 67 ? -4.797 26.906 22.406 1 83.56 67 VAL B O 1
ATOM 5563 N N . SER B 1 68 ? -3.893 25.469 21.031 1 78.31 68 SER B N 1
ATOM 5564 C CA . SER B 1 68 ? -2.623 25.469 21.75 1 78.31 68 SER B CA 1
ATOM 5565 C C . SER B 1 68 ? -1.93 26.812 21.656 1 78.31 68 SER B C 1
ATOM 5567 O O . SER B 1 68 ? -1.308 27.266 22.625 1 78.31 68 SER B O 1
ATOM 5569 N N . ARG B 1 69 ? -2.131 27.484 20.656 1 74.06 69 ARG B N 1
ATOM 5570 C CA . ARG B 1 69 ? -1.479 28.766 20.422 1 74.06 69 ARG B CA 1
ATOM 5571 C C . ARG B 1 69 ? -2.201 29.891 21.156 1 74.06 69 ARG B C 1
ATOM 5573 O O . ARG B 1 69 ? -1.565 30.812 21.688 1 74.06 69 ARG B O 1
ATOM 5580 N N . LEU B 1 70 ? -3.43 29.859 21.125 1 67.56 70 LEU B N 1
ATOM 5581 C CA . LEU B 1 70 ? -4.219 30.891 21.781 1 67.56 70 LEU B CA 1
ATOM 5582 C C . LEU B 1 70 ? -4.027 30.859 23.281 1 67.56 70 LEU B C 1
ATOM 5584 O O . LEU B 1 70 ? -4.059 31.906 23.938 1 67.56 70 LEU B O 1
ATOM 5588 N N . GLY B 1 71 ? -3.795 29.688 23.797 1 61.47 71 GLY B N 1
ATOM 5589 C CA . GLY B 1 71 ? -3.488 29.594 25.219 1 61.47 71 GLY B CA 1
ATOM 5590 C C . GLY B 1 71 ? -2.209 30.312 25.609 1 61.47 71 GLY B C 1
ATOM 5591 O O . GLY B 1 71 ? -2.092 30.828 26.719 1 61.47 71 GLY B O 1
ATOM 5592 N N . ASP B 1 72 ? -1.348 30.484 24.703 1 59.41 72 ASP B N 1
ATOM 5593 C CA . ASP B 1 72 ? -0.066 31.141 24.953 1 59.41 72 ASP B CA 1
ATOM 5594 C C . ASP B 1 72 ? -0.218 32.656 24.969 1 59.41 72 ASP B C 1
ATOM 5596 O O . ASP B 1 72 ? 0.399 33.344 25.797 1 59.41 72 ASP B O 1
ATOM 5600 N N . ILE B 1 73 ? -1.091 33.188 24.156 1 51.91 73 ILE B N 1
ATOM 5601 C CA . ILE B 1 73 ? -1.305 34.625 24.062 1 51.91 73 ILE B CA 1
ATOM 5602 C C . ILE B 1 73 ? -2.012 35.125 25.328 1 51.91 73 ILE B C 1
ATOM 5604 O O . ILE B 1 73 ? -1.688 36.188 25.844 1 51.91 73 ILE B O 1
ATOM 5608 N N . THR B 1 74 ? -2.955 34.375 25.844 1 50.53 74 THR B N 1
ATOM 5609 C CA . THR B 1 74 ? -3.703 34.781 27.031 1 50.53 74 THR B CA 1
ATOM 5610 C C . THR B 1 74 ? -2.826 34.719 28.266 1 50.53 74 THR B C 1
ATOM 5612 O O . THR B 1 74 ? -3.021 35.469 29.219 1 50.53 74 THR B O 1
ATOM 5615 N N . THR B 1 75 ? -2.027 33.781 28.406 1 47.84 75 THR B N 1
ATOM 5616 C CA . THR B 1 75 ? -1.192 33.688 29.594 1 47.84 75 THR B CA 1
ATOM 5617 C C . THR B 1 75 ? -0.238 34.875 29.656 1 47.84 75 THR B C 1
ATOM 5619 O O . THR B 1 75 ? 0.179 35.281 30.75 1 47.84 75 THR B O 1
ATOM 5622 N N . LYS B 1 76 ? 0.184 35.531 28.656 1 49.16 76 LYS B N 1
ATOM 5623 C CA . LYS B 1 76 ? 1.13 36.656 28.703 1 49.16 76 LYS B CA 1
ATOM 5624 C C . LYS B 1 76 ? 0.423 37.969 29.047 1 49.16 76 LYS B C 1
ATOM 5626 O O . LYS B 1 76 ? 1.065 38.938 29.438 1 49.16 76 LYS B O 1
ATOM 5631 N N . GLY B 1 77 ? -0.633 38.375 28.422 1 39.84 77 GLY B N 1
ATOM 5632 C CA . GLY B 1 77 ? -1.187 39.656 28.766 1 39.84 77 GLY B CA 1
ATOM 5633 C C . GLY B 1 77 ? -1.729 39.719 30.188 1 39.84 77 GLY B C 1
ATOM 5634 O O . GLY B 1 77 ? -2.182 38.719 30.734 1 39.84 77 GLY B O 1
ATOM 5635 N N . ASP B 1 78 ? -1.267 40.719 31 1 34.47 78 ASP B N 1
ATOM 5636 C CA . ASP B 1 78 ? -1.862 41.375 32.156 1 34.47 78 ASP B CA 1
ATOM 5637 C C . ASP B 1 78 ? -3.387 41.375 32.062 1 34.47 78 ASP B C 1
ATOM 5639 O O . ASP B 1 78 ? -3.961 41.781 31.062 1 34.47 78 ASP B O 1
ATOM 5643 N N . ILE B 1 79 ? -4.207 40.625 32.812 1 34.84 79 ILE B N 1
ATOM 5644 C CA . ILE B 1 79 ? -5.625 40.688 33.156 1 34.84 79 ILE B CA 1
ATOM 5645 C C . ILE B 1 79 ? -6.191 42.062 32.875 1 34.84 79 ILE B C 1
ATOM 5647 O O . ILE B 1 79 ? -7.41 42.25 32.812 1 34.84 79 ILE B O 1
ATOM 5651 N N . THR B 1 80 ? -5.512 43.219 33.219 1 31.47 80 THR B N 1
ATOM 5652 C CA . THR B 1 80 ? -6.137 44.531 33.375 1 31.47 80 THR B CA 1
ATOM 5653 C C . THR B 1 80 ? -6.691 45 32.031 1 31.47 80 THR B C 1
ATOM 5655 O O . THR B 1 80 ? -7.699 45.719 31.984 1 31.47 80 THR B O 1
ATOM 5658 N N . THR B 1 81 ? -5.934 45.312 31.047 1 32.06 81 THR B N 1
ATOM 5659 C CA . THR B 1 81 ? -6.461 46.062 29.906 1 32.06 81 THR B CA 1
ATOM 5660 C C . THR B 1 81 ? -7.195 45.125 28.953 1 32.06 81 THR B C 1
ATOM 5662 O O . THR B 1 81 ? -7.648 45.562 27.891 1 32.06 81 THR B O 1
ATOM 5665 N N . GLU B 1 82 ? -6.898 43.875 28.812 1 36.81 82 GLU B N 1
ATOM 5666 C CA . GLU B 1 82 ? -7.41 43.094 27.703 1 36.81 82 GLU B CA 1
ATOM 5667 C C . GLU B 1 82 ? -8.859 42.656 27.938 1 36.81 82 GLU B C 1
ATOM 5669 O O . GLU B 1 82 ? -9.117 41.562 28.375 1 36.81 82 GLU B O 1
ATOM 5674 N N . MET B 1 83 ? -9.625 43.312 28.719 1 33.84 83 MET B N 1
ATOM 5675 C CA . MET B 1 83 ? -11.078 43.156 28.703 1 33.84 83 MET B CA 1
ATOM 5676 C C . MET B 1 83 ? -11.586 42.906 27.281 1 33.84 83 MET B C 1
ATOM 5678 O O . MET B 1 83 ? -12.375 42 27.047 1 33.84 83 MET B O 1
ATOM 5682 N N . HIS B 1 84 ? -11.867 44.094 26.391 1 32.47 84 HIS B N 1
ATOM 5683 C CA . HIS B 1 84 ? -12.758 44.281 25.25 1 32.47 84 HIS B CA 1
ATOM 5684 C C . HIS B 1 84 ? -12.102 43.781 23.953 1 32.47 84 HIS B C 1
ATOM 5686 O O . HIS B 1 84 ? -12.508 44.188 22.859 1 32.47 84 HIS B O 1
ATOM 5692 N N . THR B 1 85 ? -10.922 43.438 23.938 1 36.31 85 THR B N 1
ATOM 5693 C CA . THR B 1 85 ? -10.578 43.156 22.562 1 36.31 85 THR B CA 1
ATOM 5694 C C . THR B 1 85 ? -11.516 42.062 21.984 1 36.31 85 THR B C 1
ATOM 5696 O O . THR B 1 85 ? -11.703 41.031 22.594 1 36.31 85 THR B O 1
ATOM 5699 N N . PRO B 1 86 ? -12.5 42.375 21.219 1 40.31 86 PRO B N 1
ATOM 5700 C CA . PRO B 1 86 ? -13.625 41.656 20.625 1 40.31 86 PRO B CA 1
ATOM 5701 C C . PRO B 1 86 ? -13.25 40.25 20.203 1 40.31 86 PRO B C 1
ATOM 5703 O O . PRO B 1 86 ? -14.117 39.469 19.781 1 40.31 86 PRO B O 1
ATOM 5706 N N . GLY B 1 87 ? -12.031 39.844 20.172 1 43.94 87 GLY B N 1
ATOM 5707 C CA . GLY B 1 87 ? -11.727 38.5 19.734 1 43.94 87 GLY B CA 1
ATOM 5708 C C . GLY B 1 87 ? -11.516 37.5 20.875 1 43.94 87 GLY B C 1
ATOM 5709 O O . GLY B 1 87 ? -10.398 37.062 21.094 1 43.94 87 GLY B O 1
ATOM 5710 N N . LYS B 1 88 ? -12.078 37.656 21.984 1 47.72 88 LYS B N 1
ATOM 5711 C CA . LYS B 1 88 ? -12.055 36.906 23.25 1 47.72 88 LYS B CA 1
ATOM 5712 C C . LYS B 1 88 ? -12.078 35.406 22.984 1 47.72 88 LYS B C 1
ATOM 5714 O O . LYS B 1 88 ? -12.992 34.906 22.328 1 47.72 88 LYS B O 1
ATOM 5719 N N . ILE B 1 89 ? -10.906 34.844 22.969 1 55.97 89 ILE B N 1
ATOM 5720 C CA . ILE B 1 89 ? -10.734 33.406 22.938 1 55.97 89 ILE B CA 1
ATOM 5721 C C . ILE B 1 89 ? -11.641 32.75 23.969 1 55.97 89 ILE B C 1
ATOM 5723 O O . ILE B 1 89 ? -11.695 33.156 25.125 1 55.97 89 ILE B O 1
ATOM 5727 N N . SER B 1 90 ? -12.586 31.953 23.5 1 64.62 90 SER B N 1
ATOM 5728 C CA . SER B 1 90 ? -13.523 31.25 24.359 1 64.62 90 SER B CA 1
ATOM 5729 C C . SER B 1 90 ? -12.789 30.531 25.5 1 64.62 90 SER B C 1
ATOM 5731 O O . SER B 1 90 ? -11.883 29.734 25.25 1 64.62 90 SER B O 1
ATOM 5733 N N . PRO B 1 91 ? -12.875 30.984 26.703 1 73.69 91 PRO B N 1
ATOM 5734 C CA . PRO B 1 91 ? -12.211 30.344 27.844 1 73.69 91 PRO B CA 1
ATOM 5735 C C . PRO B 1 91 ? -12.406 28.828 27.859 1 73.69 91 PRO B C 1
ATOM 5737 O O . PRO B 1 91 ? -11.602 28.109 28.469 1 73.69 91 PRO B O 1
ATOM 5740 N N . LEU B 1 92 ? -13.422 28.359 27.172 1 83.81 92 LEU B N 1
ATOM 5741 C CA . LEU B 1 92 ? -13.688 26.938 27.203 1 83.81 92 LEU B CA 1
ATOM 5742 C C . LEU B 1 92 ? -12.969 26.219 26.062 1 83.81 92 LEU B C 1
ATOM 5744 O O . LEU B 1 92 ? -13.086 25 25.922 1 83.81 92 LEU B O 1
ATOM 5748 N N . ALA B 1 93 ? -12.148 26.922 25.344 1 84.94 93 ALA B N 1
ATOM 5749 C CA . ALA B 1 93 ? -11.469 26.344 24.188 1 84.94 93 ALA B CA 1
ATOM 5750 C C . ALA B 1 93 ? -10.492 25.25 24.609 1 84.94 93 ALA B C 1
ATOM 5752 O O . ALA B 1 93 ? -10.312 24.25 23.906 1 84.94 93 ALA B O 1
ATOM 5753 N N . PHE B 1 94 ? -9.93 25.406 25.766 1 84.38 94 PHE B N 1
ATOM 5754 C CA . PHE B 1 94 ? -9 24.391 26.266 1 84.38 94 PHE B CA 1
ATOM 5755 C C . PHE B 1 94 ? -9.711 23.078 26.516 1 84.38 94 PHE B C 1
ATOM 5757 O O . PHE B 1 94 ? -9.117 22 26.359 1 84.38 94 PHE B O 1
ATOM 5764 N N . PHE B 1 95 ? -11.008 23.172 26.812 1 89.81 95 PHE B N 1
ATOM 5765 C CA . PHE B 1 95 ? -11.797 22 27.156 1 89.81 95 PHE B CA 1
ATOM 5766 C C . PHE B 1 95 ? -12.172 21.203 25.906 1 89.81 95 PHE B C 1
ATOM 5768 O O . PHE B 1 95 ? -12.516 20.031 25.984 1 89.81 95 PHE B O 1
ATOM 5775 N N . TRP B 1 96 ? -12 21.75 24.781 1 92.81 96 TRP B N 1
ATOM 5776 C CA . TRP B 1 96 ? -12.383 21.078 23.547 1 92.81 96 TRP B CA 1
ATOM 5777 C C . TRP B 1 96 ? -11.203 20.312 22.953 1 92.81 96 TRP B C 1
ATOM 5779 O O . TRP B 1 96 ? -11.375 19.484 22.062 1 92.81 96 TRP B O 1
ATOM 5789 N N . ALA B 1 97 ? -9.977 20.469 23.422 1 91.75 97 ALA B N 1
ATOM 5790 C CA . ALA B 1 97 ? -8.789 19.781 22.922 1 91.75 97 ALA B CA 1
ATOM 5791 C C . ALA B 1 97 ? -8.938 18.266 23.062 1 91.75 97 ALA B C 1
ATOM 5793 O O . ALA B 1 97 ? -8.719 17.531 22.094 1 91.75 97 ALA B O 1
ATOM 5794 N N . PRO B 1 98 ? -9.414 17.828 24.156 1 93.12 98 PRO B N 1
ATOM 5795 C CA . PRO B 1 98 ? -9.594 16.375 24.266 1 93.12 98 PRO B CA 1
ATOM 5796 C C . PRO B 1 98 ? -10.688 15.844 23.344 1 93.12 98 PRO B C 1
ATOM 5798 O O . PRO B 1 98 ? -10.617 14.695 22.891 1 93.12 98 PRO B O 1
ATOM 5801 N N . PHE B 1 99 ? -11.672 16.656 23.094 1 94.88 99 PHE B N 1
ATOM 5802 C CA . PHE B 1 99 ? -12.711 16.219 22.172 1 94.88 99 PHE B CA 1
ATOM 5803 C C . PHE B 1 99 ? -12.141 16.078 20.766 1 94.88 99 PHE B C 1
ATOM 5805 O O . PHE B 1 99 ? -12.555 15.188 20 1 94.88 99 PHE B O 1
ATOM 5812 N N . LEU B 1 100 ? -11.227 16.922 20.484 1 94.81 100 LEU B N 1
ATOM 5813 C CA . LEU B 1 100 ? -10.594 16.812 19.172 1 94.81 100 LEU B CA 1
ATOM 5814 C C . LEU B 1 100 ? -9.758 15.547 19.078 1 94.81 100 LEU B C 1
ATOM 5816 O O . LEU B 1 100 ? -9.641 14.953 18 1 94.81 100 LEU B O 1
ATOM 5820 N N . LEU B 1 101 ? -9.234 15.125 20.125 1 93.94 101 LEU B N 1
ATOM 5821 C CA . LEU B 1 101 ? -8.531 13.844 20.156 1 93.94 101 LEU B CA 1
ATOM 5822 C C . LEU B 1 101 ? -9.484 12.688 19.906 1 93.94 101 LEU B C 1
ATOM 5824 O O . LEU B 1 101 ? -9.133 11.727 19.219 1 93.94 101 LEU B O 1
ATOM 5828 N N . ILE B 1 102 ? -10.656 12.828 20.453 1 95.06 102 ILE B N 1
ATOM 5829 C CA . ILE B 1 102 ? -11.68 11.812 20.219 1 95.06 102 ILE B CA 1
ATOM 5830 C C . ILE B 1 102 ? -12.062 11.781 18.75 1 95.06 102 ILE B C 1
ATOM 5832 O O . ILE B 1 102 ? -12.242 10.711 18.172 1 95.06 102 ILE B O 1
ATOM 5836 N N . HIS B 1 103 ? -12.133 12.961 18.203 1 94.81 103 HIS B N 1
ATOM 5837 C CA . HIS B 1 103 ? -12.492 13.031 16.797 1 94.81 103 HIS B CA 1
ATOM 5838 C C . HIS B 1 103 ? -11.391 12.438 15.914 1 94.81 103 HIS B C 1
ATOM 5840 O O . HIS B 1 103 ? -11.68 11.828 14.883 1 94.81 103 HIS B O 1
ATOM 5846 N N . LEU B 1 104 ? -10.172 12.5 16.312 1 90.56 104 LEU B N 1
ATOM 5847 C CA . LEU B 1 104 ? -9.055 11.938 15.57 1 90.56 104 LEU B CA 1
ATOM 5848 C C . LEU B 1 104 ? -9.062 10.414 15.641 1 90.56 104 LEU B C 1
ATOM 5850 O O . LEU B 1 104 ? -8.445 9.742 14.812 1 90.56 104 LEU B O 1
ATOM 5854 N N . ALA B 1 105 ? -9.688 9.914 16.609 1 92.19 105 ALA B N 1
ATOM 5855 C CA . ALA B 1 105 ? -9.805 8.469 16.75 1 92.19 105 ALA B CA 1
ATOM 5856 C C . ALA B 1 105 ? -10.711 7.871 15.68 1 92.19 105 ALA B C 1
ATOM 5858 O O . ALA B 1 105 ? -10.68 6.664 15.438 1 92.19 105 ALA B O 1
ATOM 5859 N N . GLY B 1 106 ? -11.422 8.68 15.016 1 85.75 106 GLY B N 1
ATOM 5860 C CA . GLY B 1 106 ? -12.297 8.18 13.961 1 85.75 106 GLY B CA 1
ATOM 5861 C C . GLY B 1 106 ? -13.477 7.395 14.492 1 85.75 106 GLY B C 1
ATOM 5862 O O . GLY B 1 106 ? -13.586 7.164 15.695 1 85.75 106 GLY B O 1
ATOM 5863 N N . GLN B 1 107 ? -14.25 6.98 13.625 1 89.69 107 GLN B N 1
ATOM 5864 C CA . GLN B 1 107 ? -15.469 6.266 13.984 1 89.69 107 GLN B CA 1
ATOM 5865 C C . GLN B 1 107 ? -15.297 4.758 13.828 1 89.69 107 GLN B C 1
ATOM 5867 O O . GLN B 1 107 ? -14.391 4.305 13.133 1 89.69 107 GLN B O 1
ATOM 5872 N N . ASP B 1 108 ? -16.125 4.02 14.422 1 91.12 108 ASP B N 1
ATOM 5873 C CA . ASP B 1 108 ? -16.047 2.562 14.414 1 91.12 108 ASP B CA 1
ATOM 5874 C C . ASP B 1 108 ? -16.359 2.008 13.023 1 91.12 108 ASP B C 1
ATOM 5876 O O . ASP B 1 108 ? -15.914 0.917 12.672 1 91.12 108 ASP B O 1
ATOM 5880 N N . THR B 1 109 ? -17.062 2.748 12.25 1 91.25 109 THR B N 1
ATOM 5881 C CA . THR B 1 109 ? -17.562 2.256 10.977 1 91.25 109 THR B CA 1
ATOM 5882 C C . THR B 1 109 ? -16.547 2.494 9.867 1 91.25 109 THR B C 1
ATOM 5884 O O . THR B 1 109 ? -16.688 1.957 8.766 1 91.25 109 THR B O 1
ATOM 5887 N N . ILE B 1 110 ? -15.531 3.303 10.141 1 93.12 110 ILE B N 1
ATOM 5888 C CA . ILE B 1 110 ? -14.516 3.557 9.125 1 93.12 110 ILE B CA 1
ATOM 5889 C C . ILE B 1 110 ? -13.188 3.91 9.797 1 93.12 110 ILE B C 1
ATOM 5891 O O . ILE B 1 110 ? -13.055 4.98 10.398 1 93.12 110 ILE B O 1
ATOM 5895 N N . THR B 1 111 ? -12.297 3.09 9.773 1 93.19 111 THR B N 1
ATOM 5896 C CA . THR B 1 111 ? -10.984 3.34 10.352 1 93.19 111 THR B CA 1
ATOM 5897 C C . THR B 1 111 ? -9.961 3.637 9.258 1 93.19 111 THR B C 1
ATOM 5899 O O . THR B 1 111 ? -9.016 4.395 9.469 1 93.19 111 THR B O 1
ATOM 5902 N N . ALA B 1 112 ? -10.141 3.006 8.164 1 95.25 112 ALA B N 1
ATOM 5903 C CA . ALA B 1 112 ? -9.258 3.188 7.012 1 95.25 112 ALA B CA 1
ATOM 5904 C C . ALA B 1 112 ? -10.07 3.381 5.734 1 95.25 112 ALA B C 1
ATOM 5906 O O . ALA B 1 112 ? -11.117 2.756 5.555 1 95.25 112 ALA B O 1
ATOM 5907 N N . PHE B 1 113 ? -9.633 4.281 4.953 1 94.75 113 PHE B N 1
ATOM 5908 C CA . PHE B 1 113 ? -10.281 4.469 3.656 1 94.75 113 PHE B CA 1
ATOM 5909 C C . PHE B 1 113 ? -9.625 3.586 2.598 1 94.75 113 PHE B C 1
ATOM 5911 O O . PHE B 1 113 ? -10.32 3.01 1.753 1 94.75 113 PHE B O 1
ATOM 5918 N N . ALA B 1 114 ? -8.32 3.531 2.648 1 94.44 114 ALA B N 1
ATOM 5919 C CA . ALA B 1 114 ? -7.535 2.699 1.738 1 94.44 114 ALA B CA 1
ATOM 5920 C C . ALA B 1 114 ? -6.602 1.771 2.508 1 94.44 114 ALA B C 1
ATOM 5922 O O . ALA B 1 114 ? -6.309 2.012 3.682 1 94.44 114 ALA B O 1
ATOM 5923 N N . MET B 1 115 ? -6.172 0.734 1.855 1 94.75 115 MET B N 1
ATOM 5924 C CA . MET B 1 115 ? -5.262 -0.216 2.488 1 94.75 115 MET B CA 1
ATOM 5925 C C . MET B 1 115 ? -3.961 0.467 2.898 1 94.75 115 MET B C 1
ATOM 5927 O O . MET B 1 115 ? -3.34 0.082 3.891 1 94.75 115 MET B O 1
ATOM 5931 N N . GLU B 1 116 ? -3.605 1.514 2.184 1 95.44 116 GLU B N 1
ATOM 5932 C CA . GLU B 1 116 ? -2.389 2.264 2.48 1 95.44 116 GLU B CA 1
ATOM 5933 C C . GLU B 1 116 ? -2.467 2.924 3.854 1 95.44 116 GLU B C 1
ATOM 5935 O O . GLU B 1 116 ? -1.444 3.115 4.516 1 95.44 116 GLU B O 1
ATOM 5940 N N . ASP B 1 117 ? -3.67 3.236 4.281 1 95.62 117 ASP B N 1
ATOM 5941 C CA . ASP B 1 117 ? -3.844 3.811 5.613 1 95.62 117 ASP B CA 1
ATOM 5942 C C . ASP B 1 117 ? -3.477 2.799 6.695 1 95.62 117 ASP B C 1
ATOM 5944 O O . ASP B 1 117 ? -2.859 3.156 7.699 1 95.62 117 ASP B O 1
ATOM 5948 N N . ASN B 1 118 ? -3.916 1.581 6.434 1 95.88 118 ASN B N 1
ATOM 5949 C CA . ASN B 1 118 ? -3.541 0.522 7.367 1 95.88 118 ASN B CA 1
ATOM 5950 C C . ASN B 1 118 ? -2.031 0.31 7.395 1 95.88 118 ASN B C 1
ATOM 5952 O O . ASN B 1 118 ? -1.435 0.211 8.469 1 95.88 118 ASN B O 1
ATOM 5956 N N . ASN B 1 119 ? -1.46 0.341 6.238 1 94.19 119 ASN B N 1
ATOM 5957 C CA . ASN B 1 119 ? -0.035 0.047 6.125 1 94.19 119 ASN B CA 1
ATOM 5958 C C . ASN B 1 119 ? 0.815 1.145 6.758 1 94.19 119 ASN B C 1
ATOM 5960 O O . ASN B 1 119 ? 1.948 0.895 7.176 1 94.19 119 ASN B O 1
ATOM 5964 N N . LEU B 1 120 ? 0.242 2.299 6.855 1 95.75 120 LEU B N 1
ATOM 5965 C CA . LEU B 1 120 ? 0.974 3.422 7.434 1 95.75 120 LEU B CA 1
ATOM 5966 C C . LEU B 1 120 ? 0.543 3.67 8.875 1 95.75 120 LEU B C 1
ATOM 5968 O O . LEU B 1 120 ? 0.479 4.82 9.32 1 95.75 120 LEU B O 1
ATOM 5972 N N . TRP B 1 121 ? 0.209 2.625 9.57 1 94.75 121 TRP B N 1
ATOM 5973 C CA . TRP B 1 121 ? -0.283 2.746 10.938 1 94.75 121 TRP B CA 1
ATOM 5974 C C . TRP B 1 121 ? 0.761 3.404 11.836 1 94.75 121 TRP B C 1
ATOM 5976 O O . TRP B 1 121 ? 0.415 4.086 12.805 1 94.75 121 TRP B O 1
ATOM 5986 N N . LEU B 1 122 ? 2.066 3.295 11.531 1 94.06 122 LEU B N 1
ATOM 5987 C CA . LEU B 1 122 ? 3.117 3.902 12.344 1 94.06 122 LEU B CA 1
ATOM 5988 C C . LEU B 1 122 ? 3.016 5.426 12.312 1 94.06 122 LEU B C 1
ATOM 5990 O O . LEU B 1 122 ? 3.324 6.09 13.305 1 94.06 122 LEU B O 1
ATOM 5994 N N . ARG B 1 123 ? 2.619 5.926 11.172 1 93.44 123 ARG B N 1
ATOM 5995 C CA . ARG B 1 123 ? 2.414 7.367 11.078 1 93.44 123 ARG B CA 1
ATOM 5996 C C . ARG B 1 123 ? 1.249 7.812 11.953 1 93.44 123 ARG B C 1
ATOM 5998 O O . ARG B 1 123 ? 1.291 8.891 12.547 1 93.44 123 ARG B O 1
ATOM 6005 N N . HIS B 1 124 ? 0.272 6.988 12.031 1 92 124 HIS B N 1
ATOM 6006 C CA . HIS B 1 124 ? -0.862 7.285 12.898 1 92 124 HIS B CA 1
ATOM 6007 C C . HIS B 1 124 ? -0.465 7.199 14.375 1 92 124 HIS B C 1
ATOM 6009 O O . HIS B 1 124 ? -0.961 7.969 15.195 1 92 124 HIS B O 1
ATOM 6015 N N . LEU B 1 125 ? 0.396 6.297 14.656 1 94.25 125 LEU B N 1
ATOM 6016 C CA . LEU B 1 125 ? 0.899 6.199 16.016 1 94.25 125 LEU B CA 1
ATOM 6017 C C . LEU B 1 125 ? 1.694 7.441 16.406 1 94.25 125 LEU B C 1
ATOM 6019 O O . LEU B 1 125 ? 1.53 7.98 17.5 1 94.25 125 LEU B O 1
ATOM 6023 N N . LEU B 1 126 ? 2.471 7.871 15.492 1 92.62 126 LEU B N 1
ATOM 6024 C CA . LEU B 1 126 ? 3.227 9.094 15.727 1 92.62 126 LEU B CA 1
ATOM 6025 C C . LEU B 1 126 ? 2.289 10.281 15.922 1 92.62 126 LEU B C 1
ATOM 6027 O O . LEU B 1 126 ? 2.496 11.102 16.812 1 92.62 126 LEU B O 1
ATOM 6031 N N . ASN B 1 127 ? 1.303 10.312 15.086 1 89.81 127 ASN B N 1
ATOM 6032 C CA . ASN B 1 127 ? 0.322 11.391 15.195 1 89.81 127 ASN B CA 1
ATOM 6033 C C . ASN B 1 127 ? -0.409 11.352 16.531 1 89.81 127 ASN B C 1
ATOM 6035 O O . ASN B 1 127 ? -0.708 12.398 17.109 1 89.81 127 ASN B O 1
ATOM 6039 N N . LEU B 1 128 ? -0.682 10.195 16.969 1 92.19 128 LEU B N 1
ATOM 6040 C CA . LEU B 1 128 ? -1.316 10.039 18.281 1 92.19 128 LEU B CA 1
ATOM 6041 C C . LEU B 1 128 ? -0.433 10.609 19.391 1 92.19 128 LEU B C 1
ATOM 6043 O O . LEU B 1 128 ? -0.905 11.367 20.234 1 92.19 128 LEU B O 1
ATOM 6047 N N . VAL B 1 129 ? 0.798 10.344 19.312 1 92.5 129 VAL B N 1
ATOM 6048 C CA . VAL B 1 129 ? 1.729 10.797 20.344 1 92.5 129 VAL B CA 1
ATOM 6049 C C . VAL B 1 129 ? 1.855 12.32 20.281 1 92.5 129 VAL B C 1
ATOM 6051 O O . VAL B 1 129 ? 1.756 12.992 21.312 1 92.5 129 VAL B O 1
ATOM 6054 N N . VAL B 1 130 ? 1.933 12.82 19.141 1 89.19 130 VAL B N 1
ATOM 6055 C CA . VAL B 1 130 ? 2.109 14.258 18.969 1 89.19 130 VAL B CA 1
ATOM 6056 C C . VAL B 1 130 ? 0.85 14.992 19.422 1 89.19 130 VAL B C 1
ATOM 6058 O O . VAL B 1 130 ? 0.931 15.977 20.156 1 89.19 130 VAL B O 1
ATOM 6061 N N . GLN B 1 131 ? -0.246 14.5 19.062 1 90.25 131 GLN B N 1
ATOM 6062 C CA . GLN B 1 131 ? -1.499 15.164 19.406 1 90.25 131 GLN B CA 1
ATOM 6063 C C . GLN B 1 131 ? -1.815 15.008 20.891 1 90.25 131 GLN B C 1
ATOM 6065 O O . GLN B 1 131 ? -2.398 15.906 21.516 1 90.25 131 GLN B O 1
ATOM 6070 N N . ALA B 1 132 ? -1.467 13.898 21.422 1 92.06 132 ALA B N 1
ATOM 6071 C CA . ALA B 1 132 ? -1.639 13.711 22.859 1 92.06 132 ALA B CA 1
ATOM 6072 C C . ALA B 1 132 ? -0.776 14.695 23.656 1 92.06 132 ALA B C 1
ATOM 6074 O O . ALA B 1 132 ? -1.249 15.32 24.609 1 92.06 132 ALA B O 1
ATOM 6075 N N . VAL B 1 133 ? 0.412 14.844 23.219 1 89.81 133 VAL B N 1
ATOM 6076 C CA . VAL B 1 133 ? 1.328 15.766 23.891 1 89.81 133 VAL B CA 1
ATOM 6077 C C . VAL B 1 133 ? 0.813 17.203 23.766 1 89.81 133 VAL B C 1
ATOM 6079 O O . VAL B 1 133 ? 0.85 17.969 24.734 1 89.81 133 VAL B O 1
ATOM 6082 N N . LEU B 1 134 ? 0.326 17.5 22.625 1 86.06 134 LEU B N 1
ATOM 6083 C CA . LEU B 1 134 ? -0.224 18.828 22.406 1 86.06 134 LEU B CA 1
ATOM 6084 C C . LEU B 1 134 ? -1.441 19.062 23.281 1 86.06 134 LEU B C 1
ATOM 6086 O O . LEU B 1 134 ? -1.599 20.156 23.859 1 86.06 134 LEU B O 1
ATOM 6090 N N . ALA B 1 135 ? -2.242 18.109 23.359 1 88.31 135 ALA B N 1
ATOM 6091 C CA . ALA B 1 135 ? -3.424 18.234 24.203 1 88.31 135 ALA B CA 1
ATOM 6092 C C . ALA B 1 135 ? -3.033 18.375 25.672 1 88.31 135 ALA B C 1
ATOM 6094 O O . ALA B 1 135 ? -3.611 19.188 26.406 1 88.31 135 ALA B O 1
ATOM 6095 N N . ILE B 1 136 ? -2.055 17.656 26.094 1 88.19 136 ILE B N 1
ATOM 6096 C CA . ILE B 1 136 ? -1.567 17.75 27.469 1 88.19 136 ILE B CA 1
ATOM 6097 C C . ILE B 1 136 ? -0.993 19.141 27.719 1 88.19 136 ILE B C 1
ATOM 6099 O O . ILE B 1 136 ? -1.215 19.734 28.781 1 88.19 136 ILE B O 1
ATOM 6103 N N . TYR B 1 137 ? -0.357 19.609 26.75 1 83.81 137 TYR B N 1
ATOM 6104 C CA . TYR B 1 137 ? 0.226 20.938 26.844 1 83.81 137 TYR B CA 1
ATOM 6105 C C . TYR B 1 137 ? -0.856 22 27 1 83.81 137 TYR B C 1
ATOM 6107 O O . TYR B 1 137 ? -0.724 22.906 27.828 1 83.81 137 TYR B O 1
ATOM 6115 N N . VAL B 1 138 ? -1.869 21.906 26.297 1 82.31 138 VAL B N 1
ATOM 6116 C CA . VAL B 1 138 ? -2.986 22.828 26.391 1 82.31 138 VAL B CA 1
ATOM 6117 C C . VAL B 1 138 ? -3.615 22.75 27.781 1 82.31 138 VAL B C 1
ATOM 6119 O O . VAL B 1 138 ? -3.93 23.766 28.391 1 82.31 138 VAL B O 1
ATOM 6122 N N . PHE B 1 139 ? -3.715 21.594 28.328 1 82.62 139 PHE B N 1
ATOM 6123 C CA . PHE B 1 139 ? -4.277 21.391 29.656 1 82.62 139 PHE B CA 1
ATOM 6124 C C . PHE B 1 139 ? -3.354 21.969 30.734 1 82.62 139 PHE B C 1
ATOM 6126 O O . PHE B 1 139 ? -3.814 22.594 31.688 1 82.62 139 PHE B O 1
ATOM 6133 N N . TRP B 1 140 ? -2.154 21.719 30.516 1 81.12 140 TRP B N 1
ATOM 6134 C CA . TRP B 1 140 ? -1.175 22.188 31.5 1 81.12 140 TRP B CA 1
ATOM 6135 C C . TRP B 1 140 ? -1.187 23.703 31.609 1 81.12 140 TRP B C 1
ATOM 6137 O O . TRP B 1 140 ? -1.08 24.25 32.719 1 81.12 140 TRP B O 1
ATOM 6147 N N . LYS B 1 141 ? -1.446 24.344 30.594 1 77.94 141 LYS B N 1
ATOM 6148 C CA . LYS B 1 141 ? -1.483 25.797 30.578 1 77.94 141 LYS B CA 1
ATOM 6149 C C . LYS B 1 141 ? -2.77 26.328 31.219 1 77.94 141 LYS B C 1
ATOM 6151 O O . LYS B 1 141 ? -2.818 27.469 31.672 1 77.94 141 LYS B O 1
ATOM 6156 N N . SER B 1 142 ? -3.734 25.547 31.188 1 76.75 142 SER B N 1
ATOM 6157 C CA . SER B 1 142 ? -5.039 25.984 31.656 1 76.75 142 SER B CA 1
ATOM 6158 C C . SER B 1 142 ? -5.246 25.641 33.125 1 76.75 142 SER B C 1
ATOM 6160 O O . SER B 1 142 ? -6.211 26.094 33.75 1 76.75 142 SER B O 1
ATOM 6162 N N . ILE B 1 143 ? -4.211 24.938 33.625 1 77.12 143 ILE B N 1
ATOM 6163 C CA . ILE B 1 143 ? -4.309 24.562 35.031 1 77.12 143 ILE B CA 1
ATOM 6164 C C . ILE B 1 143 ? -4.254 25.797 35.906 1 77.12 143 ILE B C 1
ATOM 6166 O O . ILE B 1 143 ? -3.4 26.672 35.719 1 77.12 143 ILE B O 1
ATOM 6170 N N . GLY B 1 144 ? -5.176 26.125 36.875 1 73.75 144 GLY B N 1
ATOM 6171 C CA . GLY B 1 144 ? -5.215 27.25 37.812 1 73.75 144 GLY B CA 1
ATOM 6172 C C . GLY B 1 144 ? -6.168 28.344 37.375 1 73.75 144 GLY B C 1
ATOM 6173 O O . GLY B 1 144 ? -6.508 29.219 38.188 1 73.75 144 GLY B O 1
ATOM 6174 N N . ARG B 1 145 ? -6.66 28.266 36.156 1 77.12 145 ARG B N 1
ATOM 6175 C CA . ARG B 1 145 ? -7.492 29.359 35.656 1 77.12 145 ARG B CA 1
ATOM 6176 C C . ARG B 1 145 ? -8.969 28.984 35.719 1 77.12 145 ARG B C 1
ATOM 6178 O O . ARG B 1 145 ? -9.836 29.844 35.594 1 77.12 145 ARG B O 1
ATOM 6185 N N . HIS B 1 146 ? -9.141 27.719 35.812 1 83 146 HIS B N 1
ATOM 6186 C CA . HIS B 1 146 ? -10.516 27.234 35.719 1 83 146 HIS B CA 1
ATOM 6187 C C . HIS B 1 146 ? -10.898 26.422 36.969 1 83 146 HIS B C 1
ATOM 6189 O O . HIS B 1 146 ? -10.039 26.125 37.781 1 83 146 HIS B O 1
ATOM 6195 N N . SER B 1 147 ? -12.094 26.203 37.125 1 85 147 SER B N 1
ATOM 6196 C CA . SER B 1 147 ? -12.602 25.438 38.25 1 85 147 SER B CA 1
ATOM 6197 C C . SER B 1 147 ? -12.047 24.016 38.25 1 85 147 SER B C 1
ATOM 6199 O O . SER B 1 147 ? -11.852 23.422 37.188 1 85 147 SER B O 1
ATOM 6201 N N . PRO B 1 148 ? -11.734 23.484 39.406 1 87.19 148 PRO B N 1
ATOM 6202 C CA . PRO B 1 148 ? -11.195 22.125 39.5 1 87.19 148 PRO B CA 1
ATOM 6203 C C . PRO B 1 148 ? -12.125 21.078 38.906 1 87.19 148 PRO B C 1
ATOM 6205 O O . PRO B 1 148 ? -11.656 20.094 38.344 1 87.19 148 PRO B O 1
ATOM 6208 N N . MET B 1 149 ? -13.398 21.266 39.094 1 90.94 149 MET B N 1
ATOM 6209 C CA . MET B 1 149 ? -14.344 20.297 38.531 1 90.94 149 MET B CA 1
ATOM 6210 C C . MET B 1 149 ? -14.242 20.234 37.031 1 90.94 149 MET B C 1
ATOM 6212 O O . MET B 1 149 ? -14.359 19.156 36.438 1 90.94 149 MET B O 1
ATOM 6216 N N . LEU B 1 150 ? -14.008 21.328 36.406 1 91.44 150 LEU B N 1
ATOM 6217 C CA . LEU B 1 150 ? -13.891 21.375 34.969 1 91.44 150 LEU B CA 1
ATOM 6218 C C . LEU B 1 150 ? -12.586 20.703 34.5 1 91.44 150 LEU B C 1
ATOM 6220 O O . LEU B 1 150 ? -12.562 20.016 33.5 1 91.44 150 LEU B O 1
ATOM 6224 N N . ILE B 1 151 ? -11.57 20.859 35.25 1 89.88 151 ILE B N 1
ATOM 6225 C CA . ILE B 1 151 ? -10.281 20.25 34.938 1 89.88 151 ILE B CA 1
ATOM 6226 C C . ILE B 1 151 ? -10.375 18.734 35.031 1 89.88 151 ILE B C 1
ATOM 6228 O O . ILE B 1 151 ? -9.867 18.016 34.188 1 89.88 151 ILE B O 1
ATOM 6232 N N . VAL B 1 152 ? -11.039 18.297 36.094 1 92.12 152 VAL B N 1
ATOM 6233 C CA . VAL B 1 152 ? -11.203 16.859 36.281 1 92.12 152 VAL B CA 1
ATOM 6234 C C . VAL B 1 152 ? -12.062 16.297 35.156 1 92.12 152 VAL B C 1
ATOM 6236 O O . VAL B 1 152 ? -11.789 15.203 34.625 1 92.12 152 VAL B O 1
ATOM 6239 N N . SER B 1 153 ? -13.086 17.016 34.781 1 94.56 153 SER B N 1
ATOM 6240 C CA . SER B 1 153 ? -13.891 16.609 33.625 1 94.56 153 SER B CA 1
ATOM 6241 C C . SER B 1 153 ? -13.039 16.484 32.375 1 94.56 153 SER B C 1
ATOM 6243 O O . SER B 1 153 ? -13.148 15.516 31.625 1 94.56 153 SER B O 1
ATOM 6245 N N . GLY B 1 154 ? -12.148 17.453 32.156 1 92.88 154 GLY B N 1
ATOM 6246 C CA . GLY B 1 154 ? -11.266 17.438 31.016 1 92.88 154 GLY B CA 1
ATOM 6247 C C . GLY B 1 154 ? -10.305 16.25 31 1 92.88 154 GLY B C 1
ATOM 6248 O O . GLY B 1 154 ? -10.016 15.688 29.953 1 92.88 154 GLY B O 1
ATOM 6249 N N . VAL B 1 155 ? -9.852 15.891 32.156 1 93.69 155 VAL B N 1
ATOM 6250 C CA . VAL B 1 155 ? -8.93 14.766 32.25 1 93.69 155 VAL B CA 1
ATOM 6251 C C . VAL B 1 155 ? -9.641 13.477 31.859 1 93.69 155 VAL B C 1
ATOM 6253 O O . VAL B 1 155 ? -9.078 12.633 31.156 1 93.69 155 VAL B O 1
ATOM 6256 N N . PHE B 1 156 ? -10.852 13.344 32.25 1 96.06 156 PHE B N 1
ATOM 6257 C CA . PHE B 1 156 ? -11.602 12.148 31.906 1 96.06 156 PHE B CA 1
ATOM 6258 C C . PHE B 1 156 ? -11.898 12.117 30.406 1 96.06 156 PHE B C 1
ATOM 6260 O O . PHE B 1 156 ? -11.852 11.055 29.781 1 96.06 156 PHE B O 1
ATOM 6267 N N . VAL B 1 157 ? -12.188 13.258 29.844 1 95.75 157 VAL B N 1
ATOM 6268 C CA . VAL B 1 157 ? -12.391 13.305 28.391 1 95.75 157 VAL B CA 1
ATOM 6269 C C . VAL B 1 157 ? -11.094 12.969 27.672 1 95.75 157 VAL B C 1
ATOM 6271 O O . VAL B 1 157 ? -11.102 12.312 26.625 1 95.75 157 VAL B O 1
ATOM 6274 N N . PHE B 1 158 ? -10.008 13.414 28.266 1 95.5 158 PHE B N 1
ATOM 6275 C CA . PHE B 1 158 ? -8.695 13.117 27.703 1 95.5 158 PHE B CA 1
ATOM 6276 C C . PHE B 1 158 ? -8.438 11.617 27.719 1 95.5 158 PHE B C 1
ATOM 6278 O O . PHE B 1 158 ? -7.93 11.07 26.734 1 95.5 158 PHE B O 1
ATOM 6285 N N . VAL B 1 159 ? -8.805 10.969 28.734 1 95.81 159 VAL B N 1
ATOM 6286 C CA . VAL B 1 159 ? -8.641 9.523 28.828 1 95.81 159 VAL B CA 1
ATOM 6287 C C . VAL B 1 159 ? -9.477 8.844 27.75 1 95.81 159 VAL B C 1
ATOM 6289 O O . VAL B 1 159 ? -9.008 7.914 27.078 1 95.81 159 VAL B O 1
ATOM 6292 N N . VAL B 1 160 ? -10.664 9.312 27.516 1 96.31 160 VAL B N 1
ATOM 6293 C CA . VAL B 1 160 ? -11.516 8.773 26.469 1 96.31 160 VAL B CA 1
ATOM 6294 C C . VAL B 1 160 ? -10.852 8.969 25.109 1 96.31 160 VAL B C 1
ATOM 6296 O O . VAL B 1 160 ? -10.805 8.039 24.297 1 96.31 160 VAL B O 1
ATOM 6299 N N . GLY B 1 161 ? -10.305 10.148 24.953 1 95.62 161 GLY B N 1
ATOM 6300 C CA . GLY B 1 161 ? -9.648 10.453 23.688 1 95.62 161 GLY B CA 1
ATOM 6301 C C . GLY B 1 161 ? -8.445 9.57 23.406 1 95.62 161 GLY B C 1
ATOM 6302 O O . GLY B 1 161 ? -8.281 9.062 22.297 1 95.62 161 GLY B O 1
ATOM 6303 N N . ILE B 1 162 ? -7.707 9.305 24.344 1 95.62 162 ILE B N 1
ATOM 6304 C CA . ILE B 1 162 ? -6.504 8.484 24.203 1 95.62 162 ILE B CA 1
ATOM 6305 C C . ILE B 1 162 ? -6.898 7.039 23.922 1 95.62 162 ILE B C 1
ATOM 6307 O O . ILE B 1 162 ? -6.309 6.383 23.062 1 95.62 162 ILE B O 1
ATOM 6311 N N . ILE B 1 163 ? -7.852 6.586 24.562 1 95.75 163 ILE B N 1
ATOM 6312 C CA . ILE B 1 163 ? -8.281 5.203 24.406 1 95.75 163 ILE B CA 1
ATOM 6313 C C . ILE B 1 163 ? -8.852 5 23 1 95.75 163 ILE B C 1
ATOM 6315 O O . ILE B 1 163 ? -8.492 4.047 22.297 1 95.75 163 ILE B O 1
ATOM 6319 N N . LYS B 1 164 ? -9.648 5.863 22.609 1 95.19 164 LYS B N 1
ATOM 6320 C CA . LYS B 1 164 ? -10.273 5.727 21.297 1 95.19 164 LYS B CA 1
ATOM 6321 C C . LYS B 1 164 ? -9.242 5.863 20.172 1 95.19 164 LYS B C 1
ATOM 6323 O O . LYS B 1 164 ? -9.312 5.148 19.172 1 95.19 164 LYS B O 1
ATOM 6328 N N . TYR B 1 165 ? -8.375 6.77 20.375 1 95.75 165 TYR B N 1
ATOM 6329 C CA . TYR B 1 165 ? -7.34 6.941 19.359 1 95.75 165 TYR B CA 1
ATOM 6330 C C . TYR B 1 165 ? -6.391 5.746 19.344 1 95.75 165 TYR B C 1
ATOM 6332 O O . TYR B 1 165 ? -5.934 5.324 18.281 1 95.75 165 TYR B O 1
ATOM 6340 N N . ALA B 1 166 ? -6.164 5.246 20.5 1 95.25 166 ALA B N 1
ATOM 6341 C CA . ALA B 1 166 ? -5.352 4.035 20.578 1 95.25 166 ALA B CA 1
ATOM 6342 C C . ALA B 1 166 ? -6.055 2.859 19.906 1 95.25 166 ALA B C 1
ATOM 6344 O O . ALA B 1 166 ? -5.414 2.047 19.234 1 95.25 166 ALA B O 1
ATOM 6345 N N . GLU B 1 167 ? -7.312 2.795 20.031 1 95.12 167 GLU B N 1
ATOM 6346 C CA . GLU B 1 167 ? -8.094 1.759 19.375 1 95.12 167 GLU B CA 1
ATOM 6347 C C . GLU B 1 167 ? -7.996 1.874 17.859 1 95.12 167 GLU B C 1
ATOM 6349 O O . GLU B 1 167 ? -7.875 0.865 17.156 1 95.12 167 GLU B O 1
ATOM 6354 N N . ARG B 1 168 ? -8.047 3.029 17.375 1 95.44 168 ARG B N 1
ATOM 6355 C CA . ARG B 1 168 ? -7.922 3.244 15.93 1 95.44 168 ARG B CA 1
ATOM 6356 C C . ARG B 1 168 ? -6.562 2.777 15.422 1 95.44 168 ARG B C 1
ATOM 6358 O O . ARG B 1 168 ? -6.48 2.068 14.414 1 95.44 168 ARG B O 1
ATOM 6365 N N . THR B 1 169 ? -5.578 3.18 16.141 1 95.94 169 THR B N 1
ATOM 6366 C CA . THR B 1 169 ? -4.223 2.812 15.75 1 95.94 169 THR B CA 1
ATOM 6367 C C . THR B 1 169 ? -4.031 1.3 15.812 1 95.94 169 THR B C 1
ATOM 6369 O O . THR B 1 169 ? -3.406 0.71 14.93 1 95.94 169 THR B O 1
ATOM 6372 N N . TRP B 1 170 ? -4.641 0.782 16.812 1 94.94 170 TRP B N 1
ATOM 6373 C CA . TRP B 1 170 ? -4.578 -0.668 16.969 1 94.94 170 TRP B CA 1
ATOM 6374 C C . TRP B 1 170 ? -5.32 -1.368 15.836 1 94.94 170 TRP B C 1
ATOM 6376 O O . TRP B 1 170 ? -4.855 -2.389 15.32 1 94.94 170 TRP B O 1
ATOM 6386 N N . SER B 1 171 ? -6.395 -0.889 15.492 1 94.75 171 SER B N 1
ATOM 6387 C CA . SER B 1 171 ? -7.164 -1.459 14.391 1 94.75 171 SER B CA 1
ATOM 6388 C C . SER B 1 171 ? -6.414 -1.335 13.07 1 94.75 171 SER B C 1
ATOM 6390 O O . SER B 1 171 ? -6.414 -2.264 12.258 1 94.75 171 SER B O 1
ATOM 6392 N N . LEU B 1 172 ? -5.754 -0.199 12.859 1 96.44 172 LEU B N 1
ATOM 6393 C CA . LEU B 1 172 ? -4.961 -0.008 11.656 1 96.44 172 LEU B CA 1
ATOM 6394 C C . LEU B 1 172 ? -3.799 -0.995 11.602 1 96.44 172 LEU B C 1
ATOM 6396 O O . LEU B 1 172 ? -3.51 -1.567 10.555 1 96.44 172 LEU B O 1
ATOM 6400 N N . LYS B 1 173 ? -3.23 -1.23 12.703 1 94.62 173 LYS B N 1
ATOM 6401 C CA . LYS B 1 173 ? -2.121 -2.18 12.773 1 94.62 173 LYS B CA 1
ATOM 6402 C C . LYS B 1 173 ? -2.594 -3.6 12.477 1 94.62 173 LYS B C 1
ATOM 6404 O O . LYS B 1 173 ? -1.942 -4.332 11.734 1 94.62 173 LYS B O 1
ATOM 6409 N N . SER B 1 174 ? -3.709 -3.904 12.992 1 92.06 174 SER B N 1
ATOM 6410 C CA . SER B 1 174 ? -4.238 -5.25 12.797 1 92.06 174 SER B CA 1
ATOM 6411 C C . SER B 1 174 ? -4.703 -5.461 11.359 1 92.06 174 SER B C 1
ATOM 6413 O O . SER B 1 174 ? -4.711 -6.586 10.859 1 92.06 174 SER B O 1
ATOM 6415 N N . GLY B 1 175 ? -5.113 -4.41 10.719 1 92.06 175 GLY B N 1
ATOM 6416 C CA . GLY B 1 175 ? -5.613 -4.504 9.359 1 92.06 175 GLY B CA 1
ATOM 6417 C C . GLY B 1 175 ? -4.527 -4.328 8.312 1 92.06 175 GLY B C 1
ATOM 6418 O O . GLY B 1 175 ? -4.797 -4.41 7.113 1 92.06 175 GLY B O 1
ATOM 6419 N N . CYS B 1 176 ? -3.297 -4.047 8.766 1 93.25 176 CYS B N 1
ATOM 6420 C CA . CYS B 1 176 ? -2.209 -3.898 7.801 1 93.25 176 CYS B CA 1
ATOM 6421 C C . CYS B 1 176 ? -1.852 -5.238 7.168 1 93.25 176 CYS B C 1
ATOM 6423 O O . CYS B 1 176 ? -1.982 -6.285 7.805 1 93.25 176 CYS B O 1
ATOM 6425 N N . TYR B 1 177 ? -1.376 -5.18 5.965 1 88.5 177 TYR B N 1
ATOM 6426 C CA . TYR B 1 177 ? -1.117 -6.387 5.188 1 88.5 177 TYR B CA 1
ATOM 6427 C C . TYR B 1 177 ? -0.152 -7.312 5.918 1 88.5 177 TYR B C 1
ATOM 6429 O O . TYR B 1 177 ? -0.421 -8.508 6.07 1 88.5 177 TYR B O 1
ATOM 6437 N N . LYS B 1 178 ? 0.907 -6.805 6.445 1 84.88 178 LYS B N 1
ATOM 6438 C CA . LYS B 1 178 ? 1.953 -7.609 7.074 1 84.88 178 LYS B CA 1
ATOM 6439 C C . LYS B 1 178 ? 1.443 -8.281 8.344 1 84.88 178 LYS B C 1
ATOM 6441 O O . LYS B 1 178 ? 1.679 -9.469 8.57 1 84.88 178 LYS B O 1
ATOM 6446 N N . SER B 1 179 ? 0.682 -7.543 9.109 1 85.31 179 SER B N 1
ATOM 6447 C CA . SER B 1 179 ? 0.142 -8.102 10.344 1 85.31 179 SER B CA 1
ATOM 6448 C C . SER B 1 179 ? -0.999 -9.07 10.062 1 85.31 179 SER B C 1
ATOM 6450 O O . SER B 1 179 ? -1.117 -10.102 10.727 1 85.31 179 SER B O 1
ATOM 6452 N N . PHE B 1 180 ? -1.748 -8.766 9.102 1 86.62 180 PHE B N 1
ATOM 6453 C CA . PHE B 1 180 ? -2.891 -9.594 8.75 1 86.62 180 PHE B CA 1
ATOM 6454 C C . PHE B 1 180 ? -2.434 -10.961 8.242 1 86.62 180 PHE B C 1
ATOM 6456 O O . PHE B 1 180 ? -2.99 -11.992 8.633 1 86.62 180 PHE B O 1
ATOM 6463 N N . GLU B 1 181 ? -1.428 -10.898 7.469 1 82.25 181 GLU B N 1
ATOM 6464 C CA . GLU B 1 181 ? -0.852 -12.125 6.93 1 82.25 181 GLU B CA 1
ATOM 6465 C C . GLU B 1 181 ? -0.185 -12.953 8.023 1 82.25 181 GLU B C 1
ATOM 6467 O O . GLU B 1 181 ? -0.234 -14.188 7.996 1 82.25 181 GLU B O 1
ATOM 6472 N N . SER B 1 182 ? 0.343 -12.273 8.969 1 77.62 182 SER B N 1
ATOM 6473 C CA . SER B 1 182 ? 1.107 -12.969 9.992 1 77.62 182 SER B CA 1
ATOM 6474 C C . SER B 1 182 ? 0.191 -13.547 11.07 1 77.62 182 SER B C 1
ATOM 6476 O O . SER B 1 182 ? 0.596 -14.43 11.828 1 77.62 182 SER B O 1
ATOM 6478 N N . SER B 1 183 ? -1.059 -13.07 10.992 1 77.25 183 SER B N 1
ATOM 6479 C CA . SER B 1 183 ? -1.998 -13.586 11.984 1 77.25 183 SER B CA 1
ATOM 6480 C C . SER B 1 183 ? -2.791 -14.766 11.438 1 77.25 183 SER B C 1
ATOM 6482 O O . SER B 1 183 ? -3.104 -14.812 10.242 1 77.25 183 SER B O 1
ATOM 6484 N N . GLY B 1 184 ? -2.711 -16.016 11.828 1 64.5 184 GLY B N 1
ATOM 6485 C CA . GLY B 1 184 ? -3.408 -17.203 11.352 1 64.5 184 GLY B CA 1
ATOM 6486 C C . GLY B 1 184 ? -4.902 -17.156 11.602 1 64.5 184 GLY B C 1
ATOM 6487 O O . GLY B 1 184 ? -5.551 -18.203 11.719 1 64.5 184 GLY B O 1
ATOM 6488 N N . GLY B 1 185 ? -5.465 -15.93 11.656 1 64.19 185 GLY B N 1
ATOM 6489 C CA . GLY B 1 185 ? -6.887 -15.859 11.938 1 64.19 185 GLY B CA 1
ATOM 6490 C C . GLY B 1 185 ? -7.215 -16.031 13.406 1 64.19 185 GLY B C 1
ATOM 6491 O O . GLY B 1 185 ? -8.336 -16.391 13.766 1 64.19 185 GLY B O 1
ATOM 6492 N N . HIS B 1 186 ? -6.262 -15.906 14.148 1 63.81 186 HIS B N 1
ATOM 6493 C CA . HIS B 1 186 ? -6.453 -16.094 15.578 1 63.81 186 HIS B CA 1
ATOM 6494 C C . HIS B 1 186 ? -7.422 -15.062 16.141 1 63.81 186 HIS B C 1
ATOM 6496 O O . HIS B 1 186 ? -7.988 -15.258 17.219 1 63.81 186 HIS B O 1
ATOM 6502 N N . HIS B 1 187 ? -7.555 -14.219 15.234 1 65.75 187 HIS B N 1
ATOM 6503 C CA . HIS B 1 187 ? -8.492 -13.203 15.703 1 65.75 187 HIS B CA 1
ATOM 6504 C C . HIS B 1 187 ? -9.914 -13.75 15.758 1 65.75 187 HIS B C 1
ATOM 6506 O O . HIS B 1 187 ? -10.773 -13.188 16.438 1 65.75 187 HIS B O 1
ATOM 6512 N N . TYR B 1 188 ? -10.008 -14.953 14.977 1 69.5 188 TYR B N 1
ATOM 6513 C CA . TYR B 1 188 ? -11.352 -15.516 14.938 1 69.5 188 TYR B CA 1
ATOM 6514 C C . TYR B 1 188 ? -11.477 -16.688 15.906 1 69.5 188 TYR B C 1
ATOM 6516 O O . TYR B 1 188 ? -10.609 -17.562 15.953 1 69.5 188 TYR B O 1
ATOM 6524 N N . LYS B 1 189 ? -12.203 -16.391 16.969 1 65.12 189 LYS B N 1
ATOM 6525 C CA . LYS B 1 189 ? -12.43 -17.484 17.891 1 65.12 189 LYS B CA 1
ATOM 6526 C C . LYS B 1 189 ? -13.07 -18.688 17.172 1 65.12 189 LYS B C 1
ATOM 6528 O O . LYS B 1 189 ? -13.984 -18.516 16.375 1 65.12 189 LYS B O 1
ATOM 6533 N N . LYS B 1 190 ? -12.469 -19.766 17.281 1 70.44 190 LYS B N 1
ATOM 6534 C CA . LYS B 1 190 ? -12.977 -20.984 16.672 1 70.44 190 LYS B CA 1
ATOM 6535 C C . LYS B 1 190 ? -14.398 -21.281 17.141 1 70.44 190 LYS B C 1
ATOM 6537 O O . LYS B 1 190 ? -14.664 -21.328 18.328 1 70.44 190 LYS B O 1
ATOM 6542 N N . LEU B 1 191 ? -15.359 -21.188 16.25 1 77.81 191 LEU B N 1
ATOM 6543 C CA . LEU B 1 191 ? -16.734 -21.562 16.516 1 77.81 191 LEU B CA 1
ATOM 6544 C C . LEU B 1 191 ? -16.891 -23.078 16.5 1 77.81 191 LEU B C 1
ATOM 6546 O O . LEU B 1 191 ? -16.25 -23.766 15.695 1 77.81 191 LEU B O 1
ATOM 6550 N N . PRO B 1 192 ? -17.609 -23.5 17.516 1 73.25 192 PRO B N 1
ATOM 6551 C CA . PRO B 1 192 ? -17.875 -24.938 17.469 1 73.25 192 PRO B CA 1
ATOM 6552 C C . PRO B 1 192 ? -18.531 -25.375 16.172 1 73.25 192 PRO B C 1
ATOM 6554 O O . PRO B 1 192 ? -19.109 -24.547 15.453 1 73.25 192 PRO B O 1
ATOM 6557 N N . ASP B 1 193 ? -18.344 -26.625 15.906 1 71.94 193 ASP B N 1
ATOM 6558 C CA . ASP B 1 193 ? -18.922 -27.203 14.695 1 71.94 193 ASP B CA 1
ATOM 6559 C C . ASP B 1 193 ? -20.438 -27.031 14.68 1 71.94 193 ASP B C 1
ATOM 6561 O O . ASP B 1 193 ? -21.078 -27.031 15.734 1 71.94 193 ASP B O 1
ATOM 6565 N N . HIS B 1 194 ? -20.969 -26.797 13.547 1 67.19 194 HIS B N 1
ATOM 6566 C CA . HIS B 1 194 ? -22.391 -26.531 13.289 1 67.19 194 HIS B CA 1
ATOM 6567 C C . HIS B 1 194 ? -23.281 -27.578 13.953 1 67.19 194 HIS B C 1
ATOM 6569 O O . HIS B 1 194 ? -24.344 -27.25 14.469 1 67.19 194 HIS B O 1
ATOM 6575 N N . ASP B 1 195 ? -22.781 -28.688 13.945 1 65.5 195 ASP B N 1
ATOM 6576 C CA . ASP B 1 195 ? -23.594 -29.781 14.461 1 65.5 195 ASP B CA 1
ATOM 6577 C C . ASP B 1 195 ? -23.734 -29.703 15.977 1 65.5 195 ASP B C 1
ATOM 6579 O O . ASP B 1 195 ? -24.656 -30.266 16.562 1 65.5 195 ASP B O 1
ATOM 6583 N N . CYS B 1 196 ? -22.938 -28.859 16.484 1 64.31 196 CYS B N 1
ATOM 6584 C CA . CYS B 1 196 ? -22.891 -28.797 17.938 1 64.31 196 CYS B CA 1
ATOM 6585 C C . CYS B 1 196 ? -23.812 -27.688 18.453 1 64.31 196 CYS B C 1
ATOM 6587 O O . CYS B 1 196 ? -24.031 -27.562 19.672 1 64.31 196 CYS B O 1
ATOM 6589 N N . VAL B 1 197 ? -24.266 -26.938 17.5 1 68.5 197 VAL B N 1
ATOM 6590 C CA . VAL B 1 197 ? -25.062 -25.812 17.969 1 68.5 197 VAL B CA 1
ATOM 6591 C C . VAL B 1 197 ? -26.547 -26.188 17.938 1 68.5 197 VAL B C 1
ATOM 6593 O O . VAL B 1 197 ? -27.062 -26.609 16.891 1 68.5 197 VAL B O 1
ATOM 6596 N N . GLU B 1 198 ? -27.125 -26.219 19.047 1 66.88 198 GLU B N 1
ATOM 6597 C CA . GLU B 1 198 ? -28.516 -26.594 19.234 1 66.88 198 GLU B CA 1
ATOM 6598 C C . GLU B 1 198 ? -29.453 -25.578 18.609 1 66.88 198 GLU B C 1
ATOM 6600 O O . GLU B 1 198 ? -29.125 -24.391 18.531 1 66.88 198 GLU B O 1
ATOM 6605 N N . ASP B 1 199 ? -30.609 -25.922 18.031 1 69.19 199 ASP B N 1
ATOM 6606 C CA . ASP B 1 199 ? -31.766 -25.109 17.641 1 69.19 199 ASP B CA 1
ATOM 6607 C C . ASP B 1 199 ? -31.469 -24.297 16.391 1 69.19 199 ASP B C 1
ATOM 6609 O O . ASP B 1 199 ? -31.875 -23.125 16.297 1 69.19 199 ASP B O 1
ATOM 6613 N N . MET B 1 200 ? -30.578 -24.844 15.664 1 76.19 200 MET B N 1
ATOM 6614 C CA . MET B 1 200 ? -30.375 -24.172 14.383 1 76.19 200 MET B CA 1
ATOM 6615 C C . MET B 1 200 ? -31.25 -24.797 13.305 1 76.19 200 MET B C 1
ATOM 6617 O O . MET B 1 200 ? -31.375 -26.016 13.242 1 76.19 200 MET B O 1
ATOM 6621 N N . ASN B 1 201 ? -32.156 -24.016 12.688 1 71 201 ASN B N 1
ATOM 6622 C CA . ASN B 1 201 ? -32.875 -24.531 11.547 1 71 201 ASN B CA 1
ATOM 6623 C C . ASN B 1 201 ? -31.969 -24.906 10.391 1 71 201 ASN B C 1
ATOM 6625 O O . ASN B 1 201 ? -31.312 -24.031 9.805 1 71 201 ASN B O 1
ATOM 6629 N N . LYS B 1 202 ? -31.953 -26.156 10.203 1 70.25 202 LYS B N 1
ATOM 6630 C CA . LYS B 1 202 ? -31.109 -26.641 9.102 1 70.25 202 LYS B CA 1
ATOM 6631 C C . LYS B 1 202 ? -31.547 -26.031 7.777 1 70.25 202 LYS B C 1
ATOM 6633 O O . LYS B 1 202 ? -32.75 -26.016 7.449 1 70.25 202 LYS B O 1
ATOM 6638 N N . ASP B 1 203 ? -30.906 -25.109 7.117 1 71.69 203 ASP B N 1
ATOM 6639 C CA . ASP B 1 203 ? -31.125 -24.516 5.801 1 71.69 203 ASP B CA 1
ATOM 6640 C C . ASP B 1 203 ? -31.641 -23.094 5.93 1 71.69 203 ASP B C 1
ATOM 6642 O O . ASP B 1 203 ? -32.062 -22.484 4.941 1 71.69 203 ASP B O 1
ATOM 6646 N N . GLY B 1 204 ? -31.828 -22.703 7.191 1 80.25 204 GLY B N 1
ATOM 6647 C CA . GLY B 1 204 ? -32.25 -21.328 7.375 1 80.25 204 GLY B CA 1
ATOM 6648 C C . GLY B 1 204 ? -31.109 -20.328 7.211 1 80.25 204 GLY B C 1
ATOM 6649 O O . GLY B 1 204 ? -29.953 -20.719 7.023 1 80.25 204 GLY B O 1
ATOM 6650 N N . TYR B 1 205 ? -31.562 -19.109 7.176 1 85.06 205 TYR B N 1
ATOM 6651 C CA . TYR B 1 205 ? -30.5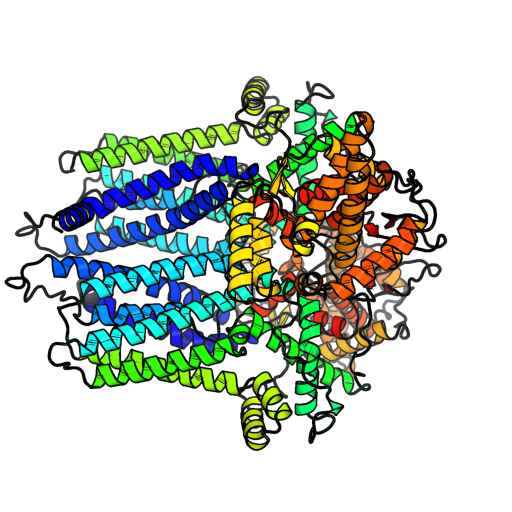78 -18.047 7.059 1 85.06 205 TYR B CA 1
ATOM 6652 C C . TYR B 1 205 ? -29.594 -18.078 8.219 1 85.06 205 TYR B C 1
ATOM 6654 O O . TYR B 1 205 ? -28.406 -17.75 8.055 1 85.06 205 TYR B O 1
ATOM 6662 N N . ASP B 1 206 ? -30.031 -18.516 9.391 1 84.81 206 ASP B N 1
ATOM 6663 C CA . ASP B 1 206 ? -29.172 -18.594 10.57 1 84.81 206 ASP B CA 1
ATOM 6664 C C . ASP B 1 206 ? -28.078 -19.641 10.375 1 84.81 206 ASP B C 1
ATOM 6666 O O . ASP B 1 206 ? -26.938 -19.438 10.789 1 84.81 206 ASP B O 1
ATOM 6670 N N . ASP B 1 207 ? -28.438 -20.656 9.742 1 85.75 207 ASP B N 1
ATOM 6671 C CA . ASP B 1 207 ? -27.453 -21.703 9.453 1 85.75 207 ASP B CA 1
ATOM 6672 C C . ASP B 1 207 ? -26.406 -21.219 8.461 1 85.75 207 ASP B C 1
ATOM 6674 O O . ASP B 1 207 ? -25.203 -21.484 8.625 1 85.75 207 ASP B O 1
ATOM 6678 N N . ILE B 1 208 ? -26.844 -20.5 7.469 1 84.5 208 ILE B N 1
ATOM 6679 C CA . ILE B 1 208 ? -25.953 -19.953 6.449 1 84.5 208 ILE B CA 1
ATOM 6680 C C . ILE B 1 208 ? -24.953 -19 7.102 1 84.5 208 ILE B C 1
ATOM 6682 O O . ILE B 1 208 ? -23.75 -19.062 6.812 1 84.5 208 ILE B O 1
ATOM 6686 N N . VAL B 1 209 ? -25.469 -18.219 7.973 1 87.56 209 VAL B N 1
ATOM 6687 C CA . VAL B 1 209 ? -24.625 -17.234 8.648 1 87.56 209 VAL B CA 1
ATOM 6688 C C . VAL B 1 209 ? -23.609 -17.938 9.531 1 87.56 209 VAL B C 1
ATOM 6690 O O . VAL B 1 209 ? -22.422 -17.562 9.547 1 87.56 209 VAL B O 1
ATOM 6693 N N . TYR B 1 210 ? -24.047 -18.953 10.234 1 87.88 210 TYR B N 1
ATOM 6694 C CA . TYR B 1 210 ? -23.156 -19.656 11.148 1 87.88 210 TYR B CA 1
ATOM 6695 C C . TYR B 1 210 ? -22.031 -20.359 10.383 1 87.88 210 TYR B C 1
ATOM 6697 O O . TYR B 1 210 ? -20.859 -20.297 10.773 1 87.88 210 TYR B O 1
ATOM 6705 N N . ILE B 1 211 ? -22.391 -20.984 9.289 1 84.81 211 ILE B N 1
ATOM 6706 C CA . ILE B 1 211 ? -21.406 -21.703 8.484 1 84.81 211 ILE B CA 1
ATOM 6707 C C . ILE B 1 211 ? -20.422 -20.703 7.875 1 84.81 211 ILE B C 1
ATOM 6709 O O . ILE B 1 211 ? -19.219 -20.984 7.781 1 84.81 211 ILE B O 1
ATOM 6713 N N . ALA B 1 212 ? -20.922 -19.594 7.434 1 87.31 212 ALA B N 1
ATOM 6714 C CA . ALA B 1 212 ? -20.062 -18.547 6.891 1 87.31 212 ALA B CA 1
ATOM 6715 C C . ALA B 1 212 ? -19.031 -18.078 7.926 1 87.31 212 ALA B C 1
ATOM 6717 O O . ALA B 1 212 ? -17.844 -17.953 7.621 1 87.31 212 ALA B O 1
ATOM 6718 N N . LEU B 1 213 ? -19.5 -17.922 9.148 1 88.81 213 LEU B N 1
ATOM 6719 C CA . LEU B 1 213 ? -18.625 -17.453 10.219 1 88.81 213 LEU B CA 1
ATOM 6720 C C . LEU B 1 213 ? -17.625 -18.531 10.594 1 88.81 213 LEU B C 1
ATOM 6722 O O . LEU B 1 213 ? -16.453 -18.234 10.883 1 88.81 213 LEU B O 1
ATOM 6726 N N . TRP B 1 214 ? -18.094 -19.688 10.555 1 86.88 214 TRP B N 1
ATOM 6727 C CA . TRP B 1 214 ? -17.234 -20.828 10.875 1 86.88 214 TRP B CA 1
ATOM 6728 C C . TRP B 1 214 ? -16.125 -20.953 9.852 1 86.88 214 TRP B C 1
ATOM 6730 O O . TRP B 1 214 ? -15.023 -21.422 10.18 1 86.88 214 TRP B O 1
ATOM 6740 N N . SER B 1 215 ? -16.297 -20.484 8.641 1 83.75 215 SER B N 1
ATOM 6741 C CA . SER B 1 215 ? -15.328 -20.609 7.555 1 83.75 215 SER B CA 1
ATOM 6742 C C . SER B 1 215 ? -14.422 -19.391 7.477 1 83.75 215 SER B C 1
ATOM 6744 O O . SER B 1 215 ? -13.523 -19.328 6.637 1 83.75 215 SER B O 1
ATOM 6746 N N . THR B 1 216 ? -14.602 -18.438 8.344 1 87.31 216 THR B N 1
ATOM 6747 C CA . THR B 1 216 ? -13.891 -17.172 8.25 1 87.31 216 THR B CA 1
ATOM 6748 C C . THR B 1 216 ? -12.398 -17.359 8.484 1 87.31 216 THR B C 1
ATOM 6750 O O . THR B 1 216 ? -11.57 -16.703 7.855 1 87.31 216 THR B O 1
ATOM 6753 N N . PRO B 1 217 ? -11.945 -18.266 9.391 1 83.94 217 PRO B N 1
ATOM 6754 C CA . PRO B 1 217 ? -10.5 -18.469 9.531 1 83.94 217 PRO B CA 1
ATOM 6755 C C . PRO B 1 217 ? -9.859 -18.984 8.242 1 83.94 217 PRO B C 1
ATOM 6757 O O . PRO B 1 217 ? -8.727 -18.594 7.922 1 83.94 217 PRO B O 1
ATOM 6760 N N . ARG B 1 218 ? -10.547 -19.75 7.555 1 82.25 218 ARG B N 1
ATOM 6761 C CA . ARG B 1 218 ? -10.055 -20.234 6.266 1 82.25 218 ARG B CA 1
ATOM 6762 C C . ARG B 1 218 ? -10.016 -19.109 5.238 1 82.25 218 ARG B C 1
ATOM 6764 O O . ARG B 1 218 ? -9.055 -18.984 4.477 1 82.25 218 ARG B O 1
ATOM 6771 N N . ALA B 1 219 ? -11.109 -18.375 5.234 1 86.56 219 ALA B N 1
ATOM 6772 C CA . ALA B 1 219 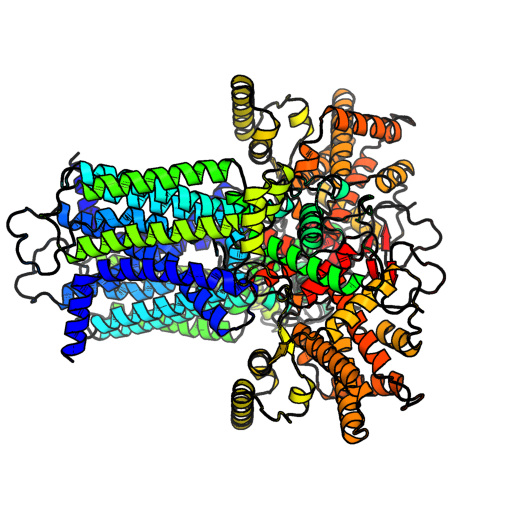? -11.164 -17.234 4.336 1 86.56 219 ALA B CA 1
ATOM 6773 C C . ALA B 1 219 ? -10.031 -16.25 4.637 1 86.56 219 ALA B C 1
ATOM 6775 O O . ALA B 1 219 ? -9.477 -15.641 3.721 1 86.56 219 ALA B O 1
ATOM 6776 N N . HIS B 1 220 ? -9.68 -16.141 5.883 1 88.44 220 HIS B N 1
ATOM 6777 C CA . HIS B 1 220 ? -8.562 -15.289 6.293 1 88.44 220 HIS B CA 1
ATOM 6778 C C . HIS B 1 220 ? -7.25 -15.781 5.695 1 88.44 220 HIS B C 1
ATOM 6780 O O . HIS B 1 220 ? -6.445 -14.977 5.215 1 88.44 220 HIS B O 1
ATOM 6786 N N . ASN B 1 221 ? -7.062 -17.016 5.688 1 83.81 221 ASN B N 1
ATOM 6787 C CA . ASN B 1 221 ? -5.848 -17.578 5.121 1 83.81 221 ASN B CA 1
ATOM 6788 C C . ASN B 1 221 ? -5.785 -17.375 3.607 1 83.81 221 ASN B C 1
ATOM 6790 O O . ASN B 1 221 ? -4.715 -17.125 3.057 1 83.81 221 ASN B O 1
ATOM 6794 N N . ILE B 1 222 ? -6.914 -17.453 3.02 1 83.81 222 ILE B N 1
ATOM 6795 C CA . ILE B 1 222 ? -6.988 -17.266 1.573 1 83.81 222 ILE B CA 1
ATOM 6796 C C . ILE B 1 222 ? -6.664 -15.82 1.213 1 83.81 222 ILE B C 1
ATOM 6798 O O . ILE B 1 222 ? -5.848 -15.562 0.324 1 83.81 222 ILE B O 1
ATOM 6802 N N . ILE B 1 223 ? -7.246 -14.945 1.937 1 87.69 223 ILE B N 1
ATOM 6803 C CA . ILE B 1 223 ? -7.086 -13.531 1.621 1 87.69 223 ILE B CA 1
ATOM 6804 C C . ILE B 1 223 ? -5.664 -13.086 1.951 1 87.69 223 ILE B C 1
ATOM 6806 O O . ILE B 1 223 ? -5.145 -12.141 1.346 1 87.69 223 ILE B O 1
ATOM 6810 N N . SER B 1 224 ? -5.012 -13.844 2.869 1 85.62 224 SER B N 1
ATOM 6811 C CA . SER B 1 224 ? -3.637 -13.539 3.244 1 85.62 224 SER B CA 1
ATOM 6812 C C . SER B 1 224 ? -2.646 -14.148 2.258 1 85.62 224 SER B C 1
ATOM 6814 O O . SER B 1 224 ? -1.445 -13.883 2.328 1 85.62 224 SER B O 1
ATOM 6816 N N . GLY B 1 225 ? -3.113 -14.938 1.294 1 78.25 225 GLY B N 1
ATOM 6817 C CA . GLY B 1 225 ? -2.271 -15.508 0.253 1 78.25 225 GLY B CA 1
ATOM 6818 C C . GLY B 1 225 ? -1.539 -16.766 0.693 1 78.25 225 GLY B C 1
ATOM 6819 O O . GLY B 1 225 ? -0.502 -17.109 0.125 1 78.25 225 GLY B O 1
ATOM 6820 N N . HIS B 1 226 ? -1.979 -17.375 1.715 1 79.88 226 HIS B N 1
ATOM 6821 C CA . HIS B 1 226 ? -1.354 -18.609 2.162 1 79.88 226 HIS B CA 1
ATOM 6822 C C . HIS B 1 226 ? -1.714 -19.766 1.241 1 79.88 226 HIS B C 1
ATOM 6824 O O . HIS B 1 226 ? -2.83 -19.844 0.72 1 79.88 226 HIS B O 1
ATOM 6830 N N . ASN B 1 227 ? -0.668 -20.547 0.954 1 68.56 227 ASN B N 1
ATOM 6831 C CA . ASN B 1 227 ? -0.884 -21.719 0.11 1 68.56 227 ASN B CA 1
ATOM 6832 C C . ASN B 1 227 ? -1.538 -22.859 0.887 1 68.56 227 ASN B C 1
ATOM 6834 O O . ASN B 1 227 ? -0.994 -23.328 1.89 1 68.56 227 ASN B O 1
ATOM 6838 N N . ILE B 1 228 ? -2.744 -23.078 0.501 1 61.28 228 ILE B N 1
ATOM 6839 C CA . ILE B 1 228 ? -3.461 -24.156 1.173 1 61.28 228 ILE B CA 1
ATOM 6840 C C . ILE B 1 228 ? -3.359 -25.438 0.345 1 61.28 228 ILE B C 1
ATOM 6842 O O . ILE B 1 228 ? -4.098 -25.609 -0.628 1 61.28 228 ILE B O 1
ATOM 6846 N N . LEU B 1 229 ? -2.277 -26.219 0.55 1 60 229 LEU B N 1
ATOM 6847 C CA . LEU B 1 229 ? -1.979 -27.391 -0.267 1 60 229 LEU B CA 1
ATOM 6848 C C . LEU B 1 229 ? -2.846 -28.562 0.146 1 60 229 LEU B C 1
ATOM 6850 O O . LEU B 1 229 ? -2.957 -29.547 -0.595 1 60 229 LEU B O 1
ATOM 6854 N N . SER B 1 230 ? -3.326 -28.531 1.368 1 56.25 230 SER B N 1
ATOM 6855 C CA . SER B 1 230 ? -4.137 -29.688 1.735 1 56.25 230 SER B CA 1
ATOM 6856 C C . SER B 1 230 ? -5.609 -29.312 1.862 1 56.25 230 SER B C 1
ATOM 6858 O O . SER B 1 230 ? -5.938 -28.203 2.262 1 56.25 230 SER B O 1
ATOM 6860 N N . ILE B 1 231 ? -6.398 -30.062 1.092 1 52.06 231 ILE B N 1
ATOM 6861 C CA . ILE B 1 231 ? -7.84 -29.906 1.257 1 52.06 231 ILE B CA 1
ATOM 6862 C C . ILE B 1 231 ? -8.211 -30.062 2.73 1 52.06 231 ILE B C 1
ATOM 6864 O O . ILE B 1 231 ? -7.945 -31.109 3.334 1 52.06 231 ILE B O 1
ATOM 6868 N N . PRO B 1 232 ? -8.461 -28.953 3.369 1 54.66 232 PRO B N 1
ATOM 6869 C CA . PRO B 1 232 ? -8.844 -29.234 4.754 1 54.66 232 PRO B CA 1
ATOM 6870 C C . PRO B 1 232 ? -10 -30.234 4.848 1 54.66 232 PRO B C 1
ATOM 6872 O O . PRO B 1 232 ? -10.898 -30.219 4.004 1 54.66 232 PRO B O 1
ATOM 6875 N N . ASP B 1 233 ? -9.836 -31.297 5.539 1 50.62 233 ASP B N 1
ATOM 6876 C CA . ASP B 1 233 ? -10.859 -32.281 5.82 1 50.62 233 ASP B CA 1
ATOM 6877 C C . ASP B 1 233 ? -12.195 -31.641 6.172 1 50.62 233 ASP B C 1
ATOM 6879 O O . ASP B 1 233 ? -13.25 -32.25 6.027 1 50.62 233 ASP B O 1
ATOM 6883 N N . ASP B 1 234 ? -12.203 -30.531 6.641 1 52.09 234 ASP B N 1
ATOM 6884 C CA . ASP B 1 234 ? -13.414 -29.953 7.223 1 52.09 234 ASP B CA 1
ATOM 6885 C C . ASP B 1 234 ? -14.117 -29.031 6.234 1 52.09 234 ASP B C 1
ATOM 6887 O O . ASP B 1 234 ? -14.609 -27.969 6.609 1 52.09 234 ASP B O 1
ATOM 6891 N N . LEU B 1 235 ? -13.938 -29.266 4.988 1 54.97 235 LEU B N 1
ATOM 6892 C CA . LEU B 1 235 ? -14.789 -28.469 4.113 1 54.97 235 LEU B CA 1
ATOM 6893 C C . LEU B 1 235 ? -16.266 -28.781 4.352 1 54.97 235 LEU B C 1
ATOM 6895 O O . LEU B 1 235 ? -16.656 -29.953 4.34 1 54.97 235 LEU B O 1
ATOM 6899 N N . PRO B 1 236 ? -17.016 -27.891 4.922 1 53.56 236 PRO B N 1
ATOM 6900 C CA . PRO B 1 236 ? -18.438 -28.219 5.066 1 53.56 236 PRO B CA 1
ATOM 6901 C C . PRO B 1 236 ? -19.031 -28.844 3.805 1 53.56 236 PRO B C 1
ATOM 6903 O O . PRO B 1 236 ? -18.625 -28.484 2.691 1 53.56 236 PRO B O 1
ATOM 6906 N N . ASP B 1 237 ? -19.453 -30.047 3.887 1 50.47 237 ASP B N 1
ATOM 6907 C CA . ASP B 1 237 ? -20.234 -30.625 2.801 1 50.47 237 ASP B CA 1
ATOM 6908 C C . ASP B 1 237 ? -21.234 -29.594 2.244 1 50.47 237 ASP B C 1
ATOM 6910 O O . ASP B 1 237 ? -22.141 -29.156 2.947 1 50.47 237 ASP B O 1
ATOM 6914 N N . TRP B 1 238 ? -20.766 -28.75 1.408 1 52.19 238 TRP B N 1
ATOM 6915 C CA . TRP B 1 238 ? -21.688 -27.797 0.809 1 52.19 238 TRP B CA 1
ATOM 6916 C C . TRP B 1 238 ? -22.859 -28.5 0.144 1 52.19 238 TRP B C 1
ATOM 6918 O O . TRP B 1 238 ? -22.672 -29.375 -0.716 1 52.19 238 TRP B O 1
ATOM 6928 N N . PRO B 1 239 ? -24 -28.719 0.609 1 45.94 239 PRO B N 1
ATOM 6929 C CA . PRO B 1 239 ? -25.094 -29.484 0.009 1 45.94 239 PRO B CA 1
ATOM 6930 C C . PRO B 1 239 ? -25.25 -29.219 -1.487 1 45.94 239 PRO B C 1
ATOM 6932 O O . PRO B 1 239 ? -24.703 -28.234 -2.002 1 45.94 239 PRO B O 1
ATOM 6935 N N . GLY B 1 240 ? -26.25 -29.844 -2.373 1 42.84 240 GLY B N 1
ATOM 6936 C CA . GLY B 1 240 ? -26.734 -30.016 -3.732 1 42.84 240 GLY B CA 1
ATOM 6937 C C . GLY B 1 240 ? -26.953 -28.703 -4.461 1 42.84 240 GLY B C 1
ATOM 6938 O O . GLY B 1 240 ? -26.656 -27.625 -3.92 1 42.84 240 GLY B O 1
ATOM 6939 N N . ARG B 1 241 ? -27.75 -28.688 -5.754 1 47.78 241 ARG B N 1
ATOM 6940 C CA . ARG B 1 241 ? -28.141 -27.719 -6.77 1 47.78 241 ARG B CA 1
ATOM 6941 C C . ARG B 1 241 ? -28.609 -26.406 -6.129 1 47.78 241 ARG B C 1
ATOM 6943 O O . ARG B 1 241 ? -28.266 -25.328 -6.59 1 47.78 241 ARG B O 1
ATOM 6950 N N . ASP B 1 242 ? -29.562 -26.391 -5.172 1 53.12 242 ASP B N 1
ATOM 6951 C CA . ASP B 1 242 ? -30.094 -25.281 -4.391 1 53.12 242 ASP B CA 1
ATOM 6952 C C . ASP B 1 242 ? -28.984 -24.656 -3.527 1 53.12 242 ASP B C 1
ATOM 6954 O O . ASP B 1 242 ? -29.219 -23.641 -2.867 1 53.12 242 ASP B O 1
ATOM 6958 N N . GLU B 1 243 ? -27.703 -25.031 -3.986 1 61.69 243 GLU B N 1
ATOM 6959 C CA . GLU B 1 243 ? -26.453 -24.844 -3.252 1 61.69 243 GLU B CA 1
ATOM 6960 C C . GLU B 1 243 ? -25.703 -23.609 -3.738 1 61.69 243 GLU B C 1
ATOM 6962 O O . GLU B 1 243 ? -25.078 -22.906 -2.945 1 61.69 243 GLU B O 1
ATOM 6967 N N . SER B 1 244 ? -26.219 -23.312 -5.012 1 72.62 244 SER B N 1
ATOM 6968 C CA . SER B 1 244 ? -25.469 -22.172 -5.527 1 72.62 244 SER B CA 1
ATOM 6969 C C . SER B 1 244 ? -25.906 -20.875 -4.855 1 72.62 244 SER B C 1
ATOM 6971 O O . SER B 1 244 ? -25.062 -20.047 -4.488 1 72.62 244 SER B O 1
ATOM 6973 N N . LYS B 1 245 ? -27.266 -20.797 -4.605 1 77 245 LYS B N 1
ATOM 6974 C CA . LYS B 1 245 ? -27.766 -19.578 -3.973 1 77 245 LYS B CA 1
ATOM 6975 C C . LYS B 1 245 ? -27.25 -19.453 -2.539 1 77 245 LYS B C 1
ATOM 6977 O O . LYS B 1 245 ? -26.906 -18.359 -2.086 1 77 245 LYS B O 1
ATOM 6982 N N . THR B 1 246 ? -27.234 -20.516 -1.934 1 79.94 246 THR B N 1
ATOM 6983 C CA . THR B 1 246 ? -26.766 -20.516 -0.55 1 79.94 246 THR B CA 1
ATOM 6984 C C . THR B 1 246 ? -25.281 -20.188 -0.471 1 79.94 246 THR B C 1
ATOM 6986 O O . THR B 1 246 ? -24.859 -19.422 0.404 1 79.94 246 THR B O 1
ATOM 6989 N N . ILE B 1 247 ? -24.609 -20.672 -1.422 1 81.75 247 ILE B N 1
ATOM 6990 C CA . ILE B 1 247 ? -23.172 -20.438 -1.416 1 81.75 247 ILE B CA 1
ATOM 6991 C C . ILE B 1 247 ? -22.891 -18.969 -1.749 1 81.75 247 ILE B C 1
ATOM 6993 O O . ILE B 1 247 ? -21.953 -18.375 -1.203 1 81.75 247 ILE B O 1
ATOM 6997 N N . ILE B 1 248 ? -23.688 -18.453 -2.625 1 83.69 248 ILE B N 1
ATOM 6998 C CA . ILE B 1 248 ? -23.531 -17.062 -3.01 1 83.69 248 ILE B CA 1
ATOM 6999 C C . ILE B 1 248 ? -23.766 -16.156 -1.799 1 83.69 248 ILE B C 1
ATOM 7001 O O . ILE B 1 248 ? -23.031 -15.203 -1.571 1 83.69 248 ILE B O 1
ATOM 7005 N N . LYS B 1 249 ? -24.719 -16.547 -1.032 1 84.5 249 LYS B N 1
ATOM 7006 C CA . LYS B 1 249 ? -25.016 -15.789 0.175 1 84.5 249 LYS B CA 1
ATOM 7007 C C . LYS B 1 249 ? -23.891 -15.938 1.205 1 84.5 249 LYS B C 1
ATOM 7009 O O . LYS B 1 249 ? -23.516 -14.969 1.863 1 84.5 249 LYS B O 1
ATOM 7014 N N . MET B 1 250 ? -23.453 -17.062 1.302 1 86.69 250 MET B N 1
ATOM 7015 C CA . MET B 1 250 ? -22.375 -17.328 2.252 1 86.69 250 MET B CA 1
ATOM 7016 C C . MET B 1 250 ? -21.141 -16.516 1.912 1 86.69 250 MET B C 1
ATOM 7018 O O . MET B 1 250 ? -20.531 -15.914 2.795 1 86.69 250 MET B O 1
ATOM 7022 N N . VAL B 1 251 ? -20.828 -16.484 0.646 1 89.38 251 VAL B N 1
ATOM 7023 C CA . VAL B 1 251 ? -19.656 -15.734 0.201 1 89.38 251 VAL B CA 1
ATOM 7024 C C . VAL B 1 251 ? -19.859 -14.242 0.467 1 89.38 251 VAL B C 1
ATOM 7026 O O . VAL B 1 251 ? -18.906 -13.547 0.848 1 89.38 251 VAL B O 1
ATOM 7029 N N . GLY B 1 252 ? -21.094 -13.812 0.333 1 88.12 252 GLY B N 1
ATOM 7030 C CA . GLY B 1 252 ? -21.406 -12.422 0.63 1 88.12 252 GLY B CA 1
ATOM 7031 C C . GLY B 1 252 ? -21.156 -12.055 2.082 1 88.12 252 GLY B C 1
ATOM 7032 O O . GLY B 1 252 ? -20.625 -10.984 2.375 1 88.12 252 GLY B O 1
ATOM 7033 N N . ILE B 1 253 ? -21.453 -12.938 2.92 1 88.62 253 ILE B N 1
ATOM 7034 C CA . ILE B 1 253 ? -21.25 -12.703 4.348 1 88.62 253 ILE B CA 1
ATOM 7035 C C . ILE B 1 253 ? -19.766 -12.734 4.684 1 88.62 253 ILE B C 1
ATOM 7037 O O . ILE B 1 253 ? -19.281 -11.891 5.434 1 88.62 253 ILE B O 1
ATOM 7041 N N . ILE B 1 254 ? -19.078 -13.648 4.109 1 90.5 254 ILE B N 1
ATOM 7042 C CA . ILE B 1 254 ? -17.656 -13.789 4.367 1 90.5 254 ILE B CA 1
ATOM 7043 C C . ILE B 1 254 ? -16.922 -12.523 3.926 1 90.5 254 ILE B C 1
ATOM 7045 O O . ILE B 1 254 ? -16.094 -11.992 4.66 1 90.5 254 ILE B O 1
ATOM 7049 N N . LEU B 1 255 ? -17.266 -12.047 2.787 1 91.5 255 LEU B N 1
ATOM 7050 C CA . LEU B 1 255 ? -16.625 -10.852 2.266 1 91.5 255 LEU B CA 1
ATOM 7051 C C . LEU B 1 255 ? -16.984 -9.633 3.107 1 91.5 255 LEU B C 1
ATOM 7053 O O . LEU B 1 255 ? -16.156 -8.734 3.291 1 91.5 255 LEU B O 1
ATOM 7057 N N . SER B 1 256 ? -18.141 -9.641 3.646 1 89.25 256 SER B N 1
ATOM 7058 C CA . SER B 1 256 ? -18.547 -8.539 4.52 1 89.25 256 SER B CA 1
ATOM 7059 C C . SER B 1 256 ? -17.75 -8.555 5.828 1 89.25 256 SER B C 1
ATOM 7061 O O . SER B 1 256 ? -17.406 -7.504 6.355 1 89.25 256 SER B O 1
ATOM 7063 N N . VAL B 1 257 ? -17.562 -9.68 6.285 1 90 257 VAL B N 1
ATOM 7064 C CA . VAL B 1 257 ? -16.781 -9.812 7.508 1 90 257 VAL B CA 1
ATOM 7065 C C . VAL B 1 257 ? -15.336 -9.398 7.238 1 90 257 VAL B C 1
ATOM 7067 O O . VAL B 1 257 ? -14.719 -8.719 8.062 1 90 257 VAL B O 1
ATOM 7070 N N . MET B 1 258 ? -14.836 -9.781 6.117 1 91.38 258 MET B N 1
ATOM 7071 C CA . MET B 1 258 ? -13.477 -9.398 5.762 1 91.38 258 MET B CA 1
ATOM 7072 C C . MET B 1 258 ? -13.367 -7.883 5.605 1 91.38 258 MET B C 1
ATOM 7074 O O . MET B 1 258 ? -12.359 -7.285 6.004 1 91.38 258 MET B O 1
ATOM 7078 N N . TYR B 1 259 ? -14.391 -7.242 5.027 1 92.69 259 TYR B N 1
ATOM 7079 C CA . TYR B 1 259 ? -14.43 -5.785 4.941 1 92.69 259 TYR B CA 1
ATOM 7080 C C . TYR B 1 259 ? -14.359 -5.156 6.328 1 92.69 259 TYR B C 1
ATOM 7082 O O . TYR B 1 259 ? -13.594 -4.219 6.555 1 92.69 259 TYR B O 1
ATOM 7090 N N . ALA B 1 260 ? -15.094 -5.691 7.195 1 90.75 260 ALA B N 1
ATOM 7091 C CA . ALA B 1 260 ? -15.141 -5.141 8.547 1 90.75 260 ALA B CA 1
ATOM 7092 C C . ALA B 1 260 ? -13.789 -5.281 9.242 1 90.75 260 ALA B C 1
ATOM 7094 O O . ALA B 1 260 ? -13.375 -4.395 9.984 1 90.75 260 ALA B O 1
ATOM 7095 N N . ASP B 1 261 ? -13.148 -6.293 9 1 91.38 261 ASP B N 1
ATOM 7096 C CA . ASP B 1 261 ? -11.852 -6.535 9.625 1 91.38 261 ASP B CA 1
ATOM 7097 C C . ASP B 1 261 ? -10.797 -5.562 9.102 1 91.38 261 ASP B C 1
ATOM 7099 O O . ASP B 1 261 ? -9.938 -5.098 9.859 1 91.38 261 ASP B O 1
ATOM 7103 N N . LEU B 1 262 ? -10.891 -5.246 7.867 1 93.44 262 LEU B N 1
ATOM 7104 C CA . LEU B 1 262 ? -9.828 -4.469 7.238 1 93.44 262 LEU B CA 1
ATOM 7105 C C . LEU B 1 262 ? -10.109 -2.975 7.355 1 93.44 262 LEU B C 1
ATOM 7107 O O . LEU B 1 262 ? -9.18 -2.17 7.445 1 93.44 262 LEU B O 1
ATOM 7111 N N . TYR B 1 263 ? -11.391 -2.557 7.383 1 94.38 263 TYR B N 1
ATOM 7112 C CA . TYR B 1 263 ? -11.664 -1.138 7.184 1 94.38 263 TYR B CA 1
ATOM 7113 C C . TYR B 1 263 ? -12.469 -0.57 8.352 1 94.38 263 TYR B C 1
ATOM 7115 O O . TYR B 1 263 ? -12.844 0.603 8.336 1 94.38 263 TYR B O 1
ATOM 7123 N N . THR B 1 264 ? -12.742 -1.385 9.328 1 93.44 264 THR B N 1
ATOM 7124 C CA . THR B 1 264 ? -13.406 -0.922 10.539 1 93.44 264 THR B CA 1
ATOM 7125 C C . THR B 1 264 ? -12.641 -1.364 11.789 1 93.44 264 THR B C 1
ATOM 7127 O O . THR B 1 264 ? -11.57 -1.964 11.68 1 93.44 264 THR B O 1
ATOM 7130 N N . LYS B 1 265 ? -13.195 -1.034 12.977 1 93 265 LYS B N 1
ATOM 7131 C CA . LYS B 1 265 ? -12.531 -1.384 14.234 1 93 265 LYS B CA 1
ATOM 7132 C C . LYS B 1 265 ? -12.961 -2.77 14.711 1 93 265 LYS B C 1
ATOM 7134 O O . LYS B 1 265 ? -12.711 -3.143 15.859 1 93 265 LYS B O 1
ATOM 7139 N N . ALA B 1 266 ? -13.461 -3.58 13.906 1 89.12 266 ALA B N 1
ATOM 7140 C CA . ALA B 1 266 ? -14.094 -4.84 14.297 1 89.12 266 ALA B CA 1
ATOM 7141 C C . ALA B 1 266 ? -13.078 -5.793 14.922 1 89.12 266 ALA B C 1
ATOM 7143 O O . ALA B 1 266 ? -13.383 -6.477 15.898 1 89.12 266 ALA B O 1
ATOM 7144 N N . LEU B 1 267 ? -11.867 -5.812 14.453 1 88.38 267 LEU B N 1
ATOM 7145 C CA . LEU B 1 267 ? -10.867 -6.758 14.938 1 88.38 267 LEU B CA 1
ATOM 7146 C C . LEU B 1 267 ? -10.484 -6.449 16.375 1 88.38 267 LEU B C 1
ATOM 7148 O O . LEU B 1 267 ? -10.133 -7.355 17.141 1 88.38 267 LEU B O 1
ATOM 7152 N N . VAL B 1 268 ? -10.594 -5.195 16.719 1 89.31 268 VAL B N 1
ATOM 7153 C CA . VAL B 1 268 ? -10.156 -4.789 18.062 1 89.31 268 VAL B CA 1
ATOM 7154 C C . VAL B 1 268 ? -11.344 -4.824 19.016 1 89.31 268 VAL B C 1
ATOM 7156 O O . VAL B 1 268 ? -11.227 -5.301 20.141 1 89.31 268 VAL B O 1
ATOM 7159 N N . VAL B 1 269 ? -12.477 -4.449 18.562 1 86.44 269 VAL B N 1
ATOM 7160 C CA . VAL B 1 269 ? -13.648 -4.324 19.422 1 86.44 269 VAL B CA 1
ATOM 7161 C C . VAL B 1 269 ? -14.164 -5.711 19.812 1 86.44 269 VAL B C 1
ATOM 7163 O O . VAL B 1 269 ? -14.789 -5.875 20.859 1 86.44 269 VAL B O 1
ATOM 7166 N N . ARG B 1 270 ? -13.773 -6.734 19.078 1 82.06 270 ARG B N 1
ATOM 7167 C CA . ARG B 1 270 ? -14.242 -8.094 19.344 1 82.06 270 ARG B CA 1
ATOM 7168 C C . ARG B 1 270 ? -13.336 -8.805 20.328 1 82.06 270 ARG B C 1
ATOM 7170 O O . ARG B 1 270 ? -13.664 -9.891 20.812 1 82.06 270 ARG B O 1
ATOM 7177 N N . THR B 1 271 ? -12.344 -8.25 20.672 1 84.5 271 THR B N 1
ATOM 7178 C CA . THR B 1 271 ? -11.414 -8.875 21.609 1 84.5 271 THR B CA 1
ATOM 7179 C C . THR B 1 271 ? -11.758 -8.5 23.047 1 84.5 271 THR B C 1
ATOM 7181 O O . THR B 1 271 ? -12.453 -7.512 23.281 1 84.5 271 THR B O 1
ATOM 7184 N N . LYS B 1 272 ? -11.336 -9.258 23.984 1 85.31 272 LYS B N 1
ATOM 7185 C CA . LYS B 1 272 ? -11.57 -8.992 25.406 1 85.31 272 LYS B CA 1
ATOM 7186 C C . LYS B 1 272 ? -10.945 -7.66 25.812 1 85.31 272 LYS B C 1
ATOM 7188 O O . LYS B 1 272 ? -11.57 -6.871 26.516 1 85.31 272 LYS B O 1
ATOM 7193 N N . SER B 1 273 ? -9.766 -7.465 25.344 1 89.75 273 SER B N 1
ATOM 7194 C CA . SER B 1 273 ? -9.094 -6.215 25.672 1 89.75 273 SER B CA 1
ATOM 7195 C C . SER B 1 273 ? -9.844 -5.016 25.109 1 89.75 273 SER B C 1
ATOM 7197 O O . SER B 1 273 ? -9.945 -3.973 25.75 1 89.75 273 SER B O 1
ATOM 7199 N N . GLY B 1 274 ? -10.344 -5.203 23.938 1 89.25 274 GLY B N 1
ATOM 7200 C CA . GLY B 1 274 ? -11.109 -4.129 23.328 1 89.25 274 GLY B CA 1
ATOM 7201 C C . GLY B 1 274 ? -12.383 -3.801 24.078 1 89.25 274 GLY B C 1
ATOM 7202 O O . GLY B 1 274 ? -12.734 -2.629 24.234 1 89.25 274 GLY B O 1
ATOM 7203 N N . ILE B 1 275 ? -12.984 -4.746 24.625 1 88.06 275 ILE B N 1
ATOM 7204 C CA . ILE B 1 275 ? -14.219 -4.551 25.375 1 88.06 275 ILE B CA 1
ATOM 7205 C C . ILE B 1 275 ? -13.922 -3.865 26.703 1 88.06 275 ILE B C 1
ATOM 7207 O O . ILE B 1 275 ? -14.648 -2.967 27.125 1 88.06 275 ILE B O 1
ATOM 7211 N N . ILE B 1 276 ? -12.891 -4.266 27.312 1 93.12 276 ILE B N 1
ATOM 7212 C CA . ILE B 1 276 ? -12.5 -3.652 28.578 1 93.12 276 ILE B CA 1
ATOM 7213 C C . ILE B 1 276 ? -12.188 -2.176 28.359 1 93.12 276 ILE B C 1
ATOM 7215 O O . ILE B 1 276 ? -12.641 -1.318 29.125 1 93.12 276 ILE B O 1
ATOM 7219 N N . LEU B 1 277 ? -11.484 -1.927 27.344 1 93.88 277 LEU B N 1
ATOM 7220 C CA . LEU B 1 277 ? -11.125 -0.544 27.047 1 93.88 277 LEU B CA 1
ATOM 7221 C C . LEU B 1 277 ? -12.367 0.281 26.734 1 93.88 277 LEU B C 1
ATOM 7223 O O . LEU B 1 277 ? -12.469 1.443 27.141 1 93.88 277 LEU B O 1
ATOM 7227 N N . ARG B 1 278 ? -13.25 -0.329 26.094 1 91.38 278 ARG B N 1
ATOM 7228 C CA . ARG B 1 278 ? -14.484 0.371 25.75 1 91.38 278 ARG B CA 1
ATOM 7229 C C . ARG B 1 278 ? -15.305 0.663 27 1 91.38 278 ARG B C 1
ATOM 7231 O O . ARG B 1 278 ? -15.922 1.723 27.109 1 91.38 278 ARG B O 1
ATOM 7238 N N . CYS B 1 279 ? -15.266 -0.209 27.938 1 92.69 279 CYS B N 1
ATOM 7239 C CA . CYS B 1 279 ? -15.977 0.014 29.188 1 92.69 279 CYS B CA 1
ATOM 7240 C C . CYS B 1 279 ? -15.344 1.15 29.984 1 92.69 279 CYS B C 1
ATOM 7242 O O . CYS B 1 279 ? -16.047 2.016 30.5 1 92.69 279 CYS B O 1
ATOM 7244 N N . ILE B 1 280 ? -14.094 1.126 29.953 1 95.5 280 ILE B N 1
ATOM 7245 C CA . ILE B 1 280 ? -13.383 2.191 30.641 1 95.5 280 ILE B CA 1
ATOM 7246 C C . ILE B 1 280 ? -13.664 3.531 29.969 1 95.5 280 ILE B C 1
ATOM 7248 O O . ILE B 1 280 ? -13.898 4.535 30.656 1 95.5 280 ILE B O 1
ATOM 7252 N N . SER B 1 281 ? -13.672 3.518 28.688 1 94.69 281 SER B N 1
ATOM 7253 C CA . SER B 1 281 ? -13.938 4.738 27.922 1 94.69 281 SER B CA 1
ATOM 7254 C C . SER B 1 281 ? -15.352 5.246 28.172 1 94.69 281 SER B C 1
ATOM 7256 O O . SER B 1 281 ? -15.562 6.441 28.391 1 94.69 281 SER B O 1
ATOM 7258 N N . GLN B 1 282 ? -16.297 4.379 28.312 1 93.44 282 GLN B N 1
ATOM 7259 C CA . GLN B 1 282 ? -17.688 4.773 28.531 1 93.44 282 GLN B CA 1
ATOM 7260 C C . GLN B 1 282 ? -17.891 5.293 29.953 1 93.44 282 GLN B C 1
ATOM 7262 O O . GLN B 1 282 ? -18.578 6.293 30.156 1 93.44 282 GLN B O 1
ATOM 7267 N N . MET B 1 283 ? -17.281 4.645 30.828 1 95.88 283 MET B N 1
ATOM 7268 C CA . MET B 1 283 ? -17.391 5.094 32.219 1 95.88 283 MET B CA 1
ATOM 7269 C C . MET B 1 283 ? -16.75 6.465 32.406 1 95.88 283 MET B C 1
ATOM 7271 O O . MET B 1 283 ? -17.297 7.332 33.062 1 95.88 283 MET B O 1
ATOM 7275 N N . SER B 1 284 ? -15.648 6.598 31.766 1 96.56 284 SER B N 1
ATOM 7276 C CA . SER B 1 284 ? -14.953 7.883 31.828 1 96.56 284 SER B CA 1
ATOM 7277 C C . SER B 1 284 ? -15.789 8.992 31.203 1 96.56 284 SER B C 1
ATOM 7279 O O . SER B 1 284 ? -15.812 10.117 31.703 1 96.56 284 SER B O 1
ATOM 7281 N N . ALA B 1 285 ? -16.438 8.688 30.125 1 95.44 285 ALA B N 1
ATOM 7282 C CA . ALA B 1 285 ? -17.266 9.688 29.469 1 95.44 285 ALA B CA 1
ATOM 7283 C C . ALA B 1 285 ? -18.438 10.094 30.344 1 95.44 285 ALA B C 1
ATOM 7285 O O . ALA B 1 285 ? -18.797 11.273 30.406 1 95.44 285 ALA B O 1
ATOM 7286 N N . VAL B 1 286 ? -19.016 9.195 31.109 1 95.38 286 VAL B N 1
ATOM 7287 C CA . VAL B 1 286 ? -20.141 9.477 31.984 1 95.38 286 VAL B CA 1
ATOM 7288 C C . VAL B 1 286 ? -19.688 10.328 33.156 1 95.38 286 VAL B C 1
ATOM 7290 O O . VAL B 1 286 ? -20.359 11.305 33.531 1 95.38 286 VAL B O 1
ATOM 7293 N N . VAL B 1 287 ? -18.562 9.961 33.656 1 96.69 287 VAL B N 1
ATOM 7294 C CA . VAL B 1 287 ? -18.016 10.727 34.75 1 96.69 287 VAL B CA 1
ATOM 7295 C C . VAL B 1 287 ? -17.688 12.148 34.312 1 96.69 287 VAL B C 1
ATOM 7297 O O . VAL B 1 287 ? -17.984 13.117 35 1 96.69 287 VAL B O 1
ATOM 7300 N N . ALA B 1 288 ? -17.078 12.219 33.125 1 96.88 288 ALA B N 1
ATOM 7301 C CA . ALA B 1 288 ? -16.734 13.531 32.562 1 96.88 288 ALA B CA 1
ATOM 7302 C C . ALA B 1 288 ? -17.984 14.398 32.406 1 96.88 288 ALA B C 1
ATOM 7304 O O . ALA B 1 288 ? -17.984 15.578 32.75 1 96.88 288 ALA B O 1
ATOM 7305 N N . PHE B 1 289 ? -19.031 13.805 31.938 1 96.56 289 PHE B N 1
ATOM 7306 C CA . PHE B 1 289 ? -20.281 14.539 31.734 1 96.56 289 PHE B CA 1
ATOM 7307 C C . PHE B 1 289 ? -20.891 14.961 33.062 1 96.56 289 PHE B C 1
ATOM 7309 O O . PHE B 1 289 ? -21.344 16.094 33.219 1 96.56 289 PHE B O 1
ATOM 7316 N N . GLY B 1 290 ? -20.891 14.102 34.062 1 95.81 290 GLY B N 1
ATOM 7317 C CA . GLY B 1 290 ? -21.391 14.438 35.406 1 95.81 290 GLY B CA 1
ATOM 7318 C C . GLY B 1 290 ? -20.641 15.586 36.062 1 95.81 290 GLY B C 1
ATOM 7319 O O . GLY B 1 290 ? -21.25 16.484 36.625 1 95.81 290 GLY B O 1
ATOM 7320 N N . MET B 1 291 ? -19.344 15.57 35.906 1 95.88 291 MET B N 1
ATOM 7321 C CA . MET B 1 291 ? -18.531 16.625 36.469 1 95.88 291 MET B CA 1
ATOM 7322 C C . MET B 1 291 ? -18.766 17.953 35.75 1 95.88 291 MET B C 1
ATOM 7324 O O . MET B 1 291 ? -18.734 19.016 36.375 1 95.88 291 MET B O 1
ATOM 7328 N N . PHE B 1 292 ? -18.984 17.906 34.438 1 94.81 292 PHE B N 1
ATOM 7329 C CA . PHE B 1 292 ? -19.25 19.125 33.688 1 94.81 292 PHE B CA 1
ATOM 7330 C C . PHE B 1 292 ? -20.609 19.719 34.094 1 94.81 292 PHE B C 1
ATOM 7332 O O . PHE B 1 292 ? -20.734 20.938 34.219 1 94.81 292 PHE B O 1
ATOM 7339 N N . LEU B 1 293 ? -21.547 18.828 34.344 1 94.19 293 LEU B N 1
ATOM 7340 C CA . LEU B 1 293 ? -22.875 19.281 34.781 1 94.19 293 LEU B CA 1
ATOM 7341 C C . LEU B 1 293 ? -22.781 19.969 36.156 1 94.19 293 LEU B C 1
ATOM 7343 O O . LEU B 1 293 ? -23.5 20.953 36.406 1 94.19 293 LEU B O 1
ATOM 7347 N N . ALA B 1 294 ? -21.859 19.547 36.938 1 92.75 294 ALA B N 1
ATOM 7348 C CA . ALA B 1 294 ? -21.734 20.062 38.312 1 92.75 294 ALA B CA 1
ATOM 7349 C C . ALA B 1 294 ? -20.875 21.312 38.375 1 92.75 294 ALA B C 1
ATOM 7351 O O . ALA B 1 294 ? -20.875 22.031 39.344 1 92.75 294 ALA B O 1
ATOM 7352 N N . SER B 1 295 ? -20.203 21.547 37.312 1 90.88 295 SER B N 1
ATOM 7353 C CA . SER B 1 295 ? -19.297 22.688 37.312 1 90.88 295 SER B CA 1
ATOM 7354 C C . SER B 1 295 ? -20.047 24 37.156 1 90.88 295 SER B C 1
ATOM 7356 O O . SER B 1 295 ? -21.141 24.047 36.625 1 90.88 295 SER B O 1
ATOM 7358 N N . ASP B 1 296 ? -19.422 25.062 37.719 1 86.31 296 ASP B N 1
ATOM 7359 C CA . ASP B 1 296 ? -19.969 26.422 37.625 1 86.31 296 ASP B CA 1
ATOM 7360 C C . ASP B 1 296 ? -19.75 26.984 36.219 1 86.31 296 ASP B C 1
ATOM 7362 O O . ASP B 1 296 ? -18.609 27.125 35.781 1 86.31 296 ASP B O 1
ATOM 7366 N N . LYS B 1 297 ? -20.812 27.297 35.531 1 86 297 LYS B N 1
ATOM 7367 C CA . LYS B 1 297 ? -20.719 27.719 34.125 1 86 297 LYS B CA 1
ATOM 7368 C C . LYS B 1 297 ? -21.031 29.203 34 1 86 297 LYS B C 1
ATOM 7370 O O . LYS B 1 297 ? -21.234 29.703 32.875 1 86 297 LYS B O 1
ATOM 7375 N N . GLN B 1 298 ? -21.047 29.953 35 1 83 298 GLN B N 1
ATOM 7376 C CA . GLN B 1 298 ? -21.438 31.359 34.969 1 83 298 GLN B CA 1
ATOM 7377 C C . GLN B 1 298 ? -20.391 32.219 34.25 1 83 298 GLN B C 1
ATOM 7379 O O . GLN B 1 298 ? -20.719 33.219 33.625 1 83 298 GLN B O 1
ATOM 7384 N N . ARG B 1 299 ? -19.219 31.734 34.219 1 80.5 299 ARG B N 1
ATOM 7385 C CA . ARG B 1 299 ? -18.125 32.531 33.688 1 80.5 299 ARG B CA 1
ATOM 7386 C C . ARG B 1 299 ? -17.969 32.312 32.188 1 80.5 299 ARG B C 1
ATOM 7388 O O . ARG B 1 299 ? -17.219 33 31.5 1 80.5 299 ARG B O 1
ATOM 7395 N N . TYR B 1 300 ? -18.797 31.359 31.688 1 86.62 300 TYR B N 1
ATOM 7396 C CA . TYR B 1 300 ? -18.594 30.984 30.297 1 86.62 300 TYR B CA 1
ATOM 7397 C C . TYR B 1 300 ? -19.781 31.406 29.438 1 86.62 300 TYR B C 1
ATOM 7399 O O . TYR B 1 300 ? -20.891 31.609 29.953 1 86.62 300 TYR B O 1
ATOM 7407 N N . SER B 1 301 ? -19.5 31.672 28.188 1 88.06 301 SER B N 1
ATOM 7408 C CA . SER B 1 301 ? -20.531 32.062 27.25 1 88.06 301 SER B CA 1
ATOM 7409 C C . SER B 1 301 ? -21.547 30.953 27.031 1 88.06 301 SER B C 1
ATOM 7411 O O . SER B 1 301 ? -21.203 29.766 27.062 1 88.06 301 SER B O 1
ATOM 7413 N N . LYS B 1 302 ? -22.766 31.281 26.781 1 90.19 302 LYS B N 1
ATOM 7414 C CA . LYS B 1 302 ? -23.844 30.328 26.562 1 90.19 302 LYS B CA 1
ATOM 7415 C C . LYS B 1 302 ? -23.609 29.5 25.297 1 90.19 302 LYS B C 1
ATOM 7417 O O . LYS B 1 302 ? -23.953 28.312 25.25 1 90.19 302 LYS B O 1
ATOM 7422 N N . THR B 1 303 ? -23.094 30.141 24.281 1 89.44 303 THR B N 1
ATOM 7423 C CA . THR B 1 303 ? -22.781 29.422 23.047 1 89.44 303 THR B CA 1
ATOM 7424 C C . THR B 1 303 ? -21.75 28.328 23.297 1 89.44 303 THR B C 1
ATOM 7426 O O . THR B 1 303 ? -21.891 27.219 22.797 1 89.44 303 THR B O 1
ATOM 7429 N N . ASP B 1 304 ? -20.719 28.641 24.078 1 91.75 304 ASP B N 1
ATOM 7430 C CA . ASP B 1 304 ? -19.672 27.672 24.375 1 91.75 304 ASP B CA 1
ATOM 7431 C C . ASP B 1 304 ? -20.234 26.5 25.188 1 91.75 304 ASP B C 1
ATOM 7433 O O . ASP B 1 304 ? -19.844 25.359 24.984 1 91.75 304 ASP B O 1
ATOM 7437 N N . ILE B 1 305 ? -21.141 26.844 26.062 1 93.88 305 ILE B N 1
ATOM 7438 C CA . ILE B 1 305 ? -21.781 25.812 26.875 1 93.88 305 ILE B CA 1
ATOM 7439 C C . ILE B 1 305 ? -22.641 24.922 25.984 1 93.88 305 ILE B C 1
ATOM 7441 O O . ILE B 1 305 ? -22.625 23.688 26.125 1 93.88 305 ILE B O 1
ATOM 7445 N N . ALA B 1 306 ? -23.328 25.531 25.062 1 94 306 ALA B N 1
ATOM 7446 C CA . ALA B 1 306 ? -24.172 24.766 24.141 1 94 306 ALA B CA 1
ATOM 7447 C C . ALA B 1 306 ? -23.328 23.844 23.266 1 94 306 ALA B C 1
ATOM 7449 O O . ALA B 1 306 ? -23.719 22.703 23.016 1 94 306 ALA B O 1
ATOM 7450 N N . ILE B 1 307 ? -22.203 24.297 22.781 1 94.31 307 ILE B N 1
ATOM 7451 C CA . ILE B 1 307 ? -21.312 23.484 21.969 1 94.31 307 ILE B CA 1
ATOM 7452 C C . ILE B 1 307 ? -20.797 22.297 22.781 1 94.31 307 ILE B C 1
ATOM 7454 O O . ILE B 1 307 ? -20.766 21.172 22.281 1 94.31 307 ILE B O 1
ATOM 7458 N N . THR B 1 308 ? -20.438 22.547 23.984 1 94.94 308 THR B N 1
ATOM 7459 C CA . THR B 1 308 ? -19.922 21.484 24.828 1 94.94 308 THR B CA 1
ATOM 7460 C C . THR B 1 308 ? -20.984 20.422 25.094 1 94.94 308 THR B C 1
ATOM 7462 O O . THR B 1 308 ? -20.703 19.219 25.062 1 94.94 308 THR B O 1
ATOM 7465 N N . TYR B 1 309 ? -22.203 20.891 25.344 1 95.5 309 TYR B N 1
ATOM 7466 C CA . TYR B 1 309 ? -23.297 19.938 25.531 1 95.5 309 TYR B CA 1
ATOM 7467 C C . TYR B 1 309 ? -23.547 19.156 24.25 1 95.5 309 TYR B C 1
ATOM 7469 O O . TYR B 1 309 ? -23.859 17.953 24.297 1 95.5 309 TYR B O 1
ATOM 7477 N N . SER B 1 310 ? -23.406 19.797 23.125 1 95.75 310 SER B N 1
ATOM 7478 C CA . SER B 1 310 ? -23.562 19.109 21.859 1 95.75 310 SER B CA 1
ATOM 7479 C C . SER B 1 310 ? -22.484 18.062 21.656 1 95.75 310 SER B C 1
ATOM 7481 O O . SER B 1 310 ? -22.75 16.969 21.125 1 95.75 310 SER B O 1
ATOM 7483 N N . LEU B 1 311 ? -21.281 18.344 22.047 1 96.38 311 LEU B N 1
ATOM 7484 C CA . LEU B 1 311 ? -20.188 17.391 21.922 1 96.38 311 LEU B CA 1
ATOM 7485 C C . LEU B 1 311 ? -20.391 16.188 22.828 1 96.38 311 LEU B C 1
ATOM 7487 O O . LEU B 1 311 ? -20.219 15.039 22.391 1 96.38 311 LEU B O 1
ATOM 7491 N N . PHE B 1 312 ? -20.844 16.438 24.047 1 96.19 312 PHE B N 1
ATOM 7492 C CA . PHE B 1 312 ? -21.125 15.344 24.969 1 96.19 312 PHE B CA 1
ATOM 7493 C C . PHE B 1 312 ? -22.328 14.539 24.5 1 96.19 312 PHE B C 1
ATOM 7495 O O . PHE B 1 312 ? -22.25 13.312 24.406 1 96.19 312 PHE B O 1
ATOM 7502 N N . GLY B 1 313 ? -23.391 15.227 24.188 1 94.38 313 GLY B N 1
ATOM 7503 C CA . GLY B 1 313 ? -24.594 14.555 23.734 1 94.38 313 GLY B CA 1
ATOM 7504 C C . GLY B 1 313 ? -24.391 13.797 22.438 1 94.38 313 GLY B C 1
ATOM 7505 O O . GLY B 1 313 ? -24.797 12.633 22.312 1 94.38 313 GLY B O 1
ATOM 7506 N N . GLY B 1 314 ? -23.797 14.469 21.484 1 93.56 314 GLY B N 1
ATOM 7507 C CA . GLY B 1 314 ? -23.5 13.82 20.219 1 93.56 314 GLY B CA 1
ATOM 7508 C C . GLY B 1 314 ? -22.531 12.664 20.359 1 93.56 314 GLY B C 1
ATOM 7509 O O . GLY B 1 314 ? -22.703 11.625 19.719 1 93.56 314 GLY B O 1
ATOM 7510 N N . GLY B 1 315 ? -21.516 12.883 21.141 1 93.12 315 GLY B N 1
ATOM 7511 C CA . GLY B 1 315 ? -20.594 11.797 21.406 1 93.12 315 GLY B CA 1
ATOM 7512 C C . GLY B 1 315 ? -21.25 10.586 22.031 1 93.12 315 GLY B C 1
ATOM 7513 O O . GLY B 1 315 ? -20.984 9.453 21.609 1 93.12 315 GLY B O 1
ATOM 7514 N N . PHE B 1 316 ? -22.109 10.805 22.984 1 92.12 316 PHE B N 1
ATOM 7515 C CA . PHE B 1 316 ? -22.844 9.727 23.625 1 92.12 316 PHE B CA 1
ATOM 7516 C C . PHE B 1 316 ? -23.75 9.016 22.625 1 92.12 316 PHE B C 1
ATOM 7518 O O . PHE B 1 316 ? -23.859 7.789 22.625 1 92.12 316 PHE B O 1
ATOM 7525 N N . PHE B 1 317 ? -24.281 9.781 21.844 1 93.12 317 PHE B N 1
ATOM 7526 C CA . PHE B 1 317 ? -25.172 9.227 20.844 1 93.12 317 PHE B CA 1
ATOM 7527 C C . PHE B 1 317 ? -24.406 8.32 19.875 1 93.12 317 PHE B C 1
ATOM 7529 O O . PHE B 1 317 ? -24.844 7.207 19.578 1 93.12 317 PHE B O 1
ATOM 7536 N N . LEU B 1 318 ? -23.312 8.766 19.406 1 92.81 318 LEU B N 1
ATOM 7537 C CA . LEU B 1 318 ? -22.5 7.969 18.484 1 92.81 318 LEU B CA 1
ATOM 7538 C C . LEU B 1 318 ? -22 6.695 19.156 1 92.81 318 LEU B C 1
ATOM 7540 O O . LEU B 1 318 ? -21.953 5.637 18.531 1 92.81 318 LEU B O 1
ATOM 7544 N N . GLU B 1 319 ? -21.688 6.805 20.391 1 91.12 319 GLU B N 1
ATOM 7545 C CA . GLU B 1 319 ? -21.234 5.633 21.125 1 91.12 319 GLU B CA 1
ATOM 7546 C C . GLU B 1 319 ? -22.359 4.613 21.297 1 91.12 319 GLU B C 1
ATOM 7548 O O . GLU B 1 319 ? -22.125 3.406 21.188 1 91.12 319 GLU B O 1
ATOM 7553 N N . LEU B 1 320 ? -23.469 5.094 21.562 1 88.19 320 LEU B N 1
ATOM 7554 C CA . LEU B 1 320 ? -24.625 4.207 21.672 1 88.19 320 LEU B CA 1
ATOM 7555 C C . LEU B 1 320 ? -24.891 3.51 20.344 1 88.19 320 LEU B C 1
ATOM 7557 O O . LEU B 1 320 ? -25.141 2.303 20.312 1 88.19 320 LEU B O 1
ATOM 7561 N N . CYS B 1 321 ? -24.766 4.254 19.328 1 88.56 321 CYS B N 1
ATOM 7562 C CA . CYS B 1 321 ? -24.953 3.672 18 1 88.56 321 CYS B CA 1
ATOM 7563 C C . CYS B 1 321 ? -23.891 2.623 17.703 1 88.56 321 CYS B C 1
ATOM 7565 O O . CYS B 1 321 ? -24.188 1.585 17.109 1 88.56 321 CYS B O 1
ATOM 7567 N N . ALA B 1 322 ? -22.734 2.918 18.078 1 88 322 ALA B N 1
ATOM 7568 C CA . ALA B 1 322 ? -21.641 1.982 17.844 1 88 322 ALA B CA 1
ATOM 7569 C C . ALA B 1 322 ? -21.859 0.678 18.594 1 88 322 ALA B C 1
ATOM 7571 O O . ALA B 1 322 ? -21.594 -0.407 18.078 1 88 322 ALA B O 1
ATOM 7572 N N . VAL B 1 323 ? -22.344 0.771 19.797 1 83.69 323 VAL B N 1
ATOM 7573 C CA . VAL B 1 323 ? -22.641 -0.414 20.594 1 83.69 323 VAL B CA 1
ATOM 7574 C C . VAL B 1 323 ? -23.75 -1.219 19.938 1 83.69 323 VAL B C 1
ATOM 7576 O O . VAL B 1 323 ? -23.688 -2.449 19.891 1 83.69 323 VAL B O 1
ATOM 7579 N N . PHE B 1 324 ? -24.641 -0.531 19.422 1 82.31 324 PHE B N 1
ATOM 7580 C CA . PHE B 1 324 ? -25.75 -1.196 18.75 1 82.31 324 PHE B CA 1
ATOM 7581 C C . PHE B 1 324 ? -25.266 -1.924 17.5 1 82.31 324 PHE B C 1
ATOM 7583 O O . PHE B 1 324 ? -25.672 -3.055 17.234 1 82.31 324 PHE B O 1
ATOM 7590 N N . ILE B 1 325 ? -24.391 -1.3 16.781 1 80.25 325 ILE B N 1
ATOM 7591 C CA . ILE B 1 325 ? -23.859 -1.914 15.562 1 80.25 325 ILE B CA 1
ATOM 7592 C C . ILE B 1 325 ? -23.031 -3.15 15.93 1 80.25 325 ILE B C 1
ATOM 7594 O O . ILE B 1 325 ? -23.109 -4.176 15.25 1 80.25 325 ILE B O 1
ATOM 7598 N N . SER B 1 326 ? -22.312 -3.061 16.953 1 79.44 326 SER B N 1
ATOM 7599 C CA . SER B 1 326 ? -21.516 -4.191 17.406 1 79.44 326 SER B CA 1
ATOM 7600 C C . SER B 1 326 ? -22.391 -5.348 17.875 1 79.44 326 SER B C 1
ATOM 7602 O O . SER B 1 326 ? -22.078 -6.512 17.625 1 79.44 326 SER B O 1
ATOM 7604 N N . MET B 1 327 ? -23.484 -4.984 18.438 1 75 327 MET B N 1
ATOM 7605 C CA . MET B 1 327 ? -24.406 -6.004 18.922 1 75 327 MET B CA 1
ATOM 7606 C C . MET B 1 327 ? -25.141 -6.664 17.75 1 75 327 MET B C 1
ATOM 7608 O O . MET B 1 327 ? -25.578 -7.812 17.859 1 75 327 MET B O 1
ATOM 7612 N N . MET B 1 328 ? -25.141 -5.953 16.688 1 75.88 328 MET B N 1
ATOM 7613 C CA . MET B 1 328 ? -25.828 -6.449 15.492 1 75.88 328 MET B CA 1
ATOM 7614 C C . MET B 1 328 ? -24.875 -7.219 14.586 1 75.88 328 MET B C 1
ATOM 7616 O O . MET B 1 328 ? -25.266 -7.707 13.531 1 75.88 328 MET B O 1
ATOM 7620 N N . SER B 1 329 ? -23.766 -7.418 14.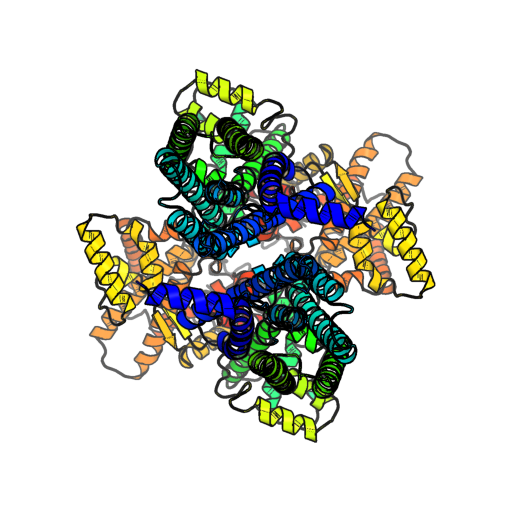992 1 80 329 SER B N 1
ATOM 7621 C CA . SER B 1 329 ? -22.781 -8.141 14.18 1 80 329 SER B CA 1
ATOM 7622 C C . SER B 1 329 ? -23.031 -9.641 14.234 1 80 329 SER B C 1
ATOM 7624 O O . SER B 1 329 ? -23.469 -10.172 15.258 1 80 329 SER B O 1
ATOM 7626 N N . PRO B 1 330 ? -22.828 -10.297 13.133 1 85.06 330 PRO B N 1
ATOM 7627 C CA . PRO B 1 330 ? -23.016 -11.75 13.117 1 85.06 330 PRO B CA 1
ATOM 7628 C C . PRO B 1 330 ? -22.141 -12.469 14.133 1 85.06 330 PRO B C 1
ATOM 7630 O O . PRO B 1 330 ? -22.531 -13.5 14.68 1 85.06 330 PRO B O 1
ATOM 7633 N N . TRP B 1 331 ? -21.094 -11.914 14.5 1 84.19 331 TRP B N 1
ATOM 7634 C CA . TRP B 1 331 ? -20.188 -12.523 15.469 1 84.19 331 TRP B CA 1
ATOM 7635 C C . TRP B 1 331 ? -20.781 -12.492 16.875 1 84.19 331 TRP B C 1
ATOM 7637 O O . TRP B 1 331 ? -20.625 -13.453 17.641 1 84.19 331 TRP B O 1
ATOM 7647 N N . THR B 1 332 ? -21.359 -11.398 17.125 1 84.25 332 THR B N 1
ATOM 7648 C CA . THR B 1 332 ? -22 -11.297 18.438 1 84.25 332 THR B CA 1
ATOM 7649 C C . THR B 1 332 ? -23.125 -12.305 18.578 1 84.25 332 THR B C 1
ATOM 7651 O O . THR B 1 332 ? -23.281 -12.953 19.625 1 84.25 332 THR B O 1
ATOM 7654 N N . TRP B 1 333 ? -23.859 -12.43 17.562 1 87.44 333 TRP B N 1
ATOM 7655 C CA . TRP B 1 333 ? -24.953 -13.414 17.578 1 87.44 333 TRP B CA 1
ATOM 7656 C C . TRP B 1 333 ? -24.406 -14.82 17.766 1 87.44 333 TRP B C 1
ATOM 7658 O O . TRP B 1 333 ? -24.906 -15.578 18.609 1 87.44 333 TRP B O 1
ATOM 7668 N N . ALA B 1 334 ? -23.375 -15.172 16.953 1 86.81 334 ALA B N 1
ATOM 7669 C CA . ALA B 1 334 ? -22.797 -16.5 17.047 1 86.81 334 ALA B CA 1
ATOM 7670 C C . ALA B 1 334 ? -22.203 -16.75 18.438 1 86.81 334 ALA B C 1
ATOM 7672 O O . ALA B 1 334 ? -22.344 -17.844 18.984 1 86.81 334 ALA B O 1
ATOM 7673 N N . TRP B 1 335 ? -21.625 -15.773 19 1 84 335 TRP B N 1
ATOM 7674 C CA . TRP B 1 335 ? -21.031 -15.883 20.328 1 84 335 TRP B CA 1
ATOM 7675 C C . TRP B 1 335 ? -22.109 -16.109 21.375 1 84 335 TRP B C 1
ATOM 7677 O O . TRP B 1 335 ? -21.938 -16.953 22.266 1 84 335 TRP B O 1
ATOM 7687 N N . LEU B 1 336 ? -23.203 -15.445 21.281 1 84.75 336 LEU B N 1
ATOM 7688 C CA . LEU B 1 336 ? -24.312 -15.586 22.219 1 84.75 336 LEU B CA 1
ATOM 7689 C C . LEU B 1 336 ? -25 -16.938 22.062 1 84.75 336 LEU B C 1
ATOM 7691 O O . LEU B 1 336 ? -25.406 -17.547 23.047 1 84.75 336 LEU B O 1
ATOM 7695 N N . LYS B 1 337 ? -25 -17.344 20.891 1 86.12 337 LYS B N 1
ATOM 7696 C CA . LYS B 1 337 ? -25.625 -18.641 20.609 1 86.12 337 LYS B CA 1
ATOM 7697 C C . LYS B 1 337 ? -24.797 -19.781 21.203 1 86.12 337 LYS B C 1
ATOM 7699 O O . LYS B 1 337 ? -25.344 -20.719 21.781 1 86.12 337 LYS B O 1
ATOM 7704 N N . VAL B 1 338 ? -23.562 -19.719 20.984 1 84.44 338 VAL B N 1
ATOM 7705 C CA . VAL B 1 338 ? -22.672 -20.75 21.484 1 84.44 338 VAL B CA 1
ATOM 7706 C C . VAL B 1 338 ? -22.703 -20.766 23.016 1 84.44 338 VAL B C 1
ATOM 7708 O O . VAL B 1 338 ? -22.609 -21.828 23.625 1 84.44 338 VAL B O 1
ATOM 7711 N N . ARG B 1 339 ? -22.875 -19.625 23.641 1 84.25 339 ARG B N 1
ATOM 7712 C CA . ARG B 1 339 ? -22.922 -19.531 25.094 1 84.25 339 ARG B CA 1
ATOM 7713 C C . ARG B 1 339 ? -24.312 -19.859 25.625 1 84.25 339 ARG B C 1
ATOM 7715 O O . ARG B 1 339 ? -24.531 -19.844 26.828 1 84.25 339 ARG B O 1
ATOM 7722 N N . LYS B 1 340 ? -25.219 -20.078 24.797 1 85.5 340 LYS B N 1
ATOM 7723 C CA . LYS B 1 340 ? -26.578 -20.516 25.109 1 85.5 340 LYS B CA 1
ATOM 7724 C C . LYS B 1 340 ? -27.375 -19.406 25.781 1 85.5 340 LYS B C 1
ATOM 7726 O O . LYS B 1 340 ? -28.156 -19.672 26.703 1 85.5 340 LYS B O 1
ATOM 7731 N N . TRP B 1 341 ? -27 -18.234 25.438 1 87.38 341 TRP B N 1
ATOM 7732 C CA . TRP B 1 341 ? -27.844 -17.109 25.828 1 87.38 341 TRP B CA 1
ATOM 7733 C C . TRP B 1 341 ? -28.953 -16.859 24.812 1 87.38 341 TRP B C 1
ATOM 7735 O O . TRP B 1 341 ? -28.875 -15.922 24.016 1 87.38 341 TRP B O 1
ATOM 7745 N N . HIS B 1 342 ? -29.953 -17.562 24.859 1 85.62 342 HIS B N 1
ATOM 7746 C CA . HIS B 1 342 ? -30.953 -17.672 23.797 1 85.62 342 HIS B CA 1
ATOM 7747 C C . HIS B 1 342 ? -31.734 -16.375 23.625 1 85.62 342 HIS B C 1
ATOM 7749 O O . HIS B 1 342 ? -31.969 -15.938 22.5 1 85.62 342 HIS B O 1
ATOM 7755 N N . LYS B 1 343 ? -32.094 -15.719 24.688 1 87.94 343 LYS B N 1
ATOM 7756 C CA . LYS B 1 343 ? -32.906 -14.5 24.594 1 87.94 343 LYS B CA 1
ATOM 7757 C C . LYS B 1 343 ? -32.094 -13.375 23.938 1 87.94 343 LYS B C 1
ATOM 7759 O O . LYS B 1 343 ? -32.625 -12.664 23.062 1 87.94 343 LYS B O 1
ATOM 7764 N N . LEU B 1 344 ? -30.922 -13.281 24.391 1 86.62 344 LEU B N 1
ATOM 7765 C CA . LEU B 1 344 ? -30.078 -12.234 23.812 1 86.62 344 LEU B CA 1
ATOM 7766 C C . LEU B 1 344 ? -29.703 -12.555 22.375 1 86.62 344 LEU B C 1
ATOM 7768 O O . LEU B 1 344 ? -29.578 -11.648 21.547 1 86.62 344 LEU B O 1
ATOM 7772 N N . ALA B 1 345 ? -29.547 -13.812 22.125 1 87 345 ALA B N 1
ATOM 7773 C CA . ALA B 1 345 ? -29.234 -14.242 20.75 1 87 345 ALA B CA 1
ATOM 7774 C C . ALA B 1 345 ? -30.406 -13.945 19.812 1 87 345 ALA B C 1
ATOM 7776 O O . ALA B 1 345 ? -30.203 -13.547 18.672 1 87 345 ALA B O 1
ATOM 7777 N N . MET B 1 346 ? -31.578 -14.133 20.344 1 87.12 346 MET B N 1
ATOM 7778 C CA . MET B 1 346 ? -32.75 -13.844 19.547 1 87.12 346 MET B CA 1
ATOM 7779 C C . MET B 1 346 ? -32.875 -12.352 19.25 1 87.12 346 MET B C 1
ATOM 7781 O O . MET B 1 346 ? -33.219 -11.961 18.141 1 87.12 346 MET B O 1
ATOM 7785 N N . LEU B 1 347 ? -32.594 -11.609 20.219 1 84.75 347 LEU B N 1
ATOM 7786 C CA . LEU B 1 347 ? -32.625 -10.164 20.031 1 84.75 347 LEU B CA 1
ATOM 7787 C C . LEU B 1 347 ? -31.578 -9.727 19.016 1 84.75 347 LEU B C 1
ATOM 7789 O O . LEU B 1 347 ? -31.859 -8.906 18.141 1 84.75 347 LEU B O 1
ATOM 7793 N N . SER B 1 348 ? -30.422 -10.266 19.156 1 85.5 348 SER B N 1
ATOM 7794 C CA . SER B 1 348 ? -29.344 -9.953 18.234 1 85.5 348 SER B CA 1
ATOM 7795 C C . SER B 1 348 ? -29.703 -10.383 16.812 1 85.5 348 SER B C 1
ATOM 7797 O O . SER B 1 348 ? -29.391 -9.688 15.844 1 85.5 348 SER B O 1
ATOM 7799 N N . TRP B 1 349 ? -30.312 -11.461 16.719 1 85 349 TRP B N 1
ATOM 7800 C CA . TRP B 1 349 ? -30.719 -11.977 15.422 1 85 349 TRP B CA 1
ATOM 7801 C C . TRP B 1 349 ? -31.75 -11.055 14.773 1 85 349 TRP B C 1
ATOM 7803 O O . TRP B 1 349 ? -31.672 -10.773 13.57 1 85 349 TRP B O 1
ATOM 7813 N N . LEU B 1 350 ? -32.656 -10.609 15.539 1 82.81 350 LEU B N 1
ATOM 7814 C CA . LEU B 1 350 ? -33.688 -9.734 15.031 1 82.81 350 LEU B CA 1
ATOM 7815 C C . LEU B 1 350 ? -33.125 -8.438 14.484 1 82.81 350 LEU B C 1
ATOM 7817 O O . LEU B 1 350 ? -33.531 -7.953 13.438 1 82.81 350 LEU B O 1
ATOM 7821 N N . ILE B 1 351 ? -32.219 -8.023 15.133 1 77.62 351 ILE B N 1
ATOM 7822 C CA . ILE B 1 351 ? -31.609 -6.77 14.719 1 77.62 351 ILE B CA 1
ATOM 7823 C C . ILE B 1 351 ? -30.719 -7.012 13.492 1 77.62 351 ILE B C 1
ATOM 7825 O O . ILE B 1 351 ? -30.766 -6.246 12.531 1 77.62 351 ILE B O 1
ATOM 7829 N N . PHE B 1 352 ? -30.062 -8.102 13.555 1 78.81 352 PHE B N 1
ATOM 7830 C CA . PHE B 1 352 ? -29.156 -8.469 12.477 1 78.81 352 PHE B CA 1
ATOM 7831 C C . PHE B 1 352 ? -29.922 -8.75 11.188 1 78.81 352 PHE B C 1
ATOM 7833 O O . PHE B 1 352 ? -29.5 -8.344 10.109 1 78.81 352 PHE B O 1
ATOM 7840 N N . SER B 1 353 ? -30.969 -9.43 11.312 1 77.31 353 SER B N 1
ATOM 7841 C CA . SER B 1 353 ? -31.75 -9.844 10.148 1 77.31 353 SER B CA 1
ATOM 7842 C C . SER B 1 353 ? -32.625 -8.719 9.641 1 77.31 353 SER B C 1
ATOM 7844 O O . SER B 1 353 ? -33.25 -8.828 8.578 1 77.31 353 SER B O 1
ATOM 7846 N N . SER B 1 354 ? -32.562 -7.602 10.352 1 76 354 SER B N 1
ATOM 7847 C CA . SER B 1 354 ? -33.375 -6.461 9.922 1 76 354 SER B CA 1
ATOM 7848 C C . SER B 1 354 ? -32.688 -5.688 8.805 1 76 354 SER B C 1
ATOM 7850 O O . SER B 1 354 ? -31.547 -6.004 8.422 1 76 354 SER B O 1
ATOM 7852 N N . ASP B 1 355 ? -33.312 -4.707 8.273 1 68.88 355 ASP B N 1
ATOM 7853 C CA . ASP B 1 355 ? -32.844 -3.92 7.145 1 68.88 355 ASP B CA 1
ATOM 7854 C C . ASP B 1 355 ? -31.609 -3.1 7.523 1 68.88 355 ASP B C 1
ATOM 7856 O O . ASP B 1 355 ? -30.859 -2.654 6.652 1 68.88 355 ASP B O 1
ATOM 7860 N N . LEU B 1 356 ? -31.391 -3.121 8.773 1 68.75 356 LEU B N 1
ATOM 7861 C CA . LEU B 1 356 ? -30.266 -2.318 9.234 1 68.75 356 LEU B CA 1
ATOM 7862 C C . LEU B 1 356 ? -29 -3.16 9.32 1 68.75 356 LEU B C 1
ATOM 7864 O O . LEU B 1 356 ? -27.891 -2.619 9.32 1 68.75 356 LEU B O 1
ATOM 7868 N N . GLY B 1 357 ? -29.203 -4.414 9.391 1 74.19 357 GLY B N 1
ATOM 7869 C CA . GLY B 1 357 ? -28.062 -5.32 9.508 1 74.19 357 GLY B CA 1
ATOM 7870 C C . GLY B 1 357 ? -27.703 -5.992 8.195 1 74.19 357 GLY B C 1
ATOM 7871 O O . GLY B 1 357 ? -27.422 -5.32 7.207 1 74.19 357 GLY B O 1
ATOM 7872 N N . TRP B 1 358 ? -27.625 -7.227 8.289 1 77.19 358 TRP B N 1
ATOM 7873 C CA . TRP B 1 358 ? -27.281 -8.023 7.117 1 77.19 358 TRP B CA 1
ATOM 7874 C C . TRP B 1 358 ? -28.438 -8.93 6.719 1 77.19 358 TRP B C 1
ATOM 7876 O O . TRP B 1 358 ? -28.344 -10.156 6.848 1 77.19 358 TRP B O 1
ATOM 7886 N N . PRO B 1 359 ? -29.422 -8.281 6.102 1 77.38 359 PRO B N 1
ATOM 7887 C CA . PRO B 1 359 ? -30.578 -9.094 5.738 1 77.38 359 PRO B CA 1
ATOM 7888 C C . PRO B 1 359 ? -30.281 -10.094 4.629 1 77.38 359 PRO B C 1
ATOM 7890 O O . PRO B 1 359 ? -29.375 -9.875 3.822 1 77.38 359 PRO B O 1
ATOM 7893 N N . GLU B 1 360 ? -31.078 -11.18 4.645 1 78.19 360 GLU B N 1
ATOM 7894 C CA . GLU B 1 360 ? -30.906 -12.258 3.674 1 78.19 360 GLU B CA 1
ATOM 7895 C C . GLU B 1 360 ? -31.141 -11.758 2.25 1 78.19 360 GLU B C 1
ATOM 7897 O O . GLU B 1 360 ? -30.422 -12.156 1.323 1 78.19 360 GLU B O 1
ATOM 7902 N N . LYS B 1 361 ? -32.094 -10.906 2.094 1 68.44 361 LYS B N 1
ATOM 7903 C CA . LYS B 1 361 ? -32.5 -10.469 0.761 1 68.44 361 LYS B CA 1
ATOM 7904 C C . LYS B 1 361 ? -31.438 -9.555 0.141 1 68.44 361 LYS B C 1
ATOM 7906 O O . LYS B 1 361 ? -31.297 -9.5 -1.083 1 68.44 361 LYS B O 1
ATOM 7911 N N . LYS B 1 362 ? -30.75 -8.859 0.983 1 62.09 362 LYS B N 1
ATOM 7912 C CA . LYS B 1 362 ? -29.812 -7.863 0.459 1 62.09 362 LYS B CA 1
ATOM 7913 C C . LYS B 1 362 ? -28.375 -8.391 0.464 1 62.09 362 LYS B C 1
ATOM 7915 O O . LYS B 1 362 ? -27.438 -7.621 0.3 1 62.09 362 LYS B O 1
ATOM 7920 N N . GLN B 1 363 ? -28.219 -9.648 0.718 1 57.72 363 GLN B N 1
ATOM 7921 C CA . GLN B 1 363 ? -26.875 -10.125 0.978 1 57.72 363 GLN B CA 1
ATOM 7922 C C . GLN B 1 363 ? -26.062 -10.234 -0.316 1 57.72 363 GLN B C 1
ATOM 7924 O O . GLN B 1 363 ? -24.984 -10.805 -0.331 1 57.72 363 GLN B O 1
ATOM 7929 N N . CYS B 1 364 ? -26.516 -9.523 -1.347 1 59.56 364 CYS B N 1
ATOM 7930 C CA . CYS B 1 364 ? -25.609 -9.578 -2.492 1 59.56 364 CYS B CA 1
ATOM 7931 C C . CYS B 1 364 ? -24.469 -8.578 -2.334 1 59.56 364 CYS B C 1
ATOM 7933 O O . CYS B 1 364 ? -24.703 -7.375 -2.254 1 59.56 364 CYS B O 1
ATOM 7935 N N . PHE B 1 365 ? -23.266 -9.172 -1.961 1 68.12 365 PHE B N 1
ATOM 7936 C CA . PHE B 1 365 ? -22.047 -8.383 -1.738 1 68.12 365 PHE B CA 1
ATOM 7937 C C . PHE B 1 365 ? -21.812 -7.43 -2.902 1 68.12 365 PHE B C 1
ATOM 7939 O O . PHE B 1 365 ? -21.469 -6.262 -2.697 1 68.12 365 PHE B O 1
ATOM 7946 N N . VAL B 1 366 ? -22.078 -7.988 -4.121 1 76.75 366 VAL B N 1
ATOM 7947 C CA . VAL B 1 366 ? -21.781 -7.145 -5.277 1 76.75 366 VAL B CA 1
ATOM 7948 C C . VAL B 1 366 ? -23.094 -6.684 -5.922 1 76.75 366 VAL B C 1
ATOM 7950 O O . VAL B 1 366 ? -23.844 -7.5 -6.445 1 76.75 366 VAL B O 1
ATOM 7953 N N . LYS B 1 367 ? -23.391 -5.434 -5.805 1 77.88 367 LYS B N 1
ATOM 7954 C CA . LYS B 1 367 ? -24.641 -4.926 -6.352 1 77.88 367 LYS B CA 1
ATOM 7955 C C . LYS B 1 367 ? -24.453 -4.449 -7.789 1 77.88 367 LYS B C 1
ATOM 7957 O O . LYS B 1 367 ? -25.375 -4.566 -8.609 1 77.88 367 LYS B O 1
ATOM 7962 N N . SER B 1 368 ? -23.297 -4.016 -8 1 86 368 SER B N 1
ATOM 7963 C CA . SER B 1 368 ? -23.078 -3.455 -9.328 1 86 368 SER B CA 1
ATOM 7964 C C . SER B 1 368 ? -21.75 -3.895 -9.906 1 86 368 SER B C 1
ATOM 7966 O O . SER B 1 368 ? -20.828 -4.246 -9.164 1 86 368 SER B O 1
ATOM 7968 N N . MET B 1 369 ? -21.75 -4.004 -11.211 1 90.19 369 MET B N 1
ATOM 7969 C CA . MET B 1 369 ? -20.516 -4.312 -11.914 1 90.19 369 MET B CA 1
ATOM 7970 C C . MET B 1 369 ? -20.234 -3.279 -13 1 90.19 369 MET B C 1
ATOM 7972 O O . MET B 1 369 ? -21.156 -2.797 -13.656 1 90.19 369 MET B O 1
ATOM 7976 N N . GLY B 1 370 ? -19 -2.947 -13.188 1 90.25 370 GLY B N 1
ATOM 7977 C CA . GLY B 1 370 ? -18.609 -2.02 -14.234 1 90.25 370 GLY B CA 1
ATOM 7978 C C . GLY B 1 370 ? -18.688 -2.621 -15.625 1 90.25 370 GLY B C 1
ATOM 7979 O O . GLY B 1 370 ? -18.438 -3.816 -15.805 1 90.25 370 GLY B O 1
ATOM 7980 N N . GLN B 1 371 ? -19.094 -1.74 -16.562 1 92.31 371 GLN B N 1
ATOM 7981 C CA . GLN B 1 371 ? -19.188 -2.152 -17.953 1 92.31 371 GLN B CA 1
ATOM 7982 C C . GLN B 1 371 ? -18.406 -1.202 -18.859 1 92.31 371 GLN B C 1
ATOM 7984 O O . GLN B 1 371 ? -18.484 0.017 -18.703 1 92.31 371 GLN B O 1
ATOM 7989 N N . TYR B 1 372 ? -17.609 -1.777 -19.688 1 92.19 372 TYR B N 1
ATOM 7990 C CA . TYR B 1 372 ? -16.906 -0.984 -20.688 1 92.19 372 TYR B CA 1
ATOM 7991 C C . TYR B 1 372 ? -17.047 -1.603 -22.078 1 92.19 372 TYR B C 1
ATOM 7993 O O . TYR B 1 372 ? -16.812 -2.803 -22.25 1 92.19 372 TYR B O 1
ATOM 8001 N N . ASN B 1 373 ? -17.438 -0.756 -22.969 1 89.81 373 ASN B N 1
ATOM 8002 C CA . ASN B 1 373 ? -17.562 -1.205 -24.359 1 89.81 373 ASN B CA 1
ATOM 8003 C C . ASN B 1 373 ? -16.469 -0.621 -25.234 1 89.81 373 ASN B C 1
ATOM 8005 O O . ASN B 1 373 ? -16.547 0.533 -25.656 1 89.81 373 ASN B O 1
ATOM 8009 N N . PHE B 1 374 ? -15.547 -1.417 -25.609 1 88.25 374 PHE B N 1
ATOM 8010 C CA . PHE B 1 374 ? -14.406 -0.997 -26.406 1 88.25 374 PHE B CA 1
ATOM 8011 C C . PHE B 1 374 ? -14.797 -0.846 -27.875 1 88.25 374 PHE B C 1
ATOM 8013 O O . PHE B 1 374 ? -14.211 -0.046 -28.609 1 88.25 374 PHE B O 1
ATOM 8020 N N . SER B 1 375 ? -15.773 -1.577 -28.266 1 84 375 SER B N 1
ATOM 8021 C CA . SER B 1 375 ? -16.234 -1.48 -29.641 1 84 375 SER B CA 1
ATOM 8022 C C . SER B 1 375 ? -16.781 -0.088 -29.938 1 84 375 SER B C 1
ATOM 8024 O O . SER B 1 375 ? -16.562 0.44 -31.031 1 84 375 SER B O 1
ATOM 8026 N N . SER B 1 376 ? -17.344 0.449 -28.984 1 81.19 376 SER B N 1
ATOM 8027 C CA . SER B 1 376 ? -17.875 1.796 -29.172 1 81.19 376 SER B CA 1
ATOM 8028 C C . SER B 1 376 ? -16.75 2.818 -29.297 1 81.19 376 SER B C 1
ATOM 8030 O O . SER B 1 376 ? -16.891 3.814 -30.016 1 81.19 376 SER B O 1
ATOM 8032 N N . TRP B 1 377 ? -15.719 2.564 -28.625 1 79 377 TRP B N 1
ATOM 8033 C CA . TRP B 1 377 ? -14.547 3.432 -28.719 1 79 377 TRP B CA 1
ATOM 8034 C C . TRP B 1 377 ? -13.891 3.33 -30.094 1 79 377 TRP B C 1
ATOM 8036 O O . TRP B 1 377 ? -13.477 4.34 -30.656 1 79 377 TRP B O 1
ATOM 8046 N N . MET B 1 378 ? -13.914 2.176 -30.578 1 77.31 378 MET B N 1
ATOM 8047 C CA . MET B 1 378 ? -13.25 1.946 -31.859 1 77.31 378 MET B CA 1
ATOM 8048 C C . MET B 1 378 ? -14.094 2.496 -33 1 77.31 378 MET B C 1
ATOM 8050 O O . MET B 1 378 ? -13.562 3.094 -33.938 1 77.31 378 MET B O 1
ATOM 8054 N N . THR B 1 379 ? -15.367 2.258 -32.938 1 72.5 379 THR B N 1
ATOM 8055 C CA . THR B 1 379 ? -16.234 2.645 -34.031 1 72.5 379 THR B CA 1
ATOM 8056 C C . THR B 1 379 ? -16.672 4.105 -33.906 1 72.5 379 THR B C 1
ATOM 8058 O O . THR B 1 379 ? -17.094 4.723 -34.906 1 72.5 379 THR B O 1
ATOM 8061 N N . GLY B 1 380 ? -16.391 4.742 -32.75 1 64 380 GLY B N 1
ATOM 8062 C CA . GLY B 1 380 ? -16.828 6.117 -32.531 1 64 380 GLY B CA 1
ATOM 8063 C C . GLY B 1 380 ? -18.312 6.258 -32.344 1 64 380 GLY B C 1
ATOM 8064 O O . GLY B 1 380 ? -18.828 7.367 -32.188 1 64 380 GLY B O 1
ATOM 8065 N N . SER B 1 381 ? -19.141 5.168 -32.5 1 60.56 381 SER B N 1
ATOM 8066 C CA . SER B 1 381 ? -20.609 5.242 -32.531 1 60.56 381 SER B CA 1
ATOM 8067 C C . SER B 1 381 ? -21.203 5.348 -31.141 1 60.56 381 SER B C 1
ATOM 8069 O O . SER B 1 381 ? -21.484 4.332 -30.5 1 60.56 381 SER B O 1
ATOM 8071 N N . THR B 1 382 ? -20.859 6.164 -30.328 1 58.19 382 THR B N 1
ATOM 8072 C CA . THR B 1 382 ? -21.422 6.008 -29 1 58.19 382 THR B CA 1
ATOM 8073 C C . THR B 1 382 ? -22.797 6.68 -28.906 1 58.19 382 THR B C 1
ATOM 8075 O O . THR B 1 382 ? -22.922 7.867 -29.203 1 58.19 382 THR B O 1
ATOM 8078 N N . GLN B 1 383 ? -23.891 5.949 -29.031 1 59.28 383 GLN B N 1
ATOM 8079 C CA . GLN B 1 383 ? -25.141 6.508 -28.531 1 59.28 383 GLN B CA 1
ATOM 8080 C C . GLN B 1 383 ? -25.031 6.855 -27.047 1 59.28 383 GLN B C 1
ATOM 8082 O O . GLN B 1 383 ? -24.891 5.969 -26.203 1 59.28 383 GLN B O 1
ATOM 8087 N N . ALA B 1 384 ? -24.797 8.008 -26.75 1 65.12 384 ALA B N 1
ATOM 8088 C CA . ALA B 1 384 ? -24.609 8.5 -25.391 1 65.12 384 ALA B CA 1
ATOM 8089 C C . ALA B 1 384 ? -25.891 8.344 -24.562 1 65.12 384 ALA B C 1
ATOM 8091 O O . ALA B 1 384 ? -26.891 9 -24.844 1 65.12 384 ALA B O 1
ATOM 8092 N N . ARG B 1 385 ? -26.125 7.449 -23.812 1 64.12 385 ARG B N 1
ATOM 8093 C CA . ARG B 1 385 ? -27.312 7.25 -23 1 64.12 385 ARG B CA 1
ATOM 8094 C C . ARG B 1 385 ? -27.156 7.918 -21.641 1 64.12 385 ARG B C 1
ATOM 8096 O O . ARG B 1 385 ? -28.141 8.375 -21.047 1 64.12 385 ARG B O 1
ATOM 8103 N N . THR B 1 386 ? -25.969 7.941 -21.109 1 74.25 386 THR B N 1
ATOM 8104 C CA . THR B 1 386 ? -25.734 8.516 -19.781 1 74.25 386 THR B CA 1
ATOM 8105 C C . THR B 1 386 ? -25.047 9.875 -19.906 1 74.25 386 THR B C 1
ATOM 8107 O O . THR B 1 386 ? -24.516 10.211 -20.953 1 74.25 386 THR B O 1
ATOM 8110 N N . PHE B 1 387 ? -25.203 10.648 -18.906 1 72.94 387 PHE B N 1
ATOM 8111 C CA . PHE B 1 387 ? -24.594 11.977 -18.875 1 72.94 387 PHE B CA 1
ATOM 8112 C C . PHE B 1 387 ? -23.078 11.875 -19.094 1 72.94 387 PHE B C 1
ATOM 8114 O O . PHE B 1 387 ? -22.5 12.68 -19.828 1 72.94 387 PHE B O 1
ATOM 8121 N N . ARG B 1 388 ? -22.516 10.969 -18.562 1 77.25 388 ARG B N 1
ATOM 8122 C CA . ARG B 1 388 ? -21.062 10.789 -18.703 1 77.25 388 ARG B CA 1
ATOM 8123 C C . ARG B 1 388 ? -20.688 10.508 -20.141 1 77.25 388 ARG B C 1
ATOM 8125 O O . ARG B 1 388 ? -19.688 11.031 -20.641 1 77.25 388 ARG B O 1
ATOM 8132 N N . GLN B 1 389 ? -21.469 9.758 -20.812 1 77.62 389 GLN B N 1
ATOM 8133 C CA . GLN B 1 389 ? -21.188 9.414 -22.203 1 77.62 389 GLN B CA 1
ATOM 8134 C C . GLN B 1 389 ? -21.375 10.625 -23.109 1 77.62 389 GLN B C 1
ATOM 8136 O O . GLN B 1 389 ? -20.688 10.758 -24.125 1 77.62 389 GLN B O 1
ATOM 8141 N N . ARG B 1 390 ? -22.25 11.492 -22.656 1 77.5 390 ARG B N 1
ATOM 8142 C CA . ARG B 1 390 ? -22.453 12.711 -23.422 1 77.5 390 ARG B CA 1
ATOM 8143 C C . ARG B 1 390 ? -21.25 13.633 -23.312 1 77.5 390 ARG B C 1
ATOM 8145 O O . ARG B 1 390 ? -20.828 14.242 -24.312 1 77.5 390 ARG B O 1
ATOM 8152 N N . VAL B 1 391 ? -20.766 13.641 -22.094 1 79.06 391 VAL B N 1
ATOM 8153 C CA . VAL B 1 391 ? -19.562 14.445 -21.875 1 79.06 391 VAL B CA 1
ATOM 8154 C C . VAL B 1 391 ? -18.406 13.891 -22.719 1 79.06 391 VAL B C 1
ATOM 8156 O O . VAL B 1 391 ? -17.656 14.648 -23.328 1 79.06 391 VAL B O 1
ATOM 8159 N N . MET B 1 392 ? -18.375 12.695 -22.781 1 80.31 392 MET B N 1
ATOM 8160 C CA . MET B 1 392 ? -17.312 12.07 -23.562 1 80.31 392 MET B CA 1
ATOM 8161 C C . MET B 1 392 ? -17.5 12.352 -25.047 1 80.31 392 MET B C 1
ATOM 8163 O O . MET B 1 392 ? -16.516 12.594 -25.766 1 80.31 392 MET B O 1
ATOM 8167 N N . ALA B 1 393 ? -18.703 12.312 -25.438 1 79.19 393 ALA B N 1
ATOM 8168 C CA . ALA B 1 393 ? -18.984 12.641 -26.844 1 79.19 393 ALA B CA 1
ATOM 8169 C C . ALA B 1 393 ? -18.531 14.062 -27.172 1 79.19 393 ALA B C 1
ATOM 8171 O O . ALA B 1 393 ? -17.984 14.312 -28.234 1 79.19 393 ALA B O 1
ATOM 8172 N N . MET B 1 394 ? -18.719 14.883 -26.219 1 79.38 394 MET B N 1
ATOM 8173 C CA . MET B 1 394 ? -18.297 16.266 -26.375 1 79.38 394 MET B CA 1
ATOM 8174 C C . MET B 1 394 ? -16.781 16.359 -26.422 1 79.38 394 MET B C 1
ATOM 8176 O O . MET B 1 394 ? -16.219 17.109 -27.25 1 79.38 394 MET B O 1
ATOM 8180 N N . VAL B 1 395 ? -16.219 15.633 -25.578 1 80.56 395 VAL B N 1
ATOM 8181 C CA . VAL B 1 395 ? -14.758 15.641 -25.531 1 80.56 395 VAL B CA 1
ATOM 8182 C C . VAL B 1 395 ? -14.188 15.094 -26.844 1 80.56 395 VAL B C 1
ATOM 8184 O O . VAL B 1 395 ? -13.219 15.641 -27.375 1 80.56 395 VAL B O 1
ATOM 8187 N N . LYS B 1 396 ? -14.75 14.047 -27.281 1 79.12 396 LYS B N 1
ATOM 8188 C CA . LYS B 1 396 ? -14.32 13.477 -28.547 1 79.12 396 LYS B CA 1
ATOM 8189 C C . LYS B 1 396 ? -14.484 14.484 -29.688 1 79.12 396 LYS B C 1
ATOM 8191 O O . LYS B 1 396 ? -13.625 14.594 -30.562 1 79.12 396 LYS B O 1
ATOM 8196 N N . TRP B 1 397 ? -15.555 15.141 -29.594 1 79.75 397 TRP B N 1
ATOM 8197 C CA . TRP B 1 397 ? -15.828 16.172 -30.594 1 79.75 397 TRP B CA 1
ATOM 8198 C C . TRP B 1 397 ? -14.781 17.281 -30.531 1 79.75 397 TRP B C 1
ATOM 8200 O O . TRP B 1 397 ? -14.242 17.688 -31.562 1 79.75 397 TRP B O 1
ATOM 8210 N N . PHE B 1 398 ? -14.492 17.703 -29.312 1 79.81 398 PHE B N 1
ATOM 8211 C CA . PHE B 1 398 ? -13.492 18.734 -29.125 1 79.81 398 PHE B CA 1
ATOM 8212 C C . PHE B 1 398 ? -12.117 18.25 -29.562 1 79.81 398 PHE B C 1
ATOM 8214 O O . PHE B 1 398 ? -11.336 19.016 -30.141 1 79.81 398 PHE B O 1
ATOM 8221 N N . ALA B 1 399 ? -11.805 17.047 -29.203 1 80.62 399 ALA B N 1
ATOM 8222 C CA . ALA B 1 399 ? -10.508 16.469 -29.562 1 80.62 399 ALA B CA 1
ATOM 8223 C C . ALA B 1 399 ? -10.359 16.391 -31.078 1 80.62 399 ALA B C 1
ATOM 8225 O O . ALA B 1 399 ? -9.273 16.625 -31.609 1 80.62 399 ALA B O 1
ATOM 8226 N N . ARG B 1 400 ? -11.391 16.031 -31.719 1 77.44 400 ARG B N 1
ATOM 8227 C CA . ARG B 1 400 ? -11.383 15.984 -33.188 1 77.44 400 ARG B CA 1
ATOM 8228 C C . ARG B 1 400 ? -11.18 17.375 -33.781 1 77.44 400 ARG B C 1
ATOM 8230 O O . ARG B 1 400 ? -10.484 17.531 -34.781 1 77.44 400 ARG B O 1
ATOM 8237 N N . LEU B 1 401 ? -11.648 18.344 -33.062 1 78.62 401 LEU B N 1
ATOM 8238 C CA . LEU B 1 401 ? -11.523 19.719 -33.5 1 78.62 401 LEU B CA 1
ATOM 8239 C C . LEU B 1 401 ? -10.078 20.203 -33.375 1 78.62 401 LEU B C 1
ATOM 8241 O O . LEU B 1 401 ? -9.578 20.906 -34.25 1 78.62 401 LEU B O 1
ATOM 8245 N N . VAL B 1 402 ? -9.422 19.844 -32.312 1 83.19 402 VAL B N 1
ATOM 8246 C CA . VAL B 1 402 ? -8.07 20.328 -32.062 1 83.19 402 VAL B CA 1
ATOM 8247 C C . VAL B 1 402 ? -7.051 19.344 -32.625 1 83.19 402 VAL B C 1
ATOM 8249 O O . VAL B 1 402 ? -5.84 19.531 -32.469 1 83.19 402 VAL B O 1
ATOM 8252 N N . HIS B 1 403 ? -7.465 18.25 -33.25 1 79.38 403 HIS B N 1
ATOM 8253 C CA . HIS B 1 403 ? -6.637 17.25 -33.906 1 79.38 403 HIS B CA 1
ATOM 8254 C C . HIS B 1 403 ? -5.754 16.516 -32.875 1 79.38 403 HIS B C 1
ATOM 8256 O O . HIS B 1 403 ? -4.555 16.344 -33.125 1 79.38 403 HIS B O 1
ATOM 8262 N N . VAL B 1 404 ? -6.312 16.344 -31.797 1 76.81 404 VAL B N 1
ATOM 8263 C CA . VAL B 1 404 ? -5.598 15.555 -30.781 1 76.81 404 VAL B CA 1
ATOM 8264 C C . VAL B 1 404 ? -5.797 14.062 -31.062 1 76.81 404 VAL B C 1
ATOM 8266 O O . VAL B 1 404 ? -6.891 13.633 -31.438 1 76.81 404 VAL B O 1
ATOM 8269 N N . GLU B 1 405 ? -4.672 13.391 -30.969 1 75.69 405 GLU B N 1
ATOM 8270 C CA . GLU B 1 405 ? -4.715 11.945 -31.203 1 75.69 405 GLU B CA 1
ATOM 8271 C C . GLU B 1 405 ? -5.629 11.258 -30.203 1 75.69 405 GLU B C 1
ATOM 8273 O O . GLU B 1 405 ? -5.637 11.609 -29.016 1 75.69 405 GLU B O 1
ATOM 8278 N N . LYS B 1 406 ? -6.473 10.367 -30.656 1 74.06 406 LYS B N 1
ATOM 8279 C CA . LYS B 1 406 ? -7.418 9.602 -29.844 1 74.06 406 LYS B CA 1
ATOM 8280 C C . LYS B 1 406 ? -6.711 8.906 -28.688 1 74.06 406 LYS B C 1
ATOM 8282 O O . LYS B 1 406 ? -7.281 8.758 -27.609 1 74.06 406 LYS B O 1
ATOM 8287 N N . LYS B 1 407 ? -5.492 8.594 -28.953 1 73.31 407 LYS B N 1
ATOM 8288 C CA . LYS B 1 407 ? -4.719 7.859 -27.953 1 73.31 407 LYS B CA 1
ATOM 8289 C C . LYS B 1 407 ? -4.508 8.695 -26.688 1 73.31 407 LYS B C 1
ATOM 8291 O O . LYS B 1 407 ? -4.465 8.156 -25.578 1 73.31 407 LYS B O 1
ATOM 8296 N N . LYS B 1 408 ? -4.566 9.969 -26.859 1 72.31 408 LYS B N 1
ATOM 8297 C CA . LYS B 1 408 ? -4.266 10.859 -25.75 1 72.31 408 LYS B CA 1
ATOM 8298 C C . LYS B 1 408 ? -5.496 11.078 -24.875 1 72.31 408 LYS B C 1
ATOM 8300 O O . LYS B 1 408 ? -5.375 11.492 -23.719 1 72.31 408 LYS B O 1
ATOM 8305 N N . ILE B 1 409 ? -6.652 10.742 -25.422 1 77.19 409 ILE B N 1
ATOM 8306 C CA . ILE B 1 409 ? -7.871 10.992 -24.656 1 77.19 409 ILE B CA 1
ATOM 8307 C C . ILE B 1 409 ? -8.445 9.672 -24.141 1 77.19 409 ILE B C 1
ATOM 8309 O O . ILE B 1 409 ? -9.539 9.641 -23.578 1 77.19 409 ILE B O 1
ATOM 8313 N N . PHE B 1 410 ? -7.742 8.641 -24.312 1 78.44 410 PHE B N 1
ATOM 8314 C CA . PHE B 1 410 ? -8.227 7.32 -23.922 1 78.44 410 PHE B CA 1
ATOM 8315 C C . PHE B 1 410 ? -8.469 7.246 -22.422 1 78.44 410 PHE B C 1
ATOM 8317 O O . PHE B 1 410 ? -9.398 6.586 -21.969 1 78.44 410 PHE B O 1
ATOM 8324 N N . TRP B 1 411 ? -7.637 7.938 -21.734 1 75.62 411 TRP B N 1
ATOM 8325 C CA . TRP B 1 411 ? -7.785 7.914 -20.281 1 75.62 411 TRP B CA 1
ATOM 8326 C C . TRP B 1 411 ? -9.141 8.484 -19.875 1 75.62 411 TRP B C 1
ATOM 8328 O O . TRP B 1 411 ? -9.758 7.992 -18.922 1 75.62 411 TRP B O 1
ATOM 8338 N N . MET B 1 412 ? -9.625 9.43 -20.594 1 79.94 412 MET B N 1
ATOM 8339 C CA . MET B 1 412 ? -10.93 10.008 -20.281 1 79.94 412 MET B CA 1
ATOM 8340 C C . MET B 1 412 ? -12.055 9.039 -20.625 1 79.94 412 MET B C 1
ATOM 8342 O O . MET B 1 412 ? -13.062 8.984 -19.938 1 79.94 412 MET B O 1
ATOM 8346 N N . SER B 1 413 ? -11.844 8.344 -21.656 1 80.94 413 SER B N 1
ATOM 8347 C CA . SER B 1 413 ? -12.844 7.352 -22.047 1 80.94 413 SER B CA 1
ATOM 8348 C C . SER B 1 413 ? -12.984 6.27 -20.984 1 80.94 413 SER B C 1
ATOM 8350 O O . SER B 1 413 ? -14.094 5.832 -20.672 1 80.94 413 SER B O 1
ATOM 8352 N N . LYS B 1 414 ? -11.898 5.867 -20.438 1 81.75 414 LYS B N 1
ATOM 8353 C CA . LYS B 1 414 ? -11.914 4.844 -19.391 1 81.75 414 LYS B CA 1
ATOM 8354 C C . LYS B 1 414 ? -12.781 5.281 -18.219 1 81.75 414 LYS B C 1
ATOM 8356 O O . LYS B 1 414 ? -13.469 4.461 -17.609 1 81.75 414 LYS B O 1
ATOM 8361 N N . LEU B 1 415 ? -12.812 6.504 -17.984 1 77.5 415 LEU B N 1
ATOM 8362 C CA . LEU B 1 415 ? -13.523 7.035 -16.828 1 77.5 415 LEU B CA 1
ATOM 8363 C C . LEU B 1 415 ? -14.977 7.344 -17.188 1 77.5 415 LEU B C 1
ATOM 8365 O O . LEU B 1 415 ? -15.891 7.02 -16.422 1 77.5 415 LEU B O 1
ATOM 8369 N N . LEU B 1 416 ? -15.141 7.898 -18.375 1 79.69 416 LEU B N 1
ATOM 8370 C CA . LEU B 1 416 ? -16.438 8.469 -18.688 1 79.69 416 LEU B CA 1
ATOM 8371 C C . LEU B 1 416 ? -17.328 7.453 -19.391 1 79.69 416 LEU B C 1
ATOM 8373 O O . LEU B 1 416 ? -18.562 7.52 -19.312 1 79.69 416 LEU B O 1
ATOM 8377 N N . ASP B 1 417 ? -16.734 6.516 -19.984 1 83.19 417 ASP B N 1
ATOM 8378 C CA . ASP B 1 417 ? -17.531 5.547 -20.734 1 83.19 417 ASP B CA 1
ATOM 8379 C C . ASP B 1 417 ? -17.859 4.328 -19.875 1 83.19 417 ASP B C 1
ATOM 8381 O O . ASP B 1 417 ? -18.562 3.418 -20.328 1 83.19 417 ASP B O 1
ATOM 8385 N N . THR B 1 418 ? -17.344 4.246 -18.734 1 86.81 418 THR B N 1
ATOM 8386 C CA . THR B 1 418 ? -17.656 3.135 -17.844 1 86.81 418 THR B CA 1
ATOM 8387 C C . THR B 1 418 ? -19.031 3.311 -17.219 1 86.81 418 THR B C 1
ATOM 8389 O O . THR B 1 418 ? -19.359 4.379 -16.688 1 86.81 418 THR B O 1
ATOM 8392 N N . GLU B 1 419 ? -19.828 2.305 -17.422 1 86.5 419 GLU B N 1
ATOM 8393 C CA . GLU B 1 419 ? -21.156 2.283 -16.844 1 86.5 419 GLU B CA 1
ATOM 8394 C C . GLU B 1 419 ? -21.281 1.191 -15.781 1 86.5 419 GLU B C 1
ATOM 8396 O O . GLU B 1 419 ? -20.594 0.17 -15.852 1 86.5 419 GLU B O 1
ATOM 8401 N N . TYR B 1 420 ? -22.109 1.436 -14.805 1 86.81 420 TYR B N 1
ATOM 8402 C CA . TYR B 1 420 ? -22.344 0.435 -13.773 1 86.81 420 TYR B CA 1
ATOM 8403 C C . TYR B 1 420 ? -23.75 -0.139 -13.875 1 86.81 420 TYR B C 1
ATOM 8405 O O . TYR B 1 420 ? -24.734 0.609 -13.977 1 86.81 420 TYR B O 1
ATOM 8413 N N . VAL B 1 421 ? -23.75 -1.414 -14.008 1 88.06 421 VAL B N 1
ATOM 8414 C CA . VAL B 1 421 ? -25.031 -2.109 -14.102 1 88.06 421 VAL B CA 1
ATOM 8415 C C . VAL B 1 421 ? -25.188 -3.061 -12.914 1 88.06 421 VAL B C 1
ATOM 8417 O O . VAL B 1 421 ? -24.188 -3.484 -12.32 1 88.06 421 VAL B O 1
ATOM 8420 N N . ASP B 1 422 ? -26.359 -3.441 -12.641 1 85.75 422 ASP B N 1
ATOM 8421 C CA . ASP B 1 422 ? -26.625 -4.359 -11.539 1 85.75 422 ASP B CA 1
ATOM 8422 C C . ASP B 1 422 ? -26.234 -5.789 -11.906 1 85.75 422 ASP B C 1
ATOM 8424 O O . ASP B 1 422 ? -26.391 -6.203 -13.062 1 85.75 422 ASP B O 1
ATOM 8428 N N . VAL B 1 423 ? -25.703 -6.441 -10.906 1 87.12 423 VAL B N 1
ATOM 8429 C CA . VAL B 1 423 ? -25.391 -7.852 -11.117 1 87.12 423 VAL B CA 1
ATOM 8430 C C . VAL B 1 423 ? -26.656 -8.688 -11 1 87.12 423 VAL B C 1
ATOM 8432 O O . VAL B 1 423 ? -27.297 -8.711 -9.945 1 87.12 423 VAL B O 1
ATOM 8435 N N . ASP B 1 424 ? -27 -9.305 -12.062 1 85.31 424 ASP B N 1
ATOM 8436 C CA . ASP B 1 424 ? -28.219 -10.125 -12.086 1 85.31 424 ASP B CA 1
ATOM 8437 C C . ASP B 1 424 ? -27.953 -11.5 -11.484 1 85.31 424 ASP B C 1
ATOM 8439 O O . ASP B 1 424 ? -26.812 -11.984 -11.492 1 85.31 424 ASP B O 1
ATOM 8443 N N . GLU B 1 425 ? -28.984 -12.078 -10.992 1 82.38 425 GLU B N 1
ATOM 8444 C CA . GLU B 1 425 ? -28.906 -13.406 -10.391 1 82.38 425 GLU B CA 1
ATOM 8445 C C . GLU B 1 425 ? -28.516 -14.461 -11.422 1 82.38 425 GLU B C 1
ATOM 8447 O O . GLU B 1 425 ? -27.781 -15.406 -11.117 1 82.38 425 GLU B O 1
ATOM 8452 N N . THR B 1 426 ? -28.969 -14.219 -12.609 1 85.62 426 THR B N 1
ATOM 8453 C CA . THR B 1 426 ? -28.688 -15.188 -13.664 1 85.62 426 THR B CA 1
ATOM 8454 C C . THR B 1 426 ? -27.203 -15.242 -13.977 1 85.62 426 THR B C 1
ATOM 8456 O O . THR B 1 426 ? -26.641 -16.328 -14.203 1 85.62 426 THR B O 1
ATOM 8459 N N . THR B 1 427 ? -26.625 -14.109 -13.945 1 90.12 427 THR B N 1
ATOM 8460 C CA . THR B 1 427 ? -25.188 -14.055 -14.211 1 90.12 427 THR B CA 1
ATOM 8461 C C . THR B 1 427 ? -24.406 -14.734 -13.094 1 90.12 427 THR B C 1
ATOM 8463 O O . THR B 1 427 ? -23.469 -15.5 -13.367 1 90.12 427 THR B O 1
ATOM 8466 N N . MET B 1 428 ? -24.828 -14.547 -11.906 1 88.19 428 MET B N 1
ATOM 8467 C CA . MET B 1 428 ? -24.156 -15.148 -10.766 1 88.19 428 MET B CA 1
ATOM 8468 C C . MET B 1 428 ? -24.312 -16.656 -10.766 1 88.19 428 MET B C 1
ATOM 8470 O O . MET B 1 428 ? -23.375 -17.391 -10.445 1 88.19 428 MET B O 1
ATOM 8474 N N . GLU B 1 429 ? -25.453 -17.078 -11.125 1 86.62 429 GLU B N 1
ATOM 8475 C CA . GLU B 1 429 ? -25.719 -18.5 -11.188 1 86.62 429 GLU B CA 1
ATOM 8476 C C . GLU B 1 429 ? -24.906 -19.172 -12.297 1 86.62 429 GLU B C 1
ATOM 8478 O O . GLU B 1 429 ? -24.422 -20.297 -12.125 1 86.62 429 GLU B O 1
ATOM 8483 N N . CYS B 1 430 ? -24.797 -18.469 -13.328 1 88.38 430 CYS B N 1
ATOM 8484 C CA . CYS B 1 430 ? -24 -19 -14.438 1 88.38 430 CYS B CA 1
ATOM 8485 C C . CYS B 1 430 ? -22.547 -19.188 -14.008 1 88.38 430 CYS B C 1
ATOM 8487 O O . CYS B 1 430 ? -21.953 -20.234 -14.281 1 88.38 430 CYS B O 1
ATOM 8489 N N . ILE B 1 431 ? -22.016 -18.281 -13.32 1 91.06 431 ILE B N 1
ATOM 8490 C CA . ILE B 1 431 ? -20.641 -18.344 -12.859 1 91.06 431 ILE B CA 1
ATOM 8491 C C . ILE B 1 431 ? -20.484 -19.453 -11.836 1 91.06 431 ILE B C 1
ATOM 8493 O O . ILE B 1 431 ? -19.547 -20.25 -11.906 1 91.06 431 ILE B O 1
ATOM 8497 N N . ALA B 1 432 ? -21.422 -19.516 -10.961 1 88.62 432 ALA B N 1
ATOM 8498 C CA . ALA B 1 432 ? -21.375 -20.547 -9.922 1 88.62 432 ALA B CA 1
ATOM 8499 C C . ALA B 1 432 ? -21.453 -21.938 -10.531 1 88.62 432 ALA B C 1
ATOM 8501 O O . ALA B 1 432 ? -20.766 -22.859 -10.07 1 88.62 432 ALA B O 1
ATOM 8502 N N . GLU B 1 433 ? -22.25 -22.047 -11.5 1 86.31 433 GLU B N 1
ATOM 8503 C CA . GLU B 1 433 ? -22.391 -23.328 -12.18 1 86.31 433 GLU B CA 1
ATOM 8504 C C . GLU B 1 433 ? -21.078 -23.75 -12.852 1 86.31 433 GLU B C 1
ATOM 8506 O O . GLU B 1 433 ? -20.672 -24.906 -12.781 1 86.31 433 GLU B O 1
ATOM 8511 N N . GLN B 1 434 ? -20.469 -22.828 -13.469 1 88.06 434 GLN B N 1
ATOM 8512 C CA . GLN B 1 434 ? -19.203 -23.141 -14.148 1 88.06 434 GLN B CA 1
ATOM 8513 C C . GLN B 1 434 ? -18.125 -23.516 -13.148 1 88.06 434 GLN B C 1
ATOM 8515 O O . GLN B 1 434 ? -17.266 -24.359 -13.43 1 88.06 434 GLN B O 1
ATOM 8520 N N . ILE B 1 435 ? -18.094 -22.922 -12 1 88.31 435 ILE B N 1
ATOM 8521 C CA . ILE B 1 435 ? -17.125 -23.25 -10.961 1 88.31 435 ILE B CA 1
ATOM 8522 C C . ILE B 1 435 ? -17.359 -24.656 -10.445 1 88.31 435 ILE B C 1
ATOM 8524 O O . ILE B 1 435 ? -16.406 -25.422 -10.25 1 88.31 435 ILE B O 1
ATOM 8528 N N . CYS B 1 436 ? -18.641 -24.938 -10.297 1 82.62 436 CYS B N 1
ATOM 8529 C CA . CYS B 1 436 ? -18.969 -26.281 -9.836 1 82.62 436 CYS B CA 1
ATOM 8530 C C . CYS B 1 436 ? -18.562 -27.328 -10.867 1 82.62 436 CYS B C 1
ATOM 8532 O O . CYS B 1 436 ? -18.047 -28.391 -10.508 1 82.62 436 CYS B O 1
ATOM 8534 N N . LEU B 1 437 ? -18.734 -27.016 -12.078 1 81.94 437 LEU B N 1
ATOM 8535 C CA . LEU B 1 437 ? -18.375 -27.938 -13.141 1 81.94 437 LEU B CA 1
ATOM 8536 C C . LEU B 1 437 ? -16.859 -28.125 -13.195 1 81.94 437 LEU B C 1
ATOM 8538 O O . LEU B 1 437 ? -16.375 -29.234 -13.461 1 81.94 437 LEU B O 1
ATOM 8542 N N . LEU B 1 438 ? -16.125 -27.141 -12.969 1 81.56 438 LEU B N 1
ATOM 8543 C CA . LEU B 1 438 ? -14.664 -27.219 -12.961 1 81.56 438 LEU B CA 1
ATOM 8544 C C . LEU B 1 438 ? -14.164 -28.047 -11.781 1 81.56 438 LEU B C 1
ATOM 8546 O O . LEU B 1 438 ? -13.18 -28.766 -11.898 1 81.56 438 LEU B O 1
ATOM 8550 N N . ARG B 1 439 ? -14.797 -27.922 -10.734 1 77.44 439 ARG B N 1
ATOM 8551 C CA . ARG B 1 439 ? -14.43 -28.672 -9.539 1 77.44 439 ARG B CA 1
ATOM 8552 C C . ARG B 1 439 ? -14.633 -30.156 -9.734 1 77.44 439 ARG B C 1
ATOM 8554 O O . ARG B 1 439 ? -13.789 -30.969 -9.352 1 77.44 439 ARG B O 1
ATOM 8561 N N . ASP B 1 440 ? -15.789 -30.609 -10.164 1 71.94 440 ASP B N 1
ATOM 8562 C CA . ASP B 1 440 ? -16.172 -32.031 -10.266 1 71.94 440 ASP B CA 1
ATOM 8563 C C . ASP B 1 440 ? -15.531 -32.688 -11.484 1 71.94 440 ASP B C 1
ATOM 8565 O O . ASP B 1 440 ? -15.711 -33.875 -11.703 1 71.94 440 ASP B O 1
ATOM 8569 N N . HIS B 1 441 ? -14.305 -32.219 -12.039 1 61.19 441 HIS B N 1
ATOM 8570 C CA . HIS B 1 441 ? -13.578 -32.75 -13.18 1 61.19 441 HIS B CA 1
ATOM 8571 C C . HIS B 1 441 ? -14.539 -33.25 -14.266 1 61.19 441 HIS B C 1
ATOM 8573 O O . HIS B 1 441 ? -14.109 -33.781 -15.281 1 61.19 441 HIS B O 1
ATOM 8579 N N . GLU B 1 442 ? -15.727 -33.5 -13.891 1 52.19 442 GLU B N 1
ATOM 8580 C CA . GLU B 1 442 ? -16.641 -34.219 -14.766 1 52.19 442 GLU B CA 1
ATOM 8581 C C . GLU B 1 442 ? -16.953 -33.406 -16.031 1 52.19 442 GLU B C 1
ATOM 8583 O O . GLU B 1 442 ? -17.234 -34 -17.078 1 52.19 442 GLU B O 1
ATOM 8588 N N . GLY B 1 443 ? -17.516 -32.188 -16.031 1 47.5 443 GLY B N 1
ATOM 8589 C CA . GLY B 1 443 ? -18.406 -31.641 -17.062 1 47.5 443 GLY B CA 1
ATOM 8590 C C . GLY B 1 443 ? -17.672 -30.938 -18.172 1 47.5 443 GLY B C 1
ATOM 8591 O O . GLY B 1 443 ? -17.406 -29.734 -18.094 1 47.5 443 GLY B O 1
ATOM 8592 N N . SER B 1 444 ? -16.891 -31.641 -18.734 1 50.41 444 SER B N 1
ATOM 8593 C CA . SER B 1 444 ? -16.438 -31.25 -20.062 1 50.41 444 SER B CA 1
ATOM 8594 C C . SER B 1 444 ? -17.5 -30.438 -20.797 1 50.41 444 SER B C 1
ATOM 8596 O O . SER B 1 444 ? -18.547 -30.969 -21.156 1 50.41 444 SER B O 1
ATOM 8598 N N . THR B 1 445 ? -17.984 -29.391 -20.188 1 54.47 445 THR B N 1
ATOM 8599 C CA . THR B 1 445 ? -18.656 -28.641 -21.25 1 54.47 445 THR B CA 1
ATOM 8600 C C . THR B 1 445 ? -17.906 -28.766 -22.562 1 54.47 445 THR B C 1
ATOM 8602 O O . THR B 1 445 ? -16.688 -28.531 -22.609 1 54.47 445 THR B O 1
ATOM 8605 N N . GLN B 1 446 ? -18.25 -29.75 -23.266 1 56.62 446 GLN B N 1
ATOM 8606 C CA . GLN B 1 446 ? -17.672 -29.938 -24.594 1 56.62 446 GLN B CA 1
ATOM 8607 C C . GLN B 1 446 ? -17.469 -28.594 -25.297 1 56.62 446 GLN B C 1
ATOM 8609 O O . GLN B 1 446 ? -18.422 -28.031 -25.828 1 56.62 446 GLN B O 1
ATOM 8614 N N . PHE B 1 447 ? -16.531 -27.812 -24.688 1 63.41 447 PHE B N 1
ATOM 8615 C CA . PHE B 1 447 ? -16.203 -26.672 -25.531 1 63.41 447 PHE B CA 1
ATOM 8616 C C . PHE B 1 447 ? -15.672 -27.109 -26.891 1 63.41 447 PHE B C 1
ATOM 8618 O O . PHE B 1 447 ? -15.047 -28.172 -27 1 63.41 447 PHE B O 1
ATOM 8625 N N . SER B 1 448 ? -16.234 -26.484 -27.812 1 64.31 448 SER B N 1
ATOM 8626 C CA . SER B 1 448 ? -15.742 -26.781 -29.156 1 64.31 448 SER B CA 1
ATOM 8627 C C . SER B 1 448 ? -14.227 -26.703 -29.234 1 64.31 448 SER B C 1
ATOM 8629 O O . SER B 1 448 ? -13.609 -25.891 -28.547 1 64.31 448 SER B O 1
ATOM 8631 N N . SER B 1 449 ? -13.609 -27.734 -29.688 1 63.25 449 SER B N 1
ATOM 8632 C CA . SER B 1 449 ? -12.164 -27.812 -29.906 1 63.25 449 SER B CA 1
ATOM 8633 C C . SER B 1 449 ? -11.625 -26.484 -30.422 1 63.25 449 SER B C 1
ATOM 8635 O O . SER B 1 449 ? -10.445 -26.172 -30.234 1 63.25 449 SER B O 1
ATOM 8637 N N . LYS B 1 450 ? -12.469 -25.75 -30.953 1 65.44 450 LYS B N 1
ATOM 8638 C CA . LYS B 1 450 ? -12.062 -24.5 -31.562 1 65.44 450 LYS B CA 1
ATOM 8639 C C . LYS B 1 450 ? -11.641 -23.484 -30.516 1 65.44 450 LYS B C 1
ATOM 8641 O O . LYS B 1 450 ? -10.641 -22.781 -30.688 1 65.44 450 LYS B O 1
ATOM 8646 N N . TRP B 1 451 ? -12.375 -23.531 -29.469 1 68.69 451 TRP B N 1
ATOM 8647 C CA . TRP B 1 451 ? -12.055 -22.578 -28.422 1 68.69 451 TRP B CA 1
ATOM 8648 C C . TRP B 1 451 ? -10.719 -22.906 -27.766 1 68.69 451 TRP B C 1
ATOM 8650 O O . TRP B 1 451 ? -9.906 -22.016 -27.5 1 68.69 451 TRP B O 1
ATOM 8660 N N . ILE B 1 452 ? -10.484 -24.141 -27.656 1 65.25 452 ILE B N 1
ATOM 8661 C CA . ILE B 1 452 ? -9.258 -24.625 -27.031 1 65.25 452 ILE B CA 1
ATOM 8662 C C . ILE B 1 452 ? -8.055 -24.203 -27.875 1 65.25 452 ILE B C 1
ATOM 8664 O O . ILE B 1 452 ? -7.059 -23.703 -27.344 1 65.25 452 ILE B O 1
ATOM 8668 N N . ASN B 1 453 ? -8.148 -24.422 -29.109 1 64.88 453 ASN B N 1
ATOM 8669 C CA . ASN B 1 453 ? -7.047 -24.078 -30 1 64.88 453 ASN B CA 1
ATOM 8670 C C . ASN B 1 453 ? -6.793 -22.578 -30.047 1 64.88 453 ASN B C 1
ATOM 8672 O O . ASN B 1 453 ? -5.645 -22.141 -30.109 1 64.88 453 ASN B O 1
ATOM 8676 N N . TRP B 1 454 ? -7.816 -21.906 -29.922 1 71.25 454 TRP B N 1
ATOM 8677 C CA . TRP B 1 454 ? -7.676 -20.453 -30.016 1 71.25 454 TRP B CA 1
ATOM 8678 C C . TRP B 1 454 ? -6.996 -19.906 -28.766 1 71.25 454 TRP B C 1
ATOM 8680 O O . TRP B 1 454 ? -6.039 -19.125 -28.875 1 71.25 454 TRP B O 1
ATOM 8690 N N . PHE B 1 455 ? -7.441 -20.281 -27.625 1 68.88 455 PHE B N 1
ATOM 8691 C CA . PHE B 1 455 ? -6.902 -19.734 -26.391 1 68.88 455 PHE B CA 1
ATOM 8692 C C . PHE B 1 455 ? -5.516 -20.297 -26.109 1 68.88 455 PHE B C 1
ATOM 8694 O O . PHE B 1 455 ? -4.703 -19.656 -25.438 1 68.88 455 PHE B O 1
ATOM 8701 N N . GLY B 1 456 ? -5.258 -21.484 -26.625 1 62.84 456 GLY B N 1
ATOM 8702 C CA . GLY B 1 456 ? -3.924 -22.047 -26.484 1 62.84 456 GLY B CA 1
ATOM 8703 C C . GLY B 1 456 ? -2.873 -21.266 -27.266 1 62.84 456 GLY B C 1
ATOM 8704 O O . GLY B 1 456 ? -1.687 -21.312 -26.938 1 62.84 456 GLY B O 1
ATOM 8705 N N . ASN B 1 457 ? -3.363 -20.484 -28.266 1 63.38 457 ASN B N 1
ATOM 8706 C CA . ASN B 1 457 ? -2.41 -19.812 -29.141 1 63.38 457 ASN B CA 1
ATOM 8707 C C . ASN B 1 457 ? -2.406 -18.312 -28.922 1 63.38 457 ASN B C 1
ATOM 8709 O O . ASN B 1 457 ? -1.759 -17.578 -29.672 1 63.38 457 ASN B O 1
ATOM 8713 N N . ILE B 1 458 ? -3.121 -17.891 -27.984 1 65.31 458 ILE B N 1
ATOM 8714 C CA . ILE B 1 458 ? -3.158 -16.453 -27.781 1 65.31 458 ILE B CA 1
ATOM 8715 C C . ILE B 1 458 ? -1.914 -16.016 -27.016 1 65.31 458 ILE B C 1
ATOM 8717 O O . ILE B 1 458 ? -1.612 -16.547 -25.938 1 65.31 458 ILE B O 1
ATOM 8721 N N . PRO B 1 459 ? -1.178 -15.117 -27.594 1 63.81 459 PRO B N 1
ATOM 8722 C CA . PRO B 1 459 ? 0.072 -14.688 -26.969 1 63.81 459 PRO B CA 1
ATOM 8723 C C . PRO B 1 459 ? -0.155 -13.961 -25.641 1 63.81 459 PRO B C 1
ATOM 8725 O O . PRO B 1 459 ? 0.682 -14.047 -24.734 1 63.81 459 PRO B O 1
ATOM 8728 N N . ASP B 1 460 ? -1.286 -13.141 -25.625 1 77.25 460 ASP B N 1
ATOM 8729 C CA . ASP B 1 460 ? -1.543 -12.32 -24.438 1 77.25 460 ASP B CA 1
ATOM 8730 C C . ASP B 1 460 ? -3.012 -12.391 -24.031 1 77.25 460 ASP B C 1
ATOM 8732 O O . ASP B 1 460 ? -3.902 -12.312 -24.891 1 77.25 460 ASP B O 1
ATOM 8736 N N . PHE B 1 461 ? -3.23 -12.617 -22.781 1 84.94 461 PHE B N 1
ATOM 8737 C CA . PHE B 1 461 ? -4.578 -12.711 -22.234 1 84.94 461 PHE B CA 1
ATOM 8738 C C . PHE B 1 461 ? -5.367 -11.43 -22.516 1 84.94 461 PHE B C 1
ATOM 8740 O O . PHE B 1 461 ? -6.562 -11.484 -22.812 1 84.94 461 PHE B O 1
ATOM 8747 N N . GLY B 1 462 ? -4.656 -10.289 -22.516 1 87.19 462 GLY B N 1
ATOM 8748 C CA . GLY B 1 462 ? -5.324 -9.023 -22.766 1 87.19 462 GLY B CA 1
ATOM 8749 C C . GLY B 1 462 ? -5.82 -8.891 -24.188 1 87.19 462 GLY B C 1
ATOM 8750 O O . GLY B 1 462 ? -6.957 -8.469 -24.422 1 87.19 462 GLY B O 1
ATOM 8751 N N . ILE B 1 463 ? -5.078 -9.312 -25.062 1 85.06 463 ILE B N 1
ATOM 8752 C CA . ILE B 1 463 ? -5.469 -9.273 -26.469 1 85.06 463 ILE B CA 1
ATOM 8753 C C . ILE B 1 463 ? -6.605 -10.266 -26.719 1 85.06 463 ILE B C 1
ATOM 8755 O O . ILE B 1 463 ? -7.512 -10 -27.516 1 85.06 463 ILE B O 1
ATOM 8759 N N . GLY B 1 464 ? -6.477 -11.359 -26.031 1 86.31 464 GLY B N 1
ATOM 8760 C CA . GLY B 1 464 ? -7.547 -12.336 -26.125 1 86.31 464 GLY B CA 1
ATOM 8761 C C . GLY B 1 464 ? -8.898 -11.789 -25.703 1 86.31 464 GLY B C 1
ATOM 8762 O O . GLY B 1 464 ? -9.906 -12.031 -26.375 1 86.31 464 GLY B O 1
ATOM 8763 N N . ILE B 1 465 ? -8.914 -11.008 -24.672 1 91.56 465 ILE B N 1
ATOM 8764 C CA . ILE B 1 465 ? -10.148 -10.406 -24.172 1 91.56 465 ILE B CA 1
ATOM 8765 C C . ILE B 1 465 ? -10.68 -9.398 -25.188 1 91.56 465 ILE B C 1
ATOM 8767 O O . ILE B 1 465 ? -11.875 -9.375 -25.484 1 91.56 465 ILE B O 1
ATOM 8771 N N . VAL B 1 466 ? -9.797 -8.625 -25.734 1 90.31 466 VAL B N 1
ATOM 8772 C CA . VAL B 1 466 ? -10.203 -7.578 -26.672 1 90.31 466 VAL B CA 1
ATOM 8773 C C . VAL B 1 466 ? -10.797 -8.211 -27.922 1 90.31 466 VAL B C 1
ATOM 8775 O O . VAL B 1 466 ? -11.875 -7.816 -28.391 1 90.31 466 VAL B O 1
ATOM 8778 N N . VAL B 1 467 ? -10.156 -9.172 -28.422 1 87.81 467 VAL B N 1
ATOM 8779 C CA . VAL B 1 467 ? -10.578 -9.82 -29.656 1 87.81 467 VAL B CA 1
ATOM 8780 C C . VAL B 1 467 ? -11.922 -10.516 -29.438 1 87.81 467 VAL B C 1
ATOM 8782 O O . VAL B 1 467 ? -12.852 -10.344 -30.234 1 87.81 467 VAL B O 1
ATOM 8785 N N . LEU B 1 468 ? -12.031 -11.242 -28.422 1 89.56 468 LEU B N 1
ATOM 8786 C CA . LEU B 1 468 ? -13.273 -11.953 -28.125 1 89.56 468 LEU B CA 1
ATOM 8787 C C . LEU B 1 468 ? -14.414 -10.977 -27.875 1 89.56 468 LEU B C 1
ATOM 8789 O O . LEU B 1 468 ? -15.562 -11.25 -28.219 1 89.56 468 LEU B O 1
ATOM 8793 N N . HIS B 1 469 ? -14.125 -9.883 -27.266 1 92.69 469 HIS B N 1
ATOM 8794 C CA . HIS B 1 469 ? -15.133 -8.859 -27 1 92.69 469 HIS B CA 1
ATOM 8795 C C . HIS B 1 469 ? -15.672 -8.273 -28.312 1 92.69 469 HIS B C 1
ATOM 8797 O O . HIS B 1 469 ? -16.875 -8.117 -28.469 1 92.69 469 HIS B O 1
ATOM 8803 N N . LEU B 1 470 ? -14.805 -8 -29.203 1 87.81 470 LEU B N 1
ATOM 8804 C CA . LEU B 1 470 ? -15.219 -7.445 -30.484 1 87.81 470 LEU B CA 1
ATOM 8805 C C . LEU B 1 470 ? -16.047 -8.453 -31.281 1 87.81 470 LEU B C 1
ATOM 8807 O O . LEU B 1 470 ? -17.062 -8.094 -31.891 1 87.81 470 LEU B O 1
ATOM 8811 N N . ILE B 1 471 ? -15.672 -9.664 -31.188 1 84.31 471 ILE B N 1
ATOM 8812 C CA . ILE B 1 471 ? -16.406 -10.727 -31.859 1 84.31 471 ILE B CA 1
ATOM 8813 C C . ILE B 1 471 ? -17.797 -10.875 -31.234 1 84.31 471 ILE B C 1
ATOM 8815 O O . ILE B 1 471 ? -18.797 -11.039 -31.938 1 84.31 471 ILE B O 1
ATOM 8819 N N . THR B 1 472 ? -17.781 -10.82 -29.922 1 88.94 472 THR B N 1
ATOM 8820 C CA . THR B 1 472 ? -19.047 -10.961 -29.203 1 88.94 472 THR B CA 1
ATOM 8821 C C . THR B 1 472 ? -19.984 -9.805 -29.516 1 88.94 472 THR B C 1
ATOM 8823 O O . THR B 1 472 ? -21.172 -10.016 -29.766 1 88.94 472 THR B O 1
ATOM 8826 N N . GLU B 1 473 ? -19.484 -8.609 -29.531 1 87.56 473 GLU B N 1
ATOM 8827 C CA . GLU B 1 473 ? -20.312 -7.453 -29.828 1 87.56 473 GLU B CA 1
ATOM 8828 C C . GLU B 1 473 ? -20.875 -7.52 -31.25 1 87.56 473 GLU B C 1
ATOM 8830 O O . GLU B 1 473 ? -22.031 -7.176 -31.484 1 87.56 473 GLU B O 1
ATOM 8835 N N . LYS B 1 474 ? -20.078 -7.918 -32.125 1 82.5 474 LYS B N 1
ATOM 8836 C CA . LYS B 1 474 ? -20.547 -8.078 -33.5 1 82.5 474 LYS B CA 1
ATOM 8837 C C . LYS B 1 474 ? -21.594 -9.172 -33.594 1 82.5 474 LYS B C 1
ATOM 8839 O O . LYS B 1 474 ? -22.625 -8.984 -34.25 1 82.5 474 LYS B O 1
ATOM 8844 N N . HIS B 1 475 ? -21.312 -10.25 -32.969 1 83.31 475 HIS B N 1
ATOM 8845 C CA . HIS B 1 475 ? -22.25 -11.367 -32.969 1 83.31 475 HIS B CA 1
ATOM 8846 C C . HIS B 1 475 ? -23.578 -10.984 -32.344 1 83.31 475 HIS B C 1
ATOM 8848 O O . HIS B 1 475 ? -24.641 -11.305 -32.844 1 83.31 475 HIS B O 1
ATOM 8854 N N . LEU B 1 476 ? -23.5 -10.32 -31.25 1 86 476 LEU B N 1
ATOM 8855 C CA . LEU B 1 476 ? -24.719 -9.914 -30.547 1 86 476 LEU B CA 1
ATOM 8856 C C . LEU B 1 476 ? -25.5 -8.898 -31.359 1 86 476 LEU B C 1
ATOM 8858 O O . LEU B 1 476 ? -26.734 -8.898 -31.344 1 86 476 LEU B O 1
ATOM 8862 N N . SER B 1 477 ? -24.844 -8.039 -32.031 1 81.44 477 SER B N 1
ATOM 8863 C CA . SER B 1 477 ? -25.516 -7.066 -32.875 1 81.44 477 SER B CA 1
ATOM 8864 C C . SER B 1 477 ? -26.234 -7.75 -34.031 1 81.44 477 SER B C 1
ATOM 8866 O O . SER B 1 477 ? -27.312 -7.328 -34.438 1 81.44 477 SER B O 1
ATOM 8868 N N . GLU B 1 478 ? -25.703 -8.758 -34.531 1 78.56 478 GLU B N 1
ATOM 8869 C CA . GLU B 1 478 ? -26.312 -9.5 -35.625 1 78.56 478 GLU B CA 1
ATOM 8870 C C . GLU B 1 478 ? -27.531 -10.281 -35.156 1 78.56 478 GLU B C 1
ATOM 8872 O O . GLU B 1 478 ? -28.531 -10.367 -35.875 1 78.56 478 GLU B O 1
ATOM 8877 N N . ILE B 1 479 ? -27.406 -10.852 -34 1 76.44 479 ILE B N 1
ATOM 8878 C CA . ILE B 1 479 ? -28.531 -11.602 -33.438 1 76.44 479 ILE B CA 1
ATOM 8879 C C . ILE B 1 479 ? -29.672 -10.641 -33.125 1 76.44 479 ILE B C 1
ATOM 8881 O O . ILE B 1 479 ? -30.844 -10.969 -33.344 1 76.44 479 ILE B O 1
ATOM 8885 N N . HIS B 1 480 ? -29.328 -9.57 -32.438 1 70.62 480 HIS B N 1
ATOM 8886 C CA . HIS B 1 480 ? -30.344 -8.594 -32.062 1 70.62 480 HIS B CA 1
ATOM 8887 C C . HIS B 1 480 ? -31.109 -8.125 -33.312 1 70.62 480 HIS B C 1
ATOM 8889 O O . HIS B 1 480 ? -32.344 -7.918 -33.25 1 70.62 480 HIS B O 1
ATOM 8895 N N . GLU B 1 481 ? -30.469 -8.023 -34.375 1 59.19 481 GLU B N 1
ATOM 8896 C CA . GLU B 1 481 ? -31.109 -7.617 -35.625 1 59.19 481 GLU B CA 1
ATOM 8897 C C . GLU B 1 481 ? -31.984 -8.734 -36.188 1 59.19 481 GLU B C 1
ATOM 8899 O O . GLU B 1 481 ? -33.031 -8.477 -36.781 1 59.19 481 GLU B O 1
ATOM 8904 N N . ALA B 1 482 ? -31.469 -9.883 -35.969 1 58.16 482 ALA B N 1
ATOM 8905 C CA . ALA B 1 482 ? -32.219 -11.016 -36.5 1 58.16 482 ALA B CA 1
ATOM 8906 C C . ALA B 1 482 ? -33.375 -11.398 -35.625 1 58.16 482 ALA B C 1
ATOM 8908 O O . ALA B 1 482 ? -34.438 -11.812 -36.094 1 58.16 482 ALA B O 1
ATOM 8909 N N . LYS B 1 483 ? -33.281 -11.977 -34.312 1 58.16 483 LYS B N 1
ATOM 8910 C CA . LYS B 1 483 ? -34.219 -12.75 -33.531 1 58.16 483 LYS B CA 1
ATOM 8911 C C . LYS B 1 483 ? -34.969 -11.852 -32.531 1 58.16 483 LYS B C 1
ATOM 8913 O O . LYS B 1 483 ? -34.344 -11.109 -31.766 1 58.16 483 LYS B O 1
ATOM 8918 N N . SER B 1 484 ? -36.156 -11.5 -32.625 1 44.94 484 SER B N 1
ATOM 8919 C CA . SER B 1 484 ? -37.188 -11.047 -31.703 1 44.94 484 SER B CA 1
ATOM 8920 C C . SER B 1 484 ? -37.188 -11.898 -30.438 1 44.94 484 SER B C 1
ATOM 8922 O O . SER B 1 484 ? -38.031 -11.695 -29.547 1 44.94 484 SER B O 1
ATOM 8924 N N . ALA B 1 485 ? -37.031 -13.352 -30.25 1 44.81 485 ALA B N 1
ATOM 8925 C CA . ALA B 1 485 ? -37.719 -14.25 -29.312 1 44.81 485 ALA B CA 1
ATOM 8926 C C . ALA B 1 485 ? -37.031 -14.266 -27.953 1 44.81 485 ALA B C 1
ATOM 8928 O O . ALA B 1 485 ? -35.844 -13.906 -27.844 1 44.81 485 ALA B O 1
ATOM 8929 N N . GLY B 1 486 ? -37.625 -14.641 -26.688 1 47.28 486 GLY B N 1
ATOM 8930 C CA . GLY B 1 486 ? -37.719 -14.664 -25.234 1 47.28 486 GLY B CA 1
ATOM 8931 C C . GLY B 1 486 ? -36.5 -15.25 -24.578 1 47.28 486 GLY B C 1
ATOM 8932 O O . GLY B 1 486 ? -35.906 -14.625 -23.688 1 47.28 486 GLY B O 1
ATOM 8933 N N . VAL B 1 487 ? -36.344 -16.641 -24.562 1 48.78 487 VAL B N 1
ATOM 8934 C CA . VAL B 1 487 ? -35.469 -17.453 -23.734 1 48.78 487 VAL B CA 1
ATOM 8935 C C . VAL B 1 487 ? -34 -17.094 -24.016 1 48.78 487 VAL B C 1
ATOM 8937 O O . VAL B 1 487 ? -33.188 -17.031 -23.094 1 48.78 487 VAL B O 1
ATOM 8940 N N . GLY B 1 488 ? -33.656 -16.672 -25.203 1 60.72 488 GLY B N 1
ATOM 8941 C CA . GLY B 1 488 ? -32.312 -16.406 -25.719 1 60.72 488 GLY B CA 1
ATOM 8942 C C . GLY B 1 488 ? -31.781 -15.047 -25.281 1 60.72 488 GLY B C 1
ATOM 8943 O O . GLY B 1 488 ? -30.578 -14.789 -25.391 1 60.72 488 GLY B O 1
ATOM 8944 N N . MET B 1 489 ? -32.719 -14.453 -24.578 1 68 489 MET B N 1
ATOM 8945 C CA . MET B 1 489 ? -32.406 -13.062 -24.266 1 68 489 MET B CA 1
ATOM 8946 C C . MET B 1 489 ? -31.609 -12.961 -22.969 1 68 489 MET B C 1
ATOM 8948 O O . MET B 1 489 ? -30.719 -12.117 -22.828 1 68 489 MET B O 1
ATOM 8952 N N . ASN B 1 490 ? -31.953 -13.93 -22.078 1 79.38 490 ASN B N 1
ATOM 8953 C CA . ASN B 1 490 ? -31.25 -13.883 -20.812 1 79.38 490 ASN B CA 1
ATOM 8954 C C . ASN B 1 490 ? -29.766 -14.219 -20.969 1 79.38 490 ASN B C 1
ATOM 8956 O O . ASN B 1 490 ? -28.906 -13.555 -20.391 1 79.38 490 ASN B O 1
ATOM 8960 N N . MET B 1 491 ? -29.547 -15.172 -21.844 1 83.88 491 MET B N 1
ATOM 8961 C CA . MET B 1 491 ? -28.156 -15.57 -22.031 1 83.88 491 MET B CA 1
ATOM 8962 C C . MET B 1 491 ? -27.391 -14.523 -22.828 1 83.88 491 MET B C 1
ATOM 8964 O O . MET B 1 491 ? -26.172 -14.359 -22.656 1 83.88 491 MET B O 1
ATOM 8968 N N . MET B 1 492 ? -28.156 -13.906 -23.625 1 87.75 492 MET B N 1
ATOM 8969 C CA . MET B 1 492 ? -27.547 -12.805 -24.359 1 87.75 492 MET B CA 1
ATOM 8970 C C . MET B 1 492 ? -27.078 -11.703 -23.422 1 87.75 492 MET B C 1
ATOM 8972 O O . MET B 1 492 ? -25.984 -11.164 -23.594 1 87.75 492 MET B O 1
ATOM 8976 N N . GLU B 1 493 ? -27.859 -11.5 -22.5 1 89.56 493 GLU B N 1
ATOM 8977 C CA . GLU B 1 493 ? -27.516 -10.469 -21.531 1 89.56 493 GLU B CA 1
ATOM 8978 C C . GLU B 1 493 ? -26.344 -10.898 -20.656 1 89.56 493 GLU B C 1
ATOM 8980 O O . GLU B 1 493 ? -25.469 -10.094 -20.328 1 89.56 493 GLU B O 1
ATOM 8985 N N . VAL B 1 494 ? -26.359 -12.133 -20.328 1 91.88 494 VAL B N 1
ATOM 8986 C CA . VAL B 1 494 ? -25.25 -12.656 -19.531 1 91.88 494 VAL B CA 1
ATOM 8987 C C . VAL B 1 494 ? -23.938 -12.531 -20.297 1 91.88 494 VAL B C 1
ATOM 8989 O O . VAL B 1 494 ? -22.922 -12.078 -19.766 1 91.88 494 VAL B O 1
ATOM 8992 N N . CYS B 1 495 ? -24.031 -12.883 -21.531 1 91.81 495 CYS B N 1
ATOM 8993 C CA . CYS B 1 495 ? -22.844 -12.805 -22.391 1 91.81 495 CYS B CA 1
ATOM 8994 C C . CYS B 1 495 ? -22.359 -11.367 -22.531 1 91.81 495 CYS B C 1
ATOM 8996 O O . CYS B 1 495 ? -21.172 -11.102 -22.375 1 91.81 495 CYS B O 1
ATOM 8998 N N . ARG B 1 496 ? -23.266 -10.547 -22.734 1 92.44 496 ARG B N 1
ATOM 8999 C CA . ARG B 1 496 ? -22.922 -9.141 -22.891 1 92.44 496 ARG B CA 1
ATOM 9000 C C . ARG B 1 496 ? -22.328 -8.57 -21.625 1 92.44 496 ARG B C 1
ATOM 9002 O O . ARG B 1 496 ? -21.312 -7.879 -21.656 1 92.44 496 ARG B O 1
ATOM 9009 N N . LYS B 1 497 ? -22.891 -8.859 -20.531 1 94 497 LYS B N 1
ATOM 9010 C CA . LYS B 1 497 ? -22.438 -8.344 -19.25 1 94 497 LYS B CA 1
ATOM 9011 C C . LYS B 1 497 ? -21.047 -8.859 -18.906 1 94 497 LYS B C 1
ATOM 9013 O O . LYS B 1 497 ? -20.188 -8.094 -18.453 1 94 497 LYS B O 1
ATOM 9018 N N . LEU B 1 498 ? -20.828 -10.109 -19.172 1 96.06 498 LEU B N 1
ATOM 9019 C CA . LEU B 1 498 ? -19.531 -10.688 -18.828 1 96.06 498 LEU B CA 1
ATOM 9020 C C . LEU B 1 498 ? -18.453 -10.18 -19.781 1 96.06 498 LEU B C 1
ATOM 9022 O O . LEU B 1 498 ? -17.328 -9.922 -19.359 1 96.06 498 LEU B O 1
ATOM 9026 N N . SER B 1 499 ? -18.812 -10.055 -21.016 1 95.44 499 SER B N 1
ATOM 9027 C CA . SER B 1 499 ? -17.859 -9.523 -22 1 95.44 499 SER B CA 1
ATOM 9028 C C . SER B 1 499 ? -17.453 -8.094 -21.656 1 95.44 499 SER B C 1
ATOM 9030 O O . SER B 1 499 ? -16.266 -7.785 -21.578 1 95.44 499 SER B O 1
ATOM 9032 N N . ARG B 1 500 ? -18.422 -7.273 -21.344 1 95.31 500 ARG B N 1
ATOM 9033 C CA . ARG B 1 500 ? -18.156 -5.867 -21.031 1 95.31 500 ARG B CA 1
ATOM 9034 C C . ARG B 1 500 ? -17.484 -5.719 -19.672 1 95.31 500 ARG B C 1
ATOM 9036 O O . ARG B 1 500 ? -16.734 -4.766 -19.438 1 95.31 500 ARG B O 1
ATOM 9043 N N . TYR B 1 501 ? -17.75 -6.648 -18.828 1 96 501 TYR B N 1
ATOM 9044 C CA . TYR B 1 501 ? -17.109 -6.594 -17.516 1 96 501 TYR B CA 1
ATOM 9045 C C . TYR B 1 501 ? -15.617 -6.891 -17.625 1 96 501 TYR B C 1
ATOM 9047 O O . TYR B 1 501 ? -14.797 -6.203 -17.016 1 96 501 TYR B O 1
ATOM 9055 N N . LEU B 1 502 ? -15.281 -7.914 -18.344 1 96.62 502 LEU B N 1
ATOM 9056 C CA . LEU B 1 502 ? -13.867 -8.234 -18.516 1 96.62 502 LEU B CA 1
ATOM 9057 C C . LEU B 1 502 ? -13.141 -7.109 -19.25 1 96.62 502 LEU B C 1
ATOM 9059 O O . LEU B 1 502 ? -11.977 -6.828 -18.969 1 96.62 502 LEU B O 1
ATOM 9063 N N . MET B 1 503 ? -13.844 -6.496 -20.125 1 94 503 MET B N 1
ATOM 9064 C CA . MET B 1 503 ? -13.266 -5.336 -20.797 1 94 503 MET B CA 1
ATOM 9065 C C . MET B 1 503 ? -13.062 -4.188 -19.812 1 94 503 MET B C 1
ATOM 9067 O O . MET B 1 503 ? -12.055 -3.477 -19.891 1 94 503 MET B O 1
ATOM 9071 N N . TYR B 1 504 ? -14.016 -4.047 -18.953 1 93.62 504 TYR B N 1
ATOM 9072 C CA . TYR B 1 504 ? -13.906 -3.047 -17.906 1 93.62 504 TYR B CA 1
ATOM 9073 C C . TYR B 1 504 ? -12.695 -3.314 -17.016 1 93.62 504 TYR B C 1
ATOM 9075 O O . TYR B 1 504 ? -11.961 -2.391 -16.672 1 93.62 504 TYR B O 1
ATOM 9083 N N . LEU B 1 505 ? -12.484 -4.59 -16.641 1 94.12 505 LEU B N 1
ATOM 9084 C CA . LEU B 1 505 ? -11.336 -4.949 -15.82 1 94.12 505 LEU B CA 1
ATOM 9085 C C . LEU B 1 505 ? -10.031 -4.625 -16.547 1 94.12 505 LEU B C 1
ATOM 9087 O O . LEU B 1 505 ? -9.086 -4.121 -15.93 1 94.12 505 LEU B O 1
ATOM 9091 N N . LEU B 1 506 ? -10 -4.879 -17.766 1 92.5 506 LEU B N 1
ATOM 9092 C CA . LEU B 1 506 ? -8.797 -4.613 -18.547 1 92.5 506 LEU B CA 1
ATOM 9093 C C . LEU B 1 506 ? -8.523 -3.113 -18.625 1 92.5 506 LEU B C 1
ATOM 9095 O O . LEU B 1 506 ? -7.363 -2.688 -18.578 1 92.5 506 LEU B O 1
ATOM 9099 N N . ALA B 1 507 ? -9.531 -2.377 -18.641 1 89.75 507 ALA B N 1
ATOM 9100 C CA . ALA B 1 507 ? -9.391 -0.934 -18.812 1 89.75 507 ALA B CA 1
ATOM 9101 C C . ALA B 1 507 ? -9.094 -0.245 -17.484 1 89.75 507 ALA B C 1
ATOM 9103 O O . ALA B 1 507 ? -8.266 0.665 -17.422 1 89.75 507 ALA B O 1
ATOM 9104 N N . THR B 1 508 ? -9.734 -0.697 -16.391 1 88.5 508 THR B N 1
ATOM 9105 C CA . THR B 1 508 ? -9.695 0.07 -15.148 1 88.5 508 THR B CA 1
ATOM 9106 C C . THR B 1 508 ? -8.867 -0.657 -14.086 1 88.5 508 THR B C 1
ATOM 9108 O O . THR B 1 508 ? -8.258 -0.023 -13.227 1 88.5 508 THR B O 1
ATOM 9111 N N . HIS B 1 509 ? -8.914 -1.988 -14.117 1 90.31 509 HIS B N 1
ATOM 9112 C CA . HIS B 1 509 ? -8.195 -2.768 -13.117 1 90.31 509 HIS B CA 1
ATOM 9113 C C . HIS B 1 509 ? -7.297 -3.812 -13.781 1 90.31 509 HIS B C 1
ATOM 9115 O O . HIS B 1 509 ? -7.402 -5.004 -13.477 1 90.31 509 HIS B O 1
ATOM 9121 N N . PRO B 1 510 ? -6.379 -3.35 -14.5 1 89.56 510 PRO B N 1
ATOM 9122 C CA . PRO B 1 510 ? -5.543 -4.324 -15.203 1 89.56 510 PRO B CA 1
ATOM 9123 C C . PRO B 1 510 ? -4.652 -5.129 -14.258 1 89.56 510 PRO B C 1
ATOM 9125 O O . PRO B 1 510 ? -4.242 -6.246 -14.594 1 89.56 510 PRO B O 1
ATOM 9128 N N . SER B 1 511 ? -4.441 -4.648 -13.109 1 86.5 511 SER B N 1
ATOM 9129 C CA . SER B 1 511 ? -3.568 -5.32 -12.156 1 86.5 511 SER B CA 1
ATOM 9130 C C . SER B 1 511 ? -4.195 -6.609 -11.641 1 86.5 511 SER B C 1
ATOM 9132 O O . SER B 1 511 ? -3.512 -7.449 -11.047 1 86.5 511 SER B O 1
ATOM 9134 N N . MET B 1 512 ? -5.469 -6.777 -11.891 1 90.44 512 MET B N 1
ATOM 9135 C CA . MET B 1 512 ? -6.152 -7.98 -11.414 1 90.44 512 MET B CA 1
ATOM 9136 C C . MET B 1 512 ? -6.145 -9.062 -12.492 1 90.44 512 MET B C 1
ATOM 9138 O O . MET B 1 512 ? -6.582 -10.188 -12.242 1 90.44 512 MET B O 1
ATOM 9142 N N . LEU B 1 513 ? -5.66 -8.727 -13.664 1 90.5 513 LEU B N 1
ATOM 9143 C CA . LEU B 1 513 ? -5.621 -9.672 -14.773 1 90.5 513 LEU B CA 1
ATOM 9144 C C . LEU B 1 513 ? -4.199 -10.164 -15.023 1 90.5 513 LEU B C 1
ATOM 9146 O O . LEU B 1 513 ? -3.234 -9.438 -14.773 1 90.5 513 LEU B O 1
ATOM 9150 N N . PRO B 1 514 ? -4.078 -11.391 -15.344 1 86.62 514 PRO B N 1
ATOM 9151 C CA . PRO B 1 514 ? -2.756 -11.906 -15.703 1 86.62 514 PRO B CA 1
ATOM 9152 C C . PRO B 1 514 ? -2.293 -11.438 -17.078 1 86.62 514 PRO B C 1
ATOM 9154 O O . PRO B 1 514 ? -2.35 -12.195 -18.047 1 86.62 514 PRO B O 1
ATOM 9157 N N . LEU B 1 515 ? -1.776 -10.258 -17.203 1 85.44 515 LEU B N 1
ATOM 9158 C CA . LEU B 1 515 ? -1.402 -9.656 -18.484 1 85.44 515 LEU B CA 1
ATOM 9159 C C . LEU B 1 515 ? 0.078 -9.875 -18.766 1 85.44 515 LEU B C 1
ATOM 9161 O O . LEU B 1 515 ? 0.902 -9.875 -17.844 1 85.44 515 LEU B O 1
ATOM 9165 N N . ASN B 1 516 ? 0.37 -10.062 -19.969 1 76.81 516 ASN B N 1
ATOM 9166 C CA . ASN B 1 516 ? 1.753 -10.18 -20.422 1 76.81 516 ASN B CA 1
ATOM 9167 C C . ASN B 1 516 ? 2.332 -8.828 -20.828 1 76.81 516 ASN B C 1
ATOM 9169 O O . ASN B 1 516 ? 3.551 -8.648 -20.844 1 76.81 516 ASN B O 1
ATOM 9173 N N . ALA B 1 517 ? 1.46 -8.008 -21.219 1 76.56 517 ALA B N 1
ATOM 9174 C CA . ALA B 1 517 ? 1.875 -6.672 -21.641 1 76.56 517 ALA B CA 1
ATOM 9175 C C . ALA B 1 517 ? 1.052 -5.598 -20.938 1 76.56 517 ALA B C 1
ATOM 9177 O O . ALA B 1 517 ? 0.008 -5.891 -20.344 1 76.56 517 ALA B O 1
ATOM 9178 N N . SER B 1 518 ? 1.609 -4.441 -21.031 1 81.5 518 SER B N 1
ATOM 9179 C CA . SER B 1 518 ? 0.89 -3.314 -20.438 1 81.5 518 SER B CA 1
ATOM 9180 C C . SER B 1 518 ? -0.422 -3.055 -21.172 1 81.5 518 SER B C 1
ATOM 9182 O O . SER B 1 518 ? -0.504 -3.23 -22.391 1 81.5 518 SER B O 1
ATOM 9184 N N . PRO B 1 519 ? -1.449 -2.785 -20.422 1 81.75 519 PRO B N 1
ATOM 9185 C CA . PRO B 1 519 ? -2.732 -2.465 -21.047 1 81.75 519 PRO B CA 1
ATOM 9186 C C . PRO B 1 519 ? -2.625 -1.322 -22.062 1 81.75 519 PRO B C 1
ATOM 9188 O O . PRO B 1 519 ? -3.32 -1.326 -23.078 1 81.75 519 PRO B O 1
ATOM 9191 N N . GLU B 1 520 ? -1.757 -0.394 -21.75 1 80.06 520 GLU B N 1
ATOM 9192 C CA . GLU B 1 520 ? -1.58 0.719 -22.672 1 80.06 520 GLU B CA 1
ATOM 9193 C C . GLU B 1 520 ? -1.067 0.235 -24.016 1 80.06 520 GLU B C 1
ATOM 9195 O O . GLU B 1 520 ? -1.472 0.75 -25.062 1 80.06 520 GLU B O 1
ATOM 9200 N N . ALA B 1 521 ? -0.244 -0.728 -23.969 1 77.75 521 ALA B N 1
ATOM 9201 C CA . ALA B 1 521 ? 0.286 -1.277 -25.219 1 77.75 521 ALA B CA 1
ATOM 9202 C C . ALA B 1 521 ? -0.801 -2.008 -26 1 77.75 521 ALA B C 1
ATOM 9204 O O . ALA B 1 521 ? -0.78 -2.027 -27.234 1 77.75 521 ALA B O 1
ATOM 9205 N N . ILE B 1 522 ? -1.736 -2.498 -25.344 1 78.38 522 ILE B N 1
ATOM 9206 C CA . ILE B 1 522 ? -2.824 -3.246 -25.953 1 78.38 522 ILE B CA 1
ATOM 9207 C C . ILE B 1 522 ? -3.818 -2.275 -26.594 1 78.38 522 ILE B C 1
ATOM 9209 O O . ILE B 1 522 ? -4.227 -2.463 -27.75 1 78.38 522 ILE B O 1
ATOM 9213 N N . PHE B 1 523 ? -4.145 -1.232 -25.906 1 80.38 523 PHE B N 1
ATOM 9214 C CA . PHE B 1 523 ? -5.168 -0.299 -26.359 1 80.38 523 PHE B CA 1
ATOM 9215 C C . PHE B 1 523 ? -4.609 0.625 -27.438 1 80.38 523 PHE B C 1
ATOM 9217 O O . PHE B 1 523 ? -5.355 1.136 -28.281 1 80.38 523 PHE B O 1
ATOM 9224 N N . LEU B 1 524 ? -3.266 0.828 -27.391 1 75.38 524 LEU B N 1
ATOM 9225 C CA . LEU B 1 524 ? -2.646 1.746 -28.344 1 75.38 524 LEU B CA 1
ATOM 9226 C C . LEU B 1 524 ? -2.168 1.003 -29.594 1 75.38 524 LEU B C 1
ATOM 9228 O O . LEU B 1 524 ? -1.533 1.595 -30.469 1 75.38 524 LEU B O 1
ATOM 9232 N N . LYS B 1 525 ? -2.443 -0.234 -29.562 1 75.25 525 LYS B N 1
ATOM 9233 C CA . LYS B 1 525 ? -2.104 -0.985 -30.766 1 75.25 525 LYS B CA 1
ATOM 9234 C C . LYS B 1 525 ? -2.855 -0.448 -31.984 1 75.25 525 LYS B C 1
ATOM 9236 O O . LYS B 1 525 ? -3.98 0.039 -31.859 1 75.25 525 LYS B O 1
ATOM 9241 N N . ASP B 1 526 ? -2.195 -0.441 -33.031 1 71.62 526 ASP B N 1
ATOM 9242 C CA . ASP B 1 526 ? -2.785 0.045 -34.281 1 71.62 526 ASP B CA 1
ATOM 9243 C C . ASP B 1 526 ? -4.105 -0.665 -34.562 1 71.62 526 ASP B C 1
ATOM 9245 O O . ASP B 1 526 ? -4.176 -1.895 -34.531 1 71.62 526 ASP B O 1
ATOM 9249 N N . PRO B 1 527 ? -5.129 0.135 -34.719 1 71.12 527 PRO B N 1
ATOM 9250 C CA . PRO B 1 527 ? -6.445 -0.443 -35 1 71.12 527 PRO B CA 1
ATOM 9251 C C . PRO B 1 527 ? -6.426 -1.429 -36.188 1 71.12 527 PRO B C 1
ATOM 9253 O O . PRO B 1 527 ? -7.16 -2.42 -36.156 1 71.12 527 PRO B O 1
ATOM 9256 N N . VAL B 1 528 ? -5.527 -1.124 -37.062 1 72.44 528 VAL B N 1
ATOM 9257 C CA . VAL B 1 528 ? -5.438 -1.986 -38.25 1 72.44 528 VAL B CA 1
ATOM 9258 C C . VAL B 1 528 ? -4.871 -3.348 -37.844 1 72.44 528 VAL B C 1
ATOM 9260 O O . VAL B 1 528 ? -5.348 -4.387 -38.312 1 72.44 528 VAL B O 1
ATOM 9263 N N . GLU B 1 529 ? -3.953 -3.299 -37 1 77.25 529 GLU B N 1
ATOM 9264 C CA . GLU B 1 529 ? -3.373 -4.547 -36.531 1 77.25 529 GLU B CA 1
ATOM 9265 C C . GLU B 1 529 ? -4.379 -5.34 -35.688 1 77.25 529 GLU B C 1
ATOM 9267 O O . GLU B 1 529 ? -4.473 -6.562 -35.812 1 77.25 529 GLU B O 1
ATOM 9272 N N . LEU B 1 530 ? -5.074 -4.605 -34.969 1 76.38 530 LEU B N 1
ATOM 9273 C CA . LEU B 1 530 ? -6.07 -5.246 -34.125 1 76.38 530 LEU B CA 1
ATOM 9274 C C . LEU B 1 530 ? -7.188 -5.855 -34.969 1 76.38 530 LEU B C 1
ATOM 9276 O O . LEU B 1 530 ? -7.664 -6.953 -34.656 1 76.38 530 LEU B O 1
ATOM 9280 N N . GLU B 1 531 ? -7.598 -5.125 -35.938 1 75.62 531 GLU B N 1
ATOM 9281 C CA . GLU B 1 531 ? -8.625 -5.629 -36.844 1 75.62 531 GLU B CA 1
ATOM 9282 C C . GLU B 1 531 ? -8.148 -6.883 -37.562 1 75.62 531 GLU B C 1
ATOM 9284 O O . GLU B 1 531 ? -8.938 -7.797 -37.812 1 75.62 531 GLU B O 1
ATOM 9289 N N . GLY B 1 532 ? -6.906 -6.809 -37.844 1 75.75 532 GLY B N 1
ATOM 9290 C CA . GLY B 1 532 ? -6.332 -7.992 -38.469 1 75.75 532 GLY B CA 1
ATOM 9291 C C . GLY B 1 532 ? -6.355 -9.211 -37.562 1 75.75 532 GLY B C 1
ATOM 9292 O O . GLY B 1 532 ? -6.719 -10.305 -37.969 1 75.75 532 GLY B O 1
ATOM 9293 N N . ILE B 1 533 ? -6.125 -8.977 -36.375 1 76 533 ILE B N 1
ATOM 9294 C CA . ILE B 1 533 ? -6.129 -10.062 -35.375 1 76 533 ILE B CA 1
ATOM 9295 C C . ILE B 1 533 ? -7.555 -10.57 -35.188 1 76 533 ILE B C 1
ATOM 9297 O O . ILE B 1 533 ? -7.773 -11.781 -35.062 1 76 533 ILE B O 1
ATOM 9301 N N . VAL B 1 534 ? -8.453 -9.695 -35.188 1 75.94 534 VAL B N 1
ATOM 9302 C CA . VAL B 1 534 ? -9.859 -10.039 -35.031 1 75.94 534 VAL B CA 1
ATOM 9303 C C . VAL B 1 534 ? -10.336 -10.867 -36.219 1 75.94 534 VAL B C 1
ATOM 9305 O O . VAL B 1 534 ? -11.047 -11.867 -36.031 1 75.94 534 VAL B O 1
ATOM 9308 N N . ARG B 1 535 ? -9.992 -10.453 -37.344 1 76.5 535 ARG B N 1
ATOM 9309 C CA . ARG B 1 535 ? -10.375 -11.18 -38.531 1 76.5 535 ARG B CA 1
ATOM 9310 C C . ARG B 1 535 ? -9.812 -12.594 -38.531 1 76.5 535 ARG B C 1
ATOM 9312 O O . ARG B 1 535 ? -10.508 -13.547 -38.875 1 76.5 535 ARG B O 1
ATOM 9319 N N . ASP B 1 536 ? -8.609 -12.656 -38.156 1 73.25 536 ASP B N 1
ATOM 9320 C CA . ASP B 1 536 ? -7.977 -13.961 -38.062 1 73.25 536 ASP B CA 1
ATOM 9321 C C . ASP B 1 536 ? -8.68 -14.852 -37.031 1 73.25 536 ASP B C 1
ATOM 9323 O O . ASP B 1 536 ? -8.883 -16.047 -37.281 1 73.25 536 ASP B O 1
ATOM 9327 N N . ALA B 1 537 ? -9.055 -14.203 -36 1 73.5 537 ALA B N 1
ATOM 9328 C CA . ALA B 1 537 ? -9.742 -14.945 -34.938 1 73.5 537 ALA B CA 1
ATOM 9329 C C . ALA B 1 537 ? -11.141 -15.359 -35.406 1 73.5 537 ALA B C 1
ATOM 9331 O O . ALA B 1 537 ? -11.594 -16.469 -35.094 1 73.5 537 ALA B O 1
ATOM 9332 N N . LEU B 1 538 ? -11.734 -14.461 -36.062 1 71.44 538 LEU B N 1
ATOM 9333 C CA . LEU B 1 538 ? -13.07 -14.742 -36.594 1 71.44 538 LEU B CA 1
ATOM 9334 C C . LEU B 1 538 ? -13.023 -15.898 -37.594 1 71.44 538 LEU B C 1
ATOM 9336 O O . LEU B 1 538 ? -13.914 -16.75 -37.594 1 71.44 538 LEU B O 1
ATOM 9340 N N . ASP B 1 539 ? -12.086 -15.859 -38.375 1 68.94 539 ASP B N 1
ATOM 9341 C CA . ASP B 1 539 ? -11.938 -16.922 -39.375 1 68.94 539 ASP B CA 1
ATOM 9342 C C . ASP B 1 539 ? -11.711 -18.281 -38.688 1 68.94 539 ASP B C 1
ATOM 9344 O O . ASP B 1 539 ? -12.211 -19.297 -39.156 1 68.94 539 ASP B O 1
ATOM 9348 N N . VAL B 1 540 ? -11.031 -18.203 -37.656 1 64 540 VAL B N 1
ATOM 9349 C CA . VAL B 1 540 ? -10.719 -19.438 -36.906 1 64 540 VAL B CA 1
ATOM 9350 C C . VAL B 1 540 ? -11.953 -19.906 -36.156 1 64 540 VAL B C 1
ATOM 9352 O O . VAL B 1 540 ? -12.234 -21.109 -36.125 1 64 540 VAL B O 1
ATOM 9355 N N . VAL B 1 541 ? -12.617 -18.922 -35.625 1 61.47 541 VAL B N 1
ATOM 9356 C CA . VAL B 1 541 ? -13.742 -19.281 -34.75 1 61.47 541 VAL B CA 1
ATOM 9357 C C . VAL B 1 541 ? -15 -19.469 -35.594 1 61.47 541 VAL B C 1
ATOM 9359 O O . VAL B 1 541 ? -15.797 -20.375 -35.344 1 61.47 541 VAL B O 1
ATOM 9362 N N . VAL B 1 542 ? -15.32 -18.516 -36.625 1 57.25 542 VAL B N 1
ATOM 9363 C CA . VAL B 1 542 ? -16.578 -18.5 -37.344 1 57.25 542 VAL B CA 1
ATOM 9364 C C . VAL B 1 542 ? -16.484 -19.406 -38.594 1 57.25 542 VAL B C 1
ATOM 9366 O O . VAL B 1 542 ? -17.5 -19.891 -39.062 1 57.25 542 VAL B O 1
ATOM 9369 N N . SER B 1 543 ? -15.359 -19.422 -39.344 1 52.41 543 SER B N 1
ATOM 9370 C CA . SER B 1 543 ? -15.414 -20.125 -40.625 1 52.41 543 SER B CA 1
ATOM 9371 C C . SER B 1 543 ? -16.156 -21.453 -40.5 1 52.41 543 SER B C 1
ATOM 9373 O O . SER B 1 543 ? -16.625 -22 -41.5 1 52.41 543 SER B O 1
ATOM 9375 N N . SER B 1 544 ? -15.914 -22.25 -39.562 1 47.28 544 SER B N 1
ATOM 9376 C CA . SER B 1 544 ? -16.531 -23.531 -39.875 1 47.28 544 SER B CA 1
ATOM 9377 C C . SER B 1 544 ? -18.047 -23.469 -39.812 1 47.28 544 SER B C 1
ATOM 9379 O O . SER B 1 544 ? -18.75 -24.281 -40.406 1 47.28 544 SER B O 1
ATOM 9381 N N . ASN B 1 545 ? -18.969 -23.234 -38.875 1 45.19 545 ASN B N 1
ATOM 9382 C CA . ASN B 1 545 ? -20.422 -23.234 -38.875 1 45.19 545 ASN B CA 1
ATOM 9383 C C . ASN B 1 545 ? -20.984 -21.953 -38.25 1 45.19 545 ASN B C 1
ATOM 9385 O O . ASN B 1 545 ? -20.891 -21.766 -37.031 1 45.19 545 ASN B O 1
ATOM 9389 N N . ARG B 1 546 ? -21.172 -20.875 -38.875 1 47.94 546 ARG B N 1
ATOM 9390 C CA . ARG B 1 546 ? -21.812 -19.609 -38.5 1 47.94 546 ARG B CA 1
ATOM 9391 C C . ARG B 1 546 ? -22.875 -19.844 -37.438 1 47.94 546 ARG B C 1
ATOM 9393 O O . ARG B 1 546 ? -23.156 -18.953 -36.625 1 47.94 546 ARG B O 1
ATOM 9400 N N . ASN B 1 547 ? -23.703 -20.828 -37.688 1 45.44 547 ASN B N 1
ATOM 9401 C CA . ASN B 1 547 ? -24.812 -21.172 -36.781 1 45.44 547 ASN B CA 1
ATOM 9402 C C . ASN B 1 547 ? -24.344 -21.438 -35.375 1 45.44 547 ASN B C 1
ATOM 9404 O O . ASN B 1 547 ? -25.156 -21.625 -34.469 1 45.44 547 ASN B O 1
ATOM 9408 N N . LEU B 1 548 ? -23.031 -21.703 -35.156 1 47.19 548 LEU B N 1
ATOM 9409 C CA . LEU B 1 548 ? -22.547 -22.562 -34.094 1 47.19 548 LEU B CA 1
ATOM 9410 C C . LEU B 1 548 ? -22.125 -21.75 -32.875 1 47.19 548 LEU B C 1
ATOM 9412 O O . LEU B 1 548 ? -21.859 -22.297 -31.812 1 47.19 548 LEU B O 1
ATOM 9416 N N . LEU B 1 549 ? -21.875 -20.328 -32.969 1 58.28 549 LEU B N 1
ATOM 9417 C CA . LEU B 1 549 ? -21.531 -19.859 -31.625 1 58.28 549 LEU B CA 1
ATOM 9418 C C . LEU B 1 549 ? -22.766 -19.75 -30.75 1 58.28 549 LEU B C 1
ATOM 9420 O O . LEU B 1 549 ? -23.5 -18.766 -30.828 1 58.28 549 LEU B O 1
ATOM 9424 N N . LYS B 1 550 ? -23.219 -20.906 -30.234 1 73.5 550 LYS B N 1
ATOM 9425 C CA . LYS B 1 550 ? -24.328 -20.891 -29.281 1 73.5 550 LYS B CA 1
ATOM 9426 C C . LYS B 1 550 ? -24.078 -19.906 -28.156 1 73.5 550 LYS B C 1
ATOM 9428 O O . LYS B 1 550 ? -22.984 -19.859 -27.594 1 73.5 550 LYS B O 1
ATOM 9433 N N . LEU B 1 551 ? -25 -19.031 -28.141 1 80.94 551 LEU B N 1
ATOM 9434 C CA . LEU B 1 551 ? -24.938 -17.984 -27.125 1 80.94 551 LEU B CA 1
ATOM 9435 C C . LEU B 1 551 ? -24.594 -18.578 -25.766 1 80.94 551 LEU B C 1
ATOM 9437 O O . LEU B 1 551 ? -23.844 -17.969 -24.984 1 80.94 551 LEU B O 1
ATOM 9441 N N . GLU B 1 552 ? -25.047 -19.734 -25.531 1 82.44 552 GLU B N 1
ATOM 9442 C CA . GLU B 1 552 ? -24.781 -20.391 -24.266 1 82.44 552 GLU B CA 1
ATOM 9443 C C . GLU B 1 552 ? -23.312 -20.766 -24.141 1 82.44 552 GLU B C 1
ATOM 9445 O O . GLU B 1 552 ? -22.703 -20.578 -23.078 1 82.44 552 GLU B O 1
ATOM 9450 N N . GLU B 1 553 ? -22.75 -21.156 -25.188 1 83.19 553 GLU B N 1
ATOM 9451 C CA . GLU B 1 553 ? -21.344 -21.516 -25.172 1 83.19 553 GLU B CA 1
ATOM 9452 C C . GLU B 1 553 ? -20.469 -20.281 -24.969 1 83.19 553 GLU B C 1
ATOM 9454 O O . GLU B 1 553 ? -19.469 -20.328 -24.234 1 83.19 553 GLU B O 1
ATOM 9459 N N . LEU B 1 554 ? -20.875 -19.281 -25.609 1 86.25 554 LEU B N 1
ATOM 9460 C CA . LEU B 1 554 ? -20.109 -18.047 -25.484 1 86.25 554 LEU B CA 1
ATOM 9461 C C . LEU B 1 554 ? -20.156 -17.516 -24.062 1 86.25 554 LEU B C 1
ATOM 9463 O O . LEU B 1 554 ? -19.156 -17.016 -23.531 1 86.25 554 LEU B O 1
ATOM 9467 N N . ALA B 1 555 ? -21.328 -17.594 -23.484 1 89.56 555 ALA B N 1
ATOM 9468 C CA . ALA B 1 555 ? -21.484 -17.172 -22.094 1 89.56 555 ALA B CA 1
ATOM 9469 C C . ALA B 1 555 ? -20.578 -17.984 -21.156 1 89.56 555 ALA B C 1
ATOM 9471 O O . ALA B 1 555 ? -19.953 -17.438 -20.266 1 89.56 555 ALA B O 1
ATOM 9472 N N . TYR B 1 556 ? -20.547 -19.219 -21.5 1 89.06 556 TYR B N 1
ATOM 9473 C CA . TYR B 1 556 ? -19.719 -20.094 -20.688 1 89.06 556 TYR B CA 1
ATOM 9474 C C . TYR B 1 556 ? -18.234 -19.781 -20.875 1 89.06 556 TYR B C 1
ATOM 9476 O O . TYR B 1 556 ? -17.453 -19.875 -19.922 1 89.06 556 TYR B O 1
ATOM 9484 N N . VAL B 1 557 ? -17.875 -19.469 -22.047 1 88.69 557 VAL B N 1
ATOM 9485 C CA . VAL B 1 557 ? -16.484 -19.109 -22.328 1 88.69 557 VAL B CA 1
ATOM 9486 C C . VAL B 1 557 ? -16.094 -17.875 -21.5 1 88.69 557 VAL B C 1
ATOM 9488 O O . VAL B 1 557 ? -15.047 -17.844 -20.859 1 88.69 557 VAL B O 1
ATOM 9491 N N . TRP B 1 558 ? -16.922 -16.906 -21.484 1 93.25 558 TRP B N 1
ATOM 9492 C CA . TRP B 1 558 ? -16.641 -15.695 -20.734 1 93.25 558 TRP B CA 1
ATOM 9493 C C . TRP B 1 558 ? -16.609 -15.977 -19.234 1 93.25 558 TRP B C 1
ATOM 9495 O O . TRP B 1 558 ? -15.773 -15.422 -18.516 1 93.25 558 TRP B O 1
ATOM 9505 N N . ALA B 1 559 ? -17.469 -16.812 -18.797 1 93.06 559 ALA B N 1
ATOM 9506 C CA . ALA B 1 559 ? -17.469 -17.188 -17.375 1 93.06 559 ALA B CA 1
ATOM 9507 C C . ALA B 1 559 ? -16.156 -17.875 -17.016 1 93.06 559 ALA B C 1
ATOM 9509 O O . ALA B 1 559 ? -15.562 -17.578 -15.969 1 93.06 559 ALA B O 1
ATOM 9510 N N . ARG B 1 560 ? -15.727 -18.703 -17.891 1 91.5 560 ARG B N 1
ATOM 9511 C CA . ARG B 1 560 ? -14.484 -19.438 -17.641 1 91.5 560 ARG B CA 1
ATOM 9512 C C . ARG B 1 560 ? -13.281 -18.5 -17.672 1 91.5 560 ARG B C 1
ATOM 9514 O O . ARG B 1 560 ? -12.336 -18.672 -16.906 1 91.5 560 ARG B O 1
ATOM 9521 N N . LEU B 1 561 ? -13.32 -17.547 -18.531 1 92.38 561 LEU B N 1
ATOM 9522 C CA . LEU B 1 561 ? -12.242 -16.562 -18.578 1 92.38 561 LEU B CA 1
ATOM 9523 C C . LEU B 1 561 ? -12.211 -15.742 -17.297 1 92.38 561 LEU B C 1
ATOM 9525 O O . LEU B 1 561 ? -11.133 -15.414 -16.781 1 92.38 561 LEU B O 1
ATOM 9529 N N . LEU B 1 562 ? -13.344 -15.406 -16.812 1 94.94 562 LEU B N 1
ATOM 9530 C CA . LEU B 1 562 ? -13.422 -14.664 -15.562 1 94.94 562 LEU B CA 1
ATOM 9531 C C . LEU B 1 562 ? -12.891 -15.508 -14.406 1 94.94 562 LEU B C 1
ATOM 9533 O O . LEU B 1 562 ? -12.172 -15 -13.539 1 94.94 562 LEU B O 1
ATOM 9537 N N . ILE B 1 563 ? -13.242 -16.734 -14.438 1 93.06 563 ILE B N 1
ATOM 9538 C CA . ILE B 1 563 ? -12.781 -17.656 -13.398 1 93.06 563 ILE B CA 1
ATOM 9539 C C . ILE B 1 563 ? -11.266 -17.781 -13.461 1 93.06 563 ILE B C 1
ATOM 9541 O O . ILE B 1 563 ? -10.594 -17.75 -12.43 1 93.06 563 ILE B O 1
ATOM 9545 N N . TYR B 1 564 ? -10.711 -17.891 -14.641 1 90.62 564 TYR B N 1
ATOM 9546 C CA . TYR B 1 564 ? -9.266 -17.953 -14.82 1 90.62 564 TYR B CA 1
ATOM 9547 C C . TYR B 1 564 ? -8.586 -16.688 -14.305 1 90.62 564 TYR B C 1
ATOM 9549 O O . TYR B 1 564 ? -7.59 -16.766 -13.578 1 90.62 564 TYR B O 1
ATOM 9557 N N . ALA B 1 565 ? -9.164 -15.602 -14.672 1 92.31 565 ALA B N 1
ATOM 9558 C CA . ALA B 1 565 ? -8.609 -14.32 -14.242 1 92.31 565 ALA B CA 1
ATOM 9559 C C . ALA B 1 565 ? -8.648 -14.195 -12.719 1 92.31 565 ALA B C 1
ATOM 9561 O O . ALA B 1 565 ? -7.688 -13.734 -12.102 1 92.31 565 ALA B O 1
ATOM 9562 N N . ALA B 1 566 ? -9.727 -14.57 -12.141 1 93.31 566 ALA B N 1
ATOM 9563 C CA . ALA B 1 566 ? -9.875 -14.516 -10.688 1 93.31 566 ALA B CA 1
ATOM 9564 C C . ALA B 1 566 ? -8.836 -15.398 -9.992 1 93.31 566 ALA B C 1
ATOM 9566 O O . ALA B 1 566 ? -8.289 -15.031 -8.953 1 93.31 566 ALA B O 1
ATOM 9567 N N . GLY B 1 567 ? -8.57 -16.531 -10.586 1 88.31 567 GLY B N 1
ATOM 9568 C CA . GLY B 1 567 ? -7.613 -17.453 -10.008 1 88.31 567 GLY B CA 1
ATOM 9569 C C . GLY B 1 567 ? -6.184 -16.938 -10.055 1 88.31 567 GLY B C 1
ATOM 9570 O O . GLY B 1 567 ? -5.375 -17.266 -9.188 1 88.31 567 GLY B O 1
ATOM 9571 N N . LYS B 1 568 ? -5.914 -16.125 -11.008 1 87.06 568 LYS B N 1
ATOM 9572 C CA . LYS B 1 568 ? -4.555 -15.617 -11.188 1 87.06 568 LYS B CA 1
ATOM 9573 C C . LYS B 1 568 ? -4.375 -14.266 -10.5 1 87.06 568 LYS B C 1
ATOM 9575 O O . LYS B 1 568 ? -3.258 -13.75 -10.406 1 87.06 568 LYS B O 1
ATOM 9580 N N . SER B 1 569 ? -5.469 -13.719 -9.977 1 89.69 569 SER B N 1
ATOM 9581 C CA . SER B 1 569 ? -5.402 -12.406 -9.336 1 89.69 569 SER B CA 1
ATOM 9582 C C . SER B 1 569 ? -4.742 -12.5 -7.965 1 89.69 569 SER B C 1
ATOM 9584 O O . SER B 1 569 ? -4.918 -13.484 -7.25 1 89.69 569 SER B O 1
ATOM 9586 N N . ARG B 1 570 ? -4.031 -11.477 -7.609 1 85.88 570 ARG B N 1
ATOM 9587 C CA . ARG B 1 570 ? -3.318 -11.438 -6.336 1 85.88 570 ARG B CA 1
ATOM 9588 C C . ARG B 1 570 ? -4.266 -11.102 -5.191 1 85.88 570 ARG B C 1
ATOM 9590 O O . ARG B 1 570 ? -5.148 -10.258 -5.336 1 85.88 570 ARG B O 1
ATOM 9597 N N . PRO B 1 571 ? -4.055 -11.711 -4.062 1 88.88 571 PRO B N 1
ATOM 9598 C CA . PRO B 1 571 ? -4.938 -11.477 -2.918 1 88.88 571 PRO B CA 1
ATOM 9599 C C . PRO B 1 571 ? -4.922 -10.023 -2.445 1 88.88 571 PRO B C 1
ATOM 9601 O O . PRO B 1 571 ? -5.949 -9.5 -2.006 1 88.88 571 PRO B O 1
ATOM 9604 N N . GLU B 1 572 ? -3.834 -9.32 -2.586 1 89.06 572 GLU B N 1
ATOM 9605 C CA . GLU B 1 572 ? -3.73 -7.938 -2.117 1 89.06 572 GLU B CA 1
ATOM 9606 C C . GLU B 1 572 ? -4.676 -7.02 -2.887 1 89.06 572 GLU B C 1
ATOM 9608 O O . GLU B 1 572 ? -5.223 -6.07 -2.324 1 89.06 572 GLU B O 1
ATOM 9613 N N . ARG B 1 573 ? -4.836 -7.34 -4.113 1 91.44 573 ARG B N 1
ATOM 9614 C CA . ARG B 1 573 ? -5.73 -6.527 -4.93 1 91.44 573 ARG B CA 1
ATOM 9615 C C . ARG B 1 573 ? -7.184 -6.727 -4.523 1 91.44 573 ARG B C 1
ATOM 9617 O O . ARG B 1 573 ? -7.984 -5.789 -4.57 1 91.44 573 ARG B O 1
ATOM 9624 N N . HIS B 1 574 ? -7.488 -7.883 -4.137 1 92.75 574 HIS B N 1
ATOM 9625 C CA . HIS B 1 574 ? -8.844 -8.148 -3.672 1 92.75 574 HIS B CA 1
ATOM 9626 C C . HIS B 1 574 ? -9.117 -7.445 -2.346 1 92.75 574 HIS B C 1
ATOM 9628 O O . HIS B 1 574 ? -10.219 -6.945 -2.119 1 92.75 574 HIS B O 1
ATOM 9634 N N . MET B 1 575 ? -8.078 -7.406 -1.467 1 92.94 575 MET B N 1
ATOM 9635 C CA . MET B 1 575 ? -8.211 -6.664 -0.217 1 92.94 575 MET B CA 1
ATOM 9636 C C . MET B 1 575 ? -8.5 -5.188 -0.489 1 92.94 575 MET B C 1
ATOM 9638 O O . MET B 1 575 ? -9.344 -4.586 0.171 1 92.94 575 MET B O 1
ATOM 9642 N N . GLU B 1 576 ? -7.805 -4.695 -1.473 1 92.5 576 GLU B N 1
ATOM 9643 C CA . GLU B 1 576 ? -7.988 -3.291 -1.831 1 92.5 576 GLU B CA 1
ATOM 9644 C C . GLU B 1 576 ? -9.391 -3.043 -2.391 1 92.5 576 GLU B C 1
ATOM 9646 O O . GLU B 1 576 ? -10.016 -2.025 -2.086 1 92.5 576 GLU B O 1
ATOM 9651 N N . GLN B 1 577 ? -9.883 -3.947 -3.139 1 91.38 577 GLN B N 1
ATOM 9652 C CA . GLN B 1 577 ? -11.164 -3.768 -3.812 1 91.38 577 GLN B CA 1
ATOM 9653 C C . GLN B 1 577 ? -12.32 -3.861 -2.824 1 91.38 577 GLN B C 1
ATOM 9655 O O . GLN B 1 577 ? -13.406 -3.334 -3.078 1 91.38 577 GLN B O 1
ATOM 9660 N N . LEU B 1 578 ? -12.094 -4.484 -1.717 1 91.25 578 LEU B N 1
ATOM 9661 C CA . LEU B 1 578 ? -13.133 -4.543 -0.702 1 91.25 578 LEU B CA 1
ATOM 9662 C C . LEU B 1 578 ? -13.484 -3.146 -0.194 1 91.25 578 LEU B C 1
ATOM 9664 O O . LEU B 1 578 ? -14.625 -2.887 0.194 1 91.25 578 LEU B O 1
ATOM 9668 N N . GLY B 1 579 ? -12.578 -2.215 -0.257 1 89.06 579 GLY B N 1
ATOM 9669 C CA . GLY B 1 579 ? -12.805 -0.862 0.226 1 89.06 579 GLY B CA 1
ATOM 9670 C C . GLY B 1 579 ? -13.562 0.004 -0.761 1 89.06 579 GLY B C 1
ATOM 9671 O O . GLY B 1 579 ? -14.008 1.104 -0.42 1 89.06 579 GLY B O 1
ATOM 9672 N N . THR B 1 580 ? -13.742 -0.5 -1.937 1 86.75 580 THR B N 1
ATOM 9673 C CA . THR B 1 580 ? -14.398 0.295 -2.965 1 86.75 580 THR B CA 1
ATOM 9674 C C . THR B 1 580 ? -15.773 -0.289 -3.297 1 86.75 580 THR B C 1
ATOM 9676 O O . THR B 1 580 ? -16.328 -0.012 -4.363 1 86.75 580 THR B O 1
ATOM 9679 N N . GLY B 1 581 ? -16.312 -1.05 -2.402 1 79.44 581 GLY B N 1
ATOM 9680 C CA . GLY B 1 581 ? -17.625 -1.62 -2.602 1 79.44 581 GLY B CA 1
ATOM 9681 C C . GLY B 1 581 ? -17.594 -2.988 -3.258 1 79.44 581 GLY B C 1
ATOM 9682 O O . GLY B 1 581 ? -18.641 -3.533 -3.621 1 79.44 581 GLY B O 1
ATOM 9683 N N . GLY B 1 582 ? -16.391 -3.5 -3.432 1 77.12 582 GLY B N 1
ATOM 9684 C CA . GLY B 1 582 ? -16.25 -4.852 -3.945 1 77.12 582 GLY B CA 1
ATOM 9685 C C . GLY B 1 582 ? -16.422 -4.941 -5.449 1 77.12 582 GLY B C 1
ATOM 9686 O O . GLY B 1 582 ? -17.156 -4.152 -6.043 1 77.12 582 GLY B O 1
ATOM 9687 N N . GLU B 1 583 ? -15.664 -5.77 -6.066 1 85.31 583 GLU B N 1
ATOM 9688 C CA . GLU B 1 583 ? -15.75 -6.105 -7.488 1 85.31 583 GLU B CA 1
ATOM 9689 C C . GLU B 1 583 ? -16.219 -7.539 -7.691 1 85.31 583 GLU B C 1
ATOM 9691 O O . GLU B 1 583 ? -16.047 -8.391 -6.816 1 85.31 583 GLU B O 1
ATOM 9696 N N . LEU B 1 584 ? -16.938 -7.727 -8.727 1 92.12 584 LEU B N 1
ATOM 9697 C CA . LEU B 1 584 ? -17.438 -9.062 -9.039 1 92.12 584 LEU B CA 1
ATOM 9698 C C . LEU B 1 584 ? -16.312 -10.078 -9.023 1 92.12 584 LEU B C 1
ATOM 9700 O O . LEU B 1 584 ? -16.469 -11.195 -8.531 1 92.12 584 LEU B O 1
ATOM 9704 N N . ILE B 1 585 ? -15.18 -9.75 -9.516 1 94.75 585 ILE B N 1
ATOM 9705 C CA . ILE B 1 585 ? -14.062 -10.68 -9.609 1 94.75 585 ILE B CA 1
ATOM 9706 C C . ILE B 1 585 ? -13.641 -11.117 -8.211 1 94.75 585 ILE B C 1
ATOM 9708 O O . ILE B 1 585 ? -13.188 -12.25 -8.016 1 94.75 585 ILE B O 1
ATOM 9712 N N . THR B 1 586 ? -13.742 -10.25 -7.23 1 93.31 586 THR B N 1
ATOM 9713 C CA . THR B 1 586 ? -13.422 -10.602 -5.852 1 93.31 586 THR B CA 1
ATOM 9714 C C . THR B 1 586 ? -14.414 -11.633 -5.312 1 93.31 586 THR B C 1
ATOM 9716 O O . THR B 1 586 ? -14.023 -12.555 -4.59 1 93.31 586 THR B O 1
ATOM 9719 N N . PHE B 1 587 ? -15.625 -11.406 -5.684 1 92.38 587 PHE B N 1
ATOM 9720 C CA . PHE B 1 587 ? -16.641 -12.375 -5.301 1 92.38 587 PHE B CA 1
ATOM 9721 C C . PHE B 1 587 ? -16.359 -13.734 -5.93 1 92.38 587 PHE B C 1
ATOM 9723 O O . PHE B 1 587 ? -16.406 -14.766 -5.246 1 92.38 587 PHE B O 1
ATOM 9730 N N . VAL B 1 588 ? -16.094 -13.758 -7.188 1 93.44 588 VAL B N 1
ATOM 9731 C CA . VAL B 1 588 ? -15.805 -14.992 -7.906 1 93.44 588 VAL B CA 1
ATOM 9732 C C . VAL B 1 588 ? -14.562 -15.648 -7.324 1 93.44 588 VAL B C 1
ATOM 9734 O O . VAL B 1 588 ? -14.516 -16.875 -7.168 1 93.44 588 VAL B O 1
ATOM 9737 N N . TRP B 1 589 ? -13.562 -14.844 -7.043 1 93.44 589 TRP B N 1
ATOM 9738 C CA . TRP B 1 589 ? -12.312 -15.32 -6.453 1 93.44 589 TRP B CA 1
ATOM 9739 C C . TRP B 1 589 ? -12.578 -16.062 -5.145 1 93.44 589 TRP B C 1
ATOM 9741 O O . TRP B 1 589 ? -12.094 -17.172 -4.945 1 93.44 589 TRP B O 1
ATOM 9751 N N . MET B 1 590 ? -13.391 -15.492 -4.293 1 91 590 MET B N 1
ATOM 9752 C CA . MET B 1 590 ? -13.711 -16.109 -3.012 1 91 590 MET B CA 1
ATOM 9753 C C . MET B 1 590 ? -14.555 -17.375 -3.215 1 91 590 MET B C 1
ATOM 9755 O O . MET B 1 590 ? -14.352 -18.375 -2.531 1 91 590 MET B O 1
ATOM 9759 N N . LEU B 1 591 ? -15.461 -17.312 -4.121 1 89.69 591 LEU B N 1
ATOM 9760 C CA . LEU B 1 591 ? -16.297 -18.469 -4.426 1 89.69 591 LEU B CA 1
ATOM 9761 C C . LEU B 1 591 ? -15.445 -19.641 -4.906 1 89.69 591 LEU B C 1
ATOM 9763 O O . LEU B 1 591 ? -15.656 -20.766 -4.477 1 89.69 591 LEU B O 1
ATOM 9767 N N . MET B 1 592 ? -14.531 -19.375 -5.703 1 89.44 592 MET B N 1
ATOM 9768 C CA . MET B 1 592 ? -13.633 -20.406 -6.223 1 89.44 592 MET B CA 1
ATOM 9769 C C . MET B 1 592 ? -12.82 -21.031 -5.098 1 89.44 592 MET B C 1
ATOM 9771 O O . MET B 1 592 ? -12.656 -22.25 -5.051 1 89.44 592 MET B O 1
ATOM 9775 N N . TYR B 1 593 ? -12.383 -20.25 -4.266 1 82.31 593 TYR B N 1
ATOM 9776 C CA . TYR B 1 593 ? -11.5 -20.719 -3.207 1 82.31 593 TYR B CA 1
ATOM 9777 C C . TYR B 1 593 ? -12.266 -21.578 -2.207 1 82.31 593 TYR B C 1
ATOM 9779 O O . TYR B 1 593 ? -11.719 -22.547 -1.671 1 82.31 593 TYR B O 1
ATOM 9787 N N . ILE B 1 594 ? -13.484 -21.219 -1.997 1 78.25 594 ILE B N 1
ATOM 9788 C CA . ILE B 1 594 ? -14.312 -22.031 -1.109 1 78.25 594 ILE B CA 1
ATOM 9789 C C . ILE B 1 594 ? -14.516 -23.406 -1.713 1 78.25 594 ILE B C 1
ATOM 9791 O O . ILE B 1 594 ? -14.641 -24.406 -0.985 1 78.25 594 ILE B O 1
ATOM 9795 N N . HIS B 1 595 ? -14.367 -23.453 -3.049 1 80.62 595 HIS B N 1
ATOM 9796 C CA . HIS B 1 595 ? -14.5 -24.734 -3.744 1 80.62 595 HIS B CA 1
ATOM 9797 C C . HIS B 1 595 ? -13.148 -25.406 -3.934 1 80.62 595 HIS B C 1
ATOM 9799 O O . HIS B 1 595 ? -13.047 -26.422 -4.617 1 80.62 595 HIS B O 1
ATOM 9805 N N . GLY B 1 596 ? -12.133 -24.797 -3.363 1 79.12 596 GLY B N 1
ATOM 9806 C CA . GLY B 1 596 ? -10.812 -25.406 -3.387 1 79.12 596 GLY B CA 1
ATOM 9807 C C . GLY B 1 596 ? -10.07 -25.172 -4.688 1 79.12 596 GLY B C 1
ATOM 9808 O O . GLY B 1 596 ? -9.156 -25.938 -5.035 1 79.12 596 GLY B O 1
ATOM 9809 N N . LEU B 1 597 ? -10.531 -24.141 -5.391 1 82.5 597 LEU B N 1
ATOM 9810 C CA . LEU B 1 597 ? -9.883 -23.812 -6.656 1 82.5 597 LEU B CA 1
ATOM 9811 C C . LEU B 1 597 ? -9.094 -22.516 -6.543 1 82.5 597 LEU B C 1
ATOM 9813 O O . LEU B 1 597 ? -9.5 -21.594 -5.844 1 82.5 597 LEU B O 1
ATOM 9817 N N . GLY B 1 598 ? -7.883 -22.469 -7.074 1 77.94 598 GLY B N 1
ATOM 9818 C CA . GLY B 1 598 ? -7.07 -21.266 -7.07 1 77.94 598 GLY B CA 1
ATOM 9819 C C . GLY B 1 598 ? -5.578 -21.562 -7.117 1 77.94 598 GLY B C 1
ATOM 9820 O O . GLY B 1 598 ? -5.156 -22.703 -6.918 1 77.94 598 GLY B O 1
ATOM 9821 N N . ASP B 1 599 ? -4.82 -20.594 -7.383 1 73.75 599 ASP B N 1
ATOM 9822 C CA . ASP B 1 599 ? -3.379 -20.766 -7.523 1 73.75 599 ASP B CA 1
ATOM 9823 C C . ASP B 1 599 ? -2.732 -21.109 -6.184 1 73.75 599 ASP B C 1
ATOM 9825 O O . ASP B 1 599 ? -1.682 -21.75 -6.137 1 73.75 599 ASP B O 1
ATOM 9829 N N . SER B 1 600 ? -3.422 -20.656 -5.156 1 69.88 600 SER B N 1
ATOM 9830 C CA . SER B 1 600 ? -2.873 -20.938 -3.834 1 69.88 600 SER B CA 1
ATOM 9831 C C . SER B 1 600 ? -3.549 -22.156 -3.201 1 69.88 600 SER B C 1
ATOM 9833 O O . SER B 1 600 ? -3.268 -22.5 -2.051 1 69.88 600 SER B O 1
ATOM 9835 N N . GLN B 1 601 ? -4.391 -22.734 -4.02 1 71.88 601 GLN B N 1
ATOM 9836 C CA . GLN B 1 601 ? -5.129 -23.875 -3.494 1 71.88 601 GLN B CA 1
ATOM 9837 C C . GLN B 1 601 ? -4.613 -25.188 -4.086 1 71.88 601 GLN B C 1
ATOM 9839 O O . GLN B 1 601 ? -3.604 -25.203 -4.793 1 71.88 601 GLN B O 1
ATOM 9844 N N . TRP B 1 602 ? -5.27 -26.188 -3.721 1 68.06 602 TRP B N 1
ATOM 9845 C CA . TRP B 1 602 ? -4.875 -27.531 -4.109 1 68.06 602 TRP B CA 1
ATOM 9846 C C . TRP B 1 602 ? -4.926 -27.703 -5.621 1 68.06 602 TRP B C 1
ATOM 9848 O O . TRP B 1 602 ? -4.074 -28.375 -6.211 1 68.06 602 TRP B O 1
ATOM 9858 N N . ARG B 1 603 ? -5.914 -27.016 -6.223 1 75.88 603 ARG B N 1
ATOM 9859 C CA . ARG B 1 603 ? -6.062 -27.125 -7.672 1 75.88 603 ARG B CA 1
ATOM 9860 C C . ARG B 1 603 ? -5.918 -25.766 -8.336 1 75.88 603 ARG B C 1
ATOM 9862 O O . ARG B 1 603 ? -6.629 -24.812 -7.992 1 75.88 603 ARG B O 1
ATOM 9869 N N . ARG B 1 604 ? -5.047 -25.781 -9.289 1 77.88 604 ARG B N 1
ATOM 9870 C CA . ARG B 1 604 ? -4.801 -24.531 -10.016 1 77.88 604 ARG B CA 1
ATOM 9871 C C . ARG B 1 604 ? -5.516 -24.547 -11.367 1 77.88 604 ARG B C 1
ATOM 9873 O O . ARG B 1 604 ? -5.672 -25.594 -11.984 1 77.88 604 ARG B O 1
ATOM 9880 N N . ILE B 1 605 ? -5.961 -23.406 -11.695 1 78.25 605 ILE B N 1
ATOM 9881 C CA . ILE B 1 605 ? -6.68 -23.297 -12.961 1 78.25 605 ILE B CA 1
ATOM 9882 C C . ILE B 1 605 ? -5.727 -22.859 -14.062 1 78.25 605 ILE B C 1
ATOM 9884 O O . ILE B 1 605 ? -5.008 -21.859 -13.914 1 78.25 605 ILE B O 1
ATOM 9888 N N . ALA B 1 606 ? -5.57 -23.641 -15.086 1 76.31 606 ALA B N 1
ATOM 9889 C CA . ALA B 1 606 ? -4.797 -23.297 -16.281 1 76.31 606 ALA B CA 1
ATOM 9890 C C . ALA B 1 606 ? -5.715 -23.016 -17.469 1 76.31 606 ALA B C 1
ATOM 9892 O O . ALA B 1 606 ? -6.855 -23.484 -17.5 1 76.31 606 ALA B O 1
ATOM 9893 N N . LEU B 1 607 ? -5.375 -22.172 -18.359 1 73.12 607 LEU B N 1
ATOM 9894 C CA . LEU B 1 607 ? -6.223 -21.812 -19.484 1 73.12 607 LEU B CA 1
ATOM 9895 C C . LEU B 1 607 ? -6.348 -22.969 -20.469 1 73.12 607 LEU B C 1
ATOM 9897 O O . LEU B 1 607 ? -7.453 -23.312 -20.891 1 73.12 607 LEU B O 1
ATOM 9901 N N . GLY B 1 608 ? -5.539 -23.578 -21.297 1 59.72 608 GLY B N 1
ATOM 9902 C CA . GLY B 1 608 ? -5.703 -24.609 -22.297 1 59.72 608 GLY B CA 1
ATOM 9903 C C . GLY B 1 608 ? -4.746 -25.766 -22.125 1 59.72 608 GLY B C 1
ATOM 9904 O O . GLY B 1 608 ? -4.402 -26.125 -21 1 59.72 608 GLY B O 1
ATOM 9905 N N . ASN B 1 609 ? -3.797 -26.406 -23.156 1 52.69 609 ASN B N 1
ATOM 9906 C CA . ASN B 1 609 ? -3.42 -27.453 -24.094 1 52.69 609 ASN B CA 1
ATOM 9907 C C . ASN B 1 609 ? -2.783 -28.641 -23.375 1 52.69 609 ASN B C 1
ATOM 9909 O O . ASN B 1 609 ? -1.888 -29.297 -23.922 1 52.69 609 ASN B O 1
ATOM 9913 N N . ALA B 1 610 ? -2.775 -28.75 -22.031 1 47.91 610 ALA B N 1
ATOM 9914 C CA . ALA B 1 610 ? -1.711 -29.75 -21.953 1 47.91 610 ALA B CA 1
ATOM 9915 C C . ALA B 1 610 ? -2.125 -31.047 -22.656 1 47.91 610 ALA B C 1
ATOM 9917 O O . ALA B 1 610 ? -3.312 -31.375 -22.703 1 47.91 610 ALA B O 1
ATOM 9918 N N . ASP B 1 611 ? -1.508 -31.391 -23.688 1 43.75 611 ASP B N 1
ATOM 9919 C CA . ASP B 1 611 ? -1.602 -32.75 -24.203 1 43.75 611 ASP B CA 1
ATOM 9920 C C . ASP B 1 611 ? -2.07 -33.719 -23.109 1 43.75 611 ASP B C 1
ATOM 9922 O O . ASP B 1 611 ? -1.824 -33.5 -21.922 1 43.75 611 ASP B O 1
ATOM 9926 N N . ASP B 1 612 ? -3.15 -34.5 -23.422 1 43.06 612 ASP B N 1
ATOM 9927 C CA . ASP B 1 612 ? -3.809 -35.594 -22.703 1 43.06 612 ASP B CA 1
ATOM 9928 C C . ASP B 1 612 ? -2.875 -36.188 -21.656 1 43.06 612 ASP B C 1
ATOM 9930 O O . ASP B 1 612 ? -3.332 -36.75 -20.656 1 43.06 612 ASP B O 1
ATOM 9934 N N . ARG B 1 613 ? -1.756 -36.594 -22.094 1 44.88 613 ARG B N 1
ATOM 9935 C CA . ARG B 1 613 ? -0.978 -37.625 -21.391 1 44.88 613 ARG B CA 1
ATOM 9936 C C . ARG B 1 613 ? -0.546 -37.125 -20.016 1 44.88 613 ARG B C 1
ATOM 9938 O O . ARG B 1 613 ? -0.126 -37.906 -19.172 1 44.88 613 ARG B O 1
ATOM 9945 N N . GLY B 1 614 ? -0.322 -35.812 -19.641 1 44.09 614 GLY B N 1
ATOM 9946 C CA . GLY B 1 614 ? 0.279 -35.531 -18.344 1 44.09 614 GLY B CA 1
ATOM 9947 C C . GLY B 1 614 ? -0.626 -34.719 -17.422 1 44.09 614 GLY B C 1
ATOM 9948 O O . GLY B 1 614 ? -0.18 -33.781 -16.781 1 44.09 614 GLY B O 1
ATOM 9949 N N . ARG B 1 615 ? -1.878 -35.031 -17.328 1 50.31 615 ARG B N 1
ATOM 9950 C CA . ARG B 1 615 ? -2.883 -34.438 -16.453 1 50.31 615 ARG B CA 1
ATOM 9951 C C . ARG B 1 615 ? -2.467 -34.531 -14.992 1 50.31 615 ARG B C 1
ATOM 9953 O O . ARG B 1 615 ? -2.244 -35.625 -14.469 1 50.31 615 ARG B O 1
ATOM 9960 N N . ARG B 1 616 ? -1.928 -33.469 -14.422 1 55.56 616 ARG B N 1
ATOM 9961 C CA . ARG B 1 616 ? -1.652 -33.438 -12.992 1 55.56 616 ARG B CA 1
ATOM 9962 C C . ARG B 1 616 ? -2.938 -33.219 -12.195 1 55.56 616 ARG B C 1
ATOM 9964 O O . ARG B 1 616 ? -3.85 -32.531 -12.641 1 55.56 616 ARG B O 1
ATOM 9971 N N . MET B 1 617 ? -3.174 -34.062 -11.289 1 55.88 617 MET B N 1
ATOM 9972 C CA . MET B 1 617 ? -4.305 -33.969 -10.367 1 55.88 617 MET B CA 1
ATOM 9973 C C . MET B 1 617 ? -4.414 -32.562 -9.766 1 55.88 617 MET B C 1
ATOM 9975 O O . MET B 1 617 ? -5.492 -32.156 -9.344 1 55.88 617 MET B O 1
ATOM 9979 N N . GLU B 1 618 ? -3.342 -31.734 -9.984 1 67 618 GLU B N 1
ATOM 9980 C CA . GLU B 1 618 ? -3.312 -30.453 -9.281 1 67 618 GLU B CA 1
ATOM 9981 C C . GLU B 1 618 ? -3.684 -29.297 -10.219 1 67 618 GLU B C 1
ATOM 9983 O O . GLU B 1 618 ? -3.781 -28.141 -9.789 1 67 618 GLU B O 1
ATOM 9988 N N . GLU B 1 619 ? -4.051 -29.656 -11.516 1 71.12 619 GLU B N 1
ATOM 9989 C CA . GLU B 1 619 ? -4.379 -28.578 -12.445 1 71.12 619 GLU B CA 1
ATOM 9990 C C . GLU B 1 619 ? -5.734 -28.812 -13.102 1 71.12 619 GLU B C 1
ATOM 9992 O O . GLU B 1 619 ? -6.07 -29.953 -13.461 1 71.12 619 GLU B O 1
ATOM 9997 N N . VAL B 1 620 ? -6.609 -27.828 -13.047 1 71.38 620 VAL B N 1
ATOM 9998 C CA . VAL B 1 620 ? -7.879 -27.828 -13.766 1 71.38 620 VAL B CA 1
ATOM 9999 C C . VAL B 1 620 ? -7.809 -26.859 -14.945 1 71.38 620 VAL B C 1
ATOM 10001 O O . VAL B 1 620 ? -7.332 -25.734 -14.797 1 71.38 620 VAL B O 1
ATOM 10004 N N . TYR B 1 621 ? -8.188 -27.375 -16.094 1 72.25 621 TYR B N 1
ATOM 10005 C CA . TYR B 1 621 ? -8.125 -26.547 -17.281 1 72.25 621 TYR B CA 1
ATOM 10006 C C . TYR B 1 621 ? -9.453 -25.844 -17.531 1 72.25 621 TYR B C 1
ATOM 10008 O O . TYR B 1 621 ? -10.516 -26.469 -17.5 1 72.25 621 TYR B O 1
ATOM 10016 N N . ALA B 1 622 ? -9.375 -24.578 -17.719 1 77.06 622 ALA B N 1
ATOM 10017 C CA . ALA B 1 622 ? -10.586 -23.812 -18.031 1 77.06 622 ALA B CA 1
ATOM 10018 C C . ALA B 1 622 ? -11.219 -24.297 -19.328 1 77.06 622 ALA B C 1
ATOM 10020 O O . ALA B 1 622 ? -12.445 -24.344 -19.453 1 77.06 622 ALA B O 1
ATOM 10021 N N . PHE B 1 623 ? -10.289 -24.656 -20.281 1 75.94 623 PHE B N 1
ATOM 10022 C CA . PHE B 1 623 ? -10.75 -25.219 -21.562 1 75.94 623 PHE B CA 1
ATOM 10023 C C . PHE B 1 623 ? -10.07 -26.547 -21.844 1 75.94 623 PHE B C 1
ATOM 10025 O O . PHE B 1 623 ? -9.047 -26.594 -22.531 1 75.94 623 PHE B O 1
ATOM 10032 N N . PRO B 1 624 ? -10.68 -27.641 -21.234 1 65.25 624 PRO B N 1
ATOM 10033 C CA . PRO B 1 624 ? -10.055 -28.953 -21.406 1 65.25 624 PRO B CA 1
ATOM 10034 C C . PRO B 1 624 ? -10.164 -29.469 -22.844 1 65.25 624 PRO B C 1
ATOM 10036 O O . PRO B 1 624 ? -11.125 -29.156 -23.547 1 65.25 624 PRO B O 1
ATOM 10039 N N . SER B 1 625 ? -8.992 -30.172 -23.297 1 60.38 625 SER B N 1
ATOM 10040 C CA . SER B 1 625 ? -9.047 -30.812 -24.609 1 60.38 625 SER B CA 1
ATOM 10041 C C . SER B 1 625 ? -9.984 -32 -24.594 1 60.38 625 SER B C 1
ATOM 10043 O O . SER B 1 625 ? -10.156 -32.656 -23.562 1 60.38 625 SER B O 1
#

InterPro domains:
  IPR007658 Protein of unknown function DUF594 [PF04578] (550-596)
  IPR025315 Domain of unknown function DUF4220 [PF13968] (50-374)

Solvent-accessible surface area (backbone atoms only — not comparable to full-atom values): 65891 Å² total; per-residue (Å²): 116,68,65,63,52,49,49,49,51,50,42,62,54,40,41,66,61,50,45,53,50,48,33,50,49,35,49,55,51,43,43,61,46,33,63,48,37,52,56,34,72,51,63,66,58,49,51,51,50,51,49,38,57,55,44,31,48,48,42,30,53,52,47,45,53,49,49,45,49,53,56,55,57,60,72,66,57,66,81,77,80,61,70,73,66,80,66,62,72,62,85,60,49,63,63,45,36,30,54,35,38,37,56,60,18,51,41,65,43,37,65,34,77,47,65,51,51,16,63,43,22,66,58,49,48,50,48,49,53,53,50,49,51,48,39,49,50,36,48,61,70,47,62,87,80,56,59,67,46,46,52,54,17,40,51,27,36,33,51,30,10,51,49,42,31,48,47,35,37,50,20,23,43,55,32,8,67,71,47,40,37,38,42,68,32,69,85,50,72,82,57,76,59,72,87,70,50,79,91,58,53,87,85,35,71,67,38,45,51,49,53,28,58,58,43,39,43,58,51,46,38,51,56,50,58,28,33,39,71,60,77,62,87,76,57,72,80,71,69,69,86,84,30,54,63,53,47,51,41,26,50,21,50,41,53,49,51,52,38,36,38,52,28,14,34,50,67,39,56,72,33,71,66,33,44,52,51,48,49,54,33,51,53,29,46,51,51,19,51,53,31,49,70,68,33,87,61,82,88,50,59,67,67,60,52,50,51,51,51,48,51,54,53,49,49,50,49,52,50,51,50,50,52,51,52,54,44,31,31,70,61,45,28,53,52,27,47,76,69,64,37,58,70,61,20,49,52,23,42,54,47,14,56,27,91,82,44,67,21,80,88,65,35,58,46,48,48,48,37,56,30,25,63,64,60,36,66,73,69,65,64,63,82,54,85,47,73,45,30,43,53,44,51,49,48,52,51,51,31,60,70,71,67,49,60,67,75,77,49,44,69,55,45,59,64,33,53,47,39,76,43,71,59,50,68,67,48,54,49,52,42,47,49,52,52,52,32,58,63,64,74,64,56,68,63,79,54,58,68,55,57,34,58,50,61,57,65,47,88,34,59,58,58,47,52,52,40,52,35,49,52,46,54,52,50,49,54,50,44,62,71,67,56,88,72,75,82,65,46,59,42,47,48,38,29,50,52,46,41,20,27,53,43,25,34,51,69,76,41,45,83,46,42,69,28,43,61,22,52,52,59,62,71,65,44,55,65,67,58,50,50,49,51,36,50,54,48,42,50,65,66,40,60,78,55,75,87,58,76,41,54,64,55,53,30,48,49,44,42,37,50,49,50,48,29,28,37,61,31,53,38,68,60,44,60,48,34,39,57,56,7,37,47,58,56,48,53,51,33,52,52,36,43,77,65,44,37,18,66,43,31,47,24,23,69,40,67,44,71,70,65,82,85,61,77,48,90,42,54,40,51,64,35,63,128,116,68,66,62,52,50,49,50,52,50,40,62,54,39,39,67,62,50,44,52,49,48,32,51,50,35,50,55,50,44,43,62,46,30,62,48,37,52,56,36,72,50,62,66,59,48,52,51,49,50,49,38,58,54,43,32,48,48,44,29,54,51,48,44,54,49,48,44,51,52,55,56,57,59,72,65,56,67,81,77,78,67,73,72,62,82,65,62,72,62,84,61,49,62,63,45,36,30,54,35,38,36,56,62,17,50,40,64,42,35,64,34,76,48,64,50,51,16,64,42,22,66,59,49,46,50,48,48,52,53,50,50,51,48,40,49,50,36,47,61,69,47,61,86,78,55,58,66,47,47,51,54,17,41,51,28,36,34,52,29,9,52,51,42,30,48,47,36,38,48,19,23,42,54,31,8,66,72,48,42,37,38,41,68,30,70,84,51,74,84,60,75,59,71,88,72,49,80,92,58,54,87,84,34,74,67,38,45,52,50,53,26,58,58,43,39,43,56,50,44,38,49,55,50,59,29,35,39,69,61,78,64,87,75,58,73,81,72,67,68,85,84,29,53,64,52,48,52,41,27,48,22,50,41,52,49,51,52,38,36,38,52,27,14,34,50,66,40,56,72,34,71,68,34,44,51,51,49,50,51,34,50,51,29,46,51,50,19,51,53,31,49,70,70,34,86,61,82,90,50,57,67,69,59,52,51,51,50,49,45,52,52,52,50,50,51,49,52,50,51,50,50,52,50,52,54,45,30,31,70,62,46,25,53,52,29,49,75,70,64,38,58,70,61,22,49,53,23,43,53,47,15,56,28,92,82,42,67,22,80,89,66,35,59,46,46,48,47,38,55,31,26,64,63,60,37,66,73,70,65,63,62,83,54,84,48,73,47,30,43,52,44,52,49,47,52,51,51,32,60,70,72,67,50,61,67,78,77,48,44,69,54,45,61,63,31,51,47,42,75,42,71,59,50,67,66,49,52,50,52,43,47,50,52,51,52,32,57,63,65,74,64,58,67,66,80,57,58,68,58,58,34,57,49,63,55,64,47,89,33,58,58,56,47,51,52,40,53,37,49,52,47,52,52,50,50,53,52,44,63,71,66,57,89,72,73,81,64,45,58,42,46,48,39,29,50,51,47,42,20,26,56,44,25,35,51,68,74,41,45,82,46,42,69,27,43,61,22,51,52,61,62,72,64,42,53,65,68,57,50,50,49,52,36,50,54,46,41,49,64,67,39,62,79,53,74,88,58,77,40,56,64,55,52,29,49,50,44,41,37,51,50,51,46,29,28,36,61,30,54,39,68,59,44,62,47,34,38,59,53,8,38,45,57,56,48,53,51,32,53,52,35,42,77,65,44,36,18,67,43,31,49,25,23,68,40,67,36,70,72,64,81,87,63,76,49,94,44,54,40,49,64,34,64,131

Radius of gyration: 32.75 Å; Cα contacts (8 Å, |Δi|>4): 1600; chains: 2; bounding box: 79×97×80 Å

Secondary structure (DSSP, 8-state):
-HHHHHHHHHHHHTHHHHHHHHHHHHHHHHHHHHHHTTT---HHHHHHHHHHHHHHHHHHHHHHHHHHHHHHHHHHS-TTS-S--S----TTHHHHHHHHHHHHT-BTTBS-SSHHHHHTHHHHHHHHHHHHHHHHHHHHHHTTTS-HHHHHHHHHHHHHHHHHHHHHHHHHHHHSHHHHHHS-STTS--PPPGGGSTT--TTSHHHHHHHHHHTHHHHHHHHTT----S--TT-----STTHHHHHHHHHHHHHHHHHHHHHSSHHHHTSHHHHHHHHHHHHHHHHHHHHHHHS--TTS-HHHHHHHHHHHHHHHHHHHHHHHHHHTSHHHHHHHHHTT-HHHHHHHHHHHTSTTS--STT--S--EEEE--HHHHHH------SHHHHHHHHHHHHHHHHT--GGGGHHHHHHHS-EEEEPPHHHHHHHHHHHHHHHTS-------HHHHHHHHT-S-HHHHHHHHHHHHHHHHHHHHHH---STHHHHHHHHHHHHHHHHHHHHH-GGGS--SS-HHHHHTS-HHHHHHHHHHHHHHHHSS-GGG--HHHHHHHHHHHHHHHHHHS-HHHHHHHHTTT--HHHHHHHHHHHTTBSTTSSBEEE-S---GGG--TTEEESS--/-HHHHHHHHHHHHTHHHHHHHHHHHHHHHHHHHHHHTTT---HHHHHHHHHHHHHHHHHHHHHHHHHHHHHHHHHHS-TTT-S--S----TTHHHHHHHHHHHHT-BTTBS-SSHHHHHTHHHHHHHHHHHHHHHHHHHHHHTTTS-HHHHHHHHHHHHHHHHHHHHHHHHHHHHSHHHHHHS-STTS--PPPGGGSTT--TTSHHHHHHHHHHTHHHHHHHHTT----S--TT-----STTHHHHHHHHHHHHHHHHHHHHHSSHHHHTSHHHHHHHHHHHHHHHHHHHHHHHS--TTS-HHHHHHHHHHHHHHHHHHHHHHHHHHTSHHHHHHHHHTT-HHHHHHHHHHHTSTTS--STT--S--EEEE--HHHHHH------SHHHHHHHHHHHHHHHHT--GGGGHHHHHHHS-EEEEPPHHHHHHHHHHHHHHHTS-------HHHHHHHHT-S-HHHHHHHHHHHHHHHHHHHHHH---STHHHHHHHHHHHHHHHHHHHHH-GGGS--SS-HHHHHTS-HHHHHHHHHHHHHHHHTT-GGG--HHHHHHHHHHHHHHHHHHS-HHHHHHHHTTT--HHHHHHHHHHHTTBSTTSSBEEE-S---GGG--TTEEESS--

Organism: Aegilops tauschii subsp. strangulata (NCBI:txid200361)

Foldseek 3Di:
DVVVVVVVVVCLLCVLVVLLVLLLVLQVVLLVLLQVQLADLDPVSLVVNVCSVVVNQVSLVVSLVVLLVVLVVVVPDDPPPPPPPPSPDFLCSLLCLLLSLQSLLGAQSFLDLFLVQLQVLVVLVVVLVVSLVSNVSSLVSSPPVFDPLLSLLSVLSNLLSSLSSVLSSVLSPCLHLVNLLVDLLVLQPQFPDLVPFPPDPDPDPLSLLLVLSNCLSVVSNVLSLAFAQDDPPPLPPQDDPVRLLSLLLSLLNSLVVLLSSNTGSLSQCPDPVNVVSLVSSVVSLVSSVVSVVVGDCPVGDPSSVVSVVCSSVSVVVSSVVSVLLSLLRSSVLSVCSSVVVVVSSVVSVVSQCDPVHCHSVPSNLHFKFKFAAVVCVVVVPDPQPDPLSVVVNVVVVVCVVVVNDSLVCVLSCLVSRIDMDTDDPVLSSLLLVLLVCLLVVPCLPVQPVLVQVLQVPDPWLLLVLVLLLVVLVVLLVVVVVPDPDDPLVVLNVSLNRLSRRVVSCLSPPVLLFPTPDRSSCNSPPDPVVSVVVNVVSCCSRCVPPVVPPRSSSSSLLSSLSLLLSLQPGRSVVQSRQSSSSGHPSNSSNSSSVSSQEHPSGNAYEDAHDDDPPDDDPRYGYSNYD/DVVVVVVVVVCLLCVLVVLLVLLLVLLVVLLVLLQVQLADLDPVSLVVNVCSVVVNLVSLVVSLVVLLVVLVVVVPDDPPPPPPPSSPDFLCSLLCLLLSLQSLLGAQSFLDLFLVQLQVLVVLVVVLVVSLVSNVSSLVSSPPVFDPLLSLLSVLSNLLSSLSSVLSSVLSPCLHLVNLLVDLCVLQDQFDDLVPFPPDPDPDPLSLLLVLSNCLSVVSNVLSLAFAQDDPPPLPPQDDPVSLLSLQLSLLNSLVVLLSSNTGSLSQCPDPVNVVSLVSSVVSLVSSVVSLVVGDCPVGDPSSVVSVVCSSVSVVVSSVVSVLLSLLRSSVLSVCSSVVVVVSSVVSVVSQCDPVHCHSVPSNLHFKFKFAQVVCVVVVPDPQPDPLSVVVNVVVVVCVVVVNDSLVCVLSCLVSRIDIDTDDPVLSSLLLVLLVCLLVVPDLPVDPVLVQVVQVPDPWLLLVLVLLLVVLVVLLVVVVVPDPDDPLVVLNVSLNRLSRRVVSCLSPPVLLFPTPDRSSCNSPPDPVVSVVVNVVSCCSVCVPPVVPPRSSSSSLLSSLSLLLSLQPGRSVVQSRQSSSSGHPSNSSNSSSVSSQEHPSGNAYEDAHDDDPPDDDPRYGYSNYD